Protein AF-A0A8J6H179-F1 (afdb_monomer_lite)

Structure (mmCIF, N/CA/C/O backbone):
data_AF-A0A8J6H179-F1
#
_entry.id   AF-A0A8J6H179-F1
#
loop_
_atom_site.group_PDB
_atom_site.id
_atom_site.type_symbol
_atom_site.label_atom_id
_atom_site.label_alt_id
_atom_site.label_comp_id
_atom_site.label_asym_id
_atom_site.label_entity_id
_atom_site.label_seq_id
_atom_site.pdbx_PDB_ins_code
_atom_site.Cartn_x
_atom_site.Cartn_y
_atom_site.Cartn_z
_atom_site.occupancy
_atom_site.B_iso_or_equiv
_atom_site.auth_seq_id
_atom_site.auth_comp_id
_atom_site.auth_asym_id
_atom_site.auth_atom_id
_atom_site.pdbx_PDB_model_num
ATOM 1 N N . MET A 1 1 ? 4.718 -2.494 11.550 1.00 47.12 1 MET A N 1
ATOM 2 C CA . MET A 1 1 ? 4.968 -3.960 11.577 1.00 47.12 1 MET A CA 1
ATOM 3 C C . MET A 1 1 ? 6.448 -4.195 11.894 1.00 47.12 1 MET A C 1
ATOM 5 O O . MET A 1 1 ? 7.257 -3.320 11.609 1.00 47.12 1 MET A O 1
ATOM 9 N N . TYR A 1 2 ? 6.819 -5.287 12.570 1.00 63.31 2 TYR A N 1
ATOM 10 C CA . TYR A 1 2 ? 8.020 -5.276 13.428 1.00 63.31 2 TYR A CA 1
ATOM 11 C C . TYR A 1 2 ? 9.345 -5.750 12.794 1.00 63.31 2 TYR A C 1
ATOM 13 O O . TYR A 1 2 ? 10.402 -5.342 13.264 1.00 63.31 2 TYR A O 1
ATOM 21 N N . ALA A 1 3 ? 9.355 -6.504 11.697 1.00 72.12 3 ALA A N 1
ATOM 22 C CA . ALA A 1 3 ? 10.582 -6.709 10.922 1.00 72.12 3 ALA A CA 1
ATOM 23 C C . ALA A 1 3 ? 10.275 -7.092 9.472 1.00 72.12 3 ALA A C 1
ATOM 25 O O . ALA A 1 3 ? 9.384 -7.901 9.237 1.00 72.12 3 ALA A O 1
ATOM 26 N N . VAL A 1 4 ? 11.042 -6.572 8.513 1.00 77.88 4 VAL A N 1
ATOM 27 C CA . VAL A 1 4 ? 11.113 -7.118 7.148 1.00 77.88 4 VAL A CA 1
ATOM 28 C C . VAL A 1 4 ? 12.469 -7.779 6.978 1.00 77.88 4 VAL A C 1
ATOM 30 O O . VAL A 1 4 ? 13.481 -7.090 7.011 1.00 77.88 4 VAL A O 1
ATOM 33 N N . THR A 1 5 ? 12.508 -9.091 6.762 1.00 84.31 5 THR A N 1
ATOM 34 C CA . THR A 1 5 ? 13.745 -9.797 6.403 1.00 84.31 5 THR A CA 1
ATOM 35 C C . THR A 1 5 ? 13.619 -10.342 4.988 1.00 84.31 5 THR A C 1
ATOM 37 O O . THR A 1 5 ? 12.730 -11.140 4.713 1.00 84.31 5 THR A O 1
ATOM 40 N N . VAL A 1 6 ? 14.514 -9.928 4.093 1.00 84.50 6 VAL A N 1
ATOM 41 C CA . VAL A 1 6 ? 14.572 -10.397 2.702 1.00 84.50 6 VAL A CA 1
ATOM 42 C C . VAL A 1 6 ? 15.870 -11.161 2.508 1.00 84.50 6 VAL A C 1
ATOM 44 O O . VAL A 1 6 ? 16.941 -10.567 2.581 1.00 84.50 6 VAL A O 1
ATOM 47 N N . ALA A 1 7 ? 15.788 -12.463 2.242 1.00 85.62 7 ALA A N 1
ATOM 48 C CA . ALA A 1 7 ? 16.943 -13.305 1.951 1.00 85.62 7 ALA A CA 1
ATOM 49 C C . ALA A 1 7 ? 16.876 -13.820 0.504 1.00 85.62 7 ALA A C 1
ATOM 51 O O . ALA A 1 7 ? 15.978 -14.579 0.153 1.00 85.62 7 ALA A O 1
ATOM 52 N N . VAL A 1 8 ? 17.833 -13.422 -0.335 1.00 80.50 8 VAL A N 1
ATOM 53 C CA . VAL A 1 8 ? 17.970 -13.882 -1.725 1.00 80.50 8 VAL A CA 1
ATOM 54 C C . VAL A 1 8 ? 19.224 -14.737 -1.828 1.00 80.50 8 VAL A C 1
ATOM 56 O O . VAL A 1 8 ? 20.331 -14.208 -1.780 1.00 80.50 8 VAL A O 1
ATOM 59 N N . ALA A 1 9 ? 19.065 -16.050 -1.984 1.00 80.19 9 ALA A N 1
ATOM 60 C CA . ALA A 1 9 ? 20.172 -16.980 -2.192 1.00 80.19 9 ALA A CA 1
ATOM 61 C C . ALA A 1 9 ? 20.196 -17.487 -3.644 1.00 80.19 9 ALA A C 1
ATOM 63 O O . ALA A 1 9 ? 19.156 -17.831 -4.198 1.00 80.19 9 ALA A O 1
ATOM 64 N N . CYS A 1 10 ? 21.379 -17.560 -4.258 1.00 72.94 10 CYS A N 1
ATOM 65 C CA . CYS A 1 10 ? 21.562 -18.093 -5.609 1.00 72.94 10 CYS A CA 1
ATOM 66 C C . CYS A 1 10 ? 22.801 -18.994 -5.700 1.00 72.94 10 CYS A C 1
ATOM 68 O O . CYS A 1 10 ? 23.891 -18.638 -5.241 1.00 72.94 10 CYS A O 1
ATOM 70 N N . THR A 1 11 ? 22.645 -20.141 -6.355 1.00 67.75 11 THR A N 1
ATOM 71 C CA . THR A 1 11 ? 23.715 -21.080 -6.707 1.00 67.75 11 THR A CA 1
ATOM 72 C C . THR A 1 11 ? 23.793 -21.164 -8.237 1.00 67.75 11 THR A C 1
ATOM 74 O O . THR A 1 11 ? 22.867 -21.628 -8.895 1.00 67.75 11 THR A O 1
ATOM 77 N N . GLY A 1 12 ? 24.871 -20.646 -8.837 1.00 68.06 12 GLY A N 1
ATOM 78 C CA . GLY A 1 12 ? 25.044 -20.571 -10.294 1.00 68.06 12 GLY A CA 1
ATOM 79 C C . GLY A 1 12 ? 25.174 -19.145 -10.846 1.00 68.06 12 GLY A C 1
ATOM 80 O O . GLY A 1 12 ? 26.014 -18.366 -10.398 1.00 68.06 12 GLY A O 1
ATOM 81 N N . HIS A 1 13 ? 24.406 -18.815 -11.887 1.00 70.25 13 HIS A N 1
ATOM 82 C CA . HIS A 1 13 ? 24.548 -17.565 -12.641 1.00 70.25 13 HIS A CA 1
ATOM 83 C C . HIS A 1 13 ? 23.341 -16.635 -12.448 1.00 70.25 13 HIS A C 1
ATOM 85 O O . HIS A 1 13 ? 22.236 -16.956 -12.874 1.00 70.25 13 HIS A O 1
ATOM 91 N N . MET A 1 14 ? 23.566 -15.450 -11.874 1.00 67.12 14 MET A N 1
ATOM 92 C CA . MET A 1 14 ? 22.576 -14.376 -11.757 1.00 67.12 14 MET A CA 1
ATOM 93 C C . MET A 1 14 ? 22.897 -13.270 -12.769 1.00 67.12 14 MET A C 1
ATOM 95 O O . MET A 1 14 ? 23.828 -12.491 -12.581 1.00 67.12 14 MET A O 1
ATOM 99 N N . HIS A 1 15 ? 22.148 -13.179 -13.868 1.00 69.12 15 HIS A N 1
ATOM 100 C CA . HIS A 1 15 ? 22.431 -12.176 -14.905 1.00 69.12 15 HIS A CA 1
ATOM 101 C C . HIS A 1 15 ? 22.031 -10.749 -14.494 1.00 69.12 15 HIS A C 1
ATOM 103 O O . HIS A 1 15 ? 22.776 -9.804 -14.742 1.00 69.12 15 HIS A O 1
ATOM 109 N N . ALA A 1 16 ? 20.910 -10.588 -13.800 1.00 73.06 16 ALA A N 1
ATOM 110 C CA . ALA A 1 16 ? 20.567 -9.357 -13.104 1.00 73.06 16 ALA A CA 1
ATOM 111 C C . ALA A 1 16 ? 19.708 -9.701 -11.884 1.00 73.06 16 ALA A C 1
ATOM 113 O O . ALA A 1 16 ? 18.828 -10.555 -11.976 1.00 73.06 16 ALA A O 1
ATOM 114 N N . GLY A 1 17 ? 19.962 -9.040 -10.761 1.00 71.31 17 GLY A N 1
ATOM 115 C CA . GLY A 1 17 ? 19.109 -9.059 -9.579 1.00 71.31 17 GLY A CA 1
ATOM 116 C C . GLY A 1 17 ? 18.746 -7.635 -9.178 1.00 71.31 17 GLY A C 1
ATOM 117 O O . GLY A 1 17 ? 19.576 -6.729 -9.253 1.00 71.31 17 GLY A O 1
ATOM 118 N N . THR A 1 18 ? 17.514 -7.430 -8.728 1.00 82.44 18 THR A N 1
ATOM 119 C CA . THR A 1 18 ? 17.083 -6.179 -8.095 1.00 82.44 18 THR A CA 1
ATOM 120 C C . THR A 1 18 ? 16.338 -6.537 -6.815 1.00 82.44 18 THR A C 1
ATOM 122 O O . THR A 1 18 ? 15.465 -7.401 -6.831 1.00 82.44 18 THR A O 1
ATOM 125 N N . VAL A 1 19 ? 16.735 -5.948 -5.688 1.00 82.56 19 VAL A N 1
ATOM 126 C CA . VAL A 1 19 ? 16.142 -6.209 -4.369 1.00 82.56 19 VAL A CA 1
ATOM 127 C C . VAL A 1 19 ? 15.748 -4.874 -3.765 1.00 82.56 19 VAL A C 1
ATOM 129 O O . VAL A 1 19 ? 16.539 -4.228 -3.077 1.00 82.56 19 VAL A O 1
ATOM 132 N N . THR A 1 20 ? 14.529 -4.443 -4.063 1.00 85.69 20 THR A N 1
ATOM 133 C CA . THR A 1 20 ? 13.978 -3.196 -3.534 1.00 85.69 20 THR A CA 1
ATOM 134 C C . THR A 1 20 ? 13.106 -3.497 -2.322 1.00 85.69 20 THR A C 1
ATOM 136 O O . THR A 1 20 ? 12.182 -4.297 -2.412 1.00 85.69 20 THR A O 1
ATOM 139 N N . VAL A 1 21 ? 13.390 -2.854 -1.191 1.00 83.06 21 VAL A N 1
ATOM 140 C CA . VAL A 1 21 ? 12.584 -2.926 0.031 1.00 83.06 21 VAL A CA 1
ATOM 141 C C . VAL A 1 21 ? 12.125 -1.523 0.382 1.00 83.06 21 VAL A C 1
ATOM 143 O O . VAL A 1 21 ? 12.880 -0.739 0.955 1.00 83.06 21 VAL A O 1
ATOM 146 N N . ALA A 1 22 ? 10.889 -1.197 0.019 1.00 82.31 22 ALA A N 1
ATOM 147 C CA . ALA A 1 22 ? 10.244 0.032 0.450 1.00 82.31 22 ALA A CA 1
ATOM 148 C C . ALA A 1 22 ? 9.469 -0.219 1.753 1.00 82.31 22 ALA A C 1
ATOM 150 O O . ALA A 1 22 ? 8.804 -1.244 1.887 1.00 82.31 22 ALA A O 1
ATOM 151 N N . CYS A 1 23 ? 9.553 0.690 2.724 1.00 76.44 23 CYS A N 1
ATOM 152 C CA . CYS A 1 23 ? 8.778 0.603 3.965 1.00 76.44 23 CYS A CA 1
ATOM 153 C C . CYS A 1 23 ? 8.209 1.970 4.339 1.00 76.44 23 CYS A C 1
ATOM 155 O O . CYS A 1 23 ? 8.899 2.979 4.217 1.00 76.44 23 CYS A O 1
ATOM 157 N N . THR A 1 24 ? 6.986 2.012 4.860 1.00 76.56 24 THR A N 1
ATOM 158 C CA . THR A 1 24 ? 6.337 3.252 5.308 1.00 76.56 24 THR A CA 1
ATOM 159 C C . THR A 1 24 ? 5.744 3.079 6.711 1.00 76.56 24 THR A C 1
ATOM 161 O O . THR A 1 24 ? 5.270 1.999 7.053 1.00 76.56 24 THR A O 1
ATOM 164 N N . GLY A 1 25 ? 5.745 4.132 7.532 1.00 70.88 25 GLY A N 1
ATOM 165 C CA . GLY A 1 25 ? 5.171 4.122 8.883 1.00 70.88 25 GLY A CA 1
ATOM 166 C C . GLY A 1 25 ? 6.162 3.696 9.975 1.00 70.88 25 GLY A C 1
ATOM 167 O O . GLY A 1 25 ? 7.295 4.175 10.019 1.00 70.88 25 GLY A O 1
ATOM 168 N N . PHE A 1 26 ? 5.724 2.840 10.902 1.00 74.94 26 PHE A N 1
ATOM 169 C CA . PHE A 1 26 ? 6.537 2.360 12.027 1.00 74.94 26 PHE A CA 1
ATOM 170 C C . PHE A 1 26 ? 7.089 0.952 11.756 1.00 74.94 26 PHE A C 1
ATOM 172 O O . PHE A 1 26 ? 6.334 -0.028 11.694 1.00 74.94 26 PHE A O 1
ATOM 179 N N . MET A 1 27 ? 8.416 0.851 11.655 1.00 72.44 27 MET A N 1
ATOM 180 C CA . MET A 1 27 ? 9.162 -0.392 11.447 1.00 72.44 27 MET A CA 1
ATOM 181 C C . MET A 1 27 ? 10.221 -0.573 12.528 1.00 72.44 27 MET A C 1
ATOM 183 O O . MET A 1 27 ? 10.973 0.351 12.844 1.00 72.44 27 MET A O 1
ATOM 187 N N . TYR A 1 28 ? 10.347 -1.786 13.058 1.00 78.69 28 TYR A N 1
ATOM 188 C CA . TYR A 1 28 ? 11.377 -2.071 14.054 1.00 78.69 28 TYR A CA 1
ATOM 189 C C . TYR A 1 28 ? 12.673 -2.622 13.420 1.00 78.69 28 TYR A C 1
ATOM 191 O O . TYR A 1 28 ? 13.749 -2.135 13.752 1.00 78.69 28 TYR A O 1
ATOM 199 N N . ALA A 1 29 ? 12.623 -3.491 12.406 1.00 82.44 29 ALA A N 1
ATOM 200 C CA . ALA A 1 29 ? 13.820 -3.857 11.631 1.00 82.44 29 ALA A CA 1
ATOM 201 C C . ALA A 1 29 ? 13.571 -4.003 10.118 1.00 82.44 29 ALA A C 1
ATOM 203 O O . ALA A 1 29 ? 12.479 -4.368 9.689 1.00 82.44 29 ALA A O 1
ATOM 204 N N . VAL A 1 30 ? 14.607 -3.780 9.306 1.00 86.81 30 VAL A N 1
ATOM 205 C CA . VAL A 1 30 ? 14.669 -4.184 7.893 1.00 86.81 30 VAL A CA 1
ATOM 206 C C . VAL A 1 30 ? 16.009 -4.866 7.644 1.00 86.81 30 VAL A C 1
ATOM 208 O O . VAL A 1 30 ? 17.030 -4.199 7.713 1.00 86.81 30 VAL A O 1
ATOM 211 N N . THR A 1 31 ? 16.030 -6.161 7.342 1.00 89.38 31 THR A N 1
ATOM 212 C CA . THR A 1 31 ? 17.243 -6.960 7.118 1.00 89.38 31 THR A CA 1
ATOM 213 C C . THR A 1 31 ? 17.237 -7.565 5.717 1.00 89.38 31 THR A C 1
ATOM 215 O O . THR A 1 31 ? 16.608 -8.589 5.475 1.00 89.38 31 THR A O 1
ATOM 218 N N . VAL A 1 32 ? 17.967 -6.972 4.778 1.00 90.81 32 VAL A N 1
ATOM 219 C CA . VAL A 1 32 ? 18.191 -7.546 3.444 1.00 90.81 32 VAL A CA 1
ATOM 220 C C . VAL A 1 32 ? 19.486 -8.351 3.447 1.00 90.81 32 VAL A C 1
ATOM 222 O O . VAL A 1 32 ? 20.511 -7.866 3.911 1.00 90.81 32 VAL A O 1
ATOM 225 N N . THR A 1 33 ? 19.469 -9.565 2.909 1.00 89.69 33 THR A N 1
ATOM 226 C CA . THR A 1 33 ? 20.644 -10.412 2.688 1.00 89.69 33 THR A CA 1
ATOM 227 C C . THR A 1 33 ? 20.587 -10.998 1.282 1.00 89.69 33 THR A C 1
ATOM 229 O O . THR A 1 33 ? 19.674 -11.747 0.959 1.00 89.69 33 THR A O 1
ATOM 232 N N . VAL A 1 34 ? 21.564 -10.690 0.437 1.00 85.56 34 VAL A N 1
ATOM 233 C CA . VAL A 1 34 ? 21.739 -11.285 -0.894 1.00 85.56 34 VAL A CA 1
ATOM 234 C C . VAL A 1 34 ? 23.001 -12.135 -0.858 1.00 85.56 34 VAL A C 1
ATOM 236 O O . VAL A 1 34 ? 24.061 -11.611 -0.548 1.00 85.56 34 VAL A O 1
ATOM 239 N N . ALA A 1 35 ? 22.911 -13.426 -1.159 1.00 84.31 35 ALA A N 1
ATOM 240 C CA . ALA A 1 35 ? 24.022 -14.371 -1.149 1.00 84.31 35 ALA A CA 1
ATOM 241 C C . ALA A 1 35 ? 24.106 -15.113 -2.493 1.00 84.31 35 ALA A C 1
ATOM 243 O O . ALA A 1 35 ? 23.183 -15.834 -2.863 1.00 84.31 35 ALA A O 1
ATOM 244 N N . CYS A 1 36 ? 25.209 -14.975 -3.232 1.00 78.38 36 CYS A N 1
ATOM 245 C CA . CYS A 1 36 ? 25.397 -15.666 -4.513 1.00 78.38 36 CYS A CA 1
ATOM 246 C C . CYS A 1 36 ? 26.685 -16.498 -4.544 1.00 78.38 36 CYS A C 1
ATOM 248 O O . CYS A 1 36 ? 27.759 -16.021 -4.173 1.00 78.38 36 CYS A O 1
ATOM 250 N N . THR A 1 37 ? 26.590 -17.730 -5.042 1.00 73.00 37 THR A N 1
ATOM 251 C CA . THR A 1 37 ? 27.722 -18.640 -5.276 1.00 73.00 37 THR A CA 1
ATOM 252 C C . THR A 1 37 ? 27.826 -18.931 -6.778 1.00 73.00 37 THR A C 1
ATOM 254 O O . THR A 1 37 ? 27.091 -19.748 -7.327 1.00 73.00 37 THR A O 1
ATOM 257 N N . GLY A 1 38 ? 28.688 -18.187 -7.477 1.00 69.94 38 GLY A N 1
ATOM 258 C CA . GLY A 1 38 ? 28.867 -18.233 -8.933 1.00 69.94 38 GLY A CA 1
ATOM 259 C C . GLY A 1 38 ? 29.006 -16.840 -9.568 1.00 69.94 38 GLY A C 1
ATOM 260 O O . GLY A 1 38 ? 29.680 -15.976 -9.011 1.00 69.94 38 GLY A O 1
ATOM 261 N N . ARG A 1 39 ? 28.447 -16.599 -10.764 1.00 72.44 39 ARG A N 1
ATOM 262 C CA . ARG A 1 39 ? 28.618 -15.305 -11.469 1.00 72.44 39 ARG A CA 1
ATOM 263 C C . ARG A 1 39 ? 27.370 -14.432 -11.392 1.00 72.44 39 ARG A C 1
ATOM 265 O O . ARG A 1 39 ? 26.304 -14.846 -11.830 1.00 72.44 39 ARG A O 1
ATOM 272 N N . MET A 1 40 ? 27.536 -13.202 -10.931 1.00 70.94 40 MET A N 1
ATOM 273 C CA . MET A 1 40 ? 26.522 -12.160 -10.843 1.00 70.94 40 MET A CA 1
ATOM 274 C C . MET A 1 40 ? 26.854 -11.039 -11.842 1.00 70.94 40 MET A C 1
ATOM 276 O O . MET A 1 40 ? 27.858 -10.357 -11.694 1.00 70.94 40 MET A O 1
ATOM 280 N N . HIS A 1 41 ? 26.071 -10.818 -12.895 1.00 73.94 41 HIS A N 1
ATOM 281 C CA . HIS A 1 41 ? 26.387 -9.730 -13.835 1.00 73.94 41 HIS A CA 1
ATOM 282 C C . HIS A 1 41 ? 25.933 -8.360 -13.303 1.00 73.94 41 HIS A C 1
ATOM 284 O O . HIS A 1 41 ? 26.715 -7.414 -13.345 1.00 73.94 41 HIS A O 1
ATOM 290 N N . ALA A 1 42 ? 24.745 -8.248 -12.713 1.00 80.00 42 ALA A N 1
ATOM 291 C CA . ALA A 1 42 ? 24.327 -7.038 -12.006 1.00 80.00 42 ALA A CA 1
ATOM 292 C C . ALA A 1 42 ? 23.519 -7.373 -10.745 1.00 80.00 42 ALA A C 1
ATOM 294 O O . ALA A 1 42 ? 22.693 -8.283 -10.774 1.00 80.00 42 ALA A O 1
ATOM 295 N N . ILE A 1 43 ? 23.711 -6.616 -9.665 1.00 83.62 43 ILE A N 1
ATOM 296 C CA . ILE A 1 43 ? 22.804 -6.572 -8.509 1.00 83.62 43 ILE A CA 1
ATOM 297 C C . ILE A 1 43 ? 22.526 -5.118 -8.137 1.00 83.62 43 ILE A C 1
ATOM 299 O O . ILE A 1 43 ? 23.456 -4.321 -8.078 1.00 83.62 43 ILE A O 1
ATOM 303 N N . ALA A 1 44 ? 21.270 -4.774 -7.870 1.00 88.19 44 ALA A N 1
ATOM 304 C CA . ALA A 1 44 ? 20.897 -3.491 -7.281 1.00 88.19 44 ALA A CA 1
ATOM 305 C C . ALA A 1 44 ? 19.996 -3.721 -6.065 1.00 88.19 44 ALA A C 1
ATOM 307 O O . ALA A 1 44 ? 18.860 -4.167 -6.209 1.00 88.19 44 ALA A O 1
ATOM 308 N N . VAL A 1 45 ? 20.489 -3.433 -4.864 1.00 89.31 45 VAL A N 1
ATOM 309 C CA . VAL A 1 45 ? 19.693 -3.463 -3.631 1.00 89.31 45 VAL A CA 1
ATOM 310 C C . VAL A 1 45 ? 19.267 -2.037 -3.302 1.00 89.31 45 VAL A C 1
ATOM 312 O O . VAL A 1 45 ? 20.115 -1.156 -3.260 1.00 89.31 45 VAL A O 1
ATOM 315 N N . THR A 1 46 ? 17.981 -1.773 -3.082 1.00 90.56 46 THR A N 1
ATOM 316 C CA . THR A 1 46 ? 17.483 -0.433 -2.722 1.00 90.56 46 THR A CA 1
ATOM 317 C C . THR A 1 46 ? 16.529 -0.519 -1.539 1.00 90.56 46 THR A C 1
ATOM 319 O O . THR A 1 46 ? 15.413 -0.997 -1.685 1.00 90.56 46 THR A O 1
ATOM 322 N N . VAL A 1 47 ? 16.936 -0.049 -0.364 1.00 87.69 47 VAL A N 1
ATOM 323 C CA . VAL A 1 47 ? 16.072 0.031 0.821 1.00 87.69 47 VAL A CA 1
ATOM 324 C C . VAL A 1 47 ? 15.585 1.468 0.985 1.00 87.69 47 VAL A C 1
ATOM 326 O O . VAL A 1 47 ? 16.400 2.361 1.182 1.00 87.69 47 VAL A O 1
ATOM 329 N N . ALA A 1 48 ? 14.280 1.706 0.876 1.00 87.81 48 ALA A N 1
ATOM 330 C CA . ALA A 1 48 ? 13.667 3.034 0.912 1.00 87.81 48 ALA A CA 1
ATOM 331 C C . ALA A 1 48 ? 12.627 3.121 2.043 1.00 87.81 48 ALA A C 1
ATOM 333 O O . ALA A 1 48 ? 11.516 2.620 1.890 1.00 87.81 48 ALA A O 1
ATOM 334 N N . CYS A 1 49 ? 12.956 3.723 3.189 1.00 80.50 49 CYS A N 1
ATOM 335 C CA . CYS A 1 49 ? 12.082 3.684 4.368 1.00 80.50 49 CYS A CA 1
ATOM 336 C C . CYS A 1 49 ? 11.612 5.066 4.846 1.00 80.50 49 CYS A C 1
ATOM 338 O O . CYS A 1 49 ? 12.432 5.922 5.161 1.00 80.50 49 CYS A O 1
ATOM 340 N N . THR A 1 50 ? 10.306 5.282 5.003 1.00 78.94 50 THR A N 1
ATOM 341 C CA . THR A 1 50 ? 9.741 6.553 5.493 1.00 78.94 50 THR A CA 1
ATOM 342 C C . THR A 1 50 ? 8.987 6.361 6.814 1.00 78.94 50 THR A C 1
ATOM 344 O O . THR A 1 50 ? 8.120 5.497 6.884 1.00 78.94 50 THR A O 1
ATOM 347 N N . GLY A 1 51 ? 9.238 7.177 7.841 1.00 73.38 51 GLY A N 1
ATOM 348 C CA . GLY A 1 51 ? 8.559 7.112 9.145 1.00 73.38 51 GLY A CA 1
ATOM 349 C C . GLY A 1 51 ? 9.518 6.870 10.317 1.00 73.38 51 GLY A C 1
ATOM 350 O O . GLY A 1 51 ? 10.558 7.525 10.400 1.00 73.38 51 GLY A O 1
ATOM 351 N N . ARG A 1 52 ? 9.179 5.979 11.261 1.00 77.81 52 ARG A N 1
ATOM 352 C CA . ARG A 1 52 ? 10.059 5.620 12.394 1.00 77.81 52 ARG A CA 1
ATOM 353 C C . ARG A 1 52 ? 10.629 4.210 12.209 1.00 77.81 52 ARG A C 1
ATOM 355 O O . ARG A 1 52 ? 9.879 3.242 12.178 1.00 77.81 52 ARG A O 1
ATOM 362 N N . MET A 1 53 ? 11.953 4.117 12.139 1.00 76.38 53 MET A N 1
ATOM 363 C CA . MET A 1 53 ? 12.756 2.914 11.912 1.00 76.38 53 MET A CA 1
ATOM 364 C C . MET A 1 53 ? 13.629 2.626 13.144 1.00 76.38 53 MET A C 1
ATOM 366 O O . MET A 1 53 ? 14.379 3.504 13.565 1.00 76.38 53 MET A O 1
ATOM 370 N N . TYR A 1 54 ? 13.635 1.418 13.713 1.00 81.75 54 TYR A N 1
ATOM 371 C CA . TYR A 1 54 ? 14.657 1.085 14.726 1.00 81.75 54 TYR A CA 1
ATOM 372 C C . TYR A 1 54 ? 15.955 0.578 14.089 1.00 81.75 54 TYR A C 1
ATOM 374 O O . TYR A 1 54 ? 17.007 1.154 14.353 1.00 81.75 54 TYR A O 1
ATOM 382 N N . ALA A 1 55 ? 15.901 -0.407 13.195 1.00 84.75 55 ALA A N 1
ATOM 383 C CA . ALA A 1 55 ? 17.072 -0.937 12.502 1.00 84.75 55 ALA A CA 1
ATOM 384 C C . ALA A 1 55 ? 16.861 -1.066 10.983 1.00 84.75 55 ALA A C 1
ATOM 386 O O . ALA A 1 55 ? 15.802 -1.485 10.522 1.00 84.75 55 ALA A O 1
ATOM 387 N N . VAL A 1 56 ? 17.903 -0.780 10.207 1.00 88.50 56 VAL A N 1
ATOM 388 C CA . VAL A 1 56 ? 18.076 -1.239 8.824 1.00 88.50 56 VAL A CA 1
ATOM 389 C C . VAL A 1 56 ? 19.409 -1.983 8.746 1.00 88.50 56 VAL A C 1
ATOM 391 O O . VAL A 1 56 ? 20.389 -1.558 9.349 1.00 88.50 56 VAL A O 1
ATOM 394 N N . THR A 1 57 ? 19.452 -3.078 8.005 1.00 91.62 57 THR A N 1
ATOM 395 C CA . THR A 1 57 ? 20.598 -3.961 7.800 1.00 91.62 57 THR A CA 1
ATOM 396 C C . THR A 1 57 ? 20.552 -4.449 6.362 1.00 91.62 57 THR A C 1
ATOM 398 O O . THR A 1 57 ? 19.553 -5.013 5.930 1.00 91.62 57 THR A O 1
ATOM 401 N N . VAL A 1 58 ? 21.618 -4.256 5.596 1.00 92.69 58 VAL A N 1
ATOM 402 C CA . VAL A 1 58 ? 21.749 -4.794 4.236 1.00 92.69 58 VAL A CA 1
ATOM 403 C C . VAL A 1 58 ? 23.045 -5.576 4.150 1.00 92.69 58 VAL A C 1
ATOM 405 O O . VAL A 1 58 ? 24.087 -5.060 4.525 1.00 92.69 58 VAL A O 1
ATOM 408 N N . THR A 1 59 ? 23.006 -6.800 3.642 1.00 91.94 59 THR A N 1
ATOM 409 C CA . THR A 1 59 ? 24.169 -7.667 3.448 1.00 91.94 59 THR A CA 1
ATOM 410 C C . THR A 1 59 ? 24.172 -8.179 2.011 1.00 91.94 59 THR A C 1
ATOM 412 O O . THR A 1 59 ? 23.187 -8.755 1.570 1.00 91.94 59 THR A O 1
ATOM 415 N N . VAL A 1 60 ? 25.256 -7.995 1.261 1.00 87.69 60 VAL A N 1
ATOM 416 C CA . VAL A 1 60 ? 25.423 -8.530 -0.100 1.00 87.69 60 VAL A CA 1
ATOM 417 C C . VAL A 1 60 ? 26.697 -9.364 -0.143 1.00 87.69 60 VAL A C 1
ATOM 419 O O . VAL A 1 60 ? 27.795 -8.826 -0.240 1.00 87.69 60 VAL A O 1
ATOM 422 N N . ALA A 1 61 ? 26.550 -10.679 -0.032 1.00 86.56 61 ALA A N 1
ATOM 423 C CA . ALA A 1 61 ? 27.602 -11.680 -0.097 1.00 86.56 61 ALA A CA 1
ATOM 424 C C . ALA A 1 61 ? 27.699 -12.297 -1.508 1.00 86.56 61 ALA A C 1
ATOM 426 O O . ALA A 1 61 ? 26.702 -12.771 -2.049 1.00 86.56 61 ALA A O 1
ATOM 427 N N . CYS A 1 62 ? 28.882 -12.343 -2.123 1.00 78.44 62 CYS A N 1
ATOM 428 C CA . CYS A 1 62 ? 29.081 -12.979 -3.436 1.00 78.44 62 CYS A CA 1
ATOM 429 C C . CYS A 1 62 ? 30.396 -13.757 -3.512 1.00 78.44 62 CYS A C 1
ATOM 431 O O . CYS A 1 62 ? 31.446 -13.250 -3.135 1.00 78.44 62 CYS A O 1
ATOM 433 N N . THR A 1 63 ? 30.362 -14.968 -4.059 1.00 73.25 63 THR A N 1
ATOM 434 C CA . THR A 1 63 ? 31.553 -15.803 -4.274 1.00 73.25 63 THR A CA 1
ATOM 435 C C . THR A 1 63 ? 31.637 -16.208 -5.747 1.00 73.25 63 THR A C 1
ATOM 437 O O . THR A 1 63 ? 30.932 -17.101 -6.210 1.00 73.25 63 THR A O 1
ATOM 440 N N . GLY A 1 64 ? 32.464 -15.491 -6.508 1.00 69.75 64 GLY A N 1
ATOM 441 C CA . GLY A 1 64 ? 32.688 -15.638 -7.946 1.00 69.75 64 GLY A CA 1
ATOM 442 C C . GLY A 1 64 ? 32.833 -14.288 -8.664 1.00 69.75 64 GLY A C 1
ATOM 443 O O . GLY A 1 64 ? 33.509 -13.386 -8.183 1.00 69.75 64 GLY A O 1
ATOM 444 N N . HIS A 1 65 ? 32.268 -14.134 -9.863 1.00 72.94 65 HIS A N 1
ATOM 445 C CA . HIS A 1 65 ? 32.456 -12.907 -10.661 1.00 72.94 65 HIS A CA 1
ATOM 446 C C . HIS A 1 65 ? 31.262 -11.957 -10.504 1.00 72.94 65 HIS A C 1
ATOM 448 O O . HIS A 1 65 ? 30.154 -12.386 -10.803 1.00 72.94 65 HIS A O 1
ATOM 454 N N . MET A 1 66 ? 31.468 -10.691 -10.122 1.00 70.75 66 MET A N 1
ATOM 455 C CA . MET A 1 66 ? 30.410 -9.663 -10.052 1.00 70.75 66 MET A CA 1
ATOM 456 C C . MET A 1 66 ? 30.664 -8.545 -11.075 1.00 70.75 66 MET A C 1
ATOM 458 O O . MET A 1 66 ? 31.587 -7.769 -10.885 1.00 70.75 66 MET A O 1
ATOM 462 N N . HIS A 1 67 ? 29.881 -8.361 -12.140 1.00 75.88 67 HIS A N 1
ATOM 463 C CA . HIS A 1 67 ? 30.166 -7.217 -13.029 1.00 75.88 67 HIS A CA 1
ATOM 464 C C . HIS A 1 67 ? 29.776 -5.871 -12.384 1.00 75.88 67 HIS A C 1
ATOM 466 O O . HIS A 1 67 ? 30.645 -5.012 -12.234 1.00 75.88 67 HIS A O 1
ATOM 472 N N . ALA A 1 68 ? 28.544 -5.698 -11.908 1.00 81.00 68 ALA A N 1
ATOM 473 C CA . ALA A 1 68 ? 28.129 -4.492 -11.188 1.00 81.00 68 ALA A CA 1
ATOM 474 C C . ALA A 1 68 ? 27.323 -4.810 -9.919 1.00 81.00 68 ALA A C 1
ATOM 476 O O . ALA A 1 68 ? 26.494 -5.719 -9.920 1.00 81.00 68 ALA A O 1
ATOM 477 N N . GLY A 1 69 ? 27.530 -4.032 -8.859 1.00 82.31 69 GLY A N 1
ATOM 478 C CA . GLY A 1 69 ? 26.719 -4.067 -7.645 1.00 82.31 69 GLY A CA 1
ATOM 479 C C . GLY A 1 69 ? 26.370 -2.664 -7.162 1.00 82.31 69 GLY A C 1
ATOM 480 O O . GLY A 1 69 ? 27.265 -1.858 -6.931 1.00 82.31 69 GLY A O 1
ATOM 481 N N . THR A 1 70 ? 25.093 -2.356 -6.972 1.00 89.94 70 THR A N 1
ATOM 482 C CA . THR A 1 70 ? 24.642 -1.113 -6.340 1.00 89.94 70 THR A CA 1
ATOM 483 C C . THR A 1 70 ? 23.847 -1.419 -5.070 1.00 89.94 70 THR A C 1
ATOM 485 O O . THR A 1 70 ? 23.105 -2.398 -5.012 1.00 89.94 70 THR A O 1
ATOM 488 N N . VAL A 1 71 ? 24.035 -0.623 -4.017 1.00 92.25 71 VAL A N 1
ATOM 489 C CA . VAL A 1 71 ? 23.309 -0.745 -2.744 1.00 92.25 71 VAL A CA 1
ATOM 490 C C . VAL A 1 71 ? 22.907 0.641 -2.256 1.00 92.25 71 VAL A C 1
ATOM 492 O O . VAL A 1 71 ? 23.732 1.374 -1.718 1.00 92.25 71 VAL A O 1
ATOM 495 N N . THR A 1 72 ? 21.642 0.999 -2.412 1.00 92.19 72 THR A N 1
ATOM 496 C CA . THR A 1 72 ? 21.088 2.282 -1.977 1.00 92.19 72 THR A CA 1
ATOM 497 C C . THR A 1 72 ? 20.239 2.089 -0.720 1.00 92.19 72 THR A C 1
ATOM 499 O O . THR A 1 72 ? 19.400 1.200 -0.681 1.00 92.19 72 THR A O 1
ATOM 502 N N . VAL A 1 73 ? 20.432 2.899 0.321 1.00 89.50 73 VAL A N 1
ATOM 503 C CA . VAL A 1 73 ? 19.592 2.909 1.531 1.00 89.50 73 VAL A CA 1
ATOM 504 C C . VAL A 1 73 ? 19.123 4.336 1.787 1.00 89.50 73 VAL A C 1
ATOM 506 O O . VAL A 1 73 ? 19.875 5.139 2.330 1.00 89.50 73 VAL A O 1
ATOM 509 N N . ALA A 1 74 ? 17.907 4.672 1.372 1.00 89.31 74 ALA A N 1
ATOM 510 C CA . ALA A 1 74 ? 17.307 5.987 1.557 1.00 89.31 74 ALA A CA 1
ATOM 511 C C . ALA A 1 74 ? 16.273 5.950 2.691 1.00 89.31 74 ALA A C 1
ATOM 513 O O . ALA A 1 74 ? 15.339 5.159 2.623 1.00 89.31 74 ALA A O 1
ATOM 514 N N . CYS A 1 75 ? 16.389 6.792 3.721 1.00 81.19 75 CYS A N 1
ATOM 515 C CA . CYS A 1 75 ? 15.446 6.769 4.846 1.00 81.19 75 CYS A CA 1
ATOM 516 C C . CYS A 1 75 ? 15.008 8.167 5.300 1.00 81.19 75 CYS A C 1
ATOM 518 O O . CYS A 1 75 ? 15.848 9.028 5.527 1.00 81.19 75 CYS A O 1
ATOM 520 N N . THR A 1 76 ? 13.710 8.400 5.496 1.00 78.12 76 THR A N 1
ATOM 521 C CA . THR A 1 76 ? 13.163 9.715 5.877 1.00 78.12 76 THR A CA 1
ATOM 522 C C . THR A 1 76 ? 12.326 9.622 7.158 1.00 78.12 76 THR A C 1
ATOM 524 O O . THR A 1 76 ? 11.296 8.953 7.168 1.00 78.12 76 THR A O 1
ATOM 527 N N . GLY A 1 77 ? 12.722 10.303 8.233 1.00 72.75 77 GLY A N 1
ATOM 528 C CA . GLY A 1 77 ? 12.021 10.343 9.521 1.00 72.75 77 GLY A CA 1
ATOM 529 C C . GLY A 1 77 ? 12.945 10.104 10.721 1.00 72.75 77 GLY A C 1
ATOM 530 O O . GLY A 1 77 ? 13.900 10.850 10.931 1.00 72.75 77 GLY A O 1
ATOM 531 N N . PHE A 1 78 ? 12.649 9.108 11.556 1.00 75.44 78 PHE A N 1
ATOM 532 C CA . PHE A 1 78 ? 13.479 8.743 12.713 1.00 75.44 78 PHE A CA 1
ATOM 533 C C . PHE A 1 78 ? 14.154 7.387 12.465 1.00 75.44 78 PHE A C 1
ATOM 535 O O . PHE A 1 78 ? 13.438 6.434 12.184 1.00 75.44 78 PHE A O 1
ATOM 542 N N . MET A 1 79 ? 15.478 7.257 12.611 1.00 76.19 79 MET A N 1
ATOM 543 C CA . MET A 1 79 ? 16.175 5.957 12.592 1.00 76.19 79 MET A CA 1
ATOM 544 C C . MET A 1 79 ? 17.088 5.770 13.808 1.00 76.19 79 MET A C 1
ATOM 546 O O . MET A 1 79 ? 17.890 6.650 14.114 1.00 76.19 79 MET A O 1
ATOM 550 N N . TYR A 1 80 ? 17.073 4.605 14.456 1.00 80.88 80 TYR A N 1
ATOM 551 C CA . TYR A 1 80 ? 18.060 4.309 15.504 1.00 80.88 80 TYR A CA 1
ATOM 552 C C . TYR A 1 80 ? 19.359 3.691 14.942 1.00 80.88 80 TYR A C 1
ATOM 554 O O . TYR A 1 80 ? 20.446 4.166 15.268 1.00 80.88 80 TYR A O 1
ATOM 562 N N . ALA A 1 81 ? 19.302 2.708 14.047 1.00 84.19 81 ALA A N 1
ATOM 563 C CA . ALA A 1 81 ? 20.492 2.096 13.451 1.00 84.19 81 ALA A CA 1
ATOM 564 C C . ALA A 1 81 ? 20.312 1.777 11.960 1.00 84.19 81 ALA A C 1
ATOM 566 O O . ALA A 1 81 ? 19.283 1.248 11.556 1.00 84.19 81 ALA A O 1
ATOM 567 N N . GLY A 1 82 ? 21.338 2.036 11.152 1.00 85.44 82 GLY A N 1
ATOM 568 C CA . GLY A 1 82 ? 21.442 1.570 9.770 1.00 85.44 82 GLY A CA 1
ATOM 569 C C . GLY A 1 82 ? 22.773 0.859 9.551 1.00 85.44 82 GLY A C 1
ATOM 570 O O . GLY A 1 82 ? 23.818 1.404 9.890 1.00 85.44 82 GLY A O 1
ATOM 571 N N . THR A 1 83 ? 22.771 -0.342 8.988 1.00 92.00 83 THR A N 1
ATOM 572 C CA . THR A 1 83 ? 23.975 -1.112 8.675 1.00 92.00 83 THR A CA 1
ATOM 573 C C . THR A 1 83 ? 23.936 -1.601 7.228 1.00 92.00 83 THR A C 1
ATOM 575 O O . THR A 1 83 ? 22.895 -2.007 6.721 1.00 92.00 83 THR A O 1
ATOM 578 N N . VAL A 1 84 ? 25.063 -1.533 6.526 1.00 94.62 84 VAL A N 1
ATOM 579 C CA . VAL A 1 84 ? 25.228 -2.047 5.160 1.00 94.62 84 VAL A CA 1
ATOM 580 C C . VAL A 1 84 ? 26.545 -2.806 5.102 1.00 94.62 84 VAL A C 1
ATOM 582 O O . VAL A 1 84 ? 27.554 -2.302 5.575 1.00 94.62 84 VAL A O 1
ATOM 585 N N . THR A 1 85 ? 26.553 -3.995 4.518 1.00 93.00 85 THR A N 1
ATOM 586 C CA . THR A 1 85 ? 27.704 -4.888 4.392 1.00 93.00 85 THR A CA 1
ATOM 587 C C . THR A 1 85 ? 27.734 -5.450 2.974 1.00 93.00 85 THR A C 1
ATOM 589 O O . THR A 1 85 ? 26.760 -6.041 2.528 1.00 93.00 85 THR A O 1
ATOM 592 N N . VAL A 1 86 ? 28.836 -5.307 2.245 1.00 89.25 86 VAL A N 1
ATOM 593 C CA . VAL A 1 86 ? 29.026 -5.912 0.916 1.00 89.25 86 VAL A CA 1
ATOM 594 C C . VAL A 1 86 ? 30.296 -6.751 0.960 1.00 89.25 86 VAL A C 1
ATOM 596 O O . VAL A 1 86 ? 31.383 -6.195 1.056 1.00 89.25 86 VAL A O 1
ATOM 599 N N . ALA A 1 87 ? 30.180 -8.075 0.940 1.00 87.88 87 ALA A N 1
ATOM 600 C CA . ALA A 1 87 ? 31.290 -9.013 1.079 1.00 87.88 87 ALA A CA 1
ATOM 601 C C . ALA A 1 87 ? 31.455 -9.849 -0.198 1.00 87.88 87 ALA A C 1
ATOM 603 O O . ALA A 1 87 ? 30.542 -10.584 -0.567 1.00 87.88 87 ALA A O 1
ATOM 604 N N . CYS A 1 88 ? 32.582 -9.768 -0.909 1.00 78.50 88 CYS A N 1
ATOM 605 C CA . CYS A 1 88 ? 32.696 -10.441 -2.210 1.00 78.50 88 CYS A CA 1
ATOM 606 C C . CYS A 1 88 ? 34.064 -11.079 -2.497 1.00 78.50 88 CYS A C 1
ATOM 608 O O . CYS A 1 88 ? 35.104 -10.553 -2.104 1.00 78.50 88 CYS A O 1
ATOM 610 N N . THR A 1 89 ? 34.089 -12.199 -3.227 1.00 75.88 89 THR A N 1
ATOM 611 C CA . THR A 1 89 ? 35.331 -12.901 -3.594 1.00 75.88 89 THR A CA 1
ATOM 612 C C . THR A 1 89 ? 35.391 -13.254 -5.084 1.00 75.88 89 THR A C 1
ATOM 614 O O . THR A 1 89 ? 34.579 -14.030 -5.566 1.00 75.88 89 THR A O 1
ATOM 617 N N . GLY A 1 90 ? 36.361 -12.701 -5.825 1.00 70.62 90 GLY A N 1
ATOM 618 C CA . GLY A 1 90 ? 36.620 -12.983 -7.244 1.00 70.62 90 GLY A CA 1
ATOM 619 C C . GLY A 1 90 ? 36.896 -11.733 -8.097 1.00 70.62 90 GLY A C 1
ATOM 620 O O . GLY A 1 90 ? 37.550 -10.792 -7.656 1.00 70.62 90 GLY A O 1
ATOM 621 N N . PHE A 1 91 ? 36.473 -11.725 -9.364 1.00 72.50 91 PHE A N 1
ATOM 622 C CA . PHE A 1 91 ? 36.658 -10.556 -10.242 1.00 72.50 91 PHE A CA 1
ATOM 623 C C . PHE A 1 91 ? 35.397 -9.701 -10.228 1.00 72.50 91 PHE A C 1
ATOM 625 O O . PHE A 1 91 ? 34.325 -10.214 -10.558 1.00 72.50 91 PHE A O 1
ATOM 632 N N . MET A 1 92 ? 35.522 -8.409 -9.927 1.00 70.44 92 MET A N 1
ATOM 633 C CA . MET A 1 92 ? 34.418 -7.464 -10.023 1.00 70.44 92 MET A CA 1
ATOM 634 C C . MET A 1 92 ? 34.780 -6.171 -10.754 1.00 70.44 92 MET A C 1
ATOM 636 O O . MET A 1 92 ? 35.935 -5.746 -10.756 1.00 70.44 92 MET A O 1
ATOM 640 N N . TYR A 1 93 ? 33.800 -5.541 -11.406 1.00 77.88 93 TYR A N 1
ATOM 641 C CA . TYR A 1 93 ? 34.048 -4.304 -12.154 1.00 77.88 93 TYR A CA 1
ATOM 642 C C . TYR A 1 93 ? 33.608 -3.066 -11.366 1.00 77.88 93 TYR A C 1
ATOM 644 O O . TYR A 1 93 ? 34.439 -2.187 -11.162 1.00 77.88 93 TYR A O 1
ATOM 652 N N . ALA A 1 94 ? 32.384 -2.989 -10.842 1.00 84.69 94 ALA A N 1
ATOM 653 C CA . ALA A 1 94 ? 31.962 -1.830 -10.047 1.00 84.69 94 ALA A CA 1
ATOM 654 C C . ALA A 1 94 ? 31.094 -2.202 -8.838 1.00 84.69 94 ALA A C 1
ATOM 656 O O . ALA A 1 94 ? 30.172 -3.003 -8.965 1.00 84.69 94 ALA A O 1
ATOM 657 N N . VAL A 1 95 ? 31.347 -1.565 -7.691 1.00 88.19 95 VAL A N 1
ATOM 658 C CA . VAL A 1 95 ? 30.429 -1.526 -6.541 1.00 88.19 95 VAL A CA 1
ATOM 659 C C . VAL A 1 95 ? 30.106 -0.075 -6.194 1.00 88.19 95 VAL A C 1
ATOM 661 O O . VAL A 1 95 ? 31.017 0.742 -6.091 1.00 88.19 95 VAL A O 1
ATOM 664 N N . THR A 1 96 ? 28.836 0.254 -5.964 1.00 92.19 96 THR A N 1
ATOM 665 C CA . THR A 1 96 ? 28.391 1.577 -5.501 1.00 92.19 96 THR A CA 1
ATOM 666 C C . THR A 1 96 ? 27.430 1.433 -4.326 1.00 92.19 96 THR A C 1
ATOM 668 O O . THR A 1 96 ? 26.353 0.873 -4.478 1.00 92.19 96 THR A O 1
ATOM 671 N N . VAL A 1 97 ? 27.785 1.955 -3.154 1.00 94.62 97 VAL A N 1
ATOM 672 C CA . VAL A 1 97 ? 26.901 2.023 -1.982 1.00 94.62 97 VAL A CA 1
ATOM 673 C C . VAL A 1 97 ? 26.470 3.473 -1.766 1.00 94.62 97 VAL A C 1
ATOM 675 O O . VAL A 1 97 ? 27.305 4.371 -1.819 1.00 94.62 97 VAL A O 1
ATOM 678 N N . THR A 1 98 ? 25.191 3.733 -1.511 1.00 93.62 98 THR A N 1
ATOM 679 C CA . THR A 1 98 ? 24.648 5.082 -1.291 1.00 93.62 98 THR A CA 1
ATOM 680 C C . THR A 1 98 ? 23.634 5.074 -0.153 1.00 93.62 98 THR A C 1
ATOM 682 O O . THR A 1 98 ? 22.513 4.622 -0.334 1.00 93.62 98 THR A O 1
ATOM 685 N N . VAL A 1 99 ? 23.990 5.592 1.019 1.00 91.19 99 VAL A N 1
ATOM 686 C CA . VAL A 1 99 ? 23.061 5.780 2.143 1.00 91.19 99 VAL A CA 1
ATOM 687 C C . VAL A 1 99 ? 22.605 7.241 2.168 1.00 91.19 99 VAL A C 1
ATOM 689 O O . VAL A 1 99 ? 23.449 8.127 2.091 1.00 91.19 99 VAL A O 1
ATOM 692 N N . ALA A 1 100 ? 21.304 7.515 2.249 1.00 89.50 100 ALA A N 1
ATOM 693 C CA . ALA A 1 100 ? 20.722 8.856 2.165 1.00 89.50 100 ALA A CA 1
ATOM 694 C C . ALA A 1 100 ? 19.602 9.041 3.206 1.00 89.50 100 ALA A C 1
ATOM 696 O O . ALA A 1 100 ? 18.477 8.601 2.991 1.00 89.50 100 ALA A O 1
ATOM 697 N N . CYS A 1 101 ? 19.887 9.682 4.340 1.00 81.06 101 CYS A N 1
ATOM 698 C CA . CYS A 1 101 ? 18.967 9.731 5.478 1.00 81.06 101 CYS A CA 1
ATOM 699 C C . CYS A 1 101 ? 18.530 11.157 5.855 1.00 81.06 101 CYS A C 1
ATOM 701 O O . CYS A 1 101 ? 19.370 12.035 6.038 1.00 81.06 101 CYS A O 1
ATOM 703 N N . THR A 1 102 ? 17.235 11.406 6.052 1.00 77.88 102 THR A N 1
ATOM 704 C CA . THR A 1 102 ? 16.707 12.720 6.460 1.00 77.88 102 THR A CA 1
ATOM 705 C C . THR A 1 102 ? 15.904 12.621 7.760 1.00 77.88 102 THR A C 1
ATOM 707 O O . THR A 1 102 ? 15.012 11.791 7.875 1.00 77.88 102 THR A O 1
ATOM 710 N N . GLY A 1 103 ? 16.211 13.452 8.764 1.00 70.69 103 GLY A N 1
ATOM 711 C CA . GLY A 1 103 ? 15.489 13.536 10.042 1.00 70.69 103 GLY A CA 1
ATOM 712 C C . GLY A 1 103 ? 16.362 13.295 11.286 1.00 70.69 103 GLY A C 1
ATOM 713 O O . GLY A 1 103 ? 17.427 13.898 11.424 1.00 70.69 103 GLY A O 1
ATOM 714 N N . ARG A 1 104 ? 15.905 12.489 12.256 1.00 75.31 104 ARG A N 1
ATOM 715 C CA . ARG A 1 104 ? 16.671 12.192 13.490 1.00 75.31 104 ARG A CA 1
ATOM 716 C C . ARG A 1 104 ? 17.208 10.768 13.465 1.00 75.31 104 ARG A C 1
ATOM 718 O O . ARG A 1 104 ? 16.450 9.816 13.353 1.00 75.31 104 ARG A O 1
ATOM 725 N N . MET A 1 105 ? 18.513 10.628 13.616 1.00 74.19 105 MET A N 1
ATOM 726 C CA . MET A 1 105 ? 19.259 9.407 13.354 1.00 74.19 105 MET A CA 1
ATOM 727 C C . MET A 1 105 ? 20.211 9.124 14.521 1.00 74.19 105 MET A C 1
ATOM 729 O O . MET A 1 105 ? 20.893 10.039 14.982 1.00 74.19 105 MET A O 1
ATOM 733 N N . HIS A 1 106 ? 20.335 7.882 14.985 1.00 81.56 106 HIS A N 1
ATOM 734 C CA . HIS A 1 106 ? 21.344 7.556 15.998 1.00 81.56 106 HIS A CA 1
ATOM 735 C C . HIS A 1 106 ? 22.646 7.033 15.354 1.00 81.56 106 HIS A C 1
ATOM 737 O O . HIS A 1 106 ? 23.637 7.761 15.388 1.00 81.56 106 HIS A O 1
ATOM 743 N N . ALA A 1 107 ? 22.678 5.879 14.678 1.00 87.19 107 ALA A N 1
ATOM 744 C CA . ALA A 1 107 ? 23.910 5.357 14.056 1.00 87.19 107 ALA A CA 1
ATOM 745 C C . ALA A 1 107 ? 23.747 4.854 12.606 1.00 87.19 107 ALA A C 1
ATOM 747 O O . ALA A 1 107 ? 22.728 4.264 12.263 1.00 87.19 107 ALA A O 1
ATOM 748 N N . VAL A 1 108 ? 24.784 5.017 11.773 1.00 90.38 108 VAL A N 1
ATOM 749 C CA . VAL A 1 108 ? 24.913 4.390 10.439 1.00 90.38 108 VAL A CA 1
ATOM 750 C C . VAL A 1 108 ? 26.283 3.714 10.304 1.00 90.38 108 VAL A C 1
ATOM 752 O O . VAL A 1 108 ? 27.291 4.322 10.641 1.00 90.38 108 VAL A O 1
ATOM 755 N N . THR A 1 109 ? 26.349 2.483 9.792 1.00 93.44 109 THR A N 1
ATOM 756 C CA . THR A 1 109 ? 27.591 1.730 9.532 1.00 93.44 109 THR A CA 1
ATOM 757 C C . THR A 1 109 ? 27.583 1.128 8.126 1.00 93.44 109 THR A C 1
ATOM 759 O O . THR A 1 109 ? 26.682 0.373 7.793 1.00 93.44 109 THR A O 1
ATOM 762 N N . VAL A 1 110 ? 28.591 1.401 7.300 1.00 95.81 110 VAL A N 1
ATOM 763 C CA . VAL A 1 110 ? 28.768 0.786 5.973 1.00 95.81 110 VAL A CA 1
ATOM 764 C C . VAL A 1 110 ? 30.068 -0.012 5.954 1.00 95.81 110 VAL A C 1
ATOM 766 O O . VAL A 1 110 ? 31.106 0.513 6.329 1.00 95.81 110 VAL A O 1
ATOM 769 N N . THR A 1 111 ? 30.039 -1.256 5.491 1.00 94.31 111 THR A N 1
ATOM 770 C CA . THR A 1 111 ? 31.189 -2.158 5.376 1.00 94.31 111 THR A CA 1
ATOM 771 C C . THR A 1 111 ? 31.253 -2.724 3.958 1.00 94.31 111 THR A C 1
ATOM 773 O O . THR A 1 111 ? 30.260 -3.232 3.452 1.00 94.31 111 THR A O 1
ATOM 776 N N . VAL A 1 112 ? 32.408 -2.677 3.299 1.00 90.88 112 VAL A N 1
ATOM 777 C CA . VAL A 1 112 ? 32.638 -3.288 1.979 1.00 90.88 112 VAL A CA 1
ATOM 778 C C . VAL A 1 112 ? 33.917 -4.118 2.057 1.00 90.88 112 VAL A C 1
ATOM 780 O O . VAL A 1 112 ? 34.991 -3.551 2.186 1.00 90.88 112 VAL A O 1
ATOM 783 N N . ALA A 1 113 ? 33.821 -5.444 2.012 1.00 88.81 113 ALA A N 1
ATOM 784 C CA . ALA A 1 113 ? 34.914 -6.396 2.211 1.00 88.81 113 ALA A CA 1
ATOM 785 C C . ALA A 1 113 ? 35.100 -7.292 0.971 1.00 88.81 113 ALA A C 1
ATOM 787 O O . ALA A 1 113 ? 34.432 -8.314 0.825 1.00 88.81 113 ALA A O 1
ATOM 788 N N . CYS A 1 114 ? 35.983 -6.913 0.047 1.00 79.56 114 CYS A N 1
ATOM 789 C CA . CYS A 1 114 ? 36.127 -7.591 -1.251 1.00 79.56 114 CYS A CA 1
ATOM 790 C C . CYS A 1 114 ? 37.503 -8.262 -1.435 1.00 79.56 114 CYS A C 1
ATOM 792 O O . CYS A 1 114 ? 38.487 -7.864 -0.818 1.00 79.56 114 CYS A O 1
ATOM 794 N N . THR A 1 115 ? 37.607 -9.265 -2.308 1.00 79.81 115 THR A N 1
ATOM 795 C CA . THR A 1 115 ? 38.879 -9.944 -2.631 1.00 79.81 115 THR A CA 1
ATOM 796 C C . THR A 1 115 ? 38.959 -10.286 -4.127 1.00 79.81 115 THR A C 1
ATOM 798 O O . THR A 1 115 ? 37.948 -10.680 -4.700 1.00 79.81 115 THR A O 1
ATOM 801 N N . GLY A 1 116 ? 40.132 -10.156 -4.764 1.00 73.94 116 GLY A N 1
ATOM 802 C CA . GLY A 1 116 ? 40.428 -10.606 -6.137 1.00 73.94 116 GLY A CA 1
ATOM 803 C C . GLY A 1 116 ? 40.912 -9.520 -7.119 1.00 73.94 116 GLY A C 1
ATOM 804 O O . GLY A 1 116 ? 42.077 -9.109 -7.072 1.00 73.94 116 GLY A O 1
ATOM 805 N N . ARG A 1 117 ? 40.077 -9.106 -8.084 1.00 76.25 117 ARG A N 1
ATOM 806 C CA . ARG A 1 117 ? 40.364 -7.961 -8.986 1.00 76.25 117 ARG A CA 1
ATOM 807 C C . ARG A 1 117 ? 39.152 -7.043 -9.079 1.00 76.25 117 ARG A C 1
ATOM 809 O O . ARG A 1 117 ? 38.068 -7.540 -9.333 1.00 76.25 117 ARG A O 1
ATOM 816 N N . MET A 1 118 ? 39.351 -5.736 -8.943 1.00 77.25 118 MET A N 1
ATOM 817 C CA . MET A 1 118 ? 38.300 -4.727 -8.796 1.00 77.25 118 MET A CA 1
ATOM 818 C C . MET A 1 118 ? 38.591 -3.480 -9.641 1.00 77.25 118 MET A C 1
ATOM 820 O O . MET A 1 118 ? 39.678 -2.912 -9.522 1.00 77.25 118 MET A O 1
ATOM 824 N N . HIS A 1 119 ? 37.635 -2.993 -10.441 1.00 81.50 119 HIS A N 1
ATOM 825 C CA . HIS A 1 119 ? 37.797 -1.705 -11.139 1.00 81.50 119 HIS A CA 1
ATOM 826 C C . HIS A 1 119 ? 37.360 -0.496 -10.288 1.00 81.50 119 HIS A C 1
ATOM 828 O O . HIS A 1 119 ? 38.180 0.392 -10.063 1.00 81.50 119 HIS A O 1
ATOM 834 N N . ALA A 1 120 ? 36.139 -0.460 -9.755 1.00 86.56 120 ALA A N 1
ATOM 835 C CA . ALA A 1 120 ? 35.634 0.675 -8.976 1.00 86.56 120 ALA A CA 1
ATOM 836 C C . ALA A 1 120 ? 34.897 0.251 -7.692 1.00 86.56 120 ALA A C 1
ATOM 838 O O . ALA A 1 120 ? 34.131 -0.712 -7.698 1.00 86.56 120 ALA A O 1
ATOM 839 N N . VAL A 1 121 ? 35.103 0.995 -6.603 1.00 89.69 121 VAL A N 1
ATOM 840 C CA . VAL A 1 121 ? 34.262 0.968 -5.393 1.00 89.69 121 VAL A CA 1
ATOM 841 C C . VAL A 1 121 ? 33.918 2.403 -5.023 1.00 89.69 121 VAL A C 1
ATOM 843 O O . VAL A 1 121 ? 34.809 3.192 -4.719 1.00 89.69 121 VAL A O 1
ATOM 846 N N . THR A 1 122 ? 32.635 2.732 -4.999 1.00 93.00 122 THR A N 1
ATOM 847 C CA . THR A 1 122 ? 32.114 4.030 -4.571 1.00 93.00 122 THR A CA 1
ATOM 848 C C . THR A 1 122 ? 31.241 3.830 -3.337 1.00 93.00 122 THR A C 1
ATOM 850 O O . THR A 1 122 ? 30.378 2.961 -3.329 1.00 93.00 122 THR A O 1
ATOM 853 N N . VAL A 1 123 ? 31.437 4.623 -2.289 1.00 95.62 123 VAL A N 1
ATOM 854 C CA . VAL A 1 123 ? 30.557 4.679 -1.117 1.00 95.62 123 VAL A CA 1
ATOM 855 C C . VAL A 1 123 ? 30.146 6.128 -0.909 1.00 95.62 123 VAL A C 1
ATOM 857 O O . VAL A 1 123 ? 30.993 7.015 -0.888 1.00 95.62 123 VAL A O 1
ATOM 860 N N . THR A 1 124 ? 28.858 6.381 -0.740 1.00 94.56 124 THR A N 1
ATOM 861 C CA . THR A 1 124 ? 28.296 7.703 -0.467 1.00 94.56 124 THR A CA 1
ATOM 862 C C . THR A 1 124 ? 27.371 7.606 0.739 1.00 94.56 124 THR A C 1
ATOM 864 O O . THR A 1 124 ? 26.535 6.712 0.794 1.00 94.56 124 THR A O 1
ATOM 867 N N . VAL A 1 125 ? 27.514 8.494 1.719 1.00 91.88 125 VAL A N 1
ATOM 868 C CA . VAL A 1 125 ? 26.622 8.596 2.883 1.00 91.88 125 VAL A CA 1
ATOM 869 C C . VAL A 1 125 ? 26.198 10.051 3.021 1.00 91.88 125 VAL A C 1
ATOM 871 O O . VAL A 1 125 ? 27.034 10.898 3.313 1.00 91.88 125 VAL A O 1
ATOM 874 N N . ALA A 1 126 ? 24.925 10.353 2.806 1.00 90.12 126 ALA A N 1
ATOM 875 C CA . ALA A 1 126 ? 24.356 11.687 2.928 1.00 90.12 126 ALA A CA 1
ATOM 876 C C . ALA A 1 126 ? 23.323 11.713 4.059 1.00 90.12 126 ALA A C 1
ATOM 878 O O . ALA A 1 126 ? 22.388 10.918 4.032 1.00 90.12 126 ALA A O 1
ATOM 879 N N . CYS A 1 127 ? 23.456 12.606 5.043 1.00 83.06 127 CYS A N 1
ATOM 880 C CA . CYS A 1 127 ? 22.504 12.671 6.159 1.00 83.06 127 CYS A CA 1
ATOM 881 C C . CYS A 1 127 ? 22.104 14.102 6.536 1.00 83.06 127 CYS A C 1
ATOM 883 O O . CYS A 1 127 ? 22.968 14.963 6.664 1.00 83.06 127 CYS A O 1
ATOM 885 N N . THR A 1 128 ? 20.827 14.362 6.819 1.00 80.06 128 THR A N 1
ATOM 886 C CA . THR A 1 128 ? 20.362 15.691 7.263 1.00 80.06 128 THR A CA 1
ATOM 887 C C . THR A 1 128 ? 19.610 15.618 8.589 1.00 80.06 128 THR A C 1
ATOM 889 O O . THR A 1 128 ? 18.610 14.908 8.672 1.00 80.06 128 THR A O 1
ATOM 892 N N . GLY A 1 129 ? 20.024 16.397 9.592 1.00 72.50 129 GLY A N 1
ATOM 893 C CA . GLY A 1 129 ? 19.327 16.567 10.871 1.00 72.50 129 GLY A CA 1
ATOM 894 C C . GLY A 1 129 ? 20.208 16.302 12.098 1.00 72.50 129 GLY A C 1
ATOM 895 O O . GLY A 1 129 ? 21.285 16.879 12.231 1.00 72.50 129 GLY A O 1
ATOM 896 N N . LEU A 1 130 ? 19.736 15.490 13.048 1.00 75.69 130 LEU A N 1
ATOM 897 C CA . LEU A 1 130 ? 20.489 15.178 14.275 1.00 75.69 130 LEU A CA 1
ATOM 898 C C . LEU A 1 130 ? 20.973 13.729 14.227 1.00 75.69 130 LEU A C 1
ATOM 900 O O . LEU A 1 130 ? 20.153 12.830 14.094 1.00 75.69 130 LEU A O 1
ATOM 904 N N . MET A 1 131 ? 22.287 13.535 14.323 1.00 78.62 131 MET A N 1
ATOM 905 C CA . MET A 1 131 ? 23.019 12.293 14.064 1.00 78.62 131 MET A CA 1
ATOM 906 C C . MET A 1 131 ? 24.000 12.001 15.211 1.00 78.62 131 MET A C 1
ATOM 908 O O . MET A 1 131 ? 24.777 12.882 15.591 1.00 78.62 131 MET A O 1
ATOM 912 N N . HIS A 1 132 ? 24.051 10.770 15.730 1.00 83.44 132 HIS A N 1
ATOM 913 C CA . HIS A 1 132 ? 25.073 10.407 16.722 1.00 83.44 132 HIS A CA 1
ATOM 914 C C . HIS A 1 132 ? 26.356 9.865 16.057 1.00 83.44 132 HIS A C 1
ATOM 916 O O . HIS A 1 132 ? 27.413 10.472 16.216 1.00 83.44 132 HIS A O 1
ATOM 922 N N . ALA A 1 133 ? 26.301 8.803 15.246 1.00 88.44 133 ALA A N 1
ATOM 923 C CA . ALA A 1 133 ? 27.500 8.202 14.641 1.00 88.44 133 ALA A CA 1
ATOM 924 C C . ALA A 1 133 ? 27.343 7.798 13.162 1.00 88.44 133 ALA A C 1
ATOM 926 O O . ALA A 1 133 ? 26.294 7.303 12.751 1.00 88.44 133 ALA A O 1
ATOM 927 N N . VAL A 1 134 ? 28.416 7.945 12.377 1.00 91.88 134 VAL A N 1
ATOM 928 C CA . VAL A 1 134 ? 28.576 7.345 11.038 1.00 91.88 134 VAL A CA 1
ATOM 929 C C . VAL A 1 134 ? 29.907 6.597 10.971 1.00 91.88 134 VAL A C 1
ATOM 931 O O . VAL A 1 134 ? 30.956 7.171 11.251 1.00 91.88 134 VAL A O 1
ATOM 934 N N . THR A 1 135 ? 29.887 5.338 10.549 1.00 93.75 135 THR A N 1
ATOM 935 C CA . THR A 1 135 ? 31.074 4.496 10.366 1.00 93.75 135 THR A CA 1
ATOM 936 C C . THR A 1 135 ? 31.105 3.941 8.942 1.00 93.75 135 THR A C 1
ATOM 938 O O . THR A 1 135 ? 30.096 3.456 8.445 1.00 93.75 135 THR A O 1
ATOM 941 N N . VAL A 1 136 ? 32.250 3.996 8.264 1.00 96.12 136 VAL A N 1
ATOM 942 C CA . VAL A 1 136 ? 32.464 3.401 6.937 1.00 96.12 136 VAL A CA 1
ATOM 943 C C . VAL A 1 136 ? 33.751 2.583 6.965 1.00 96.12 136 VAL A C 1
ATOM 945 O O . VAL A 1 136 ? 34.790 3.093 7.370 1.00 96.12 136 VAL A O 1
ATOM 948 N N . VAL A 1 137 ? 33.710 1.329 6.527 1.00 94.56 137 VAL A N 1
ATOM 949 C CA . VAL A 1 137 ? 34.850 0.409 6.470 1.00 94.56 137 VAL A CA 1
ATOM 950 C C . VAL A 1 137 ? 34.939 -0.186 5.066 1.00 94.56 137 VAL A C 1
ATOM 952 O O . VAL A 1 137 ? 33.982 -0.779 4.584 1.00 94.56 137 VAL A O 1
ATOM 955 N N . VAL A 1 138 ? 36.080 -0.063 4.395 1.00 91.44 138 VAL A N 1
ATOM 956 C CA . VAL A 1 138 ? 36.343 -0.681 3.089 1.00 91.44 138 VAL A CA 1
ATOM 957 C C . VAL A 1 138 ? 37.586 -1.558 3.210 1.00 91.44 138 VAL A C 1
ATOM 959 O O . VAL A 1 138 ? 38.700 -1.050 3.281 1.00 91.44 138 VAL A O 1
ATOM 962 N N . ALA A 1 139 ? 37.403 -2.872 3.263 1.00 88.50 139 ALA A N 1
ATOM 963 C CA . ALA A 1 139 ? 38.461 -3.872 3.294 1.00 88.50 139 ALA A CA 1
ATOM 964 C C . ALA A 1 139 ? 38.643 -4.510 1.903 1.00 88.50 139 ALA A C 1
ATOM 966 O O . ALA A 1 139 ? 37.669 -4.901 1.260 1.00 88.50 139 ALA A O 1
ATOM 967 N N . TYR A 1 140 ? 39.882 -4.641 1.427 1.00 82.62 140 TYR A N 1
ATOM 968 C CA . TYR A 1 140 ? 40.165 -5.227 0.117 1.00 82.62 140 TYR A CA 1
ATOM 969 C C . TYR A 1 140 ? 41.448 -6.066 0.065 1.00 82.62 140 TYR A C 1
ATOM 971 O O . TYR A 1 140 ? 42.451 -5.698 0.670 1.00 82.62 140 TYR A O 1
ATOM 979 N N . THR A 1 141 ? 41.461 -7.150 -0.716 1.00 78.88 141 THR A N 1
ATOM 980 C CA . THR A 1 141 ? 42.690 -7.899 -1.039 1.00 78.88 141 THR A CA 1
ATOM 981 C C . THR A 1 141 ? 42.789 -8.195 -2.543 1.00 78.88 141 THR A C 1
ATOM 983 O O . THR A 1 141 ? 41.895 -8.808 -3.116 1.00 78.88 141 THR A O 1
ATOM 986 N N . GLY A 1 142 ? 43.860 -7.769 -3.225 1.00 74.44 142 GLY A N 1
ATOM 987 C CA . GLY A 1 142 ? 44.081 -8.046 -4.654 1.00 74.44 142 GLY A CA 1
ATOM 988 C C . GLY A 1 142 ? 44.523 -6.844 -5.499 1.00 74.44 142 GLY A C 1
ATOM 989 O O . GLY A 1 142 ? 45.411 -6.087 -5.112 1.00 74.44 142 GLY A O 1
ATOM 990 N N . PHE A 1 143 ? 43.945 -6.682 -6.695 1.00 77.75 143 PHE A N 1
ATOM 991 C CA . PHE A 1 143 ? 44.210 -5.535 -7.589 1.00 77.75 143 PHE A CA 1
ATOM 992 C C . PHE A 1 143 ? 42.999 -4.597 -7.645 1.00 77.75 143 PHE A C 1
ATOM 994 O O . PHE A 1 143 ? 41.915 -5.066 -7.979 1.00 77.75 143 PHE A O 1
ATOM 1001 N N . MET A 1 144 ? 43.162 -3.308 -7.348 1.00 79.62 144 MET A N 1
ATOM 1002 C CA . MET A 1 144 ? 42.102 -2.290 -7.346 1.00 79.62 144 MET A CA 1
ATOM 1003 C C . MET A 1 144 ? 42.480 -1.108 -8.242 1.00 79.62 144 MET A C 1
ATOM 1005 O O . MET A 1 144 ? 43.593 -0.586 -8.120 1.00 79.62 144 MET A O 1
ATOM 1009 N N . TYR A 1 145 ? 41.550 -0.620 -9.066 1.00 81.62 145 TYR A N 1
ATOM 1010 C CA . TYR A 1 145 ? 41.766 0.627 -9.804 1.00 81.62 145 TYR A CA 1
ATOM 1011 C C . TYR A 1 145 ? 41.338 1.877 -9.010 1.00 81.62 145 TYR A C 1
ATOM 1013 O O . TYR A 1 145 ? 42.208 2.682 -8.687 1.00 81.62 145 TYR A O 1
ATOM 1021 N N . VAL A 1 146 ? 40.064 2.052 -8.637 1.00 86.38 146 VAL A N 1
ATOM 1022 C CA . VAL A 1 146 ? 39.588 3.289 -7.970 1.00 86.38 146 VAL A CA 1
ATOM 1023 C C . VAL A 1 146 ? 38.667 3.012 -6.779 1.00 86.38 146 VAL A C 1
ATOM 1025 O O . VAL A 1 146 ? 37.614 2.404 -6.946 1.00 86.38 146 VAL A O 1
ATOM 1028 N N . ILE A 1 147 ? 39.011 3.518 -5.591 1.00 89.88 147 ILE A N 1
ATOM 1029 C CA . ILE A 1 147 ? 38.094 3.626 -4.441 1.00 89.88 147 ILE A CA 1
ATOM 1030 C C . ILE A 1 147 ? 37.691 5.091 -4.254 1.00 89.88 147 ILE A C 1
ATOM 1032 O O . ILE A 1 147 ? 38.541 5.978 -4.288 1.00 89.88 147 ILE A O 1
ATOM 1036 N N . THR A 1 148 ? 36.413 5.354 -3.998 1.00 92.81 148 THR A N 1
ATOM 1037 C CA . THR A 1 148 ? 35.886 6.674 -3.637 1.00 92.81 148 THR A CA 1
ATOM 1038 C C . THR A 1 148 ? 34.913 6.539 -2.469 1.00 92.81 148 THR A C 1
ATOM 1040 O O . THR A 1 148 ? 33.929 5.819 -2.572 1.00 92.81 148 THR A O 1
ATOM 1043 N N . VAL A 1 149 ? 35.156 7.235 -1.363 1.00 95.31 149 VAL A N 1
ATOM 1044 C CA . VAL A 1 149 ? 34.241 7.330 -0.216 1.00 95.31 149 VAL A CA 1
ATOM 1045 C C . VAL A 1 149 ? 33.849 8.792 -0.040 1.00 95.31 149 VAL A C 1
ATOM 1047 O O . VAL A 1 149 ? 34.724 9.646 0.020 1.00 95.31 149 VAL A O 1
ATOM 1050 N N . ALA A 1 150 ? 32.559 9.091 0.056 1.00 94.25 150 ALA A N 1
ATOM 1051 C CA . ALA A 1 150 ? 32.022 10.430 0.265 1.00 94.25 150 ALA A CA 1
ATOM 1052 C C . ALA A 1 150 ? 31.008 10.412 1.418 1.00 94.25 150 ALA A C 1
ATOM 1054 O O . ALA A 1 150 ? 30.031 9.674 1.370 1.00 94.25 150 ALA A O 1
ATOM 1055 N N . VAL A 1 151 ? 31.210 11.222 2.451 1.00 91.25 151 VAL A N 1
ATOM 1056 C CA . VAL A 1 151 ? 30.262 11.415 3.559 1.00 91.25 151 VAL A CA 1
ATOM 1057 C C . VAL A 1 151 ? 29.854 12.885 3.567 1.00 91.25 151 VAL A C 1
ATOM 1059 O O . VAL A 1 151 ? 30.729 13.741 3.593 1.00 91.25 151 VAL A O 1
ATOM 1062 N N . ALA A 1 152 ? 28.562 13.195 3.513 1.00 89.56 152 ALA A N 1
ATOM 1063 C CA . ALA A 1 152 ? 28.026 14.549 3.376 1.00 89.56 152 ALA A CA 1
ATOM 1064 C C . ALA A 1 152 ? 26.852 14.765 4.345 1.00 89.56 152 ALA A C 1
ATOM 1066 O O . ALA A 1 152 ? 25.718 14.399 4.040 1.00 89.56 152 ALA A O 1
ATOM 1067 N N . CYS A 1 153 ? 27.106 15.345 5.521 1.00 81.75 153 CYS A N 1
ATOM 1068 C CA . CYS A 1 153 ? 26.069 15.498 6.551 1.00 81.75 153 CYS A CA 1
ATOM 1069 C C . CYS A 1 153 ? 25.706 16.968 6.848 1.00 81.75 153 CYS A C 1
ATOM 1071 O O . CYS A 1 153 ? 26.513 17.873 6.632 1.00 81.75 153 CYS A O 1
ATOM 1073 N N . THR A 1 154 ? 24.511 17.217 7.389 1.00 80.94 154 THR A N 1
ATOM 1074 C CA . THR A 1 154 ? 24.063 18.548 7.843 1.00 80.94 154 THR A CA 1
ATOM 1075 C C . THR A 1 154 ? 23.373 18.471 9.216 1.00 80.94 154 THR A C 1
ATOM 1077 O O . THR A 1 154 ? 22.615 17.536 9.469 1.00 80.94 154 THR A O 1
ATOM 1080 N N . GLY A 1 155 ? 23.622 19.439 10.110 1.00 76.56 155 GLY A N 1
ATOM 1081 C CA . GLY A 1 155 ? 22.920 19.624 11.395 1.00 76.56 155 GLY A CA 1
ATOM 1082 C C . GLY A 1 155 ? 23.776 19.470 12.669 1.00 76.56 155 GLY A C 1
ATOM 1083 O O . GLY A 1 155 ? 24.507 20.394 13.047 1.00 76.56 155 GLY A O 1
ATOM 1084 N N . ARG A 1 156 ? 23.637 18.351 13.400 1.00 79.12 156 ARG A N 1
ATOM 1085 C CA . ARG A 1 156 ? 24.477 17.999 14.575 1.00 79.12 156 ARG A CA 1
ATOM 1086 C C . ARG A 1 156 ? 24.984 16.555 14.458 1.00 79.12 156 ARG A C 1
ATOM 1088 O O . ARG A 1 156 ? 24.162 15.660 14.305 1.00 79.12 156 ARG A O 1
ATOM 1095 N N . MET A 1 157 ? 26.298 16.338 14.580 1.00 80.75 157 MET A N 1
ATOM 1096 C CA . MET A 1 157 ? 26.997 15.049 14.419 1.00 80.75 157 MET A CA 1
ATOM 1097 C C . MET A 1 157 ? 27.936 14.785 15.607 1.00 80.75 157 MET A C 1
ATOM 1099 O O . MET A 1 157 ? 28.834 15.595 15.846 1.00 80.75 157 MET A O 1
ATOM 1103 N N . HIS A 1 158 ? 27.819 13.652 16.312 1.00 83.31 158 HIS A N 1
ATOM 1104 C CA . HIS A 1 158 ? 28.801 13.300 17.356 1.00 83.31 158 HIS A CA 1
ATOM 1105 C C . HIS A 1 158 ? 30.083 12.655 16.798 1.00 83.31 158 HIS A C 1
ATOM 1107 O O . HIS A 1 158 ? 31.169 13.140 17.105 1.00 83.31 158 HIS A O 1
ATOM 1113 N N . ALA A 1 159 ? 30.005 11.630 15.947 1.00 87.06 159 ALA A N 1
ATOM 1114 C CA . ALA A 1 159 ? 31.195 10.954 15.418 1.00 87.06 159 ALA A CA 1
ATOM 1115 C C . ALA A 1 159 ? 31.082 10.556 13.936 1.00 87.06 159 ALA A C 1
ATOM 1117 O O . ALA A 1 159 ? 30.033 10.101 13.480 1.00 87.06 159 ALA A O 1
ATOM 1118 N N . VAL A 1 160 ? 32.194 10.665 13.201 1.00 90.69 160 VAL A N 1
ATOM 1119 C CA . VAL A 1 160 ? 32.395 10.061 11.873 1.00 90.69 160 VAL A CA 1
ATOM 1120 C C . VAL A 1 160 ? 33.687 9.247 11.875 1.00 90.69 160 VAL A C 1
ATOM 1122 O O . VAL A 1 160 ? 34.738 9.752 12.264 1.00 90.69 160 VAL A O 1
ATOM 1125 N N . THR A 1 161 ? 33.642 8.005 11.401 1.00 92.69 161 THR A N 1
ATOM 1126 C CA . THR A 1 161 ? 34.815 7.127 11.281 1.00 92.69 161 THR A CA 1
ATOM 1127 C C . THR A 1 161 ? 34.863 6.492 9.895 1.00 92.69 161 THR A C 1
ATOM 1129 O O . THR A 1 161 ? 33.904 5.849 9.490 1.00 92.69 161 THR A O 1
ATOM 1132 N N . VAL A 1 162 ? 35.969 6.633 9.163 1.00 94.75 162 VAL A N 1
ATOM 1133 C CA . VAL A 1 162 ? 36.180 6.021 7.840 1.00 94.75 162 VAL A CA 1
ATOM 1134 C C . VAL A 1 162 ? 37.473 5.210 7.857 1.00 94.75 162 VAL A C 1
ATOM 1136 O O . VAL A 1 162 ? 38.533 5.756 8.126 1.00 94.75 162 VAL A O 1
ATOM 1139 N N . THR A 1 163 ? 37.417 3.915 7.564 1.00 93.06 163 THR A N 1
ATOM 1140 C CA . THR A 1 163 ? 38.586 3.024 7.519 1.00 93.06 163 THR A CA 1
ATOM 1141 C C . THR A 1 163 ? 38.681 2.348 6.156 1.00 93.06 163 THR A C 1
ATOM 1143 O O . THR A 1 163 ? 37.720 1.734 5.714 1.00 93.06 163 THR A O 1
ATOM 1146 N N . VAL A 1 164 ? 39.827 2.424 5.484 1.00 90.44 164 VAL A N 1
ATOM 1147 C CA . VAL A 1 164 ? 40.099 1.754 4.205 1.00 90.44 164 VAL A CA 1
ATOM 1148 C C . VAL A 1 164 ? 41.336 0.874 4.378 1.00 90.44 164 VAL A C 1
ATOM 1150 O O . VAL A 1 164 ? 42.440 1.390 4.496 1.00 90.44 164 VAL A O 1
ATOM 1153 N N . ALA A 1 165 ? 41.172 -0.445 4.416 1.00 88.38 165 ALA A N 1
ATOM 1154 C CA . ALA A 1 165 ? 42.255 -1.413 4.587 1.00 88.38 165 ALA A CA 1
ATOM 1155 C C . ALA A 1 165 ? 42.432 -2.235 3.304 1.00 88.38 165 ALA A C 1
ATOM 1157 O O . ALA A 1 165 ? 41.480 -2.832 2.814 1.00 88.38 165 ALA A O 1
ATOM 1158 N N . CYS A 1 166 ? 43.629 -2.278 2.727 1.00 80.50 166 CYS A N 1
ATOM 1159 C CA . CYS A 1 166 ? 43.880 -2.916 1.434 1.00 80.50 166 CYS A CA 1
ATOM 1160 C C . CYS A 1 166 ? 45.130 -3.806 1.458 1.00 80.50 166 CYS A C 1
ATOM 1162 O O . CYS A 1 166 ? 46.092 -3.526 2.167 1.00 80.50 166 CYS A O 1
ATOM 1164 N N . THR A 1 167 ? 45.169 -4.857 0.644 1.00 75.25 167 THR A N 1
ATOM 1165 C CA . THR A 1 167 ? 46.384 -5.651 0.394 1.00 75.25 167 THR A CA 1
ATOM 1166 C C . THR A 1 167 ? 46.545 -5.865 -1.114 1.00 75.25 167 THR A C 1
ATOM 1168 O O . THR A 1 167 ? 45.552 -6.040 -1.818 1.00 75.25 167 THR A O 1
ATOM 1171 N N . GLY A 1 168 ? 47.769 -5.808 -1.649 1.00 73.44 168 GLY A N 1
ATOM 1172 C CA . GLY A 1 168 ? 48.038 -5.950 -3.091 1.00 73.44 168 GLY A CA 1
ATOM 1173 C C . GLY A 1 168 ? 48.339 -4.638 -3.838 1.00 73.44 168 GLY A C 1
ATOM 1174 O O . GLY A 1 168 ? 49.209 -3.880 -3.412 1.00 73.44 168 GLY A O 1
ATOM 1175 N N . ARG A 1 169 ? 47.737 -4.389 -5.012 1.00 76.94 169 ARG A N 1
ATOM 1176 C CA . ARG A 1 169 ? 48.032 -3.196 -5.846 1.00 76.94 169 ARG A CA 1
ATOM 1177 C C . ARG A 1 169 ? 46.811 -2.290 -6.016 1.00 76.94 169 ARG A C 1
ATOM 1179 O O . ARG A 1 169 ? 45.781 -2.751 -6.491 1.00 76.94 169 ARG A O 1
ATOM 1186 N N . MET A 1 170 ? 46.971 -1.005 -5.710 1.00 78.81 170 MET A N 1
ATOM 1187 C CA . MET A 1 170 ? 45.935 0.032 -5.713 1.00 78.81 170 MET A CA 1
ATOM 1188 C C . MET A 1 170 ? 46.343 1.189 -6.639 1.00 78.81 170 MET A C 1
ATOM 1190 O O . MET A 1 170 ? 47.453 1.707 -6.491 1.00 78.81 170 MET A O 1
ATOM 1194 N N . HIS A 1 171 ? 45.475 1.639 -7.552 1.00 81.81 171 HIS A N 1
ATOM 1195 C CA . HIS A 1 171 ? 45.749 2.848 -8.346 1.00 81.81 171 HIS A CA 1
ATOM 1196 C C . HIS A 1 171 ? 45.317 4.143 -7.637 1.00 81.81 171 HIS A C 1
ATOM 1198 O O . HIS A 1 171 ? 46.168 4.993 -7.397 1.00 81.81 171 HIS A O 1
ATOM 1204 N N . ALA A 1 172 ? 44.049 4.303 -7.260 1.00 85.88 172 ALA A N 1
ATOM 1205 C CA . ALA A 1 172 ? 43.555 5.516 -6.605 1.00 85.88 172 ALA A CA 1
ATOM 1206 C C . ALA A 1 172 ? 42.614 5.210 -5.430 1.00 85.88 172 ALA A C 1
ATOM 1208 O O . ALA A 1 172 ? 41.756 4.331 -5.523 1.00 85.88 172 ALA A O 1
ATOM 1209 N N . VAL A 1 173 ? 42.750 5.966 -4.339 1.00 88.69 173 VAL A N 1
ATOM 1210 C CA . VAL A 1 173 ? 41.813 5.990 -3.207 1.00 88.69 173 VAL A CA 1
ATOM 1211 C C . VAL A 1 173 ? 41.461 7.440 -2.893 1.00 88.69 173 VAL A C 1
ATOM 1213 O O . VAL A 1 173 ? 42.346 8.234 -2.596 1.00 88.69 173 VAL A O 1
ATOM 1216 N N . THR A 1 174 ? 40.179 7.786 -2.913 1.00 91.38 174 THR A N 1
ATOM 1217 C CA . THR A 1 174 ? 39.674 9.124 -2.587 1.00 91.38 174 THR A CA 1
ATOM 1218 C C . THR A 1 174 ? 38.686 9.030 -1.428 1.00 91.38 174 THR A C 1
ATOM 1220 O O . THR A 1 174 ? 37.764 8.221 -1.472 1.00 91.38 174 THR A O 1
ATOM 1223 N N . VAL A 1 175 ? 38.851 9.847 -0.391 1.00 92.25 175 VAL A N 1
ATOM 1224 C CA . VAL A 1 175 ? 37.931 9.956 0.749 1.00 92.25 175 VAL A CA 1
ATOM 1225 C C . VAL A 1 175 ? 37.548 11.421 0.922 1.00 92.25 175 VAL A C 1
ATOM 1227 O O . VAL A 1 175 ? 38.424 12.270 1.037 1.00 92.25 175 VAL A O 1
ATOM 1230 N N . VAL A 1 176 ? 36.256 11.725 0.968 1.00 90.94 176 VAL A N 1
ATOM 1231 C CA . VAL A 1 176 ? 35.708 13.067 1.184 1.00 90.94 176 VAL A CA 1
ATOM 1232 C C . VAL A 1 176 ? 34.727 13.012 2.353 1.00 90.94 176 VAL A C 1
ATOM 1234 O O . VAL A 1 176 ? 33.828 12.178 2.365 1.00 90.94 176 VAL A O 1
ATOM 1237 N N . VAL A 1 177 ? 34.877 13.895 3.335 1.00 87.88 177 VAL A N 1
ATOM 1238 C CA . VAL A 1 177 ? 33.940 14.076 4.452 1.00 87.88 177 VAL A CA 1
ATOM 1239 C C . VAL A 1 177 ? 33.559 15.552 4.495 1.00 87.88 177 VAL A C 1
ATOM 1241 O O . VAL A 1 177 ? 34.359 16.375 4.918 1.00 87.88 177 VAL A O 1
ATOM 1244 N N . ALA A 1 178 ? 32.366 15.898 4.026 1.00 86.00 178 ALA A N 1
ATOM 1245 C CA . ALA A 1 178 ? 31.828 17.251 3.986 1.00 86.00 178 ALA A CA 1
ATOM 1246 C C . ALA A 1 178 ? 30.717 17.429 5.032 1.00 86.00 178 ALA A C 1
ATOM 1248 O O . ALA A 1 178 ? 29.895 16.534 5.246 1.00 86.00 178 ALA A O 1
ATOM 1249 N N . TYR A 1 179 ? 30.677 18.587 5.690 1.00 80.81 179 TYR A N 1
ATOM 1250 C CA . TYR A 1 179 ? 29.740 18.811 6.781 1.00 80.81 179 TYR A CA 1
ATOM 1251 C C . TYR A 1 179 ? 29.282 20.263 6.970 1.00 80.81 179 TYR A C 1
ATOM 1253 O O . TYR A 1 179 ? 30.053 21.210 6.791 1.00 80.81 179 TYR A O 1
ATOM 1261 N N . THR A 1 180 ? 28.033 20.446 7.406 1.00 77.81 180 THR A N 1
ATOM 1262 C CA . THR A 1 180 ? 27.489 21.749 7.815 1.00 77.81 180 THR A CA 1
ATOM 1263 C C . THR A 1 180 ? 26.838 21.666 9.206 1.00 77.81 180 THR A C 1
ATOM 1265 O O . THR A 1 180 ? 25.916 20.885 9.419 1.00 77.81 180 THR A O 1
ATOM 1268 N N . GLY A 1 181 ? 27.324 22.440 10.190 1.00 75.50 181 GLY A N 1
ATOM 1269 C CA . GLY A 1 181 ? 26.794 22.449 11.570 1.00 75.50 181 GLY A CA 1
ATOM 1270 C C . GLY A 1 181 ? 27.831 22.177 12.675 1.00 75.50 181 GLY A C 1
ATOM 1271 O O . GLY A 1 181 ? 28.955 22.671 12.608 1.00 75.50 181 GLY A O 1
ATOM 1272 N N . PHE A 1 182 ? 27.470 21.399 13.707 1.00 76.94 182 PHE A N 1
ATOM 1273 C CA . PHE A 1 182 ? 28.373 21.013 14.820 1.00 76.94 182 PHE A CA 1
ATOM 1274 C C . PHE A 1 182 ? 28.872 19.563 14.697 1.00 76.94 182 PHE A C 1
ATOM 1276 O O . PHE A 1 182 ? 28.036 18.669 14.560 1.00 76.94 182 PHE A O 1
ATOM 1283 N N . MET A 1 183 ? 30.188 19.319 14.749 1.00 77.12 183 MET A N 1
ATOM 1284 C CA . MET A 1 183 ? 30.804 17.989 14.586 1.00 77.12 183 MET A CA 1
ATOM 1285 C C . MET A 1 183 ? 31.813 17.676 15.700 1.00 77.12 183 MET A C 1
ATOM 1287 O O . MET A 1 183 ? 32.858 18.318 15.784 1.00 77.12 183 MET A O 1
ATOM 1291 N N . TYR A 1 184 ? 31.533 16.690 16.557 1.00 78.94 184 TYR A N 1
ATOM 1292 C CA . TYR A 1 184 ? 32.388 16.439 17.729 1.00 78.94 184 TYR A CA 1
ATOM 1293 C C . TYR A 1 184 ? 33.659 15.622 17.429 1.00 78.94 184 TYR A C 1
ATOM 1295 O O . TYR A 1 184 ? 34.712 15.955 17.966 1.00 78.94 184 TYR A O 1
ATOM 1303 N N . ALA A 1 185 ? 33.618 14.606 16.562 1.00 82.12 185 ALA A N 1
ATOM 1304 C CA . ALA A 1 185 ? 34.807 13.821 16.211 1.00 82.12 185 ALA A CA 1
ATOM 1305 C C . ALA A 1 185 ? 34.798 13.297 14.765 1.00 82.12 185 ALA A C 1
ATOM 1307 O O . ALA A 1 185 ? 33.776 12.812 14.276 1.00 82.12 185 ALA A O 1
ATOM 1308 N N . VAL A 1 186 ? 35.962 13.323 14.109 1.00 85.56 186 VAL A N 1
ATOM 1309 C CA . VAL A 1 186 ? 36.223 12.682 12.809 1.00 85.56 186 VAL A CA 1
ATOM 1310 C C . VAL A 1 186 ? 37.476 11.813 12.895 1.00 85.56 186 VAL A C 1
ATOM 1312 O O . VAL A 1 186 ? 38.505 12.238 13.416 1.00 85.56 186 VAL A O 1
ATOM 1315 N N . THR A 1 187 ? 37.425 10.598 12.358 1.00 86.31 187 THR A N 1
ATOM 1316 C CA . THR A 1 187 ? 38.573 9.687 12.253 1.00 86.31 187 THR A CA 1
ATOM 1317 C C . THR A 1 187 ? 38.625 9.065 10.862 1.00 86.31 187 THR A C 1
ATOM 1319 O O . THR A 1 187 ? 37.644 8.477 10.422 1.00 86.31 187 THR A O 1
ATOM 1322 N N . VAL A 1 188 ? 39.755 9.170 10.165 1.00 87.88 188 VAL A N 1
ATOM 1323 C CA . VAL A 1 188 ? 39.994 8.538 8.860 1.00 87.88 188 VAL A CA 1
ATOM 1324 C C . VAL A 1 188 ? 41.273 7.705 8.930 1.00 87.88 188 VAL A C 1
ATOM 1326 O O . VAL A 1 188 ? 42.317 8.224 9.307 1.00 87.88 188 VAL A O 1
ATOM 1329 N N . ALA A 1 189 ? 41.222 6.430 8.557 1.00 86.44 189 ALA A N 1
ATOM 1330 C CA . ALA A 1 189 ? 42.373 5.530 8.551 1.00 86.44 189 ALA A CA 1
ATOM 1331 C C . ALA A 1 189 ? 42.485 4.807 7.203 1.00 86.44 189 ALA A C 1
ATOM 1333 O O . ALA A 1 189 ? 41.563 4.103 6.808 1.00 86.44 189 ALA A O 1
ATOM 1334 N N . VAL A 1 190 ? 43.603 4.945 6.493 1.00 85.00 190 VAL A N 1
ATOM 1335 C CA . VAL A 1 190 ? 43.888 4.230 5.238 1.00 85.00 190 VAL A CA 1
ATOM 1336 C C . VAL A 1 190 ? 45.131 3.368 5.443 1.00 85.00 190 VAL A C 1
ATOM 1338 O O . VAL A 1 190 ? 46.198 3.904 5.715 1.00 85.00 190 VAL A O 1
ATOM 1341 N N . ALA A 1 191 ? 45.016 2.048 5.323 1.00 83.38 191 ALA A N 1
ATOM 1342 C CA . ALA A 1 191 ? 46.100 1.086 5.519 1.00 83.38 191 ALA A CA 1
ATOM 1343 C C . ALA A 1 191 ? 46.274 0.206 4.270 1.00 83.38 191 ALA A C 1
ATOM 1345 O O . ALA A 1 191 ? 45.287 -0.297 3.742 1.00 83.38 191 ALA A O 1
ATOM 1346 N N . CYS A 1 192 ? 47.501 -0.017 3.791 1.00 76.12 192 CYS A N 1
ATOM 1347 C CA . CYS A 1 192 ? 47.757 -0.837 2.600 1.00 76.12 192 CYS A CA 1
ATOM 1348 C C . CYS A 1 192 ? 48.981 -1.759 2.736 1.00 76.12 192 CYS A C 1
ATOM 1350 O O . CYS A 1 192 ? 50.058 -1.301 3.097 1.00 76.12 192 CYS A O 1
ATOM 1352 N N . THR A 1 193 ? 48.885 -3.035 2.356 1.00 72.00 193 THR A N 1
ATOM 1353 C CA . THR A 1 193 ? 50.054 -3.932 2.262 1.00 72.00 193 THR A CA 1
ATOM 1354 C C . THR A 1 193 ? 50.371 -4.272 0.801 1.00 72.00 193 THR A C 1
ATOM 1356 O O . THR A 1 193 ? 49.881 -5.247 0.230 1.00 72.00 193 THR A O 1
ATOM 1359 N N . GLY A 1 194 ? 51.164 -3.415 0.142 1.00 70.56 194 GLY A N 1
ATOM 1360 C CA . GLY A 1 194 ? 51.576 -3.609 -1.255 1.00 70.56 194 GLY A CA 1
ATOM 1361 C C . GLY A 1 194 ? 51.940 -2.318 -2.001 1.00 70.56 194 GLY A C 1
ATOM 1362 O O . GLY A 1 194 ? 52.738 -1.537 -1.495 1.00 70.56 194 GLY A O 1
ATOM 1363 N N . ARG A 1 195 ? 51.437 -2.098 -3.227 1.00 73.31 195 ARG A N 1
ATOM 1364 C CA . ARG A 1 195 ? 51.733 -0.887 -4.034 1.00 73.31 195 ARG A CA 1
ATOM 1365 C C . ARG A 1 195 ? 50.509 0.015 -4.168 1.00 73.31 195 ARG A C 1
ATOM 1367 O O . ARG A 1 195 ? 49.454 -0.472 -4.552 1.00 73.31 195 ARG A O 1
ATOM 1374 N N . MET A 1 196 ? 50.662 1.315 -3.935 1.00 77.69 196 MET A N 1
ATOM 1375 C CA . MET A 1 196 ? 49.568 2.292 -3.913 1.00 77.69 196 MET A CA 1
ATOM 1376 C C . MET A 1 196 ? 49.949 3.561 -4.689 1.00 77.69 196 MET A C 1
ATOM 1378 O O . MET A 1 196 ? 50.861 4.274 -4.276 1.00 77.69 196 MET A O 1
ATOM 1382 N N . HIS A 1 197 ? 49.299 3.837 -5.825 1.00 79.69 197 HIS A N 1
ATOM 1383 C CA . HIS A 1 197 ? 49.694 4.957 -6.693 1.00 79.69 197 HIS A CA 1
ATOM 1384 C C . HIS A 1 197 ? 49.224 6.330 -6.189 1.00 79.69 197 HIS A C 1
ATOM 1386 O O . HIS A 1 197 ? 50.048 7.235 -6.118 1.00 79.69 197 HIS A O 1
ATOM 1392 N N . ALA A 1 198 ? 47.960 6.497 -5.797 1.00 81.25 198 ALA A N 1
ATOM 1393 C CA . ALA A 1 198 ? 47.442 7.770 -5.294 1.00 81.25 198 ALA A CA 1
ATOM 1394 C C . ALA A 1 198 ? 46.451 7.587 -4.133 1.00 81.25 198 ALA A C 1
ATOM 1396 O O . ALA A 1 198 ? 45.576 6.719 -4.181 1.00 81.25 198 ALA A O 1
ATOM 1397 N N . VAL A 1 199 ? 46.557 8.447 -3.117 1.00 83.00 199 VAL A N 1
ATOM 1398 C CA . VAL A 1 199 ? 45.562 8.610 -2.044 1.00 83.00 199 VAL A CA 1
ATOM 1399 C C . VAL A 1 199 ? 45.200 10.084 -1.901 1.00 83.00 199 VAL A C 1
ATOM 1401 O O . VAL A 1 199 ? 46.086 10.929 -1.822 1.00 83.00 199 VAL A O 1
ATOM 1404 N N . THR A 1 200 ? 43.915 10.397 -1.796 1.00 84.75 200 THR A N 1
ATOM 1405 C CA . THR A 1 200 ? 43.406 11.745 -1.522 1.00 84.75 200 THR A CA 1
ATOM 1406 C C . THR A 1 200 ? 42.386 11.676 -0.392 1.00 84.75 200 THR A C 1
ATOM 1408 O O . THR A 1 200 ? 41.410 10.942 -0.493 1.00 84.75 200 THR A O 1
ATOM 1411 N N . VAL A 1 201 ? 42.586 12.436 0.682 1.00 83.12 201 VAL A N 1
ATOM 1412 C CA . VAL A 1 201 ? 41.631 12.578 1.790 1.00 83.12 201 VAL A CA 1
ATOM 1413 C C . VAL A 1 201 ? 41.263 14.051 1.930 1.00 83.12 201 VAL A C 1
ATOM 1415 O O . VAL A 1 201 ? 42.143 14.901 2.028 1.00 83.12 201 VAL A O 1
ATOM 1418 N N . THR A 1 202 ? 39.975 14.371 1.960 1.00 84.25 202 THR A N 1
ATOM 1419 C CA . THR A 1 202 ? 39.458 15.731 2.134 1.00 84.25 202 THR A CA 1
ATOM 1420 C C . THR A 1 202 ? 38.411 15.743 3.239 1.00 84.25 202 THR A C 1
ATOM 1422 O O . THR A 1 202 ? 37.417 15.031 3.155 1.00 84.25 202 THR A O 1
ATOM 1425 N N . VAL A 1 203 ? 38.604 16.562 4.269 1.00 81.12 203 VAL A N 1
ATOM 1426 C CA . VAL A 1 203 ? 37.624 16.802 5.333 1.00 81.12 203 VAL A CA 1
ATOM 1427 C C . VAL A 1 203 ? 37.255 18.284 5.307 1.00 81.12 203 VAL A C 1
ATOM 1429 O O . VAL A 1 203 ? 38.129 19.136 5.432 1.00 81.12 203 VAL A O 1
ATOM 1432 N N . ALA A 1 204 ? 35.977 18.601 5.125 1.00 80.81 204 ALA A N 1
ATOM 1433 C CA . ALA A 1 204 ? 35.457 19.956 4.992 1.00 80.81 204 ALA A CA 1
ATOM 1434 C C . ALA A 1 204 ? 34.294 20.194 5.968 1.00 80.81 204 ALA A C 1
ATOM 1436 O O . ALA A 1 204 ? 33.357 19.400 6.024 1.00 80.81 204 ALA A O 1
ATOM 1437 N N . CYS A 1 205 ? 34.315 21.297 6.714 1.00 74.12 205 CYS A N 1
ATOM 1438 C CA . CYS A 1 205 ? 33.245 21.685 7.634 1.00 74.12 205 CYS A CA 1
ATOM 1439 C C . CYS A 1 205 ? 32.946 23.184 7.532 1.00 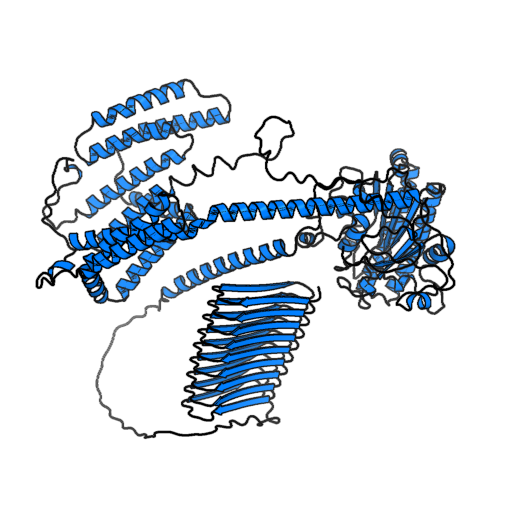74.12 205 CYS A C 1
ATOM 1441 O O . CYS A 1 205 ? 33.863 24.002 7.548 1.00 74.12 205 CYS A O 1
ATOM 1443 N N . THR A 1 206 ? 31.668 23.564 7.482 1.00 74.31 206 THR A N 1
ATOM 1444 C CA . THR A 1 206 ? 31.263 24.986 7.483 1.00 74.31 206 THR A CA 1
ATOM 1445 C C . THR A 1 206 ? 30.918 25.549 8.869 1.00 74.31 206 THR A C 1
ATOM 1447 O O . THR A 1 206 ? 30.620 26.733 8.998 1.00 74.31 206 THR A O 1
ATOM 1450 N N . GLY A 1 207 ? 30.967 24.719 9.917 1.00 68.38 207 GLY A N 1
ATOM 1451 C CA . GLY A 1 207 ? 30.692 25.103 11.307 1.00 68.38 207 GLY A CA 1
ATOM 1452 C C . GLY A 1 207 ? 31.809 24.696 12.277 1.00 68.38 207 GLY A C 1
ATOM 1453 O O . GLY A 1 207 ? 32.987 24.833 11.953 1.00 68.38 207 GLY A O 1
ATOM 1454 N N . ARG A 1 208 ? 31.460 24.237 13.489 1.00 70.00 208 ARG A N 1
ATOM 1455 C CA . ARG A 1 208 ? 32.444 23.903 14.543 1.00 70.00 208 ARG A CA 1
ATOM 1456 C C . ARG A 1 208 ? 32.859 22.432 14.504 1.00 70.00 208 ARG A C 1
ATOM 1458 O O . ARG A 1 208 ? 31.992 21.561 14.399 1.00 70.00 208 ARG A O 1
ATOM 1465 N N . MET A 1 209 ? 34.157 22.160 14.659 1.0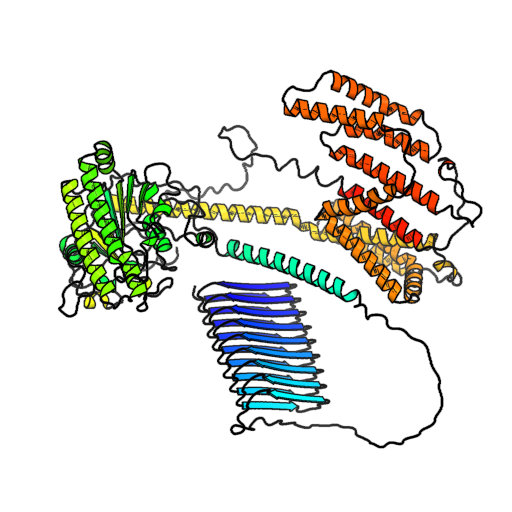0 71.19 209 MET A N 1
ATOM 1466 C CA . MET A 1 209 ? 34.724 20.804 14.729 1.00 71.19 209 MET A CA 1
ATOM 1467 C C . MET A 1 209 ? 35.620 20.640 15.965 1.00 71.19 209 MET A C 1
ATOM 1469 O O . MET A 1 209 ? 36.536 21.432 16.154 1.00 71.19 209 MET A O 1
ATOM 1473 N N . TYR A 1 210 ? 35.378 19.622 16.797 1.00 69.81 210 TYR A N 1
ATOM 1474 C CA . TYR A 1 210 ? 36.077 19.471 18.089 1.00 69.81 210 TYR A CA 1
ATOM 1475 C C . TYR A 1 210 ? 37.260 18.484 18.079 1.00 69.81 210 TYR A C 1
ATOM 1477 O O . TYR A 1 210 ? 38.162 18.616 18.901 1.00 69.81 210 TYR A O 1
ATOM 1485 N N . ALA A 1 211 ? 37.282 17.494 17.180 1.00 72.50 211 ALA A N 1
ATOM 1486 C CA . ALA A 1 211 ? 38.406 16.569 17.031 1.00 72.50 211 ALA A CA 1
ATOM 1487 C C . ALA A 1 211 ? 38.479 15.987 15.611 1.00 72.50 211 ALA A C 1
ATOM 1489 O O . ALA A 1 211 ? 37.461 15.602 15.034 1.00 72.50 211 ALA A O 1
ATOM 1490 N N . VAL A 1 212 ? 39.694 15.865 15.071 1.00 76.88 212 VAL A N 1
ATOM 1491 C CA . VAL A 1 212 ? 39.980 15.211 13.785 1.00 76.88 212 VAL A CA 1
ATOM 1492 C C . VAL A 1 212 ? 41.235 14.347 13.898 1.00 76.88 212 VAL A C 1
ATOM 1494 O O . VAL A 1 212 ? 42.166 14.660 14.637 1.00 76.88 212 VAL A O 1
ATOM 1497 N N . THR A 1 213 ? 41.246 13.213 13.207 1.00 77.81 213 THR A N 1
ATOM 1498 C CA . THR A 1 213 ? 42.295 12.188 13.268 1.00 77.81 213 THR A CA 1
ATOM 1499 C C . THR A 1 213 ? 42.418 11.574 11.877 1.00 77.81 213 THR A C 1
ATOM 1501 O O . THR A 1 213 ? 41.436 11.037 11.374 1.00 77.81 213 THR A O 1
ATOM 1504 N N . VAL A 1 214 ? 43.584 11.669 11.230 1.00 78.75 214 VAL A N 1
ATOM 1505 C CA . VAL A 1 214 ? 43.824 11.066 9.906 1.00 78.75 214 VAL A CA 1
ATOM 1506 C C . VAL A 1 214 ? 45.117 10.255 9.929 1.00 78.75 214 VAL A C 1
ATOM 1508 O O . VAL A 1 214 ? 46.182 10.787 10.224 1.00 78.75 214 VAL A O 1
ATOM 1511 N N . THR A 1 215 ? 45.021 8.975 9.585 1.00 76.81 215 THR A N 1
ATOM 1512 C CA . THR A 1 215 ? 46.135 8.026 9.517 1.00 76.81 215 THR A CA 1
ATOM 1513 C C . THR A 1 215 ? 46.218 7.462 8.106 1.00 76.81 215 THR A C 1
ATOM 1515 O O . THR A 1 215 ? 45.241 6.917 7.602 1.00 76.81 215 THR A O 1
ATOM 1518 N N . VAL A 1 216 ? 47.387 7.548 7.469 1.00 78.06 216 VAL A N 1
ATOM 1519 C CA . VAL A 1 216 ? 47.679 6.845 6.212 1.00 78.06 216 VAL A CA 1
ATOM 1520 C C . VAL A 1 216 ? 48.932 5.998 6.412 1.00 78.06 216 VAL A C 1
ATOM 1522 O O . VAL A 1 216 ? 49.965 6.507 6.845 1.00 78.06 216 VAL A O 1
ATOM 1525 N N . ALA A 1 217 ? 48.822 4.709 6.112 1.00 73.88 217 ALA A N 1
ATOM 1526 C CA . ALA A 1 217 ? 49.858 3.703 6.262 1.00 73.88 217 ALA A CA 1
ATOM 1527 C C . ALA A 1 217 ? 49.918 2.826 5.005 1.00 73.88 217 ALA A C 1
ATOM 1529 O O . ALA A 1 217 ? 48.903 2.339 4.513 1.00 73.88 217 ALA A O 1
ATOM 1530 N N . CYS A 1 218 ? 51.117 2.572 4.498 1.00 70.75 218 CYS A N 1
ATOM 1531 C CA . CYS A 1 218 ? 51.386 1.484 3.560 1.00 70.75 218 CYS A CA 1
ATOM 1532 C C . CYS A 1 218 ? 52.550 0.660 4.121 1.00 70.75 218 CYS A C 1
ATOM 1534 O O . CYS A 1 218 ? 53.283 1.202 4.937 1.00 70.75 218 CYS A O 1
ATOM 1536 N N . THR A 1 219 ? 52.729 -0.602 3.723 1.00 70.81 219 THR A N 1
ATOM 1537 C CA . THR A 1 219 ? 53.923 -1.417 4.054 1.00 70.81 219 THR A CA 1
ATOM 1538 C C . THR A 1 219 ? 54.751 -1.827 2.829 1.00 70.81 219 THR A C 1
ATOM 1540 O O . THR A 1 219 ? 55.679 -2.624 2.943 1.00 70.81 219 THR A O 1
ATOM 1543 N N . GLY A 1 220 ? 54.423 -1.294 1.648 1.00 66.19 220 GLY A N 1
ATOM 1544 C CA . GLY A 1 220 ? 55.216 -1.444 0.425 1.00 66.19 220 GLY A CA 1
ATOM 1545 C C . GLY A 1 220 ? 55.496 -0.092 -0.236 1.00 66.19 220 GLY A C 1
ATOM 1546 O O . GLY A 1 220 ? 56.004 0.820 0.413 1.00 66.19 220 GLY A O 1
ATOM 1547 N N . HIS A 1 221 ? 55.177 0.059 -1.526 1.00 66.19 221 HIS A N 1
ATOM 1548 C CA . HIS A 1 221 ? 55.400 1.321 -2.248 1.00 66.19 221 HIS A CA 1
ATOM 1549 C C . HIS A 1 221 ? 54.161 2.220 -2.214 1.00 66.19 221 HIS A C 1
ATOM 1551 O O . HIS A 1 221 ? 53.039 1.756 -2.423 1.00 66.19 221 HIS A O 1
ATOM 1557 N N . MET A 1 222 ? 54.377 3.521 -2.062 1.00 70.69 222 MET A N 1
ATOM 1558 C CA . MET A 1 222 ? 53.350 4.560 -2.097 1.00 70.69 222 MET A CA 1
ATOM 1559 C C . MET A 1 222 ? 53.872 5.709 -2.965 1.00 70.69 222 MET A C 1
ATOM 1561 O O . MET A 1 222 ? 54.965 6.199 -2.694 1.00 70.69 222 MET A O 1
ATOM 1565 N N . TYR A 1 223 ? 53.153 6.082 -4.030 1.00 70.06 223 TYR A N 1
ATOM 1566 C CA . TYR A 1 223 ? 53.657 7.049 -5.023 1.00 70.06 223 TYR A CA 1
ATOM 1567 C C . TYR A 1 223 ? 53.139 8.483 -4.804 1.00 70.06 223 TYR A C 1
ATOM 1569 O O . TYR A 1 223 ? 53.900 9.423 -5.001 1.00 70.06 223 TYR A O 1
ATOM 1577 N N . ALA A 1 224 ? 51.886 8.671 -4.374 1.00 72.31 224 ALA A N 1
ATOM 1578 C CA . ALA A 1 224 ? 51.319 9.986 -4.059 1.00 72.31 224 ALA A CA 1
ATOM 1579 C C . ALA A 1 224 ? 50.277 9.916 -2.928 1.00 72.31 224 ALA A C 1
ATOM 1581 O O . ALA A 1 224 ? 49.449 9.003 -2.886 1.00 72.31 224 ALA A O 1
ATOM 1582 N N . VAL A 1 225 ? 50.292 10.909 -2.032 1.00 75.12 225 VAL A N 1
ATOM 1583 C CA . VAL A 1 225 ? 49.295 11.105 -0.966 1.00 75.12 225 VAL A CA 1
ATOM 1584 C C . VAL A 1 225 ? 48.958 12.589 -0.851 1.00 75.12 225 VAL A C 1
ATOM 1586 O O . VAL A 1 225 ? 49.840 13.442 -0.901 1.00 75.12 225 VAL A O 1
ATOM 1589 N N . THR A 1 226 ? 47.682 12.901 -0.657 1.00 75.62 226 THR A N 1
ATOM 1590 C CA . THR A 1 226 ? 47.166 14.254 -0.435 1.00 75.62 226 THR A CA 1
ATOM 1591 C C . THR A 1 226 ? 46.156 14.209 0.706 1.00 75.62 226 THR A C 1
ATOM 1593 O O . THR A 1 226 ? 45.224 13.410 0.666 1.00 75.62 226 THR A O 1
ATOM 1596 N N . VAL A 1 227 ? 46.318 15.056 1.724 1.00 73.19 227 VAL A N 1
ATOM 1597 C CA . VAL A 1 227 ? 45.360 15.196 2.832 1.00 73.19 227 VAL A CA 1
ATOM 1598 C C . VAL A 1 227 ? 45.022 16.674 2.999 1.00 73.19 227 VAL A C 1
ATOM 1600 O O . VAL A 1 227 ? 45.918 17.504 3.111 1.00 73.19 227 VAL A O 1
ATOM 1603 N N . VAL A 1 228 ? 43.731 16.995 3.000 1.00 72.31 228 VAL A N 1
ATOM 1604 C CA . VAL A 1 228 ? 43.184 18.353 3.089 1.00 72.31 228 VAL A CA 1
ATOM 1605 C C . VAL A 1 228 ? 42.151 18.374 4.211 1.00 72.31 228 VAL A C 1
ATOM 1607 O O . VAL A 1 228 ? 41.214 17.581 4.191 1.00 72.31 228 VAL A O 1
ATOM 1610 N N . VAL A 1 229 ? 42.297 19.272 5.185 1.00 72.81 229 VAL A N 1
ATOM 1611 C CA . VAL A 1 229 ? 41.312 19.485 6.259 1.00 72.81 229 VAL A CA 1
ATOM 1612 C C . VAL A 1 229 ? 40.999 20.976 6.332 1.00 72.81 229 VAL A C 1
ATOM 1614 O O . VAL A 1 229 ? 41.909 21.782 6.511 1.00 72.81 229 VAL A O 1
ATOM 1617 N N . VAL A 1 230 ? 39.730 21.349 6.159 1.00 70.12 230 VAL A N 1
ATOM 1618 C CA . VAL A 1 230 ? 39.272 22.744 6.066 1.00 70.12 230 VAL A CA 1
ATOM 1619 C C . VAL A 1 230 ? 38.006 22.929 6.898 1.00 70.12 230 VAL A C 1
ATOM 1621 O O . VAL A 1 230 ? 36.964 22.359 6.587 1.00 70.12 230 VAL A O 1
ATOM 1624 N N . CYS A 1 231 ? 38.071 23.769 7.928 1.00 62.56 231 CYS A N 1
ATOM 1625 C CA . CYS A 1 231 ? 36.913 24.156 8.734 1.00 62.56 231 CYS A CA 1
ATOM 1626 C C . CYS A 1 231 ? 36.760 25.679 8.696 1.00 62.56 231 CYS A C 1
ATOM 1628 O O . CYS A 1 231 ? 37.699 26.386 9.053 1.00 62.56 231 CYS A O 1
ATOM 1630 N N . THR A 1 232 ? 35.598 26.196 8.288 1.00 64.75 232 THR A N 1
ATOM 1631 C CA . THR A 1 232 ? 35.340 27.653 8.239 1.00 64.75 232 THR A CA 1
ATOM 1632 C C . THR A 1 232 ? 34.721 28.205 9.530 1.00 64.75 232 THR A C 1
ATOM 1634 O O . THR A 1 232 ? 34.276 29.349 9.560 1.00 64.75 232 THR A O 1
ATOM 1637 N N . GLY A 1 233 ? 34.681 27.403 10.599 1.00 52.72 233 GLY A N 1
ATOM 1638 C CA . GLY A 1 233 ? 34.252 27.795 11.941 1.00 52.72 233 GLY A CA 1
ATOM 1639 C C . GLY A 1 233 ? 35.221 27.313 13.029 1.00 52.72 233 GLY A C 1
ATOM 1640 O O . GLY A 1 233 ? 36.213 26.643 12.753 1.00 52.72 233 GLY A O 1
ATOM 1641 N N . PHE A 1 234 ? 34.934 27.685 14.280 1.00 49.97 234 PHE A N 1
ATOM 1642 C CA . PHE A 1 234 ? 35.808 27.470 15.446 1.00 49.97 234 PHE A CA 1
ATOM 1643 C C . PHE A 1 234 ? 36.177 25.984 15.654 1.00 49.97 234 PHE A C 1
ATOM 1645 O O . PHE A 1 234 ? 35.286 25.128 15.668 1.00 49.97 234 PHE A O 1
ATOM 1652 N N . MET A 1 235 ? 37.466 25.693 15.868 1.00 52.41 235 MET A N 1
ATOM 1653 C CA . MET A 1 235 ? 37.973 24.363 16.236 1.00 52.41 235 MET A CA 1
ATOM 1654 C C . MET A 1 235 ? 38.624 24.394 17.620 1.00 52.41 235 MET A C 1
ATOM 1656 O O . MET A 1 235 ? 39.496 25.227 17.858 1.00 52.41 235 MET A O 1
ATOM 1660 N N . ASP A 1 236 ? 38.230 23.478 18.510 1.00 47.56 236 ASP A N 1
ATOM 1661 C CA . ASP A 1 236 ? 38.856 23.340 19.833 1.00 47.56 236 ASP A CA 1
ATOM 1662 C C . ASP A 1 236 ? 40.181 22.577 19.718 1.00 47.56 236 ASP A C 1
ATOM 1664 O O . ASP A 1 236 ? 40.228 21.412 19.324 1.00 47.56 236 ASP A O 1
ATOM 1668 N N . LEU A 1 237 ? 41.279 23.250 20.063 1.00 44.09 237 LEU A N 1
ATOM 1669 C CA . LEU A 1 237 ? 42.638 22.769 19.802 1.00 44.09 237 LEU A CA 1
ATOM 1670 C C . LEU A 1 237 ? 43.148 21.749 20.844 1.00 44.09 237 LEU A C 1
ATOM 1672 O O . LEU A 1 237 ? 44.161 21.094 20.626 1.00 44.09 237 LEU A O 1
ATOM 1676 N N . GLU A 1 238 ? 42.455 21.594 21.975 1.00 40.28 238 GLU A N 1
ATOM 1677 C CA . GLU A 1 238 ? 43.007 20.973 23.193 1.00 40.28 238 GLU A CA 1
ATOM 1678 C C . GLU A 1 238 ? 42.768 19.450 23.323 1.00 40.28 238 GLU A C 1
ATOM 1680 O O . GLU A 1 238 ? 43.203 18.821 24.285 1.00 40.28 238 GLU A O 1
ATOM 1685 N N . LYS A 1 239 ? 42.125 18.815 22.330 1.00 39.03 239 LYS A N 1
ATOM 1686 C CA . LYS A 1 239 ? 42.037 17.339 22.192 1.00 39.03 239 LYS A CA 1
ATOM 1687 C C . LYS A 1 239 ? 42.788 16.819 20.960 1.00 39.03 239 LYS A C 1
ATOM 1689 O O . LYS A 1 239 ? 42.397 15.836 20.330 1.00 39.03 239 LYS A O 1
ATOM 1694 N N . GLN A 1 240 ? 43.861 17.514 20.597 1.00 38.94 240 GLN A N 1
ATOM 1695 C CA . GLN A 1 240 ? 44.664 17.246 19.411 1.00 38.94 240 GLN A CA 1
ATOM 1696 C C . GLN A 1 240 ? 45.448 15.919 19.447 1.00 38.94 240 GLN A C 1
ATOM 1698 O O . GLN A 1 240 ? 45.943 15.472 20.477 1.00 38.94 240 GLN A O 1
ATOM 1703 N N . LEU A 1 241 ? 45.672 15.379 18.242 1.00 37.19 241 LEU A N 1
ATOM 1704 C CA . LEU A 1 241 ? 46.858 14.591 17.874 1.00 37.19 241 LEU A CA 1
ATOM 1705 C C . LEU A 1 241 ? 47.088 13.252 18.610 1.00 37.19 241 LEU A C 1
ATOM 1707 O O . LEU A 1 241 ? 48.171 12.966 19.117 1.00 37.19 241 LEU A O 1
ATOM 1711 N N . ARG A 1 242 ? 46.128 12.327 18.470 1.00 36.66 242 ARG A N 1
ATOM 1712 C CA . ARG A 1 242 ? 46.437 10.883 18.332 1.00 36.66 242 ARG A CA 1
ATOM 1713 C C . ARG A 1 242 ? 45.887 10.286 17.029 1.00 36.66 242 ARG A C 1
ATOM 1715 O O . ARG A 1 242 ? 45.250 9.241 17.024 1.00 36.66 242 ARG A O 1
ATOM 1722 N N . GLY A 1 243 ? 46.198 10.948 15.913 1.00 35.91 243 GLY A N 1
ATOM 1723 C CA . GLY A 1 243 ? 46.078 10.411 14.553 1.00 35.91 243 GLY A CA 1
ATOM 1724 C C . GLY A 1 243 ? 47.450 10.300 13.915 1.00 35.91 243 GLY A C 1
ATOM 1725 O O . GLY A 1 243 ? 47.894 11.217 13.233 1.00 35.91 243 GLY A O 1
ATOM 1726 N N . VAL A 1 244 ? 48.157 9.210 14.208 1.00 37.00 244 VAL A N 1
ATOM 1727 C CA . VAL A 1 244 ? 49.523 8.993 13.721 1.00 37.00 244 VAL A CA 1
ATOM 1728 C C . VAL A 1 244 ? 49.466 8.618 12.241 1.00 37.00 244 VAL A C 1
ATOM 1730 O O . VAL A 1 244 ? 48.881 7.595 11.889 1.00 37.00 244 VAL A O 1
ATOM 1733 N N . ALA A 1 245 ? 50.101 9.397 11.367 1.00 36.97 245 ALA A N 1
ATOM 1734 C CA . ALA A 1 245 ? 50.375 8.979 9.994 1.00 36.97 245 ALA A CA 1
ATOM 1735 C C . ALA A 1 245 ? 51.569 8.004 9.977 1.00 36.97 245 ALA A C 1
ATOM 1737 O O . ALA A 1 245 ? 52.700 8.383 9.676 1.00 36.97 245 ALA A O 1
ATOM 1738 N N . SER A 1 246 ? 51.333 6.746 10.363 1.00 34.84 246 SER A N 1
ATOM 1739 C CA . SER A 1 246 ? 52.354 5.688 10.367 1.00 34.84 246 SER A CA 1
ATOM 1740 C C . SER A 1 246 ? 52.680 5.211 8.947 1.00 34.84 246 SER A C 1
ATOM 1742 O O . SER A 1 246 ? 52.233 4.152 8.508 1.00 34.84 246 SER A O 1
ATOM 1744 N N . ILE A 1 247 ? 53.497 5.981 8.229 1.00 41.19 247 ILE A N 1
ATOM 1745 C CA . ILE A 1 247 ? 54.044 5.590 6.925 1.00 41.19 247 ILE A CA 1
ATOM 1746 C C . ILE A 1 247 ? 55.109 4.497 7.135 1.00 41.19 247 ILE A C 1
ATOM 1748 O O . ILE A 1 247 ? 56.256 4.793 7.464 1.00 41.19 247 ILE A O 1
ATOM 1752 N N . CYS A 1 248 ? 54.760 3.225 6.921 1.00 29.38 248 CYS A N 1
ATOM 1753 C CA . CYS A 1 248 ? 55.741 2.136 6.890 1.00 29.38 248 CYS A CA 1
ATOM 1754 C C . CYS A 1 248 ? 56.436 2.079 5.517 1.00 29.38 248 CYS A C 1
ATOM 1756 O O . CYS A 1 248 ? 55.978 1.430 4.577 1.00 29.38 248 CYS A O 1
ATOM 1758 N N . LEU A 1 249 ? 57.587 2.745 5.393 1.00 36.69 249 LEU A N 1
ATOM 1759 C CA . LEU A 1 249 ? 58.448 2.567 4.223 1.00 36.69 249 LEU A CA 1
ATOM 1760 C C . LEU A 1 249 ? 58.786 1.085 4.015 1.00 36.69 249 LEU A C 1
ATOM 1762 O O . LEU A 1 249 ? 59.286 0.452 4.941 1.00 36.69 249 LEU A O 1
ATOM 1766 N N . LEU A 1 250 ? 58.677 0.591 2.774 1.00 30.81 250 LEU A N 1
ATOM 1767 C CA . LEU A 1 250 ? 59.653 -0.367 2.244 1.00 30.81 250 LEU A CA 1
ATOM 1768 C C . LEU A 1 250 ? 59.782 -0.323 0.703 1.00 30.81 250 LEU A C 1
ATOM 1770 O O . LEU A 1 250 ? 59.043 -0.954 -0.051 1.00 30.81 250 LEU A O 1
ATOM 1774 N N . SER A 1 251 ? 60.876 0.315 0.267 1.00 29.72 251 SER A N 1
ATOM 1775 C CA . SER A 1 251 ? 61.728 -0.096 -0.870 1.00 29.72 251 SER A CA 1
ATOM 1776 C C . SER A 1 251 ? 61.366 0.243 -2.335 1.00 29.72 251 SER A C 1
ATOM 1778 O O . SER A 1 251 ? 61.273 -0.648 -3.173 1.00 29.72 251 SER A O 1
ATOM 1780 N N . ARG A 1 252 ? 61.394 1.532 -2.713 1.00 29.06 252 ARG A N 1
ATOM 1781 C CA . ARG A 1 252 ? 62.424 2.113 -3.631 1.00 29.06 252 ARG A CA 1
ATOM 1782 C C . ARG A 1 252 ? 61.957 3.410 -4.308 1.00 29.06 252 ARG A C 1
ATOM 1784 O O . ARG A 1 252 ? 60.898 3.451 -4.929 1.00 29.06 252 ARG A O 1
ATOM 1791 N N . ILE A 1 253 ? 62.835 4.403 -4.205 1.00 32.12 253 ILE A N 1
ATOM 1792 C CA . ILE A 1 253 ? 62.886 5.693 -4.906 1.00 32.12 253 ILE A CA 1
ATOM 1793 C C . ILE A 1 253 ? 63.830 5.502 -6.131 1.00 32.12 253 ILE A C 1
ATOM 1795 O O . ILE A 1 253 ? 64.601 4.534 -6.129 1.00 32.12 253 ILE A O 1
ATOM 1799 N N . PRO A 1 254 ? 63.668 6.261 -7.233 1.00 32.03 254 PRO A N 1
ATOM 1800 C CA . PRO A 1 254 ? 64.587 7.377 -7.557 1.00 32.03 254 PRO A CA 1
ATOM 1801 C C . PRO A 1 254 ? 63.810 8.714 -7.613 1.00 32.03 254 PRO A C 1
ATOM 1803 O O . PRO A 1 254 ? 62.665 8.715 -8.056 1.00 32.03 254 PRO A O 1
ATOM 1806 N N . GLU A 1 255 ? 64.246 9.842 -7.034 1.00 26.30 255 GLU A N 1
ATOM 1807 C CA . GLU A 1 255 ? 65.509 10.600 -7.209 1.00 26.30 255 GLU A CA 1
ATOM 1808 C C . GLU A 1 255 ? 65.650 11.175 -8.624 1.00 26.30 255 GLU A C 1
ATOM 1810 O O . GLU A 1 255 ? 65.506 10.433 -9.589 1.00 26.30 255 GLU A O 1
ATOM 1815 N N . PHE A 1 256 ? 65.980 12.456 -8.832 1.00 24.14 256 PHE A N 1
ATOM 1816 C CA . PHE A 1 256 ? 65.947 13.683 -7.997 1.00 24.14 256 PHE A CA 1
ATOM 1817 C C . PHE A 1 256 ? 66.131 14.880 -8.978 1.00 24.14 256 PHE A C 1
ATOM 1819 O O . PHE A 1 256 ? 65.968 14.681 -10.179 1.00 24.14 256 PHE A O 1
ATOM 1826 N N . THR A 1 257 ? 66.556 16.061 -8.500 1.00 24.55 257 THR A N 1
ATOM 1827 C CA . THR A 1 257 ? 66.952 17.300 -9.237 1.00 24.55 257 THR A CA 1
ATOM 1828 C C . THR A 1 257 ? 65.786 18.200 -9.688 1.00 24.55 257 THR A C 1
ATOM 1830 O O . THR A 1 257 ? 64.884 17.750 -10.383 1.00 24.55 257 THR A O 1
ATOM 1833 N N . GLU A 1 258 ? 65.576 19.391 -9.101 1.00 21.72 258 GLU A N 1
ATOM 1834 C CA . GLU A 1 258 ? 66.377 20.650 -9.061 1.00 21.72 258 GLU A CA 1
ATOM 1835 C C . GLU A 1 258 ? 66.112 21.538 -10.298 1.00 21.72 258 GLU A C 1
ATOM 1837 O O . GLU A 1 258 ? 66.242 21.079 -11.423 1.00 21.72 258 GLU A O 1
ATOM 1842 N N . LEU A 1 259 ? 65.482 22.718 -10.174 1.00 23.72 259 LEU A N 1
ATOM 1843 C CA . LEU A 1 259 ? 65.912 24.023 -9.612 1.00 23.72 259 LEU A CA 1
ATOM 1844 C C . LEU A 1 259 ? 66.632 24.935 -10.633 1.00 23.72 259 LEU A C 1
ATOM 1846 O O . LEU A 1 259 ? 67.560 24.517 -11.313 1.00 23.72 259 LEU A O 1
ATOM 1850 N N . SER A 1 260 ? 66.259 26.223 -10.588 1.00 19.95 260 SER A N 1
ATOM 1851 C CA . SER A 1 260 ? 66.901 27.428 -11.162 1.00 19.95 260 SER A CA 1
ATOM 1852 C C . SER A 1 260 ? 66.473 27.948 -12.555 1.00 19.95 260 SER A C 1
ATOM 1854 O O . SER A 1 260 ? 66.053 27.211 -13.441 1.00 19.95 260 SER A O 1
ATOM 1856 N N . PHE A 1 261 ? 66.509 29.286 -12.652 1.00 31.09 261 PHE A N 1
ATOM 1857 C CA . PHE A 1 261 ? 66.064 30.169 -13.745 1.00 31.09 261 PHE A CA 1
ATOM 1858 C C . PHE A 1 261 ? 67.186 30.376 -14.797 1.00 31.09 261 PHE A C 1
ATOM 1860 O O . PHE A 1 261 ? 68.317 29.952 -14.547 1.00 31.09 261 PHE A O 1
ATOM 1867 N N . PRO A 1 262 ? 66.932 31.049 -15.944 1.00 30.45 262 PRO A N 1
ATOM 1868 C CA . PRO A 1 262 ? 67.105 32.516 -15.960 1.00 30.45 262 PRO A CA 1
ATOM 1869 C C . PRO A 1 262 ? 66.129 33.308 -16.863 1.00 30.45 262 PRO A C 1
ATOM 1871 O O . PRO A 1 262 ? 65.426 32.756 -17.707 1.00 30.45 262 PRO A O 1
ATOM 1874 N N . ASP A 1 263 ? 66.143 34.633 -16.689 1.00 26.12 263 ASP A N 1
ATOM 1875 C CA . ASP A 1 263 ? 65.533 35.638 -17.571 1.00 26.12 263 ASP A CA 1
ATOM 1876 C C . ASP A 1 263 ? 66.157 35.687 -18.980 1.00 26.12 263 ASP A C 1
ATOM 1878 O O . ASP A 1 263 ? 67.352 35.435 -19.143 1.00 26.12 263 ASP A O 1
ATOM 1882 N N . ALA A 1 264 ? 65.388 36.175 -19.964 1.00 26.17 264 ALA A N 1
ATOM 1883 C CA . ALA A 1 264 ? 65.902 37.036 -21.039 1.00 26.17 264 ALA A CA 1
ATOM 1884 C C . ALA A 1 264 ? 64.773 37.875 -21.678 1.00 26.17 264 ALA A C 1
ATOM 1886 O O . ALA A 1 264 ? 63.708 37.361 -22.019 1.00 26.17 264 ALA A O 1
ATOM 1887 N N . SER A 1 265 ? 65.019 39.174 -21.846 1.00 28.64 265 SER A N 1
ATOM 1888 C CA . SER A 1 265 ? 64.136 40.167 -22.476 1.00 28.64 265 SER A CA 1
ATOM 1889 C C . SER A 1 265 ? 64.514 40.448 -23.935 1.00 28.64 265 SER A C 1
ATOM 1891 O O . SER A 1 265 ? 65.703 40.417 -24.218 1.00 28.64 265 SER A O 1
ATOM 1893 N N . GLU A 1 266 ? 63.546 40.845 -24.777 1.00 28.33 266 GLU A N 1
ATOM 1894 C CA . GLU A 1 266 ? 63.613 41.851 -25.880 1.00 28.33 266 GLU A CA 1
ATOM 1895 C C . GLU A 1 266 ? 62.218 41.866 -26.578 1.00 28.33 266 GLU A C 1
ATOM 1897 O O . GLU A 1 266 ? 61.693 40.805 -26.899 1.00 28.33 266 GLU A O 1
ATOM 1902 N N . THR A 1 267 ? 61.387 42.928 -26.562 1.00 27.72 267 THR A N 1
ATOM 1903 C CA . THR A 1 267 ? 61.407 44.193 -27.356 1.00 27.72 267 THR A CA 1
ATOM 1904 C C . THR A 1 267 ? 61.450 43.973 -28.885 1.00 27.72 267 THR A C 1
ATOM 1906 O O . THR A 1 267 ? 62.237 43.175 -29.365 1.00 27.72 267 THR A O 1
ATOM 1909 N N . LEU A 1 268 ? 60.672 44.628 -29.766 1.00 27.47 268 LEU A N 1
ATOM 1910 C CA . LEU A 1 268 ? 59.537 45.583 -29.689 1.00 27.47 268 LEU A CA 1
ATOM 1911 C C . LEU A 1 268 ? 58.332 44.975 -30.500 1.00 27.47 268 LEU A C 1
ATOM 1913 O O . LEU A 1 268 ? 58.361 43.781 -30.766 1.00 27.47 268 LEU A O 1
ATOM 1917 N N . ALA A 1 269 ? 57.229 45.613 -30.938 1.00 28.62 269 ALA A N 1
ATOM 1918 C CA . ALA A 1 269 ? 56.749 47.006 -31.001 1.00 28.62 269 ALA A CA 1
ATOM 1919 C C . ALA A 1 269 ? 55.192 47.073 -31.070 1.00 28.62 269 ALA A C 1
ATOM 1921 O O . ALA A 1 269 ? 54.518 46.051 -30.978 1.00 28.62 269 ALA A O 1
ATOM 1922 N N . GLY A 1 270 ? 54.624 48.274 -31.263 1.00 25.95 270 GLY A N 1
ATOM 1923 C CA . GLY A 1 270 ? 53.212 48.519 -31.640 1.00 25.95 270 GLY A CA 1
ATOM 1924 C C . GLY A 1 270 ? 53.084 49.180 -33.033 1.00 25.95 270 GLY A C 1
ATOM 1925 O O . GLY A 1 270 ? 54.088 49.189 -33.747 1.00 25.95 270 GLY A O 1
ATOM 1926 N N . PRO A 1 271 ? 51.932 49.783 -33.431 1.00 36.47 271 PRO A N 1
ATOM 1927 C CA . PRO A 1 271 ? 50.766 50.161 -32.610 1.00 36.47 271 PRO A CA 1
ATOM 1928 C C . PRO A 1 271 ? 49.377 49.688 -33.131 1.00 36.47 271 PRO A C 1
ATOM 1930 O O . PRO A 1 271 ? 49.240 49.159 -34.229 1.00 36.47 271 PRO A O 1
ATOM 1933 N N . ALA A 1 272 ? 48.328 49.935 -32.332 1.00 31.64 272 ALA A N 1
ATOM 1934 C CA . ALA A 1 272 ? 46.899 49.847 -32.705 1.00 31.64 272 ALA A CA 1
ATOM 1935 C C . ALA A 1 272 ? 46.409 51.184 -33.356 1.00 31.64 272 ALA A C 1
ATOM 1937 O O . ALA A 1 272 ? 47.233 52.104 -33.396 1.00 31.64 272 ALA A O 1
ATOM 1938 N N . PRO A 1 273 ? 45.151 51.371 -33.861 1.00 43.16 273 PRO A N 1
ATOM 1939 C CA . PRO A 1 273 ? 43.884 51.169 -33.113 1.00 43.16 273 PRO A CA 1
ATOM 1940 C C . PRO A 1 273 ? 42.637 50.685 -33.917 1.00 43.16 273 PRO A C 1
ATOM 1942 O O . PRO A 1 273 ? 42.604 50.732 -35.142 1.00 43.16 273 PRO A O 1
ATOM 1945 N N . GLY A 1 274 ? 41.547 50.316 -33.217 1.00 28.08 274 GLY A N 1
ATOM 1946 C CA . GLY A 1 274 ? 40.203 50.156 -33.816 1.00 28.08 274 GLY A CA 1
ATOM 1947 C C . GLY A 1 274 ? 39.181 49.387 -32.953 1.00 28.08 274 GLY A C 1
ATOM 1948 O O . GLY A 1 274 ? 39.351 48.198 -32.716 1.00 28.08 274 GLY A O 1
ATOM 1949 N N . HIS A 1 275 ? 38.117 50.056 -32.486 1.00 28.73 275 HIS A N 1
ATOM 1950 C CA . HIS A 1 275 ? 37.012 49.488 -31.678 1.00 28.73 275 HIS A CA 1
ATOM 1951 C C . HIS A 1 275 ? 36.207 48.393 -32.435 1.00 28.73 275 HIS A C 1
ATOM 1953 O O . HIS A 1 275 ? 36.147 48.413 -33.658 1.00 28.73 275 HIS A O 1
ATOM 1959 N N . SER A 1 276 ? 35.499 47.444 -31.803 1.00 27.34 276 SER A N 1
ATOM 1960 C CA . SER A 1 276 ? 34.409 47.666 -30.830 1.00 27.34 276 SER A CA 1
ATOM 1961 C C . SER A 1 276 ? 33.900 46.367 -30.155 1.00 27.34 276 SER A C 1
ATOM 1963 O O . SER A 1 276 ? 34.328 45.264 -30.480 1.00 27.34 276 SER A O 1
ATOM 1965 N N . ILE A 1 277 ? 33.007 46.519 -29.168 1.00 40.94 277 ILE A N 1
ATOM 1966 C CA . ILE A 1 277 ? 32.521 45.479 -28.239 1.00 40.94 277 ILE A CA 1
ATOM 1967 C C . ILE A 1 277 ? 31.411 44.617 -28.867 1.00 40.94 277 ILE A C 1
ATOM 1969 O O . ILE A 1 277 ? 30.436 45.164 -29.376 1.00 40.94 277 ILE A O 1
ATOM 1973 N N . THR A 1 278 ? 31.475 43.287 -28.715 1.00 31.34 278 THR A N 1
ATOM 1974 C CA . THR A 1 278 ? 30.317 42.381 -28.887 1.00 31.34 278 THR A CA 1
ATOM 1975 C C . THR A 1 278 ? 30.239 41.332 -27.770 1.00 31.34 278 THR A C 1
ATOM 1977 O O . THR A 1 278 ? 31.237 40.986 -27.143 1.00 31.34 278 THR A O 1
ATOM 1980 N N . GLN A 1 279 ? 29.013 40.903 -27.462 1.00 31.88 279 GLN A N 1
ATOM 1981 C CA . GLN A 1 279 ? 28.643 40.140 -26.264 1.00 31.88 279 GLN A CA 1
ATOM 1982 C C . GLN A 1 279 ? 29.101 38.672 -26.305 1.00 31.88 279 GLN A C 1
ATOM 1984 O O . GLN A 1 279 ? 29.005 38.014 -27.339 1.00 31.88 279 GLN A O 1
ATOM 1989 N N . CYS A 1 280 ? 29.461 38.112 -25.145 1.00 27.03 280 CYS A N 1
ATOM 1990 C CA . CYS A 1 280 ? 29.591 36.664 -24.974 1.00 27.03 280 CYS A CA 1
ATOM 1991 C C . CYS A 1 280 ? 28.216 35.982 -25.091 1.00 27.03 280 CYS A C 1
ATOM 1993 O O . CYS A 1 280 ? 27.412 36.047 -24.161 1.00 27.03 280 CYS A O 1
ATOM 1995 N N . GLN A 1 281 ? 27.956 35.293 -26.204 1.00 37.53 281 GLN A N 1
ATOM 1996 C CA . GLN A 1 281 ? 26.838 34.351 -26.306 1.00 37.53 281 GLN A CA 1
ATOM 1997 C C . GLN A 1 281 ? 27.202 33.013 -25.644 1.00 37.53 281 GLN A C 1
ATOM 1999 O O . GLN A 1 281 ? 28.295 32.482 -25.837 1.00 37.53 281 GLN A O 1
ATOM 2004 N N . VAL A 1 282 ? 26.277 32.472 -24.848 1.00 38.03 282 VAL A N 1
ATOM 2005 C CA . VAL A 1 282 ? 26.450 31.205 -24.117 1.00 38.03 282 VAL A CA 1
ATOM 2006 C C . VAL A 1 282 ? 26.347 30.016 -25.095 1.00 38.03 282 VAL A C 1
ATOM 2008 O O . VAL A 1 282 ? 25.471 30.047 -25.962 1.00 38.03 282 VAL A O 1
ATOM 2011 N N . PRO A 1 283 ? 27.190 28.963 -25.005 1.00 35.81 283 PRO A N 1
ATOM 2012 C CA . PRO A 1 283 ? 27.220 27.907 -26.022 1.00 35.81 283 PRO A CA 1
ATOM 2013 C C . PRO A 1 283 ? 25.952 27.028 -26.065 1.00 35.81 283 PRO A C 1
ATOM 2015 O O . PRO A 1 283 ? 25.401 26.691 -25.013 1.00 35.81 283 PRO A O 1
ATOM 2018 N N . PRO A 1 284 ? 25.546 26.532 -27.254 1.00 43.50 284 PRO A N 1
ATOM 2019 C CA . PRO A 1 284 ? 24.326 25.734 -27.433 1.00 43.50 284 PRO A CA 1
ATOM 2020 C C . PRO A 1 284 ? 24.325 24.361 -26.731 1.00 43.50 284 PRO A C 1
ATOM 2022 O O . PRO A 1 284 ? 23.263 23.755 -26.608 1.00 43.50 284 PRO A O 1
ATOM 2025 N N . LEU A 1 285 ? 25.465 23.887 -26.200 1.00 42.22 285 LEU A N 1
ATOM 2026 C CA . LEU A 1 285 ? 25.499 22.694 -25.337 1.00 42.22 285 LEU A CA 1
ATOM 2027 C C . LEU A 1 285 ? 24.575 22.825 -24.114 1.00 42.22 285 LEU A C 1
ATOM 2029 O O . LEU A 1 285 ? 24.030 21.818 -23.662 1.00 42.22 285 LEU A O 1
ATOM 2033 N N . PHE A 1 286 ? 24.372 24.046 -23.604 1.00 40.00 286 PHE A N 1
ATOM 2034 C CA . PHE A 1 286 ? 23.605 24.288 -22.380 1.00 40.00 286 PHE A CA 1
ATOM 2035 C C . PHE A 1 286 ? 22.142 23.823 -22.487 1.00 40.00 286 PHE A C 1
ATOM 2037 O O . PHE A 1 286 ? 21.600 23.298 -21.522 1.00 40.00 286 PHE A O 1
ATOM 2044 N N . TRP A 1 287 ? 21.513 23.947 -23.663 1.00 39.06 287 TRP A N 1
ATOM 2045 C CA . TRP A 1 287 ? 20.100 23.584 -23.842 1.00 39.06 287 TRP A CA 1
ATOM 2046 C C . TRP A 1 287 ? 19.875 22.085 -24.096 1.00 39.06 287 TRP A C 1
ATOM 2048 O O . TRP A 1 287 ? 18.868 21.547 -23.644 1.00 39.06 287 TRP A O 1
ATOM 2058 N N . SER A 1 288 ? 20.819 21.388 -24.747 1.00 40.31 288 SER A N 1
ATOM 2059 C CA . SER A 1 288 ? 20.730 19.923 -24.924 1.00 40.31 288 SER A CA 1
ATOM 2060 C C . SER A 1 288 ? 20.853 19.174 -23.594 1.00 40.31 288 SER A C 1
ATOM 2062 O O . SER A 1 288 ? 20.002 18.351 -23.279 1.00 40.31 288 SER A O 1
ATOM 2064 N N . LEU A 1 289 ? 21.813 19.571 -22.747 1.00 41.53 289 LEU A N 1
ATOM 2065 C CA . LEU A 1 289 ? 21.983 19.042 -21.390 1.00 41.53 289 LEU A CA 1
ATOM 2066 C C . LEU A 1 289 ? 20.733 19.230 -20.520 1.00 41.53 289 LEU A C 1
ATOM 2068 O O . LEU A 1 289 ? 20.420 18.362 -19.710 1.00 41.53 289 LEU A O 1
ATOM 2072 N N . ILE A 1 290 ? 20.006 20.338 -20.699 1.00 42.22 290 ILE A N 1
ATOM 2073 C CA . ILE A 1 290 ? 18.737 20.588 -20.004 1.00 42.22 290 ILE A CA 1
ATOM 2074 C C . ILE A 1 290 ? 17.624 19.681 -20.544 1.00 42.22 290 ILE A C 1
ATOM 2076 O O . ILE A 1 290 ? 16.858 19.147 -19.746 1.00 42.22 290 ILE A O 1
ATOM 2080 N N . LEU A 1 291 ? 17.536 19.458 -21.860 1.00 42.19 291 LEU A N 1
ATOM 2081 C CA . LEU A 1 291 ? 16.522 18.567 -22.435 1.00 42.19 291 LEU A CA 1
ATOM 2082 C C . LEU A 1 291 ? 16.759 17.095 -22.059 1.00 42.19 291 LEU A C 1
ATOM 2084 O O . LEU A 1 291 ? 15.809 16.413 -21.679 1.00 42.19 291 LEU A O 1
ATOM 2088 N N . ASP A 1 292 ? 18.012 16.638 -22.079 1.00 41.81 292 ASP A N 1
ATOM 2089 C CA . ASP A 1 292 ? 18.396 15.289 -21.645 1.00 41.81 292 ASP A CA 1
ATOM 2090 C C . ASP A 1 292 ? 18.177 15.106 -20.135 1.00 41.81 292 ASP A C 1
ATOM 2092 O O . ASP A 1 292 ? 17.654 14.074 -19.709 1.00 41.81 292 ASP A O 1
ATOM 2096 N N . MET A 1 293 ? 18.479 16.125 -19.315 1.00 42.59 293 MET A N 1
ATOM 2097 C CA . MET A 1 293 ? 18.097 16.129 -17.898 1.00 42.59 293 MET A CA 1
ATOM 2098 C C . MET A 1 293 ? 16.583 16.046 -17.712 1.00 42.59 293 MET A C 1
ATOM 2100 O O . MET A 1 293 ? 16.133 15.287 -16.860 1.00 42.59 293 MET A O 1
ATOM 2104 N N . LEU A 1 294 ? 15.793 16.807 -18.474 1.00 43.72 294 LEU A N 1
ATOM 2105 C CA . LEU A 1 294 ? 14.333 16.810 -18.358 1.00 43.72 294 LEU A CA 1
ATOM 2106 C C . LEU A 1 294 ? 13.721 15.483 -18.817 1.00 43.72 294 LEU A C 1
ATOM 2108 O O . LEU A 1 294 ? 12.800 14.998 -18.165 1.00 43.72 294 LEU A O 1
ATOM 2112 N N . LEU A 1 295 ? 14.250 14.860 -19.874 1.00 41.91 295 LEU A N 1
ATOM 2113 C CA . LEU A 1 295 ? 13.822 13.536 -20.323 1.00 41.91 295 LEU A CA 1
ATOM 2114 C C . LEU A 1 295 ? 14.204 12.455 -19.304 1.00 41.91 295 LEU A C 1
ATOM 2116 O O . LEU A 1 295 ? 13.355 11.648 -18.937 1.00 41.91 295 LEU A O 1
ATOM 2120 N N . PHE A 1 296 ? 15.436 12.468 -18.787 1.00 45.00 296 PHE A N 1
ATOM 2121 C CA . PHE A 1 296 ? 15.876 11.537 -17.744 1.00 45.00 296 PHE A CA 1
ATOM 2122 C C . PHE A 1 296 ? 15.089 11.725 -16.437 1.00 45.00 296 PHE A C 1
ATOM 2124 O O . PHE A 1 296 ? 14.716 10.748 -15.791 1.00 45.00 296 PHE A O 1
ATOM 2131 N N . PHE A 1 297 ? 14.768 12.969 -16.073 1.00 47.25 297 PHE A N 1
ATOM 2132 C CA . PHE A 1 297 ? 13.941 13.295 -14.912 1.00 47.25 297 PHE A CA 1
ATOM 2133 C C . PHE A 1 297 ? 12.479 12.879 -15.111 1.00 47.25 297 PHE A C 1
ATOM 2135 O O . PHE A 1 297 ? 11.887 12.327 -14.189 1.00 47.25 297 PHE A O 1
ATOM 2142 N N . ALA A 1 298 ? 11.906 13.062 -16.305 1.00 50.09 298 ALA A N 1
ATOM 2143 C CA . ALA A 1 298 ? 10.547 12.628 -16.633 1.00 50.09 298 ALA A CA 1
ATOM 2144 C C . ALA A 1 298 ? 10.423 11.097 -16.709 1.00 50.09 298 ALA A C 1
ATOM 2146 O O . ALA A 1 298 ? 9.466 10.536 -16.179 1.00 50.09 298 ALA A O 1
ATOM 2147 N N . LEU A 1 299 ? 11.402 10.407 -17.305 1.00 42.28 299 LEU A N 1
ATOM 2148 C CA . LEU A 1 299 ? 11.454 8.943 -17.333 1.00 42.28 299 LEU A CA 1
ATOM 2149 C C . LEU A 1 299 ? 11.697 8.379 -15.925 1.00 42.28 299 LEU A C 1
ATOM 2151 O O . LEU A 1 299 ? 11.060 7.407 -15.527 1.00 42.28 299 LEU A O 1
ATOM 2155 N N . GLY A 1 300 ? 12.560 9.034 -15.143 1.00 45.72 300 GLY A N 1
ATOM 2156 C CA . GLY A 1 300 ? 12.767 8.751 -13.727 1.00 45.72 300 GLY A CA 1
ATOM 2157 C C . GLY A 1 300 ? 11.481 8.915 -12.918 1.00 45.72 300 GLY A C 1
ATOM 2158 O O . GLY A 1 300 ? 11.125 8.003 -12.177 1.00 45.72 300 GLY A O 1
ATOM 2159 N N . LEU A 1 301 ? 10.746 10.016 -13.103 1.00 52.38 301 LEU A N 1
ATOM 2160 C CA . LEU A 1 301 ? 9.432 10.251 -12.496 1.00 52.38 301 LEU A CA 1
ATOM 2161 C C . LEU A 1 301 ? 8.410 9.191 -12.906 1.00 52.38 301 LEU A C 1
ATOM 2163 O O . LEU A 1 301 ? 7.700 8.694 -12.041 1.00 52.38 301 LEU A O 1
ATOM 2167 N N . LEU A 1 302 ? 8.359 8.804 -14.183 1.00 46.66 302 LEU A N 1
ATOM 2168 C CA . LEU A 1 302 ? 7.467 7.749 -14.668 1.00 46.66 302 LEU A CA 1
ATOM 2169 C C . LEU A 1 302 ? 7.784 6.402 -14.001 1.00 46.66 302 LEU A C 1
ATOM 2171 O O . LEU A 1 302 ? 6.878 5.730 -13.518 1.00 46.66 302 LEU A O 1
ATOM 2175 N N . VAL A 1 303 ? 9.064 6.032 -13.908 1.00 49.38 303 VAL A N 1
ATOM 2176 C CA . VAL A 1 303 ? 9.511 4.806 -13.228 1.00 49.38 303 VAL A CA 1
ATOM 2177 C C . VAL A 1 303 ? 9.213 4.858 -11.726 1.00 49.38 303 VAL A C 1
ATOM 2179 O O . VAL A 1 303 ? 8.734 3.873 -11.171 1.00 49.38 303 VAL A O 1
ATOM 2182 N N . HIS A 1 304 ? 9.414 6.001 -11.065 1.00 50.06 304 HIS A N 1
ATOM 2183 C CA . HIS A 1 304 ? 9.040 6.170 -9.656 1.00 50.06 304 HIS A CA 1
ATOM 2184 C C . HIS A 1 304 ? 7.521 6.156 -9.457 1.00 50.06 304 HIS A C 1
ATOM 2186 O O . HIS A 1 304 ? 7.066 5.616 -8.458 1.00 50.06 304 HIS A O 1
ATOM 2192 N N . PHE A 1 305 ? 6.728 6.676 -10.397 1.00 55.66 305 PHE A N 1
ATOM 2193 C CA . PHE A 1 305 ? 5.266 6.614 -10.352 1.00 55.66 305 PHE A CA 1
ATOM 2194 C C . PHE A 1 305 ? 4.758 5.175 -10.528 1.00 55.66 305 PHE A C 1
ATOM 2196 O O . PHE A 1 305 ? 3.879 4.739 -9.785 1.00 55.66 305 PHE A O 1
ATOM 2203 N N . VAL A 1 306 ? 5.356 4.404 -11.443 1.00 46.34 306 VAL A N 1
ATOM 2204 C CA . VAL A 1 306 ? 5.084 2.964 -11.612 1.00 46.34 306 VAL A CA 1
ATOM 2205 C C . VAL A 1 306 ? 5.484 2.176 -10.359 1.00 46.34 306 VAL A C 1
ATOM 2207 O O . VAL A 1 306 ? 4.692 1.381 -9.864 1.00 46.34 306 VAL A O 1
ATOM 2210 N N . PHE A 1 307 ? 6.663 2.422 -9.779 1.00 47.59 307 PHE A N 1
ATOM 2211 C CA . PHE A 1 307 ? 7.050 1.748 -8.535 1.00 47.59 307 PHE A CA 1
ATOM 2212 C C . PHE A 1 307 ? 6.181 2.168 -7.341 1.00 47.59 307 PHE A C 1
ATOM 2214 O O . PHE A 1 307 ? 5.793 1.314 -6.547 1.00 47.59 307 PHE A O 1
ATOM 2221 N N . PHE A 1 308 ? 5.812 3.445 -7.233 1.00 51.00 308 PHE A N 1
ATOM 2222 C CA . PHE A 1 308 ? 4.907 3.943 -6.197 1.00 51.00 308 PHE A CA 1
ATOM 2223 C C . PHE A 1 308 ? 3.529 3.284 -6.304 1.00 51.00 308 PHE A C 1
ATOM 2225 O O . PHE A 1 308 ? 3.059 2.720 -5.322 1.00 51.00 308 PHE A O 1
ATOM 2232 N N . THR A 1 309 ? 2.928 3.245 -7.499 1.00 46.78 309 THR A N 1
ATOM 2233 C CA . THR A 1 309 ? 1.666 2.517 -7.731 1.00 46.78 309 THR A CA 1
ATOM 2234 C C . THR A 1 309 ? 1.795 1.015 -7.457 1.00 46.78 309 THR A C 1
ATOM 2236 O O . THR A 1 309 ? 0.888 0.447 -6.854 1.00 46.78 309 THR A O 1
ATOM 2239 N N . SER A 1 310 ? 2.937 0.384 -7.764 1.00 43.78 310 SER A N 1
ATOM 2240 C CA . SER A 1 310 ? 3.171 -1.031 -7.425 1.00 43.78 310 SER A CA 1
ATOM 2241 C C . SER A 1 310 ? 3.283 -1.310 -5.918 1.00 43.78 310 SER A C 1
ATOM 2243 O O . SER A 1 310 ? 2.956 -2.406 -5.484 1.00 43.78 310 SER A O 1
ATOM 2245 N N . ILE A 1 311 ? 3.697 -0.337 -5.095 1.00 48.50 311 ILE A N 1
ATOM 2246 C CA . ILE A 1 311 ? 3.710 -0.497 -3.629 1.00 48.50 311 ILE A CA 1
ATOM 2247 C C . ILE A 1 311 ? 2.277 -0.548 -3.086 1.00 48.50 311 ILE A C 1
ATOM 2249 O O . ILE A 1 311 ? 2.013 -1.337 -2.182 1.00 48.50 311 ILE A O 1
ATOM 2253 N N . PHE A 1 312 ? 1.345 0.224 -3.657 1.00 47.69 312 PHE A N 1
ATOM 2254 C CA . PHE A 1 312 ? -0.075 0.087 -3.322 1.00 47.69 312 PHE A CA 1
ATOM 2255 C C . PHE A 1 312 ? -0.625 -1.266 -3.783 1.00 47.69 312 PHE A C 1
ATOM 2257 O O . PHE A 1 312 ? -1.213 -1.973 -2.979 1.00 47.69 312 PHE A O 1
ATOM 2264 N N . ASP A 1 313 ? -0.340 -1.690 -5.014 1.00 43.81 313 ASP A N 1
ATOM 2265 C CA . ASP A 1 313 ? -0.776 -2.996 -5.539 1.00 43.81 313 ASP A CA 1
ATOM 2266 C C . ASP A 1 313 ? -0.281 -4.191 -4.682 1.00 43.81 313 ASP A C 1
ATOM 2268 O O . ASP A 1 313 ? -1.023 -5.139 -4.433 1.00 43.81 313 ASP A O 1
ATOM 2272 N N . ILE A 1 314 ? 0.958 -4.123 -4.169 1.00 41.84 314 ILE A N 1
ATOM 2273 C CA . ILE A 1 314 ? 1.608 -5.205 -3.402 1.00 41.84 314 ILE A CA 1
ATOM 2274 C C . ILE A 1 314 ? 1.256 -5.203 -1.902 1.00 41.84 314 ILE A C 1
ATOM 2276 O O . ILE A 1 314 ? 1.176 -6.275 -1.305 1.00 41.84 314 ILE A O 1
ATOM 2280 N N . TYR A 1 315 ? 1.100 -4.035 -1.265 1.00 41.69 315 TYR A N 1
ATOM 2281 C CA . TYR A 1 315 ? 0.878 -3.934 0.192 1.00 41.69 315 TYR A CA 1
ATOM 2282 C C . TYR A 1 315 ? -0.549 -3.538 0.591 1.00 41.69 315 TYR A C 1
ATOM 2284 O O . TYR A 1 315 ? -0.900 -3.660 1.763 1.00 41.69 315 TYR A O 1
ATOM 2292 N N . PHE A 1 316 ? -1.357 -3.053 -0.352 1.00 51.00 316 PHE A N 1
ATOM 2293 C CA . PHE A 1 316 ? -2.720 -2.566 -0.132 1.00 51.00 316 PHE A CA 1
ATOM 2294 C C . PHE A 1 316 ? -3.698 -3.409 -0.964 1.00 51.00 316 PHE A C 1
ATOM 2296 O O . PHE A 1 316 ? -4.587 -2.889 -1.637 1.00 51.00 316 PHE A O 1
ATOM 2303 N N . THR A 1 317 ? -3.524 -4.733 -0.925 1.00 51.34 317 THR A N 1
ATOM 2304 C CA . THR A 1 317 ? -4.559 -5.667 -1.371 1.00 51.34 317 THR A CA 1
ATOM 2305 C C . THR A 1 317 ? -5.741 -5.561 -0.413 1.00 51.34 317 THR A C 1
ATOM 2307 O O . THR A 1 317 ? -5.563 -5.631 0.804 1.00 51.34 317 THR A O 1
ATOM 2310 N N . SER A 1 318 ? -6.941 -5.373 -0.959 1.00 59.59 318 SER A N 1
ATOM 2311 C CA . SER A 1 318 ? -8.159 -5.299 -0.158 1.00 59.59 318 SER A CA 1
ATOM 2312 C C . SER A 1 318 ? -8.370 -6.601 0.632 1.00 59.59 318 SER A C 1
ATOM 2314 O O . SER A 1 318 ? -8.280 -7.677 0.036 1.00 59.59 318 SER A O 1
ATOM 2316 N N . PRO A 1 319 ? -8.690 -6.547 1.939 1.00 63.03 319 PRO A N 1
ATOM 2317 C CA . PRO A 1 319 ? -9.180 -7.713 2.671 1.00 63.03 319 PRO A CA 1
ATOM 2318 C C . PRO A 1 319 ? -10.634 -8.062 2.297 1.00 63.03 319 PRO A C 1
ATOM 2320 O O . PRO A 1 319 ? -11.152 -9.085 2.745 1.00 63.03 319 PRO A O 1
ATOM 2323 N N . LEU A 1 320 ? -11.311 -7.222 1.500 1.00 72.38 320 LEU A N 1
ATOM 2324 C CA . LEU A 1 320 ? -12.693 -7.421 1.083 1.00 72.38 320 LEU A CA 1
ATOM 2325 C C . LEU A 1 320 ? -12.771 -8.452 -0.041 1.00 72.38 320 LEU A C 1
ATOM 2327 O O . LEU A 1 320 ? -12.552 -8.169 -1.218 1.00 72.38 320 LEU A O 1
ATOM 2331 N N . VAL A 1 321 ? -13.158 -9.662 0.340 1.00 69.75 321 VAL A N 1
ATOM 2332 C CA . VAL A 1 321 ? -13.535 -10.719 -0.594 1.00 69.75 321 VAL A CA 1
ATOM 2333 C C . VAL A 1 321 ? -14.968 -10.458 -1.069 1.00 69.75 321 VAL A C 1
ATOM 2335 O O . VAL A 1 321 ? -15.912 -10.502 -0.283 1.00 69.75 321 VAL A O 1
ATOM 2338 N N . HIS A 1 322 ? -15.158 -10.176 -2.357 1.00 74.50 322 HIS A N 1
ATOM 2339 C CA . HIS A 1 322 ? -16.485 -9.917 -2.927 1.00 74.50 322 HIS A CA 1
ATOM 2340 C C . HIS A 1 322 ? -17.145 -11.192 -3.486 1.00 74.50 322 HIS A C 1
ATOM 2342 O O . HIS A 1 322 ? -16.482 -12.168 -3.822 1.00 74.50 322 HIS A O 1
ATOM 2348 N N . GLY A 1 323 ? -18.477 -11.182 -3.622 1.00 74.38 323 GLY A N 1
ATOM 2349 C CA . GLY A 1 323 ? -19.232 -12.285 -4.241 1.00 74.38 323 GLY A CA 1
ATOM 2350 C C . GLY A 1 323 ? -19.523 -13.486 -3.331 1.00 74.38 323 GLY A C 1
ATOM 2351 O O . GLY A 1 323 ? -20.005 -14.510 -3.811 1.00 74.38 323 GLY A O 1
ATOM 2352 N N . MET A 1 324 ? -19.264 -13.367 -2.028 1.00 79.19 324 MET A N 1
ATOM 2353 C CA . MET A 1 324 ? -19.623 -14.376 -1.028 1.00 79.19 324 MET A CA 1
ATOM 2354 C C . MET A 1 324 ? -21.141 -14.459 -0.818 1.00 79.19 324 MET A C 1
ATOM 2356 O O . MET A 1 324 ? -21.861 -13.480 -1.009 1.00 79.19 324 MET A O 1
ATOM 2360 N N . THR A 1 325 ? -21.628 -15.619 -0.373 1.00 82.81 325 THR A N 1
ATOM 2361 C CA . THR A 1 325 ? -23.045 -15.806 -0.014 1.00 82.81 325 THR A CA 1
ATOM 2362 C C . THR A 1 325 ? -23.248 -15.561 1.488 1.00 82.81 325 THR A C 1
ATOM 2364 O O . THR A 1 325 ? -22.652 -16.299 2.280 1.00 82.81 325 THR A O 1
ATOM 2367 N N . PRO A 1 326 ? -24.092 -14.593 1.907 1.00 83.00 326 PRO A N 1
ATOM 2368 C CA . PRO A 1 326 ? -24.427 -14.383 3.316 1.00 83.00 326 PRO A CA 1
ATOM 2369 C C . PRO A 1 326 ? -25.009 -15.642 3.968 1.00 83.00 326 PRO A C 1
ATOM 2371 O O . PRO A 1 326 ? -25.783 -16.374 3.349 1.00 83.00 326 PRO A O 1
ATOM 2374 N N . GLN A 1 327 ? -24.642 -15.889 5.225 1.00 85.19 327 GLN A N 1
ATOM 2375 C CA . GLN A 1 327 ? -25.095 -17.041 6.008 1.00 85.19 327 GLN A CA 1
ATOM 2376 C C . GLN A 1 327 ? -25.889 -16.561 7.221 1.00 85.19 327 GLN A C 1
ATOM 2378 O O . GLN A 1 327 ? -25.549 -15.545 7.827 1.00 85.19 327 GLN A O 1
ATOM 2383 N N . PHE A 1 328 ? -26.922 -17.311 7.599 1.00 86.38 328 PHE A N 1
ATOM 2384 C CA . PHE A 1 328 ? -27.833 -16.938 8.678 1.00 86.38 328 PHE A CA 1
ATOM 2385 C C . PHE A 1 328 ? -28.126 -18.132 9.582 1.00 86.38 328 PHE A C 1
ATOM 2387 O O . PHE A 1 328 ? -28.482 -19.207 9.100 1.00 86.38 328 PHE A O 1
ATOM 2394 N N . THR A 1 329 ? -28.062 -17.921 10.897 1.00 86.69 329 THR A N 1
ATOM 2395 C CA . THR A 1 329 ? -28.521 -18.907 11.879 1.00 86.69 329 THR A CA 1
ATOM 2396 C C . THR A 1 329 ? -30.030 -19.141 11.696 1.00 86.69 329 THR A C 1
ATOM 2398 O O . THR A 1 329 ? -30.795 -18.177 11.771 1.00 86.69 329 THR A O 1
ATOM 2401 N N . PRO A 1 330 ? -30.516 -20.386 11.525 1.00 86.12 330 PRO A N 1
ATOM 2402 C CA . PRO A 1 330 ? -31.940 -20.672 11.289 1.00 86.12 330 PRO A CA 1
ATOM 2403 C C . PRO A 1 330 ? -32.825 -20.534 12.546 1.00 86.12 330 PRO A C 1
ATOM 2405 O O . PRO A 1 330 ? -34.012 -20.856 12.519 1.00 86.12 330 PRO A O 1
ATOM 2408 N N . LEU A 1 331 ? -32.250 -20.097 13.669 1.00 91.12 331 LEU A N 1
ATOM 2409 C CA . LEU A 1 331 ? -32.891 -20.023 14.978 1.00 91.12 331 LEU A CA 1
ATOM 2410 C C . LEU A 1 331 ? -33.221 -18.571 15.351 1.00 91.12 331 LEU A C 1
ATOM 2412 O O . LEU A 1 331 ? -32.449 -17.669 15.024 1.00 91.12 331 LEU A O 1
ATOM 2416 N N . PRO A 1 332 ? -34.324 -18.325 16.083 1.00 90.50 332 PRO A N 1
ATOM 2417 C CA . PRO A 1 332 ? -34.718 -16.973 16.461 1.00 90.50 332 PRO A CA 1
ATOM 2418 C C . PRO A 1 332 ? -33.648 -16.303 17.345 1.00 90.50 332 PRO A C 1
ATOM 2420 O O . PRO A 1 332 ? -33.160 -16.931 18.294 1.00 90.50 332 PRO A O 1
ATOM 2423 N N . PRO A 1 333 ? -33.290 -15.032 17.084 1.00 91.50 333 PRO A N 1
ATOM 2424 C CA . PRO A 1 333 ? -32.304 -14.319 17.885 1.00 91.50 333 PRO A CA 1
ATOM 2425 C C . PRO A 1 333 ? -32.840 -14.057 19.305 1.00 91.50 333 PRO A C 1
ATOM 2427 O O . PRO A 1 333 ? -34.042 -13.841 19.493 1.00 91.50 333 PRO A O 1
ATOM 2430 N N . PRO A 1 334 ? -31.973 -14.043 20.333 1.00 91.94 334 PRO A N 1
ATOM 2431 C CA . PRO A 1 334 ? -32.412 -13.828 21.711 1.00 91.94 334 PRO A CA 1
ATOM 2432 C C . PRO A 1 334 ? -32.849 -12.378 21.987 1.00 91.94 334 PRO A C 1
ATOM 2434 O O . PRO A 1 334 ? -33.667 -12.148 22.879 1.00 91.94 334 PRO A O 1
ATOM 2437 N N . ALA A 1 335 ? -32.344 -11.418 21.206 1.00 95.69 335 ALA A N 1
ATOM 2438 C CA . ALA A 1 335 ? -32.678 -9.998 21.266 1.00 95.69 335 ALA A CA 1
ATOM 2439 C C . ALA A 1 335 ? -33.358 -9.541 19.964 1.00 95.69 335 ALA A C 1
ATOM 2441 O O . ALA A 1 335 ? -33.028 -10.028 18.883 1.00 95.69 335 ALA A O 1
ATOM 2442 N N . LYS A 1 336 ? -34.280 -8.577 20.065 1.00 96.62 336 LYS A N 1
ATOM 2443 C CA . LYS A 1 336 ? -34.855 -7.864 18.908 1.00 96.62 336 LYS A CA 1
ATOM 2444 C C . LYS A 1 336 ? -34.065 -6.607 18.549 1.00 96.62 336 LYS A C 1
ATOM 2446 O O . LYS A 1 336 ? -34.085 -6.187 17.392 1.00 96.62 336 LYS A O 1
ATOM 2451 N N . ARG A 1 337 ? -33.430 -6.002 19.559 1.00 97.50 337 ARG A N 1
ATOM 2452 C CA . ARG A 1 337 ? -32.810 -4.675 19.510 1.00 97.50 337 ARG A CA 1
ATOM 2453 C C . ARG A 1 337 ? -31.424 -4.720 20.153 1.00 97.50 337 ARG A C 1
ATOM 2455 O O . ARG A 1 337 ? -31.287 -5.283 21.243 1.00 97.50 337 ARG A O 1
ATOM 2462 N N . LEU A 1 338 ? -30.437 -4.103 19.513 1.00 98.19 338 LEU A N 1
ATOM 2463 C CA . LEU A 1 338 ? -29.103 -3.861 20.070 1.00 98.19 338 LEU A CA 1
ATOM 2464 C C . LEU A 1 338 ? -28.944 -2.374 20.402 1.00 98.19 338 LEU A C 1
ATOM 2466 O O . LEU A 1 338 ? -29.295 -1.526 19.584 1.00 98.19 338 LEU A O 1
ATOM 2470 N N . VAL A 1 339 ? -28.370 -2.070 21.563 1.00 98.69 339 VAL A N 1
ATOM 2471 C CA . VAL A 1 339 ? -27.846 -0.742 21.903 1.00 98.69 339 VAL A CA 1
ATOM 2472 C C . VAL A 1 339 ? -26.339 -0.863 22.095 1.00 98.69 339 VAL A C 1
ATOM 2474 O O . VAL A 1 339 ? -25.880 -1.555 23.006 1.00 98.69 339 VAL A O 1
ATOM 2477 N N . LEU A 1 340 ? -25.584 -0.216 21.215 1.00 98.62 340 LEU A N 1
ATOM 2478 C CA . LEU A 1 340 ? -24.128 -0.198 21.198 1.00 98.62 340 LEU A CA 1
ATOM 2479 C C . LEU A 1 340 ? -23.642 1.191 21.624 1.00 98.62 340 LEU A C 1
ATOM 2481 O O . LEU A 1 340 ? -23.864 2.172 20.915 1.00 98.62 340 LEU A O 1
ATOM 2485 N N . PHE A 1 341 ? -22.977 1.258 22.772 1.00 98.81 341 PHE A N 1
ATOM 2486 C CA . PHE A 1 341 ? -22.235 2.428 23.227 1.00 98.81 341 PHE A CA 1
ATOM 2487 C C . PHE A 1 341 ? -20.749 2.196 22.938 1.00 98.81 341 PHE A C 1
ATOM 2489 O O . PHE A 1 341 ? -20.175 1.226 23.446 1.00 98.81 341 PHE A O 1
ATOM 2496 N N . VAL A 1 342 ? -20.135 3.084 22.158 1.00 98.50 342 VAL A N 1
ATOM 2497 C CA . VAL A 1 342 ? -18.677 3.131 21.988 1.00 98.50 342 VAL A CA 1
ATOM 2498 C C . VAL A 1 342 ? -18.175 4.437 22.588 1.00 98.50 342 VAL A C 1
ATOM 2500 O O . VAL A 1 342 ? -18.590 5.520 22.175 1.00 98.50 342 VAL A O 1
ATOM 2503 N N . ALA A 1 343 ? -17.342 4.308 23.615 1.00 98.19 343 ALA A N 1
ATOM 2504 C CA . ALA A 1 343 ? -16.681 5.408 24.295 1.00 98.19 343 ALA A CA 1
ATOM 2505 C C . ALA A 1 343 ? -15.279 5.577 23.708 1.00 98.19 343 ALA A C 1
ATOM 2507 O O . ALA A 1 343 ? -14.370 4.877 24.134 1.00 98.19 343 ALA A O 1
ATOM 2508 N N . ASP A 1 344 ? -15.140 6.471 22.730 1.00 97.19 344 ASP A N 1
ATOM 2509 C CA . ASP A 1 344 ? -13.923 6.661 21.931 1.00 97.19 344 ASP A CA 1
ATOM 2510 C C . ASP A 1 344 ? -12.706 6.945 22.832 1.00 97.19 344 ASP A C 1
ATOM 2512 O O . ASP A 1 344 ? -12.807 7.672 23.833 1.00 97.19 344 ASP A O 1
ATOM 2516 N N . GLY A 1 345 ? -11.565 6.332 22.515 1.00 96.25 345 GLY A N 1
ATOM 2517 C CA . GLY A 1 345 ? -10.310 6.474 23.260 1.00 96.25 345 GLY A CA 1
ATOM 2518 C C . GLY A 1 345 ? -10.296 5.886 24.684 1.00 96.25 345 GLY A C 1
ATOM 2519 O O . GLY A 1 345 ? -9.285 6.020 25.390 1.00 96.25 345 GLY A O 1
ATOM 2520 N N . LEU A 1 346 ? -11.370 5.230 25.148 1.00 97.75 346 LEU A N 1
ATOM 2521 C CA . LEU A 1 346 ? -11.474 4.725 26.521 1.00 97.75 346 LEU A CA 1
ATOM 2522 C C . LEU A 1 346 ? -10.612 3.475 26.765 1.00 97.75 346 LEU A C 1
ATOM 2524 O O . LEU A 1 346 ? -10.942 2.349 26.387 1.00 97.75 346 LEU A O 1
ATOM 2528 N N . ARG A 1 347 ? -9.539 3.665 27.534 1.00 96.44 347 ARG A N 1
ATOM 2529 C CA . ARG A 1 347 ? -8.698 2.583 28.075 1.00 96.44 347 ARG A CA 1
ATOM 2530 C C . ARG A 1 347 ? -9.457 1.683 29.063 1.00 96.44 347 ARG A C 1
ATOM 2532 O O . ARG A 1 347 ? -10.192 2.182 29.921 1.00 96.44 347 ARG A O 1
ATOM 2539 N N . ALA A 1 348 ? -9.202 0.371 29.019 1.00 95.69 348 ALA A N 1
ATOM 2540 C CA . ALA A 1 348 ? -9.792 -0.591 29.959 1.00 95.69 348 ALA A CA 1
ATOM 2541 C C . ALA A 1 348 ? -9.407 -0.321 31.427 1.00 95.69 348 ALA A C 1
ATOM 2543 O O . ALA A 1 348 ? -10.260 -0.382 32.314 1.00 95.69 348 ALA A O 1
ATOM 2544 N N . ASP A 1 349 ? -8.141 0.021 31.682 1.00 94.25 349 ASP A N 1
ATOM 2545 C CA . ASP A 1 349 ? -7.638 0.307 33.029 1.00 94.25 349 ASP A CA 1
ATOM 2546 C C . ASP A 1 349 ? -8.364 1.499 33.672 1.00 94.25 349 ASP A C 1
ATOM 2548 O O . ASP A 1 349 ? -8.877 1.382 34.782 1.00 94.25 349 ASP A O 1
ATOM 2552 N N . ALA A 1 350 ? -8.513 2.610 32.950 1.00 95.12 350 ALA A N 1
ATOM 2553 C CA . ALA A 1 350 ? -9.159 3.822 33.446 1.00 95.12 350 ALA A CA 1
ATOM 2554 C C . ALA A 1 350 ? -10.641 3.631 33.832 1.00 95.12 350 ALA A C 1
ATOM 2556 O O . ALA A 1 350 ? -11.127 4.334 34.726 1.00 95.12 350 ALA A O 1
ATOM 2557 N N . LEU A 1 351 ? -11.344 2.693 33.183 1.00 96.81 351 LEU A N 1
ATOM 2558 C CA . LEU A 1 351 ? -12.728 2.332 33.508 1.00 96.81 351 LEU A CA 1
ATOM 2559 C C . LEU A 1 351 ? -12.824 1.440 34.756 1.00 96.81 351 LEU A C 1
ATOM 2561 O O . LEU A 1 351 ? -13.711 1.639 35.591 1.00 96.81 351 LEU A O 1
ATOM 2565 N N . TYR A 1 352 ? -11.958 0.428 34.861 1.00 95.94 352 TYR A N 1
ATOM 2566 C CA . TYR A 1 352 ? -12.062 -0.611 35.892 1.00 95.94 352 TYR A CA 1
ATOM 2567 C C . TYR A 1 352 ? -11.321 -0.276 37.197 1.00 95.94 352 TYR A C 1
ATOM 2569 O O . TYR A 1 352 ? -11.711 -0.780 38.259 1.00 95.94 352 TYR A O 1
ATOM 2577 N N . GLU A 1 353 ? -10.300 0.583 37.140 1.00 92.31 353 GLU A N 1
ATOM 2578 C CA . GLU A 1 353 ? -9.563 1.092 38.300 1.00 92.31 353 GLU A CA 1
ATOM 2579 C C . GLU A 1 353 ? -10.477 1.901 39.246 1.00 92.31 353 GLU A C 1
ATOM 2581 O O . GLU A 1 353 ? -11.410 2.604 38.839 1.00 92.31 353 GLU A O 1
ATOM 2586 N N . LEU A 1 354 ? -10.194 1.794 40.543 1.00 92.38 354 LEU A N 1
ATOM 2587 C CA . LEU A 1 354 ? -10.825 2.592 41.590 1.00 92.38 354 LEU A CA 1
ATOM 2588 C C . LEU A 1 354 ? -10.066 3.914 41.796 1.00 92.38 354 LEU A C 1
ATOM 2590 O O . LEU A 1 354 ? -8.898 4.044 41.436 1.00 92.38 354 LEU A O 1
ATOM 2594 N N . ASP A 1 355 ? -10.722 4.913 42.377 1.00 88.62 355 ASP A N 1
ATOM 2595 C CA . ASP A 1 355 ? -10.048 6.110 42.880 1.00 88.62 355 ASP A CA 1
ATOM 2596 C C . ASP A 1 355 ? -9.359 5.875 44.239 1.00 88.62 355 ASP A C 1
ATOM 2598 O O . ASP A 1 355 ? -9.396 4.780 44.803 1.00 88.62 355 ASP A O 1
ATOM 2602 N N . GLU A 1 356 ? -8.679 6.909 44.741 1.00 86.12 356 GLU A N 1
ATOM 2603 C CA . GLU A 1 356 ? -7.893 6.864 45.983 1.00 86.12 356 GLU A CA 1
ATOM 2604 C C . GLU A 1 356 ? -8.757 6.545 47.219 1.00 86.12 356 GLU A C 1
ATOM 2606 O O . GLU A 1 356 ? -8.279 5.902 48.154 1.00 86.12 356 GLU A O 1
ATOM 2611 N N . ASP A 1 357 ? -10.045 6.903 47.184 1.00 88.31 357 ASP A N 1
ATOM 2612 C CA . ASP A 1 357 ? -11.040 6.580 48.214 1.00 88.31 357 ASP A CA 1
ATOM 2613 C C . ASP A 1 357 ? -11.609 5.149 48.065 1.00 88.31 357 ASP A C 1
ATOM 2615 O O . ASP A 1 357 ? -12.391 4.682 48.898 1.00 88.31 357 ASP A O 1
ATOM 2619 N N . GLY A 1 358 ? -11.217 4.422 47.013 1.00 89.88 358 GLY A N 1
ATOM 2620 C CA . GLY A 1 358 ? -11.678 3.069 46.706 1.00 89.88 358 GLY A CA 1
ATOM 2621 C C . GLY A 1 358 ? -13.039 3.005 46.006 1.00 89.88 358 GLY A C 1
ATOM 2622 O O . GLY A 1 358 ? -13.622 1.917 45.935 1.00 89.88 358 GLY A O 1
ATOM 2623 N N . ASN A 1 359 ? -13.546 4.125 45.487 1.00 92.81 359 ASN A N 1
ATOM 2624 C CA . ASN A 1 359 ? -14.789 4.184 44.721 1.00 92.81 359 ASN A CA 1
ATOM 2625 C C . ASN A 1 359 ? -14.522 3.954 43.229 1.00 92.81 359 ASN A C 1
ATOM 2627 O O . ASN A 1 359 ? -13.412 4.126 42.733 1.00 92.81 359 ASN A O 1
ATOM 2631 N N . SER A 1 360 ? -15.546 3.543 42.482 1.00 94.56 360 SER A N 1
ATOM 2632 C CA . SER A 1 360 ? -15.430 3.405 41.028 1.00 94.56 360 SER A CA 1
ATOM 2633 C C . SER A 1 360 ? -15.843 4.687 40.326 1.00 94.56 360 SER A C 1
ATOM 2635 O O . SER A 1 360 ? -16.846 5.301 40.685 1.00 94.56 360 SER A O 1
ATOM 2637 N N . ARG A 1 361 ? -15.099 5.042 39.275 1.00 93.94 361 ARG A N 1
ATOM 2638 C CA . ARG A 1 361 ? -15.401 6.183 38.400 1.00 93.94 361 ARG A CA 1
ATOM 2639 C C . ARG A 1 361 ? -16.574 5.913 37.455 1.00 93.94 361 ARG A C 1
ATOM 2641 O O . ARG A 1 361 ? -17.141 6.860 36.932 1.00 93.94 361 ARG A O 1
ATOM 2648 N N . ALA A 1 362 ? -16.950 4.649 37.276 1.00 97.56 362 ALA A N 1
ATOM 2649 C CA . ALA A 1 362 ? -18.109 4.226 36.500 1.00 97.56 362 ALA A CA 1
ATOM 2650 C C . ALA A 1 362 ? -19.020 3.322 37.360 1.00 97.56 362 ALA A C 1
ATOM 2652 O O . ALA A 1 362 ? -19.045 2.098 37.181 1.00 97.56 362 ALA A O 1
ATOM 2653 N N . PRO A 1 363 ? -19.698 3.880 38.384 1.00 97.62 363 PRO A N 1
ATOM 2654 C CA . PRO A 1 363 ? -20.466 3.097 39.350 1.00 97.62 363 PRO A CA 1
ATOM 2655 C C . PRO A 1 363 ? -21.644 2.330 38.731 1.00 97.62 363 PRO A C 1
ATOM 2657 O O . PRO A 1 363 ? -21.958 1.241 39.219 1.00 97.62 363 PRO A O 1
ATOM 2660 N N . PHE A 1 364 ? -22.286 2.831 37.670 1.00 98.50 364 PHE A N 1
ATOM 2661 C CA . PHE A 1 364 ? -23.341 2.096 36.969 1.00 98.50 364 PHE A CA 1
ATOM 2662 C C . PHE A 1 364 ? -22.776 0.910 36.183 1.00 98.50 364 PHE A C 1
ATOM 2664 O O . PHE A 1 364 ? -23.239 -0.215 36.380 1.00 98.50 364 PHE A O 1
ATOM 2671 N N . ILE A 1 365 ? -21.743 1.116 35.365 1.00 98.44 365 ILE A N 1
ATOM 2672 C CA . ILE A 1 365 ? -21.081 0.038 34.620 1.00 98.44 365 ILE A CA 1
ATOM 2673 C C . ILE A 1 365 ? -20.495 -1.001 35.585 1.00 98.44 365 ILE A C 1
ATOM 2675 O O . ILE A 1 365 ? -20.680 -2.203 35.381 1.00 98.44 365 ILE A O 1
ATOM 2679 N N . ARG A 1 366 ? -19.883 -0.584 36.701 1.00 97.62 366 ARG A N 1
ATOM 2680 C CA . ARG A 1 366 ? -19.406 -1.522 37.730 1.00 97.62 366 ARG A CA 1
ATOM 2681 C C . ARG A 1 366 ? -20.550 -2.282 38.405 1.00 97.62 366 ARG A C 1
ATOM 2683 O O . ARG A 1 366 ? -20.408 -3.478 38.660 1.00 97.62 366 ARG A O 1
ATOM 2690 N N . ASN A 1 367 ? -21.700 -1.649 38.638 1.00 98.06 367 ASN A N 1
ATOM 2691 C CA . ASN A 1 367 ? -22.894 -2.351 39.108 1.00 98.06 367 ASN A CA 1
ATOM 2692 C C . ASN A 1 367 ? -23.391 -3.392 38.087 1.00 98.06 367 ASN A C 1
ATOM 2694 O O . ASN A 1 367 ? -23.716 -4.514 38.480 1.00 98.06 367 ASN A O 1
ATOM 2698 N N . VAL A 1 368 ? -23.384 -3.067 36.789 1.00 98.25 368 VAL A N 1
ATOM 2699 C CA . VAL A 1 368 ? -23.718 -4.015 35.712 1.00 98.25 368 VAL A CA 1
ATOM 2700 C C . VAL A 1 368 ? -22.767 -5.214 35.726 1.00 98.25 368 VAL A C 1
ATOM 2702 O O . VAL A 1 368 ? -23.243 -6.349 35.749 1.00 98.25 368 VAL A O 1
ATOM 2705 N N . ILE A 1 369 ? -21.448 -4.991 35.800 1.00 97.56 369 ILE A N 1
ATOM 2706 C CA . ILE A 1 369 ? -20.427 -6.054 35.920 1.00 97.56 369 ILE A CA 1
ATOM 2707 C C . ILE A 1 369 ? -20.715 -6.976 37.113 1.00 97.56 369 ILE A C 1
ATOM 2709 O O . ILE A 1 369 ? -20.557 -8.195 37.018 1.00 97.56 369 ILE A O 1
ATOM 2713 N N . MET A 1 370 ? -21.131 -6.401 38.243 1.00 96.56 370 MET A N 1
ATOM 2714 C CA . MET A 1 370 ? -21.309 -7.150 39.483 1.00 96.56 370 MET A CA 1
ATOM 2715 C C . MET A 1 370 ? -22.637 -7.912 39.576 1.00 96.56 370 MET A C 1
ATOM 2717 O O . MET A 1 370 ? -22.670 -8.945 40.257 1.00 96.56 370 MET A O 1
ATOM 2721 N N . HIS A 1 371 ? -23.698 -7.427 38.916 1.00 96.81 371 HIS A N 1
ATOM 2722 C CA . HIS A 1 371 ? -25.080 -7.869 39.158 1.00 96.81 371 HIS A CA 1
ATOM 2723 C C . HIS A 1 371 ? -25.905 -8.241 37.909 1.00 96.81 371 HIS A C 1
ATOM 2725 O O . HIS A 1 371 ? -26.777 -9.100 38.030 1.00 96.81 371 HIS A O 1
ATOM 2731 N N . GLU A 1 372 ? -25.646 -7.666 36.728 1.00 95.25 372 GLU A N 1
ATOM 2732 C CA . GLU A 1 372 ? -26.513 -7.832 35.538 1.00 95.25 372 GLU A CA 1
ATOM 2733 C C . GLU A 1 372 ? -25.825 -8.517 34.339 1.00 95.25 372 GLU A C 1
ATOM 2735 O O . GLU A 1 372 ? -26.483 -9.251 33.601 1.00 95.25 372 GLU A O 1
ATOM 2740 N N . GLY A 1 373 ? -24.524 -8.297 34.127 1.00 96.25 373 GLY A N 1
ATOM 2741 C CA . GLY A 1 373 ? -23.860 -8.550 32.843 1.00 96.25 373 GLY A CA 1
ATOM 2742 C C . GLY A 1 373 ? -22.665 -9.510 32.841 1.00 96.25 373 GLY A C 1
ATOM 2743 O O . GLY A 1 373 ? -22.325 -10.158 33.830 1.00 96.25 373 GLY A O 1
ATOM 2744 N N . SER A 1 374 ? -22.007 -9.568 31.682 1.00 96.81 374 SER A N 1
ATOM 2745 C CA . SER A 1 374 ? -20.706 -10.209 31.450 1.00 96.81 374 SER A CA 1
ATOM 2746 C C . SER A 1 374 ? -19.677 -9.176 31.000 1.00 96.81 374 SER A C 1
ATOM 2748 O O . SER A 1 374 ? -20.023 -8.225 30.295 1.00 96.81 374 SER A O 1
ATOM 2750 N N . TRP A 1 375 ? -18.417 -9.377 31.391 1.00 96.88 375 TRP A N 1
ATOM 2751 C CA . TRP A 1 375 ? -17.350 -8.395 31.221 1.00 96.88 375 TRP A CA 1
ATOM 2752 C C . TRP A 1 375 ? -16.000 -9.033 30.870 1.00 96.88 375 TRP A C 1
ATOM 2754 O O . TRP A 1 375 ? -15.755 -10.200 31.194 1.00 96.88 375 TRP A O 1
ATOM 2764 N N . GLY A 1 376 ? -15.128 -8.241 30.255 1.00 95.31 376 GLY A N 1
ATOM 2765 C CA . GLY A 1 376 ? -13.753 -8.601 29.930 1.00 95.31 376 GLY A CA 1
ATOM 2766 C C . GLY A 1 376 ? -13.045 -7.488 29.168 1.00 95.31 376 GLY A C 1
ATOM 2767 O O . GLY A 1 376 ? -13.544 -6.364 29.095 1.00 95.31 376 GLY A O 1
ATOM 2768 N N . VAL A 1 377 ? -11.889 -7.810 28.603 1.00 94.50 377 VAL A N 1
ATOM 2769 C CA . VAL A 1 377 ? -11.098 -6.919 27.751 1.00 94.50 377 VAL A CA 1
ATOM 2770 C C . VAL A 1 377 ? -11.265 -7.327 26.285 1.00 94.50 377 VAL A C 1
ATOM 2772 O O . VAL A 1 377 ? -11.267 -8.510 25.943 1.00 94.50 377 VAL A O 1
ATOM 2775 N N . SER A 1 378 ? -11.429 -6.337 25.414 1.00 92.50 378 SER A N 1
ATOM 2776 C CA . SER A 1 378 ? -11.422 -6.489 23.960 1.00 92.50 378 SER A CA 1
ATOM 2777 C C . SER A 1 378 ? -10.072 -6.024 23.409 1.00 92.50 378 SER A C 1
ATOM 2779 O O . SER A 1 378 ? -9.562 -4.964 23.792 1.00 92.50 378 SER A O 1
ATOM 2781 N N . HIS A 1 379 ? -9.487 -6.829 22.523 1.00 90.56 379 HIS A N 1
ATOM 2782 C CA . HIS A 1 379 ? -8.154 -6.609 21.963 1.00 90.56 379 HIS A CA 1
ATOM 2783 C C . HIS A 1 379 ? -8.246 -6.016 20.550 1.00 90.56 379 HIS A C 1
ATOM 2785 O O . HIS A 1 379 ? -8.330 -6.741 19.553 1.00 90.56 379 HIS A O 1
ATOM 2791 N N . THR A 1 380 ? -8.213 -4.684 20.453 1.00 89.12 380 THR A N 1
ATOM 2792 C CA . THR A 1 380 ? -8.126 -3.994 19.155 1.00 89.12 380 THR A CA 1
ATOM 2793 C C . THR A 1 380 ? -6.703 -4.098 18.574 1.00 89.12 380 THR A C 1
ATOM 2795 O O . THR A 1 380 ? -5.751 -4.451 19.278 1.00 89.12 380 THR A O 1
ATOM 2798 N N . ARG A 1 381 ? -6.525 -3.826 17.275 1.00 84.25 381 ARG A N 1
ATOM 2799 C CA . ARG A 1 381 ? -5.212 -3.882 16.597 1.00 84.25 381 ARG A CA 1
ATOM 2800 C C . ARG A 1 381 ? -4.852 -2.562 15.929 1.00 84.25 381 ARG A C 1
ATOM 2802 O O . ARG A 1 381 ? -5.679 -1.684 15.742 1.00 84.25 381 ARG A O 1
ATOM 2809 N N . VAL A 1 382 ? -3.579 -2.460 15.554 1.00 82.69 382 VAL A N 1
ATOM 2810 C CA . VAL A 1 382 ? -3.040 -1.318 14.814 1.00 82.69 382 VAL A CA 1
ATOM 2811 C C . VAL A 1 382 ? -3.608 -1.228 13.387 1.00 82.69 382 VAL A C 1
ATOM 2813 O O . VAL A 1 382 ? -3.711 -2.266 12.728 1.00 82.69 382 VAL A O 1
ATOM 2816 N N . PRO A 1 383 ? -3.865 -0.014 12.865 1.00 86.12 383 PRO A N 1
ATOM 2817 C CA . PRO A 1 383 ? -3.771 1.273 13.562 1.00 86.12 383 PRO A CA 1
ATOM 2818 C C . PRO A 1 383 ? -4.929 1.467 14.558 1.00 86.12 383 PRO A C 1
ATOM 2820 O O . PRO A 1 383 ? -6.091 1.287 14.211 1.00 86.12 383 PRO A O 1
ATOM 2823 N N . THR A 1 384 ? -4.591 1.839 15.793 1.00 85.75 384 THR A N 1
ATOM 2824 C CA . THR A 1 384 ? -5.536 2.163 16.873 1.00 85.75 384 THR A CA 1
ATOM 2825 C C . THR A 1 384 ? -6.045 3.586 16.684 1.00 85.75 384 THR A C 1
ATOM 2827 O O . THR A 1 384 ? -5.645 4.499 17.388 1.00 85.75 384 THR A O 1
ATOM 2830 N N . GLU A 1 385 ? -6.862 3.753 15.653 1.00 87.44 385 GLU A N 1
ATOM 2831 C CA . GLU A 1 385 ? -7.512 5.001 15.248 1.00 87.44 385 GLU A CA 1
ATOM 2832 C C . GLU A 1 385 ? -9.024 4.742 15.209 1.00 87.44 385 GLU A C 1
ATOM 2834 O O . GLU A 1 385 ? -9.442 3.607 14.922 1.00 87.44 385 GLU A O 1
ATOM 2839 N N . SER A 1 386 ? -9.846 5.767 15.443 1.00 89.50 386 SER A N 1
ATOM 2840 C CA . SER A 1 386 ? -11.267 5.555 15.748 1.00 89.50 386 SER A CA 1
ATOM 2841 C C . SER A 1 386 ? -12.011 4.816 14.631 1.00 89.50 386 SER A C 1
ATOM 2843 O O . SER A 1 386 ? -12.727 3.839 14.858 1.00 89.50 386 SER A O 1
ATOM 2845 N N . ARG A 1 387 ? -11.777 5.198 13.368 1.00 87.75 387 ARG A N 1
ATOM 2846 C CA . ARG A 1 387 ? -12.415 4.553 12.207 1.00 87.75 387 ARG A CA 1
ATOM 2847 C C . ARG A 1 387 ? -12.053 3.064 12.050 1.00 87.75 387 ARG A C 1
ATOM 2849 O O . ARG A 1 387 ? -12.984 2.261 11.996 1.00 87.75 387 ARG A O 1
ATOM 2856 N N . PRO A 1 388 ? -10.771 2.655 11.964 1.00 87.69 388 PRO A N 1
ATOM 2857 C CA . PRO A 1 388 ? -10.390 1.242 11.926 1.00 87.69 388 PRO A CA 1
ATOM 2858 C C . PRO A 1 388 ? -10.968 0.399 13.069 1.00 87.69 388 PRO A C 1
ATOM 2860 O O . PRO A 1 388 ? -11.427 -0.719 12.816 1.00 87.69 388 PRO A O 1
ATOM 2863 N N . GLY A 1 389 ? -11.010 0.933 14.296 1.00 90.69 389 GLY A N 1
ATOM 2864 C CA . GLY A 1 389 ? -11.643 0.256 15.431 1.00 90.69 389 GLY A CA 1
ATOM 2865 C C . GLY A 1 389 ? -13.157 0.089 15.243 1.00 90.69 389 GLY A C 1
ATOM 2866 O O . GLY A 1 389 ? -13.687 -1.012 15.402 1.00 90.69 389 GLY A O 1
ATOM 2867 N N . HIS A 1 390 ? -13.850 1.135 14.791 1.00 93.25 390 HIS A N 1
ATOM 2868 C CA . HIS A 1 390 ? -15.276 1.078 14.462 1.00 93.25 390 HIS A CA 1
ATOM 2869 C C . HIS A 1 390 ? -15.610 0.093 13.332 1.00 93.25 390 HIS A C 1
ATOM 2871 O O . HIS A 1 390 ? -16.593 -0.643 13.442 1.00 93.25 390 HIS A O 1
ATOM 2877 N N . VAL A 1 391 ? -14.807 0.033 12.264 1.00 90.38 391 VAL A N 1
ATOM 2878 C CA . VAL A 1 391 ? -14.994 -0.945 11.174 1.00 90.38 391 VAL A CA 1
ATOM 2879 C C . VAL A 1 391 ? -14.813 -2.374 11.698 1.00 90.38 391 VAL A C 1
ATOM 2881 O O . VAL A 1 391 ? -15.658 -3.227 11.426 1.00 90.38 391 VAL A O 1
ATOM 2884 N N . ALA A 1 392 ? -13.812 -2.622 12.547 1.00 89.50 392 ALA A N 1
ATOM 2885 C CA . ALA A 1 392 ? -13.634 -3.926 13.186 1.00 89.50 392 ALA A CA 1
ATOM 2886 C C . ALA A 1 392 ? -14.821 -4.318 14.091 1.00 89.50 392 ALA A C 1
ATOM 2888 O O . ALA A 1 392 ? -15.255 -5.470 14.053 1.00 89.50 392 ALA A O 1
ATOM 2889 N N . LEU A 1 393 ? -15.379 -3.374 14.860 1.00 91.50 393 LEU A N 1
ATOM 2890 C CA . LEU A 1 393 ? -16.526 -3.611 15.750 1.00 91.50 393 LEU A CA 1
ATOM 2891 C C . LEU A 1 393 ? -17.851 -3.852 15.005 1.00 91.50 393 LEU A C 1
ATOM 2893 O O . LEU A 1 393 ? -18.664 -4.659 15.454 1.00 91.50 393 LEU A O 1
ATOM 2897 N N . ILE A 1 394 ? -18.099 -3.131 13.905 1.00 92.94 394 ILE A N 1
ATOM 2898 C CA . ILE A 1 394 ? -19.419 -3.071 13.244 1.00 92.94 394 ILE A CA 1
ATOM 2899 C C . ILE A 1 394 ? -19.479 -3.937 11.976 1.00 92.94 394 ILE A C 1
ATOM 2901 O O . ILE A 1 394 ? -20.543 -4.464 11.647 1.00 92.94 394 ILE A O 1
ATOM 2905 N N . ALA A 1 395 ? -18.359 -4.110 11.272 1.00 88.50 395 ALA A N 1
ATOM 2906 C CA . ALA A 1 395 ? -18.277 -4.891 10.037 1.00 88.50 395 ALA A CA 1
ATOM 2907 C C . ALA A 1 395 ? -17.487 -6.207 10.181 1.00 88.50 395 ALA A C 1
ATOM 2909 O O . ALA A 1 395 ? -17.567 -7.068 9.309 1.00 88.50 395 ALA A O 1
ATOM 2910 N N . GLY A 1 396 ? -16.766 -6.410 11.290 1.00 85.19 396 GLY A N 1
ATOM 2911 C CA . GLY A 1 396 ? -16.137 -7.696 11.618 1.00 85.19 396 GLY A CA 1
ATOM 2912 C C . GLY A 1 396 ? -14.852 -8.020 10.847 1.00 85.19 396 GLY A C 1
ATOM 2913 O O . GLY A 1 396 ? -14.387 -9.157 10.900 1.00 85.19 396 GLY A O 1
ATOM 2914 N N . PHE A 1 397 ? -14.260 -7.044 10.154 1.00 83.12 397 PHE A N 1
ATOM 2915 C CA . PHE A 1 397 ? -12.977 -7.170 9.458 1.00 83.12 397 PHE A CA 1
ATOM 2916 C C . PHE A 1 397 ? -12.099 -5.927 9.710 1.00 83.12 397 PHE A C 1
ATOM 2918 O O . PHE A 1 397 ? -12.585 -4.898 10.177 1.00 83.12 397 PHE A O 1
ATOM 2925 N N . TYR A 1 398 ? -10.793 -6.011 9.436 1.00 81.19 398 TYR A N 1
ATOM 2926 C CA . TYR A 1 398 ? -9.897 -4.852 9.550 1.00 81.19 398 TYR A CA 1
ATOM 2927 C C . TYR A 1 398 ? -10.027 -3.924 8.348 1.00 81.19 398 TYR A C 1
ATOM 2929 O O . TYR A 1 398 ? -9.919 -4.386 7.218 1.00 81.19 398 TYR A O 1
ATOM 2937 N N . GLU A 1 399 ? -10.187 -2.626 8.612 1.00 79.62 399 GLU A N 1
ATOM 2938 C CA . GLU A 1 399 ? -10.360 -1.591 7.589 1.00 79.62 399 GLU A CA 1
ATOM 2939 C C . GLU A 1 399 ? -9.403 -1.733 6.392 1.00 79.62 399 GLU A C 1
ATOM 2941 O O . GLU A 1 399 ? -8.202 -1.991 6.532 1.00 79.62 399 GLU A O 1
ATOM 2946 N N . ASP A 1 400 ? -9.963 -1.515 5.205 1.00 72.62 400 ASP A N 1
ATOM 2947 C CA . ASP A 1 400 ? -9.254 -1.576 3.942 1.00 72.62 400 ASP A CA 1
ATOM 2948 C C . ASP A 1 400 ? -8.166 -0.497 3.890 1.00 72.62 400 ASP A C 1
ATOM 2950 O O . ASP A 1 400 ? -8.421 0.705 4.006 1.00 72.62 400 ASP A O 1
ATOM 2954 N N . VAL A 1 401 ? -6.923 -0.925 3.673 1.00 65.94 401 VAL A N 1
ATOM 2955 C CA . VAL A 1 401 ? -5.758 -0.034 3.700 1.00 65.94 401 VAL A CA 1
ATOM 2956 C C . VAL A 1 401 ? -5.838 1.050 2.609 1.00 65.94 401 VAL A C 1
ATOM 2958 O O . VAL A 1 401 ? -5.239 2.119 2.751 1.00 65.94 401 VAL A O 1
ATOM 2961 N N . SER A 1 402 ? -6.608 0.840 1.535 1.00 64.81 402 SER A N 1
ATOM 2962 C CA . SER A 1 402 ? -6.862 1.861 0.510 1.00 64.81 402 SER A CA 1
ATOM 2963 C C . SER A 1 402 ? -7.685 3.055 1.022 1.00 64.81 402 SER A C 1
ATOM 2965 O O . SER A 1 402 ? -7.667 4.112 0.383 1.00 64.81 402 SER A O 1
ATOM 2967 N N . ALA A 1 403 ? -8.314 2.976 2.205 1.00 63.88 403 ALA A N 1
ATOM 2968 C CA . ALA A 1 403 ? -8.998 4.110 2.842 1.00 63.88 403 ALA A CA 1
ATOM 2969 C C . ALA A 1 403 ? -8.029 5.262 3.183 1.00 63.88 403 ALA A C 1
ATOM 2971 O O . ALA A 1 403 ? -8.430 6.431 3.227 1.00 63.88 403 ALA A O 1
ATOM 2972 N N . VAL A 1 404 ? -6.723 4.971 3.283 1.00 60.69 404 VAL A N 1
ATOM 2973 C CA . VAL A 1 404 ? -5.640 5.971 3.328 1.00 60.69 404 VAL A CA 1
ATOM 2974 C C . VAL A 1 404 ? -5.709 6.940 2.138 1.00 60.69 404 VAL A C 1
ATOM 2976 O O . VAL A 1 404 ? -5.501 8.140 2.314 1.00 60.69 404 VAL A O 1
ATOM 2979 N N . ALA A 1 405 ? -6.069 6.473 0.936 1.00 55.00 405 ALA A N 1
ATOM 2980 C CA . ALA A 1 405 ? -6.196 7.321 -0.257 1.00 55.00 405 ALA A CA 1
ATOM 2981 C C . ALA A 1 405 ? -7.392 8.297 -0.192 1.00 55.00 405 ALA A C 1
ATOM 2983 O O . ALA A 1 405 ? -7.483 9.229 -0.994 1.00 55.00 405 ALA A O 1
ATOM 2984 N N . LYS A 1 406 ? -8.298 8.102 0.774 1.00 59.19 406 LYS A N 1
ATOM 2985 C CA . LYS A 1 406 ? -9.405 9.004 1.127 1.00 59.19 406 LYS A CA 1
ATOM 2986 C C . LYS A 1 406 ? -9.153 9.760 2.437 1.00 59.19 406 LYS A C 1
ATOM 2988 O O . LYS A 1 406 ? -10.064 10.402 2.954 1.00 59.19 406 LYS A O 1
ATOM 2993 N N . GLY A 1 407 ? -7.936 9.678 2.984 1.00 56.09 407 GLY A N 1
ATOM 2994 C CA . GLY A 1 407 ? -7.581 10.278 4.270 1.00 56.09 407 GLY A CA 1
ATOM 2995 C C . GLY A 1 407 ? -8.444 9.765 5.423 1.00 56.09 407 GLY A C 1
ATOM 2996 O O . GLY A 1 407 ? -8.750 10.546 6.316 1.00 56.09 407 GLY A O 1
ATOM 2997 N N . TRP A 1 408 ? -8.886 8.502 5.357 1.00 61.59 408 TRP A N 1
ATOM 2998 C CA . TRP A 1 408 ? -9.800 7.865 6.317 1.00 61.59 408 TRP A CA 1
ATOM 2999 C C . TRP A 1 408 ? -11.213 8.482 6.402 1.00 61.59 408 TRP A C 1
ATOM 3001 O O . TRP A 1 408 ? -12.006 8.084 7.247 1.00 61.59 408 TRP A O 1
ATOM 3011 N N . LYS A 1 409 ? -11.594 9.413 5.515 1.00 55.88 409 LYS A N 1
ATOM 3012 C CA . LYS A 1 409 ? -12.910 10.085 5.588 1.00 55.88 409 LYS A CA 1
ATOM 3013 C C . LYS A 1 409 ? -14.029 9.402 4.800 1.00 55.88 409 LYS A C 1
ATOM 3015 O O . LYS A 1 409 ? -15.197 9.691 5.028 1.00 55.88 409 LYS A O 1
ATOM 3020 N N . GLU A 1 410 ? -13.708 8.494 3.879 1.00 62.06 410 GLU A N 1
ATOM 3021 C CA . GLU A 1 410 ? -14.702 7.794 3.053 1.00 62.06 410 GLU A CA 1
ATOM 3022 C C . GLU A 1 410 ? -14.276 6.358 2.740 1.00 62.06 410 GLU A C 1
ATOM 3024 O O . GLU A 1 410 ? -13.087 6.089 2.578 1.00 62.06 410 GLU A O 1
ATOM 3029 N N . ASN A 1 411 ? -15.256 5.465 2.566 1.00 63.34 411 ASN A N 1
ATOM 3030 C CA . ASN A 1 411 ? -15.028 4.108 2.074 1.00 63.34 411 ASN A CA 1
ATOM 3031 C C . ASN A 1 411 ? -14.560 4.179 0.603 1.00 63.34 411 ASN A C 1
ATOM 3033 O O . ASN A 1 411 ? -15.285 4.726 -0.234 1.00 63.34 411 ASN A O 1
ATOM 3037 N N . PRO A 1 412 ? -13.367 3.664 0.255 1.00 60.03 412 PRO A N 1
ATOM 3038 C CA . PRO A 1 412 ? -12.916 3.565 -1.137 1.00 60.03 412 PRO A CA 1
ATOM 3039 C C . PRO A 1 412 ? -13.582 2.394 -1.877 1.00 60.03 412 PRO A C 1
ATOM 3041 O O . PRO A 1 412 ? -13.731 2.444 -3.097 1.00 60.03 412 PRO A O 1
ATOM 3044 N N . VAL A 1 413 ? -13.987 1.371 -1.122 1.00 68.44 413 VAL A N 1
ATOM 3045 C CA . VAL A 1 413 ? -14.675 0.150 -1.540 1.00 68.44 413 VAL A CA 1
ATOM 3046 C C . VAL A 1 413 ? -15.839 -0.050 -0.568 1.00 68.44 413 VAL A C 1
ATOM 3048 O O . VAL A 1 413 ? -15.668 0.126 0.638 1.00 68.44 413 VAL A O 1
ATOM 3051 N N . GLU A 1 414 ? -17.031 -0.357 -1.076 1.00 75.44 414 GLU A N 1
ATOM 3052 C CA . GLU A 1 414 ? -18.198 -0.638 -0.232 1.00 75.44 414 GLU A CA 1
ATOM 3053 C C . GLU A 1 414 ? -18.077 -2.029 0.408 1.00 75.44 414 GLU A C 1
ATOM 3055 O O . GLU A 1 414 ? -17.636 -2.987 -0.232 1.00 75.44 414 GLU A O 1
ATOM 3060 N N . PHE A 1 415 ? -18.485 -2.134 1.672 1.00 80.44 415 PHE A N 1
ATOM 3061 C CA . PHE A 1 415 ? -18.435 -3.362 2.461 1.00 80.44 415 PHE A CA 1
ATOM 3062 C C . PHE A 1 415 ? -19.752 -3.600 3.206 1.00 80.44 415 PHE A C 1
ATOM 3064 O O . PHE A 1 415 ? -20.520 -2.670 3.461 1.00 80.44 415 PHE A O 1
ATOM 3071 N N . ASP A 1 416 ? -20.009 -4.863 3.539 1.00 84.75 416 ASP A N 1
ATOM 3072 C CA . ASP A 1 416 ? -21.159 -5.260 4.350 1.00 84.75 416 ASP A CA 1
ATOM 3073 C C . ASP A 1 416 ? -20.899 -5.007 5.844 1.00 84.75 416 ASP A C 1
ATOM 3075 O O . ASP A 1 416 ? -19.753 -5.026 6.298 1.00 84.75 416 ASP A O 1
ATOM 3079 N N . SER A 1 417 ? -21.952 -4.743 6.617 1.00 89.44 417 SER A N 1
ATOM 3080 C CA . SER A 1 417 ? -21.841 -4.440 8.044 1.00 89.44 417 SER A CA 1
ATOM 3081 C C . SER A 1 417 ? -23.105 -4.804 8.821 1.00 89.44 417 SER A C 1
ATOM 3083 O O . SER A 1 417 ? -24.194 -4.930 8.257 1.00 89.44 417 SER A O 1
ATOM 3085 N N . LEU A 1 418 ? -23.002 -4.863 10.152 1.00 91.81 418 LEU A N 1
ATOM 3086 C CA . LEU A 1 418 ? -24.154 -5.039 11.042 1.00 91.81 418 LEU A CA 1
ATOM 3087 C C . LEU A 1 418 ? -25.276 -4.014 10.789 1.00 91.81 418 LEU A C 1
ATOM 3089 O O . LEU A 1 418 ? -26.441 -4.309 11.053 1.00 91.81 418 LEU A O 1
ATOM 3093 N N . PHE A 1 419 ? -24.948 -2.813 10.300 1.00 93.06 419 PHE A N 1
ATOM 3094 C CA . PHE A 1 419 ? -25.942 -1.775 10.021 1.00 93.06 419 PHE A CA 1
ATOM 3095 C C . PHE A 1 419 ? -26.637 -1.982 8.668 1.00 93.06 419 PHE A C 1
ATOM 3097 O O . PHE A 1 419 ? -27.794 -1.585 8.540 1.00 93.06 419 PHE A O 1
ATOM 3104 N N . ASN A 1 420 ? -25.977 -2.634 7.705 1.00 89.31 420 ASN A N 1
ATOM 3105 C CA . ASN A 1 420 ? -26.554 -3.038 6.419 1.00 89.31 420 ASN A CA 1
ATOM 3106 C C . ASN A 1 420 ? -27.539 -4.204 6.624 1.00 89.31 420 ASN A C 1
ATOM 3108 O O . ASN A 1 420 ? -28.647 -4.187 6.099 1.00 89.31 420 ASN A O 1
ATOM 3112 N N . GLU A 1 421 ? -27.168 -5.174 7.465 1.00 88.88 421 GLU A N 1
ATOM 3113 C CA . GLU A 1 421 ? -27.991 -6.345 7.812 1.00 88.88 421 GLU A CA 1
ATOM 3114 C C . GLU A 1 421 ? -29.075 -6.075 8.880 1.00 88.88 421 GLU A C 1
ATOM 3116 O O . GLU A 1 421 ? -29.848 -6.975 9.259 1.00 88.88 421 GLU A O 1
ATOM 3121 N N . SER A 1 422 ? -29.149 -4.831 9.364 1.00 92.81 422 SER A N 1
ATOM 3122 C CA . SER A 1 422 ? -30.203 -4.336 10.248 1.00 92.81 422 SER A CA 1
ATOM 3123 C C . SER A 1 422 ? -31.460 -3.962 9.458 1.00 92.81 422 SER A C 1
ATOM 3125 O O . SER A 1 422 ? -31.412 -3.585 8.288 1.00 92.81 422 SER A O 1
ATOM 3127 N N . ARG A 1 423 ? -32.621 -4.018 10.115 1.00 94.19 423 ARG A N 1
ATOM 3128 C CA . ARG A 1 423 ? -33.858 -3.474 9.545 1.00 94.19 423 ARG A CA 1
ATOM 3129 C C . ARG A 1 423 ? -33.908 -1.954 9.644 1.00 94.19 423 ARG A C 1
ATOM 3131 O O . ARG A 1 423 ? -34.386 -1.312 8.718 1.00 94.19 423 ARG A O 1
ATOM 3138 N N . TYR A 1 424 ? -33.456 -1.410 10.771 1.00 96.19 424 TYR A N 1
ATOM 3139 C CA . TYR A 1 424 ? -33.299 0.021 10.999 1.00 96.19 424 TYR A CA 1
ATOM 3140 C C . TYR A 1 424 ? -32.131 0.263 11.949 1.00 96.19 424 TYR A C 1
ATOM 3142 O O . TYR A 1 424 ? -32.056 -0.352 13.018 1.00 96.19 424 TYR A O 1
ATOM 3150 N N . THR A 1 425 ? -31.270 1.208 11.584 1.00 97.31 425 THR A N 1
ATOM 3151 C CA . THR A 1 425 ? -30.194 1.703 12.443 1.00 97.31 425 THR A CA 1
ATOM 3152 C C . THR A 1 425 ? -30.443 3.172 12.752 1.00 97.31 425 THR A C 1
ATOM 3154 O O . THR A 1 425 ? -30.624 3.970 11.833 1.00 97.31 425 THR A O 1
ATOM 3157 N N . TRP A 1 426 ? -30.401 3.555 14.027 1.00 97.75 426 TRP A N 1
ATOM 3158 C CA . TRP A 1 426 ? -30.319 4.957 14.444 1.00 97.75 426 TRP A CA 1
ATOM 3159 C C . TRP A 1 426 ? -28.992 5.198 15.156 1.00 97.75 426 TRP A C 1
ATOM 3161 O O . TRP A 1 426 ? -28.625 4.446 16.058 1.00 97.75 426 TRP A O 1
ATOM 3171 N N . SER A 1 427 ? -28.263 6.228 14.733 1.00 97.12 427 SER A N 1
ATOM 3172 C CA . SER A 1 427 ? -26.909 6.506 15.207 1.00 97.12 427 SER A CA 1
ATOM 3173 C C . SER A 1 427 ? -26.710 7.975 15.575 1.00 97.12 427 SER A C 1
ATOM 3175 O O . SER A 1 427 ? -27.209 8.862 14.877 1.00 97.12 427 SER A O 1
ATOM 3177 N N . TRP A 1 428 ? -25.969 8.229 16.656 1.00 98.06 428 TRP A N 1
ATOM 3178 C CA . TRP A 1 428 ? -25.668 9.573 17.164 1.00 98.06 428 TRP A CA 1
ATOM 3179 C C . TRP A 1 428 ? -24.182 9.738 17.507 1.00 98.06 428 TRP A C 1
ATOM 3181 O O . TRP A 1 428 ? -23.623 8.865 18.168 1.00 98.06 428 TRP A O 1
ATOM 3191 N N . GLY A 1 429 ? -23.566 10.855 17.100 1.00 95.88 429 GLY A N 1
ATOM 3192 C CA . GLY A 1 429 ? -22.188 11.220 17.470 1.00 95.88 429 GLY A CA 1
ATOM 3193 C C . GLY A 1 429 ? -21.390 11.903 16.357 1.00 95.88 429 GLY A C 1
ATOM 3194 O O . GLY A 1 429 ? -21.915 12.791 15.686 1.00 95.88 429 GLY A O 1
ATOM 3195 N N . SER A 1 430 ? -20.120 11.527 16.173 1.00 92.56 430 SER A N 1
ATOM 3196 C CA . SER A 1 430 ? -19.189 12.264 15.303 1.00 92.56 430 SER A CA 1
ATOM 3197 C C . SER A 1 430 ? -19.598 12.263 13.819 1.00 92.56 430 SER A C 1
ATOM 3199 O O . SER A 1 430 ? -19.995 11.216 13.293 1.00 92.56 430 SER A O 1
ATOM 3201 N N . PRO A 1 431 ? -19.486 13.406 13.110 1.00 88.88 431 PRO A N 1
ATOM 3202 C CA . PRO A 1 431 ? -19.648 13.467 11.659 1.00 88.88 431 PRO A CA 1
ATOM 3203 C C . PRO A 1 431 ? -18.525 12.762 10.879 1.00 88.88 431 PRO A C 1
ATOM 3205 O O . PRO A 1 431 ? -18.728 12.497 9.697 1.00 88.88 431 PRO A O 1
ATOM 3208 N N . ASP A 1 432 ? -17.385 12.431 11.497 1.00 83.94 432 ASP A N 1
ATOM 3209 C CA . ASP A 1 432 ? -16.297 11.694 10.832 1.00 83.94 432 ASP A CA 1
ATOM 3210 C C . ASP A 1 432 ? -16.492 10.156 10.887 1.00 83.94 432 ASP A C 1
ATOM 3212 O O . ASP A 1 432 ? -15.958 9.445 10.035 1.00 83.94 432 ASP A O 1
ATOM 3216 N N . ILE A 1 433 ? -17.308 9.634 11.819 1.00 89.38 433 ILE A N 1
ATOM 3217 C CA . ILE A 1 433 ? -17.556 8.184 11.998 1.00 89.38 433 ILE A CA 1
ATOM 3218 C C . ILE A 1 433 ? -18.909 7.737 11.435 1.00 89.38 433 ILE A C 1
ATOM 3220 O O . ILE A 1 433 ? -18.988 6.761 10.690 1.00 89.38 433 ILE A O 1
ATOM 3224 N N . LEU A 1 434 ? -20.001 8.431 11.764 1.00 90.44 434 LEU A N 1
ATOM 3225 C CA . LEU A 1 434 ? -21.355 7.971 11.424 1.00 90.44 434 LEU A CA 1
ATOM 3226 C C . LEU A 1 434 ? -21.623 7.814 9.911 1.00 90.44 434 LEU A C 1
ATOM 3228 O O . LEU A 1 434 ? -22.197 6.792 9.518 1.00 90.44 434 LEU A O 1
ATOM 3232 N N . PRO A 1 435 ? -21.230 8.764 9.035 1.00 87.38 435 PRO A N 1
ATOM 3233 C CA . PRO A 1 435 ? -21.572 8.688 7.616 1.00 87.38 435 PRO A CA 1
ATOM 3234 C C . PRO A 1 435 ? -20.962 7.494 6.878 1.00 87.38 435 PRO A C 1
ATOM 3236 O O . PRO A 1 435 ? -21.517 7.085 5.859 1.00 87.38 435 PRO A O 1
ATOM 3239 N N . MET A 1 436 ? -19.863 6.906 7.367 1.00 83.88 436 MET A N 1
ATOM 3240 C CA . MET A 1 436 ? -19.173 5.822 6.654 1.00 83.88 436 MET A CA 1
ATOM 3241 C C . MET A 1 436 ? -19.945 4.495 6.651 1.00 83.88 436 MET A C 1
ATOM 3243 O O . MET A 1 436 ? -19.738 3.687 5.754 1.00 83.88 436 MET A O 1
ATOM 3247 N N . PHE A 1 437 ? -20.876 4.289 7.588 1.00 85.69 437 PHE A N 1
ATOM 3248 C CA . PHE A 1 437 ? -21.779 3.129 7.575 1.00 85.69 437 PHE A CA 1
ATOM 3249 C C . PHE A 1 437 ? -23.130 3.413 6.901 1.00 85.69 437 PHE A C 1
ATOM 3251 O O . PHE A 1 437 ? -23.837 2.486 6.520 1.00 85.69 437 PHE A O 1
ATOM 3258 N N . ALA A 1 438 ? -23.505 4.685 6.730 1.00 82.50 438 ALA A N 1
ATOM 3259 C CA . ALA A 1 438 ? -24.679 5.061 5.940 1.00 82.50 438 ALA A CA 1
ATOM 3260 C C . ALA A 1 438 ? -24.362 5.096 4.433 1.00 82.50 438 ALA A C 1
ATOM 3262 O O . ALA A 1 438 ? -25.179 4.695 3.603 1.00 82.50 438 ALA A O 1
ATOM 3263 N N . LYS A 1 439 ? -23.156 5.549 4.065 1.00 68.38 439 LYS A N 1
ATOM 3264 C CA . LYS A 1 439 ? -22.672 5.653 2.682 1.00 68.38 439 LYS A CA 1
ATOM 3265 C C . LYS A 1 439 ? -22.230 4.278 2.155 1.00 68.38 439 LYS A C 1
ATOM 3267 O O . LYS A 1 439 ? -21.047 3.948 2.177 1.00 68.38 439 LYS A O 1
ATOM 3272 N N . GLY A 1 440 ? -23.207 3.495 1.703 1.00 61.25 440 GLY A N 1
ATOM 3273 C CA . GLY A 1 440 ? -23.040 2.121 1.206 1.00 61.25 440 GLY A CA 1
ATOM 3274 C C . GLY A 1 440 ? -24.128 1.154 1.695 1.00 61.25 440 GLY A C 1
ATOM 3275 O O . GLY A 1 440 ? -24.233 0.042 1.187 1.00 61.25 440 GLY A O 1
ATOM 3276 N N . ALA A 1 441 ? -24.973 1.572 2.646 1.00 67.81 441 ALA A N 1
ATOM 3277 C CA . ALA A 1 441 ? -26.145 0.803 3.054 1.00 67.81 441 ALA A CA 1
ATOM 3278 C C . ALA A 1 441 ? -27.212 0.787 1.942 1.00 67.81 441 ALA A C 1
ATOM 3280 O O . ALA A 1 441 ? -27.467 1.796 1.277 1.00 67.81 441 ALA A O 1
ATOM 3281 N N . SER A 1 442 ? -27.868 -0.357 1.741 1.00 57.12 442 SER A N 1
ATOM 3282 C CA . SER A 1 442 ? -28.857 -0.542 0.677 1.00 57.12 442 SER A CA 1
ATOM 3283 C C . SER A 1 442 ? -30.230 0.047 1.039 1.00 57.12 442 SER A C 1
ATOM 3285 O O . SER A 1 442 ? -31.172 -0.680 1.356 1.00 57.12 442 SER A O 1
ATOM 3287 N N . GLY A 1 443 ? -30.361 1.371 0.928 1.00 61.53 443 GLY A N 1
ATOM 3288 C CA . GLY A 1 443 ? -31.629 2.107 1.029 1.00 61.53 443 GLY A CA 1
ATOM 3289 C C . GLY A 1 443 ? -31.816 2.913 2.322 1.00 61.53 443 GLY A C 1
ATOM 3290 O O . GLY A 1 443 ? -30.927 3.013 3.163 1.00 61.53 443 GLY A O 1
ATOM 3291 N N . ASP A 1 444 ? -33.006 3.495 2.489 1.00 81.69 444 ASP A N 1
ATOM 3292 C CA . ASP A 1 444 ? -33.293 4.532 3.499 1.00 81.69 444 ASP A CA 1
ATOM 3293 C C . ASP A 1 444 ? -33.564 3.976 4.920 1.00 81.69 444 ASP A C 1
ATOM 3295 O O . ASP A 1 444 ? -34.595 4.287 5.535 1.00 81.69 444 ASP A O 1
ATOM 3299 N N . HIS A 1 445 ? -32.669 3.131 5.447 1.00 92.06 445 HIS A N 1
ATOM 3300 C CA . HIS A 1 445 ? -32.830 2.454 6.747 1.00 92.06 445 HIS A CA 1
ATOM 3301 C C . HIS A 1 445 ? -31.739 2.740 7.799 1.00 92.06 445 HIS A C 1
ATOM 3303 O O . HIS A 1 445 ? -31.951 2.437 8.976 1.00 92.06 445 HIS A O 1
ATOM 3309 N N . VAL A 1 446 ? -30.621 3.366 7.417 1.00 93.56 446 VAL A N 1
ATOM 3310 C CA . VAL A 1 446 ? -29.560 3.811 8.339 1.00 93.56 446 VAL A CA 1
ATOM 3311 C C . VAL A 1 446 ? -29.657 5.325 8.533 1.00 93.56 446 VAL A C 1
ATOM 3313 O O . VAL A 1 446 ? -29.441 6.098 7.602 1.00 93.56 446 VAL A O 1
ATOM 3316 N N . TYR A 1 447 ? -29.996 5.759 9.747 1.00 94.31 447 TYR A N 1
ATOM 3317 C CA . TYR A 1 447 ? -30.202 7.164 10.099 1.00 94.31 447 TYR A CA 1
ATOM 3318 C C . TYR A 1 447 ? -29.057 7.679 10.983 1.00 94.31 447 TYR A C 1
ATOM 3320 O O . TYR A 1 447 ? -28.796 7.137 12.061 1.00 94.31 447 TYR A O 1
ATOM 3328 N N . THR A 1 448 ? -28.396 8.748 10.539 1.00 93.56 448 THR A N 1
ATOM 3329 C CA . THR A 1 448 ? -27.252 9.382 11.214 1.00 93.56 448 THR A CA 1
ATOM 3330 C C . THR A 1 448 ? -27.604 10.770 11.743 1.00 93.56 448 THR A C 1
ATOM 3332 O O . THR A 1 448 ? -28.087 11.614 10.986 1.00 93.56 448 THR A O 1
ATOM 3335 N N . TYR A 1 449 ? -27.300 11.034 13.013 1.00 95.06 449 TYR A N 1
ATOM 3336 C CA . TYR A 1 449 ? -27.442 12.346 13.643 1.00 95.06 449 TYR A CA 1
ATOM 3337 C C . TYR A 1 449 ? -26.105 12.789 14.231 1.00 95.06 449 TYR A C 1
ATOM 3339 O O . TYR A 1 449 ? -25.691 12.316 15.289 1.00 95.06 449 TYR A O 1
ATOM 3347 N N . SER A 1 450 ? -25.459 13.746 13.574 1.00 93.81 450 SER A N 1
ATOM 3348 C CA . SER A 1 450 ? -24.190 14.304 14.038 1.00 93.81 450 SER A CA 1
ATOM 3349 C C . SER A 1 450 ? -24.335 15.737 14.523 1.00 93.81 450 SER A C 1
ATOM 3351 O O . SER A 1 450 ? -25.180 16.499 14.042 1.00 93.81 450 SER A O 1
ATOM 3353 N N . TYR A 1 451 ? -23.501 16.110 15.489 1.00 90.88 451 TYR A N 1
ATOM 3354 C CA . TYR A 1 451 ? -23.258 17.513 15.798 1.00 90.88 451 TYR A CA 1
ATOM 3355 C C . TYR A 1 451 ? -22.403 18.155 14.683 1.00 90.88 451 TYR A C 1
ATOM 3357 O O . TYR A 1 451 ? -21.819 17.468 13.849 1.00 90.88 451 TYR A O 1
ATOM 3365 N N . ASP A 1 452 ? -22.334 19.488 14.654 1.00 85.94 452 ASP A N 1
ATOM 3366 C CA . ASP A 1 452 ? -21.450 20.215 13.733 1.00 85.94 452 ASP A CA 1
ATOM 3367 C C . ASP A 1 452 ? -19.978 19.883 14.040 1.00 85.94 452 ASP A C 1
ATOM 3369 O O . ASP A 1 452 ? -19.573 19.955 15.203 1.00 85.94 452 ASP A O 1
ATOM 3373 N N . ALA A 1 453 ? -19.187 19.560 13.013 1.00 82.19 453 ALA A N 1
ATOM 3374 C CA . ALA A 1 453 ? -17.757 19.256 13.124 1.00 82.19 453 ALA A CA 1
ATOM 3375 C C . ALA A 1 453 ? -16.961 20.378 13.820 1.00 82.19 453 ALA A C 1
ATOM 3377 O O . ALA A 1 453 ? -15.984 20.111 14.510 1.00 82.19 453 ALA A O 1
ATOM 3378 N N . GLN A 1 454 ? -17.417 21.636 13.742 1.00 78.81 454 GLN A N 1
ATOM 3379 C CA . GLN A 1 454 ? -16.805 22.756 14.476 1.00 78.81 454 GLN A CA 1
ATOM 3380 C C . GLN A 1 454 ? -16.878 22.615 16.010 1.00 78.81 454 GLN A C 1
ATOM 3382 O O . GLN A 1 454 ? -16.251 23.398 16.724 1.00 78.81 454 GLN A O 1
ATOM 3387 N N . LYS A 1 455 ? -17.652 21.660 16.544 1.00 77.69 455 LYS A N 1
ATOM 3388 C CA . LYS A 1 455 ? -17.723 21.390 17.989 1.00 77.69 455 LYS A CA 1
ATOM 3389 C C . LYS A 1 455 ? -16.622 20.458 18.498 1.00 77.69 455 LYS A C 1
ATOM 3391 O O . LYS A 1 455 ? -16.391 20.465 19.712 1.00 77.69 455 LYS A O 1
ATOM 3396 N N . GLU A 1 456 ? -15.947 19.725 17.610 1.00 79.44 456 GLU A N 1
ATOM 3397 C CA . GLU A 1 456 ? -14.791 18.852 17.889 1.00 79.44 456 GLU A CA 1
ATOM 3398 C C . GLU A 1 456 ? -13.516 19.698 18.079 1.00 79.44 456 GLU A C 1
ATOM 3400 O O . GLU A 1 456 ? -12.516 19.589 17.376 1.00 79.44 456 GLU A O 1
ATOM 3405 N N . ASP A 1 457 ? -13.593 20.626 19.033 1.00 70.44 457 ASP A N 1
ATOM 3406 C CA . ASP A 1 457 ? -12.510 21.529 19.401 1.00 70.44 457 ASP A CA 1
ATOM 3407 C C . ASP A 1 457 ? -11.620 20.874 20.465 1.00 70.44 457 ASP A C 1
ATOM 3409 O O . ASP A 1 457 ? -11.908 20.944 21.661 1.00 70.44 457 ASP A O 1
ATOM 3413 N N . PHE A 1 458 ? -10.520 20.268 20.013 1.00 61.03 458 PHE A N 1
ATOM 3414 C CA . PHE A 1 458 ? -9.462 19.685 20.851 1.00 61.03 458 PHE A CA 1
ATOM 3415 C C . PHE A 1 458 ? -8.729 20.712 21.744 1.00 61.03 458 PHE A C 1
ATOM 3417 O O . PHE A 1 458 ? -7.898 20.325 22.565 1.00 61.03 458 PHE A O 1
ATOM 3424 N N . GLY A 1 459 ? -8.995 22.015 21.589 1.00 55.91 459 GLY A N 1
ATOM 3425 C CA . GLY A 1 459 ? -8.524 23.079 22.480 1.00 55.91 459 GLY A CA 1
ATOM 3426 C C . GLY A 1 459 ? -9.558 23.543 23.514 1.00 55.91 459 GLY A C 1
ATOM 3427 O O . GLY A 1 459 ? -9.241 24.410 24.333 1.00 55.91 459 GLY A O 1
ATOM 3428 N N . ALA A 1 460 ? -10.783 23.008 23.498 1.00 62.84 460 ALA A N 1
ATOM 3429 C CA . ALA A 1 460 ? -11.839 23.419 24.416 1.00 62.84 460 ALA A CA 1
ATOM 3430 C C . ALA A 1 460 ? -11.598 22.913 25.847 1.00 62.84 460 ALA A C 1
ATOM 3432 O O . ALA A 1 460 ? -11.266 21.756 26.063 1.00 62.84 460 ALA A O 1
ATOM 3433 N N . HIS A 1 461 ? -11.897 23.755 26.841 1.00 64.25 461 HIS A N 1
ATOM 3434 C CA . HIS A 1 461 ? -11.817 23.405 28.269 1.00 64.25 461 HIS A CA 1
ATOM 3435 C C . HIS A 1 461 ? -12.825 22.342 28.750 1.00 64.25 461 HIS A C 1
ATOM 3437 O O . HIS A 1 461 ? -12.764 21.936 29.906 1.00 64.25 461 HIS A O 1
ATOM 3443 N N . ASP A 1 462 ? -13.782 21.941 27.911 1.00 78.44 462 ASP A N 1
ATOM 3444 C CA . ASP A 1 462 ? -14.775 20.913 28.229 1.00 78.44 462 ASP A CA 1
ATOM 3445 C C . ASP A 1 462 ? -15.208 20.191 26.944 1.00 78.44 462 ASP A C 1
ATOM 3447 O O . ASP A 1 462 ? -15.928 20.753 26.106 1.00 78.44 462 ASP A O 1
ATOM 3451 N N . ALA A 1 463 ? -14.758 18.945 26.781 1.00 86.62 463 ALA A N 1
ATOM 3452 C CA . ALA A 1 463 ? -15.197 18.061 25.704 1.00 86.62 463 ALA A CA 1
ATOM 3453 C C . ALA A 1 463 ? -16.398 17.169 26.081 1.00 86.62 463 ALA A C 1
ATOM 3455 O O . ALA A 1 463 ? -17.017 16.589 25.187 1.00 86.62 463 ALA A O 1
ATOM 3456 N N . THR A 1 464 ? -16.822 17.134 27.356 1.00 89.25 464 THR A N 1
ATOM 3457 C CA . THR A 1 464 ? -17.980 16.325 27.803 1.00 89.25 464 THR A CA 1
ATOM 3458 C C . THR A 1 464 ? -19.282 16.741 27.103 1.00 89.25 464 THR A C 1
ATOM 3460 O O . THR A 1 464 ? -20.211 15.943 26.965 1.00 89.25 464 THR A O 1
ATOM 3463 N N . LYS A 1 465 ? -19.321 17.984 26.593 1.00 91.12 465 LYS A N 1
ATOM 3464 C CA . LYS A 1 465 ? -20.377 18.561 25.743 1.00 91.12 465 LYS A CA 1
ATOM 3465 C C . LYS A 1 465 ? -20.744 17.706 24.517 1.00 91.12 465 LYS A C 1
ATOM 3467 O O . LYS A 1 465 ? -21.856 17.836 24.005 1.00 91.12 465 LYS A O 1
ATOM 3472 N N . LEU A 1 466 ? -19.810 16.898 24.002 1.00 93.44 466 LEU A N 1
ATOM 3473 C CA . LEU A 1 466 ? -20.033 16.032 22.839 1.00 93.44 466 LEU A CA 1
ATOM 3474 C C . LEU A 1 466 ? -20.900 14.830 23.234 1.00 93.44 466 LEU A C 1
ATOM 3476 O O . LEU A 1 466 ? -21.922 14.565 22.601 1.00 93.44 466 LEU A O 1
ATOM 3480 N N . ASP A 1 467 ? -20.554 14.184 24.347 1.00 96.88 467 ASP A N 1
ATOM 3481 C CA . ASP A 1 467 ? -21.283 13.031 24.880 1.00 96.88 467 ASP A CA 1
ATOM 3482 C C . ASP A 1 467 ? -22.669 13.443 25.391 1.00 96.88 467 ASP A C 1
ATOM 3484 O O . ASP A 1 467 ? -23.664 12.768 25.118 1.00 96.88 467 ASP A O 1
ATOM 3488 N N . THR A 1 468 ? -22.782 14.595 26.068 1.00 95.88 468 THR A N 1
ATOM 3489 C CA . THR A 1 468 ? -24.095 15.110 26.494 1.00 95.88 468 THR A CA 1
ATOM 3490 C C . THR A 1 468 ? -25.000 15.435 25.315 1.00 95.88 468 THR A C 1
ATOM 3492 O O . THR A 1 468 ? -26.185 15.121 25.379 1.00 95.88 468 THR A O 1
ATOM 3495 N N . TRP A 1 469 ? -24.466 15.974 24.212 1.00 96.88 469 TRP A N 1
ATOM 3496 C CA . TRP A 1 469 ? -25.255 16.191 22.997 1.00 96.88 469 TRP A CA 1
ATOM 3497 C C . TRP A 1 469 ? -25.826 14.878 22.449 1.00 96.88 469 TRP A C 1
ATOM 3499 O O . TRP A 1 469 ? -26.991 14.846 22.050 1.00 96.88 469 TRP A O 1
ATOM 3509 N N . VAL A 1 470 ? -25.040 13.796 22.464 1.00 98.19 470 VAL A N 1
ATOM 3510 C CA . VAL A 1 470 ? -25.494 12.461 22.044 1.00 98.19 470 VAL A CA 1
ATOM 3511 C C . VAL A 1 470 ? -26.610 11.958 22.958 1.00 98.19 470 VAL A C 1
ATOM 3513 O O . VAL A 1 470 ? -27.675 11.577 22.466 1.00 98.19 470 VAL A O 1
ATOM 3516 N N . PHE A 1 471 ? -26.422 12.017 24.279 1.00 98.50 471 PHE A N 1
ATOM 3517 C CA . PHE A 1 471 ? -27.446 11.583 25.232 1.00 98.50 471 PHE A CA 1
ATOM 3518 C C . PHE A 1 471 ? -28.738 12.406 25.119 1.00 98.50 471 PHE A C 1
ATOM 3520 O O . PHE A 1 471 ? -29.826 11.831 25.073 1.00 98.50 471 PHE A O 1
ATOM 3527 N N . ASP A 1 472 ? -28.647 13.730 25.005 1.00 97.81 472 ASP A N 1
ATOM 3528 C CA . ASP A 1 472 ? -29.819 14.602 24.883 1.00 97.81 472 ASP A CA 1
ATOM 3529 C C . ASP A 1 472 ? -30.557 14.392 23.549 1.00 97.81 472 ASP A C 1
ATOM 3531 O O . ASP A 1 472 ? -31.788 14.392 23.513 1.00 97.81 472 ASP A O 1
ATOM 3535 N N . LYS A 1 473 ? -29.844 14.095 22.454 1.00 97.69 473 LYS A N 1
ATOM 3536 C CA . LYS A 1 473 ? -30.474 13.737 21.170 1.00 97.69 473 LYS A CA 1
ATOM 3537 C C . LYS A 1 473 ? -31.196 12.395 21.201 1.00 97.69 473 LYS A C 1
ATOM 3539 O O . LYS A 1 473 ? -32.206 12.249 20.512 1.00 97.69 473 LYS A O 1
ATOM 3544 N N . VAL A 1 474 ? -30.730 11.440 22.004 1.00 98.19 474 VAL A N 1
ATOM 3545 C CA . VAL A 1 474 ? -31.441 10.172 22.227 1.00 98.19 474 VAL A CA 1
ATOM 3546 C C . VAL A 1 474 ? -32.703 10.390 23.072 1.00 98.19 474 VAL A C 1
ATOM 3548 O O . VAL A 1 474 ? -33.739 9.805 22.754 1.00 98.19 474 VAL A O 1
ATOM 3551 N N . LYS A 1 475 ? -32.670 11.280 24.077 1.00 98.06 475 LYS A N 1
ATOM 3552 C CA . LYS A 1 475 ? -33.868 11.695 24.840 1.00 98.06 475 LYS A CA 1
ATOM 3553 C C . LYS A 1 475 ? -34.920 12.316 23.919 1.00 98.06 475 LYS A C 1
ATOM 3555 O O . LYS A 1 475 ? -36.022 11.778 23.808 1.00 98.06 475 LYS A O 1
ATOM 3560 N N . ASP A 1 476 ? -34.533 13.360 23.177 1.00 96.94 476 ASP A N 1
ATOM 3561 C CA . ASP A 1 476 ? -35.383 14.036 22.185 1.00 96.94 476 ASP A CA 1
ATOM 3562 C C . ASP A 1 476 ? -36.009 13.038 21.196 1.00 96.94 476 ASP A C 1
ATOM 3564 O O . ASP A 1 476 ? -37.188 13.135 20.849 1.00 96.94 476 ASP A O 1
ATOM 3568 N N . PHE A 1 477 ? -35.217 12.066 20.730 1.00 97.62 477 PHE A N 1
ATOM 3569 C CA . PHE A 1 477 ? -35.661 11.052 19.781 1.00 97.62 477 PHE A CA 1
ATOM 3570 C C . PHE A 1 477 ? -36.739 10.133 20.366 1.00 97.62 477 PHE A C 1
ATOM 3572 O O . PHE A 1 477 ? -37.753 9.906 19.703 1.00 97.62 477 PHE A O 1
ATOM 3579 N N . PHE A 1 478 ? -36.566 9.620 21.588 1.00 96.88 478 PHE A N 1
ATOM 3580 C CA . PHE A 1 478 ? -37.560 8.733 22.202 1.00 96.88 478 PHE A CA 1
ATOM 3581 C C . PHE A 1 478 ? -38.834 9.474 22.627 1.00 96.88 478 PHE A C 1
ATOM 3583 O O . PHE A 1 478 ? -39.931 8.932 22.459 1.00 96.88 478 PHE A O 1
ATOM 3590 N N . ASP A 1 479 ? -38.730 10.725 23.077 1.00 95.19 479 ASP A N 1
ATOM 3591 C CA . ASP A 1 479 ? -39.900 11.568 23.354 1.00 95.19 479 ASP A CA 1
ATOM 3592 C C . ASP A 1 479 ? -40.645 11.956 22.065 1.00 95.19 479 ASP A C 1
ATOM 3594 O O . ASP A 1 479 ? -41.881 11.927 22.015 1.00 95.19 479 ASP A O 1
ATOM 3598 N N . GLY A 1 480 ? -39.917 12.212 20.974 1.00 94.44 480 GLY A N 1
ATOM 3599 C CA . GLY A 1 480 ? -40.488 12.363 19.636 1.00 94.44 480 GLY A CA 1
ATOM 3600 C C . GLY A 1 480 ? -41.156 11.079 19.127 1.00 94.44 480 GLY A C 1
ATOM 3601 O O . GLY A 1 480 ? -42.259 11.131 18.577 1.00 94.44 480 GLY A O 1
ATOM 3602 N N . ALA A 1 481 ? -40.542 9.914 19.356 1.00 95.19 481 ALA A N 1
ATOM 3603 C CA . ALA A 1 481 ? -41.066 8.615 18.935 1.00 95.19 481 ALA A CA 1
ATOM 3604 C C . ALA A 1 481 ? -42.401 8.274 19.611 1.00 95.19 481 ALA A C 1
ATOM 3606 O O . ALA A 1 481 ? -43.293 7.769 18.933 1.00 95.19 481 ALA A O 1
ATOM 3607 N N . ARG A 1 482 ? -42.598 8.619 20.895 1.00 93.06 482 ARG A N 1
ATOM 3608 C CA . ARG A 1 482 ? -43.897 8.459 21.592 1.00 93.06 482 ARG A CA 1
ATOM 3609 C C . ARG A 1 482 ? -45.055 9.170 20.881 1.00 93.06 482 ARG A C 1
ATOM 3611 O O . ARG A 1 482 ? -46.188 8.709 20.959 1.00 93.06 482 ARG A O 1
ATOM 3618 N N . ASN A 1 483 ? -44.770 10.281 20.201 1.00 93.12 483 ASN A N 1
ATOM 3619 C CA . ASN A 1 483 ? -45.764 11.150 19.567 1.00 93.12 483 ASN A CA 1
ATOM 3620 C C . ASN A 1 483 ? -45.855 10.969 18.039 1.00 93.12 483 ASN A C 1
ATOM 3622 O O . ASN A 1 483 ? -46.695 11.591 17.389 1.00 93.12 483 ASN A O 1
ATOM 3626 N N . ASN A 1 484 ? -45.012 10.117 17.446 1.00 95.06 484 ASN A N 1
ATOM 3627 C CA . ASN A 1 484 ? -44.963 9.868 16.008 1.00 95.06 484 ASN A CA 1
ATOM 3628 C C . ASN A 1 484 ? -45.215 8.383 15.724 1.00 95.06 484 ASN A C 1
ATOM 3630 O O . ASN A 1 484 ? -44.296 7.569 15.781 1.00 95.06 484 ASN A O 1
ATOM 3634 N N . GLN A 1 485 ? -46.452 8.039 15.353 1.00 94.06 485 GLN A N 1
ATOM 3635 C CA . GLN A 1 485 ? -46.880 6.655 15.111 1.00 94.06 485 GLN A CA 1
ATOM 3636 C C . GLN A 1 485 ? -46.007 5.906 14.085 1.00 94.06 485 GLN A C 1
ATOM 3638 O O . GLN A 1 485 ? -45.785 4.704 14.228 1.00 94.06 485 GLN A O 1
ATOM 3643 N N . SER A 1 486 ? -45.490 6.600 13.062 1.00 94.56 486 SER A N 1
ATOM 3644 C CA . SER A 1 486 ? -44.608 5.983 12.064 1.00 94.56 486 SER A CA 1
ATOM 3645 C C . SER A 1 486 ? -43.247 5.634 12.664 1.00 94.56 486 SER A C 1
ATOM 3647 O O . SER A 1 486 ? -42.764 4.521 12.459 1.00 94.56 486 SER A O 1
ATOM 3649 N N . LEU A 1 487 ? -42.651 6.552 13.430 1.00 94.56 487 LEU A N 1
ATOM 3650 C CA . LEU A 1 487 ? -41.378 6.305 14.104 1.00 94.56 487 LEU A CA 1
ATOM 3651 C C . LEU A 1 487 ? -41.534 5.243 15.201 1.00 94.56 487 LEU A C 1
ATOM 3653 O O . LEU A 1 487 ? -40.730 4.317 15.253 1.00 94.56 487 LEU A O 1
ATOM 3657 N N . PHE A 1 488 ? -42.606 5.322 15.998 1.00 96.12 488 PHE A N 1
ATOM 3658 C CA . PHE A 1 488 ? -42.956 4.332 17.017 1.00 96.12 488 PHE A CA 1
ATOM 3659 C C . PHE A 1 488 ? -43.055 2.917 16.436 1.00 96.12 488 PHE A C 1
ATOM 3661 O O . PHE A 1 488 ? -42.535 1.973 17.027 1.00 96.12 488 PHE A O 1
ATOM 3668 N N . SER A 1 489 ? -43.682 2.767 15.264 1.00 95.88 489 SER A N 1
ATOM 3669 C CA . SER A 1 489 ? -43.757 1.477 14.574 1.00 95.88 489 SER A CA 1
ATOM 3670 C C . SER A 1 489 ? -42.366 0.966 14.192 1.00 95.88 489 SER A C 1
ATOM 3672 O O . SER A 1 489 ? -42.040 -0.171 14.517 1.00 95.88 489 SER A O 1
ATOM 3674 N N . LYS A 1 490 ? -41.530 1.808 13.563 1.00 95.62 490 LYS A N 1
ATOM 3675 C CA . LYS A 1 490 ? -40.185 1.419 13.106 1.00 95.62 490 LYS A CA 1
ATOM 3676 C C . LYS A 1 490 ? -39.268 0.983 14.255 1.00 95.62 490 LYS A C 1
ATOM 3678 O O . LYS A 1 490 ? -38.597 -0.037 14.139 1.00 95.62 490 LYS A O 1
ATOM 3683 N N . VAL A 1 491 ? -39.233 1.727 15.368 1.00 96.00 491 VAL A N 1
ATOM 3684 C CA . VAL A 1 491 ? -38.336 1.414 16.506 1.00 96.00 491 VAL A CA 1
ATOM 3685 C C . VAL A 1 491 ? -38.734 0.134 17.259 1.00 96.00 491 VAL A C 1
ATOM 3687 O O . VAL A 1 491 ? -37.917 -0.435 17.979 1.00 96.00 491 VAL A O 1
ATOM 3690 N N . ASN A 1 492 ? -39.971 -0.342 17.077 1.00 95.56 492 ASN A N 1
ATOM 3691 C CA . ASN A 1 492 ? -40.487 -1.576 17.679 1.00 95.56 492 ASN A CA 1
ATOM 3692 C C . ASN A 1 492 ? -40.375 -2.818 16.769 1.00 95.56 492 ASN A C 1
ATOM 3694 O O . ASN A 1 492 ? -40.814 -3.901 17.167 1.00 95.56 492 ASN A O 1
ATOM 3698 N N . GLU A 1 493 ? -39.791 -2.698 15.572 1.00 95.75 493 GLU A N 1
ATOM 3699 C CA . GLU A 1 493 ? -39.531 -3.856 14.709 1.00 95.75 493 GLU A CA 1
ATOM 3700 C C . GLU A 1 493 ? -38.343 -4.720 15.196 1.00 95.75 493 GLU A C 1
ATOM 3702 O O . GLU A 1 493 ? -37.708 -4.460 16.220 1.00 95.75 493 GLU A O 1
ATOM 3707 N N . GLU A 1 494 ? -38.070 -5.813 14.481 1.00 94.50 494 GLU A N 1
ATOM 3708 C CA . GLU A 1 494 ? -36.960 -6.734 14.758 1.00 94.50 494 GLU A CA 1
ATOM 3709 C C . GLU A 1 494 ? -35.722 -6.395 13.912 1.00 94.50 494 GLU A C 1
ATOM 3711 O O . GLU A 1 494 ? -35.853 -5.810 12.837 1.00 94.50 494 GLU A O 1
ATOM 3716 N N . LYS A 1 495 ? -34.529 -6.804 14.376 1.00 94.50 495 LYS A N 1
ATOM 3717 C CA . LYS A 1 495 ? -33.214 -6.409 13.823 1.00 94.50 495 LYS A CA 1
ATOM 3718 C C . LYS A 1 495 ? -32.973 -4.887 13.874 1.00 94.50 495 LYS A C 1
ATOM 3720 O O . LYS A 1 495 ? -32.464 -4.303 12.921 1.00 94.50 495 LYS A O 1
ATOM 3725 N N . VAL A 1 496 ? -33.342 -4.234 14.973 1.00 97.75 496 VAL A N 1
ATOM 3726 C CA . VAL A 1 496 ? -33.089 -2.795 15.167 1.00 97.75 496 VAL A CA 1
ATOM 3727 C C . VAL A 1 496 ? -31.760 -2.567 15.893 1.00 97.75 496 VAL A C 1
ATOM 3729 O O . VAL A 1 496 ? -31.463 -3.249 16.877 1.00 97.75 496 VAL A O 1
ATOM 3732 N N . VAL A 1 497 ? -30.982 -1.580 15.446 1.00 98.19 497 VAL A N 1
ATOM 3733 C CA . VAL A 1 497 ? -29.703 -1.189 16.058 1.00 98.19 497 VAL A CA 1
ATOM 3734 C C . VAL A 1 497 ? -29.731 0.286 16.466 1.00 98.19 497 VAL A C 1
ATOM 3736 O O . VAL A 1 497 ? -30.136 1.157 15.698 1.00 98.19 497 VAL A O 1
ATOM 3739 N N . PHE A 1 498 ? -29.270 0.567 17.680 1.00 98.62 498 PHE A N 1
ATOM 3740 C CA . PHE A 1 498 ? -29.024 1.910 18.192 1.00 98.62 498 PHE A CA 1
ATOM 3741 C C . PHE A 1 498 ? -27.532 2.056 18.484 1.00 98.62 498 PHE A C 1
ATOM 3743 O O . PHE A 1 498 ? -26.986 1.263 19.250 1.00 98.62 498 PHE A O 1
ATOM 3750 N N . PHE A 1 499 ? -26.878 3.047 17.886 1.00 98.56 499 PHE A N 1
ATOM 3751 C CA . PHE A 1 499 ? -25.438 3.270 18.018 1.00 98.56 499 PHE A CA 1
ATOM 3752 C C . PHE A 1 499 ? -25.153 4.661 18.595 1.00 98.56 499 PHE A C 1
ATOM 3754 O O . PHE A 1 499 ? -25.571 5.675 18.038 1.00 98.56 499 PHE A O 1
ATOM 3761 N N . LEU A 1 500 ? -24.462 4.710 19.731 1.00 98.62 500 LEU A N 1
ATOM 3762 C CA . LEU A 1 500 ? -24.072 5.941 20.409 1.00 98.62 500 LEU A CA 1
ATOM 3763 C C . LEU A 1 500 ? -22.545 6.028 20.416 1.00 98.62 500 LEU A C 1
ATOM 3765 O O . LEU A 1 500 ? -21.880 5.237 21.086 1.00 98.62 500 LEU A O 1
ATOM 3769 N N . HIS A 1 501 ? -22.023 6.996 19.670 1.00 98.19 501 HIS A N 1
ATOM 3770 C CA . HIS A 1 501 ? -20.603 7.294 19.544 1.00 98.19 501 HIS A CA 1
ATOM 3771 C C . HIS A 1 501 ? -20.226 8.465 20.457 1.00 98.19 501 HIS A C 1
ATOM 3773 O O . HIS A 1 501 ? -20.666 9.596 20.229 1.00 98.19 501 HIS A O 1
ATOM 3779 N N . LEU A 1 502 ? -19.417 8.203 21.481 1.00 98.12 502 LEU A N 1
ATOM 3780 C CA . LEU A 1 502 ? -19.123 9.134 22.573 1.00 98.12 502 LEU A CA 1
ATOM 3781 C C . LEU A 1 502 ? -17.651 9.581 22.503 1.00 98.12 502 LEU A C 1
ATOM 3783 O O . LEU A 1 502 ? -16.767 8.889 23.000 1.00 98.12 502 LEU A O 1
ATOM 3787 N N . LEU A 1 503 ? -17.400 10.720 21.842 1.00 95.88 503 LEU A N 1
ATOM 3788 C CA . LEU A 1 503 ? -16.060 11.238 21.506 1.00 95.88 503 LEU A CA 1
ATOM 3789 C C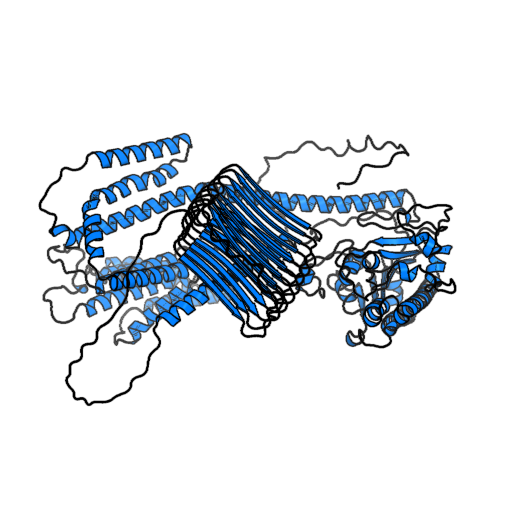 . LEU A 1 503 ? -15.392 12.061 22.634 1.00 95.88 503 LEU A C 1
ATOM 3791 O O . LEU A 1 503 ? -14.207 12.400 22.555 1.00 95.88 503 LEU A O 1
ATOM 3795 N N . GLY A 1 504 ? -16.129 12.434 23.685 1.00 94.81 504 GLY A N 1
ATOM 3796 C CA . GLY A 1 504 ? -15.627 13.356 24.714 1.00 94.81 504 GLY A CA 1
ATOM 3797 C C . GLY A 1 504 ? -14.415 12.822 25.485 1.00 94.81 504 GLY A C 1
ATOM 3798 O O . GLY A 1 504 ? -13.528 13.600 25.853 1.00 94.81 504 GLY A O 1
ATOM 3799 N N . ILE A 1 505 ? -14.338 11.500 25.677 1.00 96.00 505 ILE A N 1
ATOM 3800 C CA . ILE A 1 505 ? -13.223 10.831 26.363 1.00 96.00 505 ILE A CA 1
ATOM 3801 C C . ILE A 1 505 ? -11.935 10.927 25.537 1.00 96.00 505 ILE A C 1
ATOM 3803 O O . ILE A 1 505 ? -10.936 11.411 26.074 1.00 96.00 505 ILE A O 1
ATOM 3807 N N . ASP A 1 506 ? -11.954 10.567 24.251 1.00 94.88 506 ASP A N 1
ATOM 3808 C CA . ASP A 1 506 ? -10.788 10.710 23.370 1.00 94.88 506 ASP A CA 1
ATOM 3809 C C . ASP A 1 506 ? -10.312 12.168 23.266 1.00 94.88 506 ASP A C 1
ATOM 3811 O O . ASP A 1 506 ? -9.141 12.474 23.508 1.00 94.88 506 ASP A O 1
ATOM 3815 N N . THR A 1 507 ? -11.248 13.101 23.056 1.00 92.88 507 THR A N 1
ATOM 3816 C CA . THR A 1 507 ? -10.944 14.540 22.954 1.00 92.88 507 THR A CA 1
ATOM 3817 C C . THR A 1 507 ? -10.246 15.065 24.218 1.00 92.88 507 THR A C 1
ATOM 3819 O O . THR A 1 507 ? -9.217 15.742 24.131 1.00 92.88 507 THR A O 1
ATOM 3822 N N . ASN A 1 508 ? -10.758 14.723 25.409 1.00 93.25 508 ASN A N 1
ATOM 3823 C CA . ASN A 1 508 ? -10.109 15.053 26.685 1.00 93.25 508 ASN A CA 1
ATOM 3824 C C . ASN A 1 508 ? -8.774 14.308 26.871 1.00 93.25 508 ASN A C 1
ATOM 3826 O O . ASN A 1 508 ? -7.854 14.825 27.509 1.00 93.25 508 ASN A O 1
ATOM 3830 N N . GLY A 1 509 ? -8.648 13.109 26.309 1.00 92.19 509 GLY A N 1
ATOM 3831 C CA . GLY A 1 509 ? -7.422 12.324 26.287 1.00 92.19 509 GLY A CA 1
ATOM 3832 C C . GLY A 1 509 ? -6.300 13.021 25.520 1.00 92.19 509 GLY A C 1
ATOM 3833 O O . GLY A 1 509 ? -5.211 13.189 26.069 1.00 92.19 509 GLY A O 1
ATOM 3834 N N . HIS A 1 510 ? -6.574 13.524 24.317 1.00 89.94 510 HIS A N 1
ATOM 3835 C CA . HIS A 1 510 ? -5.632 14.349 23.554 1.00 89.94 510 HIS A CA 1
ATOM 3836 C C . HIS A 1 510 ? -5.308 15.684 24.241 1.00 89.94 510 HIS A C 1
ATOM 3838 O O . HIS A 1 510 ? -4.137 16.061 24.342 1.00 89.94 510 HIS A O 1
ATOM 3844 N N . ALA A 1 511 ? -6.328 16.400 24.728 1.00 89.38 511 ALA A N 1
ATOM 3845 C CA . ALA A 1 511 ? -6.167 17.741 25.293 1.00 89.38 511 ALA A CA 1
ATOM 3846 C C . ALA A 1 511 ? -5.459 17.747 26.663 1.00 89.38 511 ALA A C 1
ATOM 3848 O O . ALA A 1 511 ? -4.612 18.606 26.935 1.00 89.38 511 ALA A O 1
ATOM 3849 N N . HIS A 1 512 ? -5.793 16.787 27.531 1.00 90.31 512 HIS A N 1
ATOM 3850 C CA . HIS A 1 512 ? -5.424 16.801 28.952 1.00 90.31 512 HIS A CA 1
ATOM 3851 C C . HIS A 1 512 ? -4.639 15.565 29.421 1.00 90.31 512 HIS A C 1
ATOM 3853 O O . HIS A 1 512 ? -3.979 15.647 30.460 1.00 90.31 512 HIS A O 1
ATOM 3859 N N . ARG A 1 513 ? -4.586 14.485 28.621 1.00 93.25 513 ARG A N 1
ATOM 3860 C CA . ARG A 1 513 ? -3.987 13.155 28.906 1.00 93.25 513 ARG A CA 1
ATOM 3861 C C . ARG A 1 513 ? -4.858 12.246 29.792 1.00 93.25 513 ARG A C 1
ATOM 3863 O O . ARG A 1 513 ? -5.556 12.754 30.669 1.00 93.25 513 ARG A O 1
ATOM 3870 N N . PRO A 1 514 ? -4.763 10.903 29.673 1.00 92.62 514 PRO A N 1
ATOM 3871 C CA . PRO A 1 514 ? -5.589 9.957 30.445 1.00 92.62 514 PRO A CA 1
ATOM 3872 C C . PRO A 1 514 ? -5.483 10.044 31.972 1.00 92.62 514 PRO A C 1
ATOM 3874 O O . PRO A 1 514 ? -6.393 9.648 32.698 1.00 92.62 514 PRO A O 1
ATOM 3877 N N . SER A 1 515 ? -4.359 10.539 32.491 1.00 91.75 515 SER A N 1
ATOM 3878 C CA . SER A 1 515 ? -4.150 10.682 33.935 1.00 91.75 515 SER A CA 1
ATOM 3879 C C . SER A 1 515 ? -4.866 11.897 34.539 1.00 91.75 515 SER A C 1
ATOM 3881 O O . SER A 1 515 ? -5.003 11.946 35.767 1.00 91.75 515 SER A O 1
ATOM 3883 N N . SER A 1 516 ? -5.328 12.830 33.696 1.00 93.44 516 SER A N 1
ATOM 3884 C CA . SER A 1 516 ? -5.969 14.094 34.070 1.00 93.44 516 SER A CA 1
ATOM 3885 C C . SER A 1 516 ? -7.301 13.931 34.791 1.00 93.44 516 SER A C 1
ATOM 3887 O O . SER A 1 516 ? -7.918 12.861 34.807 1.00 93.44 516 SER A O 1
ATOM 3889 N N . ARG A 1 517 ? -7.759 15.031 35.393 1.00 93.25 517 ARG A N 1
ATOM 3890 C CA . ARG A 1 517 ? -9.077 15.085 36.017 1.00 93.25 517 ARG A CA 1
ATOM 3891 C C . ARG A 1 517 ? -10.172 15.124 34.956 1.00 93.25 517 ARG A C 1
ATOM 3893 O O . ARG A 1 517 ? -11.182 14.460 35.122 1.00 93.25 517 ARG A O 1
ATOM 3900 N N . GLU A 1 518 ? -9.949 15.867 33.884 1.00 94.25 518 GLU A N 1
ATOM 3901 C CA . GLU A 1 518 ? -10.875 16.113 32.785 1.00 94.25 518 GLU A CA 1
ATOM 3902 C C . GLU A 1 518 ? -11.276 14.792 32.109 1.00 94.25 518 GLU A C 1
ATOM 3904 O O . GLU A 1 518 ? -12.460 14.468 32.042 1.00 94.25 518 GLU A O 1
ATOM 3909 N N . TYR A 1 519 ? -10.296 13.958 31.744 1.00 94.69 519 TYR A N 1
ATOM 3910 C CA . TYR A 1 519 ? -10.533 12.611 31.209 1.00 94.69 519 TYR A CA 1
ATOM 3911 C C . TYR A 1 519 ? -11.279 11.706 32.215 1.00 94.69 519 TYR A C 1
ATOM 3913 O O . TYR A 1 519 ? -12.268 11.058 31.871 1.00 94.69 519 TYR A O 1
ATOM 3921 N N . LYS A 1 520 ? -10.864 11.697 33.491 1.00 94.62 520 LYS A N 1
ATOM 3922 C CA . LYS A 1 520 ? -11.470 10.853 34.544 1.00 94.62 520 LYS A CA 1
ATOM 3923 C C . LYS A 1 520 ? -12.884 11.284 34.953 1.00 94.62 520 LYS A C 1
ATOM 3925 O O . LYS A 1 520 ? -13.705 10.428 35.282 1.00 94.62 520 LYS A O 1
ATOM 3930 N N . ASP A 1 521 ? -13.181 12.580 34.944 1.00 94.81 521 ASP A N 1
ATOM 3931 C CA . ASP A 1 521 ? -14.519 13.114 35.210 1.00 94.81 521 ASP A CA 1
ATOM 3932 C C . ASP A 1 521 ? -15.430 12.950 33.971 1.00 94.81 521 ASP A C 1
ATOM 3934 O O . ASP A 1 521 ? -16.634 12.737 34.136 1.00 94.81 521 ASP A O 1
ATOM 3938 N N . ASN A 1 522 ? -14.882 12.897 32.745 1.00 96.75 522 ASN A N 1
ATOM 3939 C CA . ASN A 1 522 ? -15.639 12.490 31.552 1.00 96.75 522 ASN A CA 1
ATOM 3940 C C . ASN A 1 522 ? -16.098 11.019 31.629 1.00 96.75 522 ASN A C 1
ATOM 3942 O O . ASN A 1 522 ? -17.223 10.724 31.230 1.00 96.75 522 ASN A O 1
ATOM 3946 N N . ILE A 1 523 ? -15.292 10.101 32.184 1.00 97.69 523 ILE A N 1
ATOM 3947 C CA . ILE A 1 523 ? -15.717 8.701 32.408 1.00 97.69 523 ILE A CA 1
ATOM 3948 C C . ILE A 1 523 ? -16.966 8.648 33.303 1.00 97.69 523 ILE A C 1
ATOM 3950 O O . ILE A 1 523 ? -17.939 7.981 32.954 1.00 97.69 523 ILE A O 1
ATOM 3954 N N . LYS A 1 524 ? -16.987 9.415 34.405 1.00 96.50 524 LYS A N 1
ATOM 3955 C CA . LYS A 1 524 ? -18.170 9.541 35.283 1.00 96.50 524 LYS A CA 1
ATOM 3956 C C . LYS A 1 524 ? -19.378 10.082 34.518 1.00 96.50 524 LYS A C 1
ATOM 3958 O O . LYS A 1 524 ? -20.487 9.576 34.660 1.00 96.50 524 LYS A O 1
ATOM 3963 N N . LYS A 1 525 ? -19.158 11.099 33.677 1.00 97.31 525 LYS A N 1
ATOM 3964 C CA . LYS A 1 525 ? -20.215 11.730 32.878 1.00 97.31 525 LYS A CA 1
ATOM 3965 C C . LYS A 1 525 ? -20.835 10.771 31.856 1.00 97.31 525 LYS A C 1
ATOM 3967 O O . LYS A 1 525 ? -22.049 10.807 31.656 1.00 97.31 525 LYS A O 1
ATOM 3972 N N . VAL A 1 526 ? -20.017 9.911 31.249 1.00 98.44 526 VAL A N 1
ATOM 3973 C CA . VAL A 1 526 ? -20.463 8.840 30.349 1.00 98.44 526 VAL A CA 1
ATOM 3974 C C . VAL A 1 526 ? -21.212 7.749 31.117 1.00 98.44 526 VAL A C 1
ATOM 3976 O O . VAL A 1 526 ? -22.274 7.341 30.660 1.00 98.44 526 VAL A O 1
ATOM 3979 N N . ASP A 1 527 ? -20.744 7.329 32.296 1.00 98.62 527 ASP A N 1
ATOM 3980 C CA . ASP A 1 527 ? -21.440 6.344 33.144 1.00 98.62 527 ASP A CA 1
ATOM 3981 C C . ASP A 1 527 ? -22.854 6.805 33.551 1.00 98.62 527 ASP A C 1
ATOM 3983 O O . ASP A 1 527 ? -23.830 6.073 33.350 1.00 98.62 527 ASP A O 1
ATOM 3987 N N . ASP A 1 528 ? -22.987 8.049 34.029 1.00 98.44 528 ASP A N 1
ATOM 3988 C CA . ASP A 1 528 ? -24.281 8.662 34.360 1.00 98.44 528 ASP A CA 1
ATOM 3989 C C . ASP A 1 528 ? -25.202 8.776 33.130 1.00 98.44 528 ASP A C 1
ATOM 3991 O O . ASP A 1 528 ? -26.402 8.500 33.220 1.00 98.44 528 ASP A O 1
ATOM 3995 N N . GLY A 1 529 ? -24.653 9.149 31.969 1.00 98.44 529 GLY A N 1
ATOM 3996 C CA . GLY A 1 529 ? -25.408 9.235 30.719 1.00 98.44 529 GLY A CA 1
ATOM 3997 C C . GLY A 1 529 ? -25.891 7.870 30.223 1.00 98.44 529 GLY A C 1
ATOM 3998 O O . GLY A 1 529 ? -27.071 7.707 29.912 1.00 98.44 529 GLY A O 1
ATOM 3999 N N . VAL A 1 530 ? -25.025 6.852 30.227 1.00 98.75 530 VAL A N 1
ATOM 4000 C CA . VAL A 1 530 ? -25.384 5.470 29.864 1.00 98.75 530 VAL A CA 1
ATOM 4001 C C . VAL A 1 530 ? -26.471 4.932 30.797 1.00 98.75 530 VAL A C 1
ATOM 4003 O O . VAL A 1 530 ? -27.451 4.360 30.319 1.00 98.75 530 VAL A O 1
ATOM 4006 N N . LYS A 1 531 ? -26.367 5.172 32.109 1.00 98.69 531 LYS A N 1
ATOM 4007 C CA . LYS A 1 531 ? -27.405 4.834 33.098 1.00 98.69 531 LYS A CA 1
ATOM 4008 C C . LYS A 1 531 ? -28.761 5.467 32.765 1.00 98.69 531 LYS A C 1
ATOM 4010 O O . LYS A 1 531 ? -29.790 4.787 32.833 1.00 98.69 531 LYS A O 1
ATOM 4015 N N . GLU A 1 532 ? -28.775 6.749 32.403 1.00 98.56 532 GLU A N 1
ATOM 4016 C CA . GLU A 1 532 ? -29.990 7.475 32.015 1.00 98.56 532 GLU A CA 1
ATOM 4017 C C . GLU A 1 532 ? -30.595 6.906 30.719 1.00 98.56 532 GLU A C 1
ATOM 4019 O O . GLU A 1 532 ? -31.787 6.588 30.686 1.00 98.56 532 GLU A O 1
ATOM 4024 N N . ILE A 1 533 ? -29.778 6.673 29.685 1.00 98.56 533 ILE A N 1
ATOM 4025 C CA . ILE A 1 533 ? -30.234 6.071 28.424 1.00 98.56 533 ILE A CA 1
ATOM 4026 C C . ILE A 1 533 ? -30.780 4.654 28.645 1.00 98.56 533 ILE A C 1
ATOM 4028 O O . ILE A 1 533 ? -31.869 4.343 28.164 1.00 98.56 533 ILE A O 1
ATOM 4032 N N . VAL A 1 534 ? -30.100 3.798 29.415 1.00 98.62 534 VAL A N 1
ATOM 4033 C CA . VAL A 1 534 ? -30.604 2.449 29.740 1.00 98.62 534 VAL A CA 1
ATOM 4034 C C . VAL A 1 534 ? -31.967 2.523 30.432 1.00 98.62 534 VAL A C 1
ATOM 4036 O O . VAL A 1 534 ? -32.858 1.741 30.098 1.00 98.62 534 VAL A O 1
ATOM 4039 N N . SER A 1 535 ? -32.165 3.484 31.342 1.00 98.31 535 SER A N 1
ATOM 4040 C CA . SER A 1 535 ? -33.462 3.728 31.987 1.00 98.31 535 SER A CA 1
ATOM 4041 C C . SER A 1 535 ? -34.550 4.113 30.975 1.00 98.31 535 SER A C 1
ATOM 4043 O O . SER A 1 535 ? -35.641 3.541 30.999 1.00 98.31 535 SER A O 1
ATOM 4045 N N . ILE A 1 536 ? -34.244 5.009 30.028 1.00 98.12 536 ILE A N 1
ATOM 4046 C CA . ILE A 1 536 ? -35.168 5.416 28.954 1.00 98.12 536 ILE A CA 1
ATOM 4047 C C . ILE A 1 536 ? -35.547 4.226 28.071 1.00 98.12 536 ILE A C 1
ATOM 4049 O O . ILE A 1 536 ? -36.732 4.023 27.811 1.00 98.12 536 ILE A O 1
ATOM 4053 N N . PHE A 1 537 ? -34.578 3.403 27.664 1.00 97.94 537 PHE A N 1
ATOM 4054 C CA . PHE A 1 537 ? -34.833 2.192 26.881 1.00 97.94 537 PHE A CA 1
ATOM 4055 C C . PHE A 1 537 ? -35.708 1.190 27.646 1.00 97.94 537 PHE A C 1
ATOM 4057 O O . PHE A 1 537 ? -36.721 0.737 27.109 1.00 97.94 537 PHE A O 1
ATOM 4064 N N . LYS A 1 538 ? -35.366 0.872 28.905 1.00 97.25 538 LYS A N 1
ATOM 4065 C CA . LYS A 1 538 ? -36.184 -0.016 29.750 1.00 97.25 538 LYS A CA 1
ATOM 4066 C C . LYS A 1 538 ? -37.605 0.544 29.904 1.00 97.25 538 LYS A C 1
ATOM 4068 O O . LYS A 1 538 ? -38.569 -0.190 29.722 1.00 97.25 538 LYS A O 1
ATOM 4073 N N . HIS A 1 539 ? -37.768 1.845 30.141 1.00 97.19 539 HIS A N 1
ATOM 4074 C CA . HIS A 1 539 ? -39.089 2.455 30.306 1.00 97.19 539 HIS A CA 1
ATOM 4075 C C . HIS A 1 539 ? -39.908 2.540 28.999 1.00 97.19 539 HIS A C 1
ATOM 4077 O O . HIS A 1 539 ? -41.110 2.278 29.027 1.00 97.19 539 HIS A O 1
ATOM 4083 N N . PHE A 1 540 ? -39.294 2.872 27.859 1.00 97.00 540 PHE A N 1
ATOM 4084 C CA . PHE A 1 540 ? -39.983 3.007 26.566 1.00 97.00 540 PHE A CA 1
ATOM 4085 C C . PHE A 1 540 ? -40.495 1.661 26.029 1.00 97.00 540 PHE A C 1
ATOM 4087 O O . PHE A 1 540 ? -41.623 1.594 25.545 1.00 97.00 540 PHE A O 1
ATOM 4094 N N . TYR A 1 541 ? -39.704 0.589 26.157 1.00 96.81 541 TYR A N 1
ATOM 4095 C CA . TYR A 1 541 ? -40.094 -0.766 25.731 1.00 96.81 541 TYR A CA 1
ATOM 4096 C C . TYR A 1 541 ? -40.765 -1.599 26.842 1.00 96.81 541 TYR A C 1
ATOM 4098 O O . TYR A 1 541 ? -41.055 -2.774 26.629 1.00 96.81 541 TYR A O 1
ATOM 4106 N N . GLY A 1 542 ? -40.999 -1.028 28.032 1.00 96.31 542 GLY A N 1
ATOM 4107 C CA . GLY A 1 542 ? -41.604 -1.737 29.170 1.00 96.31 542 GLY A CA 1
ATOM 4108 C C . GLY A 1 542 ? -40.762 -2.894 29.732 1.00 96.31 542 GLY A C 1
ATOM 4109 O O . GLY A 1 542 ? -41.326 -3.836 30.278 1.00 96.31 542 GLY A O 1
ATOM 4110 N N . ASP A 1 543 ? -39.438 -2.827 29.564 1.00 94.44 543 ASP A N 1
ATOM 4111 C CA . ASP A 1 543 ? -38.432 -3.838 29.931 1.00 94.44 543 ASP A CA 1
ATOM 4112 C C . ASP A 1 543 ? -38.800 -5.269 29.481 1.00 94.44 543 ASP A C 1
ATOM 4114 O O . ASP A 1 543 ? -38.655 -6.245 30.214 1.00 94.44 543 ASP A O 1
ATOM 4118 N N . ASP A 1 544 ? -39.275 -5.395 28.234 1.00 95.94 544 ASP A N 1
ATOM 4119 C CA . ASP A 1 544 ? -39.749 -6.636 27.586 1.00 95.94 544 ASP A CA 1
ATOM 4120 C C . ASP A 1 544 ? -38.727 -7.799 27.494 1.00 95.94 544 ASP A C 1
ATOM 4122 O O . ASP A 1 544 ? -39.026 -8.853 26.922 1.00 95.94 544 ASP A O 1
ATOM 4126 N N . GLY A 1 545 ? -37.503 -7.617 27.998 1.00 94.88 545 GLY A N 1
ATOM 4127 C CA . GLY A 1 545 ? -36.420 -8.596 27.925 1.00 94.88 545 GLY A CA 1
ATOM 4128 C C . GLY A 1 545 ? -35.890 -8.861 26.509 1.00 94.88 545 GLY A C 1
ATOM 4129 O O . GLY A 1 545 ? -35.305 -9.923 26.281 1.00 94.88 545 GLY A O 1
ATOM 4130 N N . LYS A 1 546 ? -36.097 -7.948 25.543 1.00 97.25 546 LYS A N 1
ATOM 4131 C CA . LYS A 1 546 ? -35.661 -8.084 24.133 1.00 97.25 546 LYS A CA 1
ATOM 4132 C C . LYS A 1 546 ? -34.603 -7.077 23.672 1.00 97.25 546 LYS A C 1
ATOM 4134 O O . LYS A 1 546 ? -34.223 -7.116 22.499 1.00 97.25 546 LYS A O 1
ATOM 4139 N N . THR A 1 547 ? -34.094 -6.226 24.562 1.00 98.25 547 THR A N 1
ATOM 4140 C CA . THR A 1 547 ? -32.953 -5.332 24.284 1.00 98.25 547 THR A CA 1
ATOM 4141 C C . THR A 1 547 ? -31.652 -5.928 24.823 1.00 98.25 547 THR A C 1
ATOM 4143 O O . THR A 1 547 ? -31.579 -6.274 26.004 1.00 98.25 547 THR A O 1
ATOM 4146 N N . ALA A 1 548 ? -30.627 -6.027 23.978 1.00 98.25 548 ALA A N 1
ATOM 4147 C CA . ALA A 1 548 ? -29.246 -6.290 24.381 1.00 98.25 548 ALA A CA 1
ATOM 4148 C C . ALA A 1 548 ? -28.454 -4.976 24.411 1.00 98.25 548 ALA A C 1
ATOM 4150 O O . ALA A 1 548 ? -28.661 -4.110 23.558 1.00 98.25 548 ALA A O 1
ATOM 4151 N N . PHE A 1 549 ? -27.541 -4.842 25.369 1.00 98.69 549 PHE A N 1
ATOM 4152 C CA . PHE A 1 549 ? -26.692 -3.667 25.541 1.00 98.69 549 PHE A CA 1
ATOM 4153 C C . PHE A 1 549 ? -25.215 -4.074 25.521 1.00 98.69 549 PHE A C 1
ATOM 4155 O O . PHE A 1 549 ? -24.831 -5.063 26.156 1.00 98.69 549 PHE A O 1
ATOM 4162 N N . ILE A 1 550 ? -24.397 -3.300 24.809 1.00 98.25 550 ILE A N 1
ATOM 4163 C CA . ILE A 1 550 ? -22.939 -3.440 24.741 1.00 98.25 550 ILE A CA 1
ATOM 4164 C C . ILE A 1 550 ? -22.324 -2.066 25.011 1.00 98.25 550 ILE A C 1
ATOM 4166 O O . ILE A 1 550 ? -22.687 -1.091 24.357 1.00 98.25 550 ILE A O 1
ATOM 4170 N N . PHE A 1 551 ? -21.396 -1.999 25.962 1.00 98.69 551 PHE A N 1
ATOM 4171 C CA . PHE A 1 551 ? -20.543 -0.846 26.233 1.00 98.69 551 PHE A CA 1
ATOM 4172 C C . PHE A 1 551 ? -19.087 -1.252 26.007 1.00 98.69 551 PHE A C 1
ATOM 4174 O O . PHE A 1 551 ? -18.613 -2.220 26.614 1.00 98.69 551 PHE A O 1
ATOM 4181 N N . THR A 1 552 ? -18.391 -0.542 25.124 1.00 97.88 552 THR A N 1
ATOM 4182 C CA . THR A 1 552 ? -17.000 -0.842 24.772 1.00 97.88 552 THR A CA 1
ATOM 4183 C C . THR A 1 552 ? -16.247 0.405 24.294 1.00 97.88 552 THR A C 1
ATOM 4185 O O . THR A 1 552 ? -16.790 1.509 24.337 1.00 97.88 552 THR A O 1
ATOM 4188 N N . SER A 1 553 ? -15.001 0.224 23.862 1.00 97.62 553 SER A N 1
ATOM 4189 C CA . SER A 1 553 ? -14.206 1.223 23.148 1.00 97.62 553 SER A CA 1
ATOM 4190 C C . SER A 1 553 ? -13.659 0.613 21.858 1.00 97.62 553 SER A C 1
ATOM 4192 O O . SER A 1 553 ? -13.481 -0.602 21.765 1.00 97.62 553 SER A O 1
ATOM 4194 N N . ASP A 1 554 ? -13.389 1.453 20.875 1.00 95.00 554 ASP A N 1
ATOM 4195 C CA . ASP A 1 554 ? -12.734 1.129 19.608 1.00 95.00 554 ASP A CA 1
ATOM 4196 C C . ASP A 1 554 ? -11.199 1.104 19.733 1.00 95.00 554 ASP A C 1
ATOM 4198 O O . ASP A 1 554 ? -10.546 0.215 19.170 1.00 95.00 554 ASP A O 1
ATOM 4202 N N . HIS A 1 555 ? -10.634 2.013 20.533 1.00 95.88 555 HIS A N 1
ATOM 4203 C CA . HIS A 1 555 ? -9.253 1.975 21.019 1.00 95.88 555 HIS A CA 1
ATOM 4204 C C . HIS A 1 555 ? -9.086 2.632 22.397 1.00 95.88 555 HIS A C 1
ATOM 4206 O O . HIS A 1 555 ? -9.966 3.308 22.921 1.00 95.88 555 HIS A O 1
ATOM 4212 N N . GLY A 1 556 ? -7.938 2.395 23.028 1.00 95.31 556 GLY A N 1
ATOM 4213 C CA . GLY A 1 556 ? -7.462 3.190 24.158 1.00 95.31 556 GLY A CA 1
ATOM 4214 C C . GLY A 1 556 ? -6.469 4.262 23.699 1.00 95.31 556 GLY A C 1
ATOM 4215 O O . GLY A 1 556 ? -6.455 4.669 22.540 1.00 95.31 556 GLY A O 1
ATOM 4216 N N . MET A 1 557 ? -5.565 4.676 24.588 1.00 94.38 557 MET A N 1
ATOM 4217 C CA . MET A 1 557 ? -4.469 5.591 24.257 1.00 94.38 557 MET A CA 1
ATOM 4218 C C . MET A 1 557 ? -3.292 5.498 25.240 1.00 94.38 557 MET A C 1
ATOM 4220 O O . MET A 1 557 ? -3.404 5.011 26.370 1.00 94.38 557 MET A O 1
ATOM 4224 N N . THR A 1 558 ? -2.125 5.986 24.825 1.00 94.06 558 THR A N 1
ATOM 4225 C CA . THR A 1 558 ? -0.934 6.126 25.683 1.00 94.06 558 THR A CA 1
ATOM 4226 C C . THR A 1 558 ? -1.118 7.189 26.773 1.00 94.06 558 THR A C 1
ATOM 4228 O O . THR A 1 558 ? -1.936 8.098 26.644 1.00 94.06 558 THR A O 1
ATOM 4231 N N . ASP A 1 559 ? -0.296 7.147 27.829 1.00 92.81 559 ASP A N 1
ATOM 4232 C CA . ASP A 1 559 ? -0.293 8.153 28.916 1.00 92.81 559 ASP A CA 1
ATOM 4233 C C . ASP A 1 559 ? -0.013 9.595 28.442 1.00 92.81 559 ASP A C 1
ATOM 4235 O O . ASP A 1 559 ? -0.207 10.555 29.190 1.00 92.81 559 ASP A O 1
ATOM 4239 N N . TRP A 1 560 ? 0.442 9.760 27.198 1.00 90.06 560 TRP A N 1
ATOM 4240 C CA . TRP A 1 560 ? 0.668 11.053 26.555 1.00 90.06 560 TRP A CA 1
ATOM 4241 C C . TRP A 1 560 ? -0.561 11.617 25.833 1.00 90.06 560 TRP A C 1
ATOM 4243 O O . TRP A 1 560 ? -0.464 12.734 25.331 1.00 90.06 560 TRP A O 1
ATOM 4253 N N . GLY A 1 561 ? -1.683 10.888 25.779 1.00 86.88 561 GLY A N 1
ATOM 4254 C CA . GLY A 1 561 ? -2.846 11.284 24.977 1.00 86.88 561 GLY A CA 1
ATOM 4255 C C . GLY A 1 561 ? -2.623 11.078 23.477 1.00 86.88 561 GLY A C 1
ATOM 4256 O O . GLY A 1 561 ? -3.002 11.919 22.671 1.00 86.88 561 GLY A O 1
ATOM 4257 N N . SER A 1 562 ? -1.920 10.007 23.099 1.00 88.75 562 SER A N 1
ATOM 4258 C CA . SER A 1 562 ? -1.664 9.627 21.702 1.00 88.75 562 SER A CA 1
ATOM 4259 C C . SER A 1 562 ? -2.068 8.177 21.485 1.00 88.75 562 SER A C 1
ATOM 4261 O O . SER A 1 562 ? -1.767 7.339 22.341 1.00 88.75 562 SER A O 1
ATOM 4263 N N . HIS A 1 563 ? -2.664 7.893 20.333 1.00 89.75 563 HIS A N 1
ATOM 4264 C CA . HIS A 1 563 ? -2.977 6.551 19.841 1.00 89.75 563 HIS A CA 1
ATOM 4265 C C . HIS A 1 563 ? -2.361 6.332 18.437 1.00 89.75 563 HIS A C 1
ATOM 4267 O O . HIS A 1 563 ? -1.382 7.016 18.098 1.00 89.75 563 HIS A O 1
ATOM 4273 N N . GLY A 1 564 ? -2.845 5.348 17.672 1.00 84.38 564 GLY A N 1
ATOM 4274 C CA . GLY A 1 564 ? -2.336 4.934 16.356 1.00 84.38 564 GLY A CA 1
ATOM 4275 C C . GLY A 1 564 ? -1.293 3.798 16.363 1.00 84.38 564 GLY A C 1
ATOM 4276 O O . GLY A 1 564 ? -0.921 3.288 15.297 1.00 84.38 564 GLY A O 1
ATOM 4277 N N . ALA A 1 565 ? -0.809 3.360 17.530 1.00 83.50 565 ALA A N 1
ATOM 4278 C CA . ALA A 1 565 ? 0.196 2.310 17.706 1.00 83.50 565 ALA A CA 1
ATOM 4279 C C . ALA A 1 565 ? -0.273 1.131 18.600 1.00 83.50 565 ALA A C 1
ATOM 4281 O O . ALA A 1 565 ? -1.428 1.000 18.997 1.00 83.50 565 ALA A O 1
ATOM 4282 N N . GLY A 1 566 ? 0.625 0.163 18.806 1.00 86.56 566 GLY A N 1
ATOM 4283 C CA . GLY A 1 566 ? 0.316 -1.142 19.404 1.00 86.56 566 GLY A CA 1
ATOM 4284 C C . GLY A 1 566 ? 0.618 -1.266 20.897 1.00 86.56 566 GLY A C 1
ATOM 4285 O O . GLY A 1 566 ? 0.934 -2.369 21.340 1.00 86.56 566 GLY A O 1
ATOM 4286 N N . HIS A 1 567 ? 0.630 -0.177 21.669 1.00 91.62 567 HIS A N 1
ATOM 4287 C CA . HIS A 1 567 ? 0.838 -0.266 23.117 1.00 91.62 567 HIS A CA 1
ATOM 4288 C C . HIS A 1 567 ? -0.372 -0.940 23.799 1.00 91.62 567 HIS A C 1
ATOM 4290 O O . HIS A 1 567 ? -1.505 -0.749 23.350 1.00 91.62 567 HIS A O 1
ATOM 4296 N N . PRO A 1 568 ? -0.201 -1.687 24.907 1.00 91.00 568 PRO A N 1
ATOM 4297 C CA . PRO A 1 568 ? -1.329 -2.274 25.634 1.00 91.00 568 PRO A CA 1
ATOM 4298 C C . PRO A 1 568 ? -2.392 -1.247 26.038 1.00 91.00 568 PRO A C 1
ATOM 4300 O O . PRO A 1 568 ? -3.575 -1.491 25.859 1.00 91.00 568 PRO A O 1
ATOM 4303 N N . SER A 1 569 ? -2.003 -0.044 26.468 1.00 91.75 569 SER A N 1
ATOM 4304 C CA . SER A 1 569 ? -2.986 1.002 26.792 1.00 91.75 569 SER A CA 1
ATOM 4305 C C . SER A 1 569 ? -3.742 1.558 25.573 1.00 91.75 569 SER A C 1
ATOM 4307 O O . SER A 1 569 ? -4.763 2.201 25.758 1.00 91.75 569 SER A O 1
ATOM 4309 N N . GLU A 1 570 ? -3.262 1.333 24.344 1.00 93.56 570 GLU A N 1
ATOM 4310 C CA . GLU A 1 570 ? -3.971 1.650 23.091 1.00 93.56 570 GLU A CA 1
ATOM 4311 C C . GLU A 1 570 ? -4.859 0.484 22.625 1.00 93.56 570 GLU A C 1
ATOM 4313 O O . GLU A 1 570 ? -5.882 0.702 21.984 1.00 93.56 570 GLU A O 1
ATOM 4318 N N . THR A 1 571 ? -4.471 -0.757 22.936 1.00 93.19 571 THR A N 1
ATOM 4319 C CA . THR A 1 571 ? -5.081 -1.980 22.379 1.00 93.19 571 THR A CA 1
ATOM 4320 C C . THR A 1 571 ? -6.041 -2.704 23.325 1.00 93.19 571 THR A C 1
ATOM 4322 O O . THR A 1 571 ? -6.897 -3.454 22.856 1.00 93.19 571 THR A O 1
ATOM 4325 N N . LEU A 1 572 ? -5.938 -2.473 24.637 1.00 94.31 572 LEU A N 1
ATOM 4326 C CA . LEU A 1 572 ? -6.806 -3.054 25.664 1.00 94.31 572 LEU A CA 1
ATOM 4327 C C . LEU A 1 572 ? -8.006 -2.135 25.929 1.00 94.31 572 LEU A C 1
ATOM 4329 O O . LEU A 1 572 ? -7.922 -1.146 26.666 1.00 94.31 572 LEU A O 1
ATOM 4333 N N . THR A 1 573 ? -9.137 -2.494 25.330 1.00 95.81 573 THR A N 1
ATOM 4334 C CA . THR A 1 573 ? -10.413 -1.770 25.431 1.00 95.81 573 THR A CA 1
ATOM 4335 C C . THR A 1 573 ? -11.367 -2.487 26.391 1.00 95.81 573 THR A C 1
ATOM 4337 O O . THR A 1 573 ? -11.336 -3.717 26.482 1.00 95.81 573 THR A O 1
ATOM 4340 N N . PRO A 1 574 ? -12.211 -1.773 27.154 1.00 96.94 574 PRO A N 1
ATOM 4341 C CA . PRO A 1 574 ? -13.184 -2.420 28.022 1.00 96.94 574 PRO A CA 1
ATOM 4342 C C . PRO A 1 574 ? -14.286 -3.085 27.192 1.00 96.94 574 PRO A C 1
ATOM 4344 O O . PRO A 1 574 ? -14.691 -2.562 26.155 1.00 96.94 574 PRO A O 1
ATOM 4347 N N . LEU A 1 575 ? -14.840 -4.194 27.676 1.00 97.19 575 LEU A N 1
ATOM 4348 C CA . LEU A 1 575 ? -16.049 -4.799 27.119 1.00 97.19 575 LEU A CA 1
ATOM 4349 C C . LEU A 1 575 ? -17.008 -5.186 28.244 1.00 97.19 575 LEU A C 1
ATOM 4351 O O . LEU A 1 575 ? -16.720 -6.070 29.052 1.00 97.19 575 LEU A O 1
ATOM 4355 N N . VAL A 1 576 ? -18.180 -4.552 28.282 1.00 98.25 576 VAL A N 1
ATOM 4356 C CA . VAL A 1 576 ? -19.257 -4.857 29.233 1.00 98.25 576 VAL A CA 1
ATOM 4357 C C . VAL A 1 576 ? -20.561 -5.046 28.467 1.00 98.25 576 VAL A C 1
ATOM 4359 O O . VAL A 1 576 ? -20.917 -4.247 27.608 1.00 98.25 576 VAL A O 1
ATOM 4362 N N . THR A 1 577 ? -21.283 -6.123 28.762 1.00 98.00 577 THR A N 1
ATOM 4363 C CA . THR A 1 577 ? -22.482 -6.533 28.013 1.00 98.00 577 THR A CA 1
ATOM 4364 C C . THR A 1 577 ? -23.574 -7.010 28.963 1.00 98.00 577 THR A C 1
ATOM 4366 O O . THR A 1 577 ? -23.275 -7.656 29.970 1.00 98.00 577 THR A O 1
ATOM 4369 N N . TRP A 1 578 ? -24.838 -6.704 28.671 1.00 98.25 578 TRP A N 1
ATOM 4370 C CA . TRP A 1 578 ? -25.975 -7.109 29.508 1.00 98.25 578 TRP A CA 1
ATOM 4371 C C . TRP A 1 578 ? -27.298 -7.126 28.727 1.00 98.25 578 TRP A C 1
ATOM 4373 O O . TRP A 1 578 ? -27.373 -6.719 27.567 1.00 98.25 578 TRP A O 1
ATOM 4383 N N . GLY A 1 579 ? -28.361 -7.615 29.368 1.00 97.50 579 GLY A N 1
ATOM 4384 C CA . GLY A 1 579 ? -29.696 -7.700 28.775 1.00 97.50 579 GLY A CA 1
ATOM 4385 C C . GLY A 1 579 ? -29.939 -8.980 27.967 1.00 97.50 579 GLY A C 1
ATOM 4386 O O . GLY A 1 579 ? -29.429 -10.056 28.287 1.00 97.50 579 GLY A O 1
ATOM 4387 N N . ALA A 1 580 ? -30.784 -8.873 26.944 1.00 97.12 580 ALA A N 1
ATOM 4388 C CA . ALA A 1 580 ? -31.338 -10.006 26.209 1.00 97.12 580 ALA A CA 1
ATOM 4389 C C . ALA A 1 580 ? -30.256 -10.894 25.565 1.00 97.12 580 ALA A C 1
ATOM 4391 O O . ALA A 1 580 ? -29.444 -10.436 24.768 1.00 97.12 580 ALA A O 1
ATOM 4392 N N . GLY A 1 581 ? -30.263 -12.190 25.888 1.00 94.50 581 GLY A N 1
ATOM 4393 C CA . GLY A 1 581 ? -29.316 -13.165 25.333 1.00 94.50 581 GLY A CA 1
ATOM 4394 C C . GLY A 1 581 ? -27.902 -13.123 25.911 1.00 94.50 581 GLY A C 1
ATOM 4395 O O . GLY A 1 581 ? -27.087 -13.961 25.526 1.00 94.50 581 GLY A O 1
ATOM 4396 N N . ILE A 1 582 ? -27.610 -12.216 26.846 1.00 96.50 582 ILE A N 1
ATOM 4397 C CA . ILE A 1 582 ? -26.317 -12.133 27.531 1.00 96.50 582 ILE A CA 1
ATOM 4398 C C . ILE A 1 582 ? -26.359 -12.918 28.848 1.00 96.50 582 ILE A C 1
ATOM 4400 O O . ILE A 1 582 ? -27.387 -13.029 29.521 1.00 96.50 582 ILE A O 1
ATOM 4404 N N . LYS A 1 583 ? -25.229 -13.527 29.203 1.00 95.19 583 LYS A N 1
ATOM 4405 C CA . LYS A 1 583 ? -25.041 -14.268 30.454 1.00 95.19 583 LYS A CA 1
ATOM 4406 C C . LYS A 1 583 ? -24.807 -13.290 31.601 1.00 95.19 583 LYS A C 1
ATOM 4408 O O . LYS A 1 583 ? -24.013 -12.363 31.473 1.00 95.19 583 LYS A O 1
ATOM 4413 N N . GLY A 1 584 ? -25.473 -13.522 32.727 1.00 94.56 584 GLY A N 1
ATOM 4414 C CA . GLY A 1 584 ? -25.246 -12.743 33.941 1.00 94.56 584 GLY A CA 1
ATOM 4415 C C . GLY A 1 584 ? -23.857 -12.974 34.558 1.00 94.56 584 GLY A C 1
ATOM 4416 O O . GLY A 1 584 ? -23.073 -13.809 34.069 1.00 94.56 584 GLY A O 1
ATOM 4417 N N . PRO A 1 585 ? -23.559 -12.272 35.663 1.00 95.00 585 PRO A N 1
ATOM 4418 C CA . PRO A 1 585 ? -22.275 -12.359 36.340 1.00 95.00 585 PRO A CA 1
ATOM 4419 C C . PRO A 1 585 ? -22.044 -13.765 36.895 1.00 95.00 585 PRO A C 1
ATOM 4421 O O . PRO A 1 585 ? -22.945 -14.407 37.439 1.00 95.00 585 PRO A O 1
ATOM 4424 N N . GLN A 1 586 ? -20.808 -14.249 36.791 1.00 93.50 586 GLN A N 1
ATOM 4425 C CA . GLN A 1 586 ? -20.401 -15.530 37.365 1.00 93.50 586 GLN A CA 1
ATOM 4426 C C . GLN A 1 586 ? -19.365 -15.281 38.454 1.00 93.50 586 GLN A C 1
ATOM 4428 O O . GLN A 1 586 ? -18.286 -14.765 38.165 1.00 93.50 586 GLN A O 1
ATOM 4433 N N . LYS A 1 587 ? -19.691 -15.658 39.695 1.00 93.75 587 LYS A N 1
ATOM 4434 C CA . LYS A 1 587 ? -18.733 -15.606 40.800 1.00 93.75 587 LYS A CA 1
ATOM 4435 C C . LYS A 1 587 ? -17.740 -16.759 40.703 1.00 93.75 587 LYS A C 1
ATOM 4437 O O . LYS A 1 587 ? -18.143 -17.893 40.446 1.00 93.75 587 LYS A O 1
ATOM 4442 N N . VAL A 1 588 ? -16.464 -16.464 40.920 1.00 93.06 588 VAL A N 1
ATOM 4443 C CA . VAL A 1 588 ? -15.352 -17.426 40.888 1.00 93.06 588 VAL A CA 1
ATOM 4444 C C . VAL A 1 588 ? -14.429 -17.181 42.079 1.00 93.06 588 VAL A C 1
ATOM 4446 O O . VAL A 1 588 ? -14.272 -16.045 42.507 1.00 93.06 588 VAL A O 1
ATOM 4449 N N . SER A 1 589 ? -13.844 -18.241 42.637 1.00 87.44 589 SER A N 1
ATOM 4450 C CA . SER A 1 589 ? -12.889 -18.145 43.756 1.00 87.44 589 SER A CA 1
ATOM 4451 C C . SER A 1 589 ? -11.457 -17.871 43.298 1.00 87.44 589 SER A C 1
ATOM 4453 O O . SER A 1 589 ? -10.660 -17.312 44.042 1.00 87.44 589 SER A O 1
ATOM 4455 N N . THR A 1 590 ? -11.126 -18.319 42.088 1.00 84.81 590 THR A N 1
ATOM 4456 C CA . THR A 1 590 ? -9.824 -18.182 41.439 1.00 84.81 590 THR A CA 1
ATOM 4457 C C . THR A 1 590 ? -10.034 -18.132 39.928 1.00 84.81 590 THR A C 1
ATOM 4459 O O . THR A 1 590 ? -10.932 -18.779 39.386 1.00 84.81 590 THR A O 1
ATOM 4462 N N . GLN A 1 591 ? -9.204 -17.353 39.246 1.00 90.62 591 GLN A N 1
ATOM 4463 C CA . GLN A 1 591 ? -9.110 -17.269 37.790 1.00 90.62 591 GLN A CA 1
ATOM 4464 C C . GLN A 1 591 ? -7.671 -16.862 37.449 1.00 90.62 591 GLN A C 1
ATOM 4466 O O . GLN A 1 591 ? -7.029 -16.175 38.243 1.00 90.62 591 GLN A O 1
ATOM 4471 N N . GLN A 1 592 ? -7.148 -17.352 36.326 1.00 80.44 592 GLN A N 1
ATOM 4472 C CA . GLN A 1 592 ? -5.742 -17.212 35.950 1.00 80.44 592 GLN A CA 1
ATOM 4473 C C . GLN A 1 592 ? -5.639 -16.426 34.643 1.00 80.44 592 GLN A C 1
ATOM 4475 O O . GLN A 1 592 ? -6.230 -16.821 33.642 1.00 80.44 592 GLN A O 1
ATOM 4480 N N . PHE A 1 593 ? -4.892 -15.329 34.696 1.00 85.94 593 PHE A N 1
ATOM 4481 C CA . PHE A 1 593 ? -4.510 -14.463 33.584 1.00 85.94 593 PHE A CA 1
ATOM 4482 C C . PHE A 1 593 ? -3.023 -14.137 33.759 1.00 85.94 593 PHE A C 1
ATOM 4484 O O . PHE A 1 593 ? -2.526 -14.156 34.887 1.00 85.94 593 PHE A O 1
ATOM 4491 N N . ASP A 1 594 ? -2.325 -13.816 32.671 1.00 80.81 594 ASP A N 1
ATOM 4492 C CA . ASP A 1 594 ? -0.900 -13.450 32.698 1.00 80.81 594 ASP A CA 1
ATOM 4493 C C . ASP A 1 594 ? -0.689 -11.947 33.019 1.00 80.81 594 ASP A C 1
ATOM 4495 O O . ASP A 1 594 ? 0.273 -11.326 32.568 1.00 80.81 594 ASP A O 1
ATOM 4499 N N . ASP A 1 595 ? -1.603 -11.356 33.800 1.00 85.25 595 ASP A N 1
ATOM 4500 C CA . ASP A 1 595 ? -1.603 -9.957 34.245 1.00 85.25 595 ASP A CA 1
ATOM 4501 C C . ASP A 1 595 ? -2.049 -9.816 35.718 1.00 85.25 595 ASP A C 1
ATOM 4503 O O . ASP A 1 595 ? -2.639 -10.729 36.300 1.00 85.25 595 ASP A O 1
ATOM 4507 N N . GLU A 1 596 ? -1.759 -8.667 36.345 1.00 86.06 596 GLU A N 1
ATOM 4508 C CA . GLU A 1 596 ? -2.191 -8.365 37.726 1.00 86.06 596 GLU A CA 1
ATOM 4509 C C . GLU A 1 596 ? -3.531 -7.594 37.792 1.00 86.06 596 GLU A C 1
ATOM 4511 O O . GLU A 1 596 ? -4.054 -7.336 38.884 1.00 86.06 596 GLU A O 1
ATOM 4516 N N . PHE A 1 597 ? -4.143 -7.281 36.641 1.00 90.44 597 PHE A N 1
ATOM 4517 C CA . PHE A 1 597 ? -5.245 -6.317 36.517 1.00 90.44 597 PHE A CA 1
ATOM 4518 C C . PHE A 1 597 ? -6.482 -6.679 37.345 1.00 90.44 597 PHE A C 1
ATOM 4520 O O . PHE A 1 597 ? -7.119 -5.808 37.934 1.00 90.44 597 PHE A O 1
ATOM 4527 N N . LEU A 1 598 ? -6.818 -7.971 37.455 1.00 89.81 598 LEU A N 1
ATOM 4528 C CA . LEU A 1 598 ? -7.952 -8.433 38.273 1.00 89.81 598 LEU A CA 1
ATOM 4529 C C . LEU A 1 598 ? -7.883 -7.934 39.724 1.00 89.81 598 LEU A C 1
ATOM 4531 O O . LEU A 1 598 ? -8.919 -7.637 40.329 1.00 89.81 598 LEU A O 1
ATOM 4535 N N . LYS A 1 599 ? -6.664 -7.863 40.265 1.00 88.19 599 LYS A N 1
ATOM 4536 C CA . LYS A 1 599 ? -6.363 -7.508 41.653 1.00 88.19 599 LYS A CA 1
ATOM 4537 C C . LYS A 1 599 ? -6.327 -5.993 41.845 1.00 88.19 599 LYS A C 1
ATOM 4539 O O . LYS A 1 599 ? -6.861 -5.483 42.827 1.00 88.19 599 LYS A O 1
ATOM 4544 N N . GLU A 1 600 ? -5.772 -5.274 40.871 1.00 89.75 600 GLU A N 1
ATOM 4545 C CA . GLU A 1 600 ? -5.788 -3.806 40.816 1.00 89.75 600 GLU A CA 1
ATOM 4546 C C . GLU A 1 600 ? -7.225 -3.268 40.719 1.00 89.75 600 GLU A C 1
ATOM 4548 O O . GLU A 1 600 ? -7.630 -2.391 41.485 1.00 89.75 600 GLU A O 1
ATOM 4553 N N . TRP A 1 601 ? -8.042 -3.858 39.843 1.00 93.56 601 TRP A N 1
ATOM 4554 C CA . TRP A 1 601 ? -9.435 -3.459 39.620 1.00 93.56 601 TRP A CA 1
ATOM 4555 C C . TRP A 1 601 ? -10.404 -3.960 40.702 1.00 93.56 601 TRP A C 1
ATOM 4557 O O . TRP A 1 601 ? -11.578 -3.577 40.691 1.00 93.56 601 TRP A O 1
ATOM 4567 N N . ARG A 1 602 ? -9.951 -4.808 41.640 1.00 93.69 602 ARG A N 1
ATOM 4568 C CA . ARG A 1 602 ? -10.764 -5.502 42.663 1.00 93.69 602 ARG A CA 1
ATOM 4569 C C . ARG A 1 602 ? -11.979 -6.238 42.076 1.00 93.69 602 ARG A C 1
ATOM 4571 O O . ARG A 1 602 ? -13.120 -6.037 42.513 1.00 93.69 602 ARG A O 1
ATOM 4578 N N . LEU A 1 603 ? -11.745 -7.017 41.019 1.00 93.69 603 LEU A N 1
ATOM 4579 C CA . LEU A 1 603 ? -12.754 -7.812 40.303 1.00 93.69 603 LEU A CA 1
ATOM 4580 C C . LEU A 1 603 ? -12.418 -9.317 40.284 1.00 93.69 603 LEU A C 1
ATOM 4582 O O . LEU A 1 603 ? -13.045 -10.084 39.555 1.00 93.69 603 LEU A O 1
ATOM 4586 N N . GLU A 1 604 ? -11.496 -9.771 41.137 1.00 92.75 604 GLU A N 1
ATOM 4587 C CA . GLU A 1 604 ? -11.007 -11.158 41.223 1.00 92.75 604 GLU A CA 1
ATOM 4588 C C . GLU A 1 604 ? -12.135 -12.183 41.407 1.00 92.75 604 GLU A C 1
ATOM 4590 O O . GLU A 1 604 ? -12.030 -13.315 40.939 1.00 92.75 604 GLU A O 1
ATOM 4595 N N . ASN A 1 605 ? -13.228 -11.773 42.057 1.00 93.69 605 ASN A N 1
ATOM 4596 C CA . ASN A 1 605 ? -14.374 -12.626 42.360 1.00 93.69 605 ASN A CA 1
ATOM 4597 C C . ASN A 1 605 ? -15.409 -12.735 41.221 1.00 93.69 605 ASN A C 1
ATOM 4599 O O . ASN A 1 605 ? -16.371 -13.489 41.369 1.00 93.69 605 ASN A O 1
ATOM 4603 N N . TRP A 1 606 ? -15.256 -12.009 40.105 1.00 94.69 606 TRP A N 1
ATOM 4604 C CA . TRP A 1 606 ? -16.186 -12.020 38.964 1.00 94.69 606 TRP A CA 1
ATOM 4605 C C . TRP A 1 606 ? -15.470 -12.468 37.688 1.00 94.69 606 TRP A C 1
ATOM 4607 O O . TRP A 1 606 ? -14.493 -11.845 37.281 1.00 94.69 606 TRP A O 1
ATOM 4617 N N . LYS A 1 607 ? -15.964 -13.525 37.028 1.00 94.62 607 LYS A N 1
ATOM 4618 C CA . LYS A 1 607 ? -15.302 -14.136 35.861 1.00 94.62 607 LYS A CA 1
ATOM 4619 C C . LYS A 1 607 ? -15.093 -13.122 34.725 1.00 94.62 607 LYS A C 1
ATOM 4621 O O . LYS A 1 607 ? -16.072 -12.778 34.055 1.00 94.62 607 LYS A O 1
ATOM 4626 N N . ARG A 1 608 ? -13.836 -12.737 34.483 1.00 94.19 608 ARG A N 1
ATOM 4627 C CA . ARG A 1 608 ? -13.379 -11.996 33.294 1.00 94.19 608 ARG A CA 1
ATOM 4628 C C . ARG A 1 608 ? -13.433 -12.916 32.070 1.00 94.19 608 ARG A C 1
ATOM 4630 O O . ARG A 1 608 ? -13.189 -14.122 32.187 1.00 94.19 608 ARG A O 1
ATOM 4637 N N . ARG A 1 609 ? -13.817 -12.379 30.914 1.00 92.81 609 ARG A N 1
ATOM 4638 C CA . ARG A 1 609 ? -13.921 -13.115 29.644 1.00 92.81 609 ARG A CA 1
ATOM 4639 C C . ARG A 1 609 ? -13.407 -12.234 28.516 1.00 92.81 609 ARG A C 1
ATOM 4641 O O . ARG A 1 609 ? -14.174 -11.480 27.939 1.00 92.81 609 ARG A O 1
ATOM 4648 N N . ASP A 1 610 ? -12.121 -12.305 28.228 1.00 92.06 610 ASP A N 1
ATOM 4649 C CA . ASP A 1 610 ? -11.556 -11.497 27.148 1.00 92.06 610 ASP A CA 1
ATOM 4650 C C . ASP A 1 610 ? -11.997 -12.046 25.783 1.00 92.06 610 ASP A C 1
ATOM 4652 O O . ASP A 1 610 ? -12.392 -13.215 25.674 1.00 92.06 610 ASP A O 1
ATOM 4656 N N . VAL A 1 611 ? -12.004 -11.188 24.760 1.00 88.56 611 VAL A N 1
ATOM 4657 C CA . VAL A 1 611 ? -12.440 -11.555 23.404 1.00 88.56 611 VAL A CA 1
ATOM 4658 C C . VAL A 1 611 ? -11.335 -11.340 22.374 1.00 88.56 611 VAL A C 1
ATOM 4660 O O . VAL A 1 611 ? -10.796 -10.242 22.228 1.00 88.56 611 VAL A O 1
ATOM 4663 N N . ASP A 1 612 ? -11.053 -12.408 21.629 1.00 71.69 612 ASP A N 1
ATOM 4664 C CA . ASP A 1 612 ? -10.125 -12.443 20.502 1.00 71.69 612 ASP A CA 1
ATOM 4665 C C . ASP A 1 612 ? -10.883 -12.506 19.170 1.00 71.69 612 ASP A C 1
ATOM 4667 O O . ASP A 1 612 ? -11.934 -13.149 19.049 1.00 71.69 612 ASP A O 1
ATOM 4671 N N . GLN A 1 613 ? -10.326 -11.869 18.138 1.00 66.38 613 GLN A N 1
ATOM 4672 C CA . GLN A 1 613 ? -10.938 -11.830 16.809 1.00 66.38 613 GLN A CA 1
ATOM 4673 C C . GLN A 1 613 ? -11.098 -13.204 16.145 1.00 66.38 613 GLN A C 1
ATOM 4675 O O . GLN A 1 613 ? -10.349 -14.144 16.399 1.00 66.38 613 GLN A O 1
ATOM 4680 N N . GLY A 1 614 ? -12.092 -13.303 15.256 1.00 64.31 614 GLY A N 1
ATOM 4681 C CA . GLY A 1 614 ? -12.433 -14.520 14.506 1.00 64.31 614 GLY A CA 1
ATOM 4682 C C . GLY A 1 614 ? -13.155 -15.591 15.333 1.00 64.31 614 GLY A C 1
ATOM 4683 O O . GLY A 1 614 ? -13.823 -16.461 14.770 1.00 64.31 614 GLY A O 1
ATOM 4684 N N . THR A 1 615 ? -13.083 -15.514 16.666 1.00 74.56 615 THR A N 1
ATOM 4685 C CA . THR A 1 615 ? -13.778 -16.432 17.570 1.00 74.56 615 THR A CA 1
ATOM 4686 C C . THR A 1 615 ? -15.135 -15.868 17.988 1.00 74.56 615 THR A C 1
ATOM 4688 O O . THR A 1 615 ? -15.245 -14.743 18.468 1.00 74.56 615 THR A O 1
ATOM 4691 N N . LEU A 1 616 ? -16.202 -16.656 17.827 1.00 83.75 616 LEU A N 1
ATOM 4692 C CA . LEU A 1 616 ? -17.513 -16.289 18.360 1.00 83.75 616 LEU A CA 1
ATOM 4693 C C . LEU A 1 616 ? -17.459 -16.382 19.900 1.00 83.75 616 LEU A C 1
ATOM 4695 O O . LEU A 1 616 ? -17.208 -17.480 20.409 1.00 83.75 616 LEU A O 1
ATOM 4699 N N . PRO A 1 617 ? -17.747 -15.309 20.669 1.00 86.88 617 PRO A N 1
ATOM 4700 C CA . PRO A 1 617 ? -17.644 -15.311 22.130 1.00 86.88 617 PRO A CA 1
ATOM 4701 C C . PRO A 1 617 ? -18.828 -16.050 22.782 1.00 86.88 617 PRO A C 1
ATOM 4703 O O . PRO A 1 617 ? -19.636 -15.492 23.526 1.00 86.88 617 PRO A O 1
ATOM 4706 N N . VAL A 1 618 ? -18.941 -17.356 22.526 1.00 89.31 618 VAL A N 1
ATOM 4707 C CA . VAL A 1 618 ? -20.039 -18.227 22.984 1.00 89.31 618 VAL A CA 1
ATOM 4708 C C . VAL A 1 618 ? -20.212 -18.254 24.499 1.00 89.31 618 VAL A C 1
ATOM 4710 O O . VAL A 1 618 ? -21.290 -18.596 24.993 1.00 89.31 618 VAL A O 1
ATOM 4713 N N . ASP A 1 619 ? -19.177 -17.880 25.244 1.00 88.00 619 ASP A N 1
ATOM 4714 C CA . ASP A 1 619 ? -19.196 -17.828 26.699 1.00 88.00 619 ASP A CA 1
ATOM 4715 C C . ASP A 1 619 ? -19.966 -16.609 27.241 1.00 88.00 619 ASP A C 1
ATOM 4717 O O . ASP A 1 619 ? -20.462 -16.660 28.368 1.00 88.00 619 ASP A O 1
ATOM 4721 N N . TYR A 1 620 ? -20.149 -15.557 26.433 1.00 93.25 620 TYR A N 1
ATOM 4722 C CA . TYR A 1 620 ? -21.041 -14.421 26.710 1.00 93.25 620 TYR A CA 1
ATOM 4723 C C . TYR A 1 620 ? -22.523 -14.747 26.482 1.00 93.25 620 TYR A C 1
ATOM 4725 O O . TYR A 1 620 ? -23.385 -14.165 27.140 1.00 93.25 620 TYR A O 1
ATOM 4733 N N . LEU A 1 621 ? -22.835 -15.687 25.585 1.00 93.06 621 LEU A N 1
ATOM 4734 C CA . LEU A 1 621 ? -24.213 -16.000 25.201 1.00 93.06 621 LEU A CA 1
ATOM 4735 C C . LEU A 1 621 ? -24.952 -16.805 26.283 1.00 93.06 621 LEU A C 1
ATOM 4737 O O . LEU A 1 621 ? -24.505 -17.873 26.717 1.00 93.06 621 LEU A O 1
ATOM 4741 N N . ASN A 1 622 ? -26.142 -16.342 26.654 1.00 94.00 622 ASN A N 1
ATOM 4742 C CA . ASN A 1 622 ? -27.117 -17.056 27.475 1.00 94.00 622 ASN A CA 1
ATOM 4743 C C . ASN A 1 622 ? -28.221 -17.632 26.586 1.00 94.00 622 ASN A C 1
ATOM 4745 O O . ASN A 1 622 ? -29.301 -17.062 26.439 1.00 94.00 622 ASN A O 1
ATOM 4749 N N . ASN A 1 623 ? -27.905 -18.743 25.927 1.00 92.50 623 ASN A N 1
ATOM 4750 C CA . ASN A 1 623 ? -28.816 -19.441 25.029 1.00 92.50 623 ASN A CA 1
ATOM 4751 C C . ASN A 1 623 ? -28.530 -20.953 25.065 1.00 92.50 623 ASN A C 1
ATOM 4753 O O . ASN A 1 623 ? -27.523 -21.395 25.630 1.00 92.50 623 ASN A O 1
ATOM 4757 N N . THR A 1 624 ? -29.424 -21.737 24.468 1.00 93.31 624 THR A N 1
ATOM 4758 C CA . THR A 1 624 ? -29.337 -23.197 24.351 1.00 93.31 624 THR A CA 1
ATOM 4759 C C . THR A 1 624 ? -28.030 -23.654 23.693 1.00 93.31 624 THR A C 1
ATOM 4761 O O . THR A 1 624 ? -27.446 -22.945 22.871 1.00 93.31 624 THR A O 1
ATOM 4764 N N . GLY A 1 625 ? -27.589 -24.877 24.010 1.00 93.06 625 GLY A N 1
ATOM 4765 C CA . GLY A 1 625 ? -26.421 -25.484 23.359 1.00 93.06 625 GLY A CA 1
ATOM 4766 C C . GLY A 1 625 ? -26.572 -25.576 21.837 1.00 93.06 625 GLY A C 1
ATOM 4767 O O . GLY A 1 625 ? -25.613 -25.313 21.120 1.00 93.06 625 GLY A O 1
ATOM 4768 N N . LEU A 1 626 ? -27.793 -25.841 21.351 1.00 93.81 626 LEU A N 1
ATOM 4769 C CA . LEU A 1 626 ? -28.120 -25.843 19.924 1.00 93.81 626 LEU A CA 1
ATOM 4770 C C . LEU A 1 626 ? -27.890 -24.466 19.284 1.00 93.81 626 LEU A C 1
ATOM 4772 O O . LEU A 1 626 ? -27.194 -24.380 18.281 1.00 93.81 626 LEU A O 1
ATOM 4776 N N . PHE A 1 627 ? -28.389 -23.381 19.889 1.00 93.00 627 PHE A N 1
ATOM 4777 C CA . PHE A 1 627 ? -28.170 -22.027 19.364 1.00 93.00 627 PHE A CA 1
ATOM 4778 C C . PHE A 1 627 ? -26.683 -21.670 19.271 1.00 93.00 627 PHE A C 1
ATOM 4780 O O . PHE A 1 627 ? -26.250 -21.067 18.289 1.00 93.00 627 PHE A O 1
ATOM 4787 N N . LYS A 1 628 ? -25.889 -22.061 20.275 1.00 92.81 628 LYS A N 1
ATOM 4788 C CA . LYS A 1 628 ? -24.436 -21.850 20.257 1.00 92.81 628 LYS A CA 1
ATOM 4789 C C . LYS A 1 628 ? -23.765 -22.648 19.139 1.00 92.81 628 LYS A C 1
ATOM 4791 O O . LYS A 1 628 ? -22.970 -22.072 18.405 1.00 92.81 628 LYS A O 1
ATOM 4796 N N . ALA A 1 629 ? -24.120 -23.923 18.978 1.00 92.62 629 ALA A N 1
ATOM 4797 C CA . ALA A 1 629 ? -23.571 -24.785 17.933 1.00 92.62 629 ALA A CA 1
ATOM 4798 C C . ALA A 1 629 ? -23.908 -24.275 16.519 1.00 92.62 629 ALA A C 1
ATOM 4800 O O . ALA A 1 629 ? -23.007 -24.136 15.699 1.00 92.62 629 ALA A O 1
ATOM 4801 N N . GLU A 1 630 ? -25.168 -23.911 16.259 1.00 93.31 630 GLU A N 1
ATOM 4802 C CA . GLU A 1 630 ? -25.607 -23.340 14.975 1.00 93.31 630 GLU A CA 1
ATOM 4803 C C . GLU A 1 630 ? -24.923 -21.998 14.673 1.00 93.31 630 GLU A C 1
ATOM 4805 O O . GLU A 1 630 ? -24.524 -21.740 13.540 1.00 93.31 630 GLU A O 1
ATOM 4810 N N . SER A 1 631 ? -24.718 -21.151 15.689 1.00 91.62 631 SER A N 1
ATOM 4811 C CA . SER A 1 631 ? -24.002 -19.878 15.513 1.00 91.62 631 SER A CA 1
ATOM 4812 C C . SER A 1 631 ? -22.514 -20.096 15.204 1.00 91.62 631 SER A C 1
ATOM 4814 O O . SER A 1 631 ? -21.963 -19.420 14.339 1.00 91.62 631 SER A O 1
ATOM 4816 N N . MET A 1 632 ? -21.865 -21.066 15.861 1.00 90.69 632 MET A N 1
ATOM 4817 C CA . MET A 1 632 ? -20.480 -21.457 15.554 1.00 90.69 632 MET A CA 1
ATOM 4818 C C . MET A 1 632 ? -20.354 -22.063 14.151 1.00 90.69 632 MET A C 1
ATOM 4820 O O . MET A 1 632 ? -19.409 -21.740 13.435 1.00 90.69 632 MET A O 1
ATOM 4824 N N . LEU A 1 633 ? -21.309 -22.908 13.745 1.00 91.75 633 LEU A N 1
ATOM 4825 C CA . LEU A 1 633 ? -21.363 -23.494 12.406 1.00 91.75 633 LEU A CA 1
ATOM 4826 C C . LEU A 1 633 ? -21.538 -22.411 11.334 1.00 91.75 633 LEU A C 1
ATOM 4828 O O . LEU A 1 633 ? -20.793 -22.401 10.361 1.00 91.75 633 LEU A O 1
ATOM 4832 N N . THR A 1 634 ? -22.460 -21.469 11.545 1.00 91.06 634 THR A N 1
ATOM 4833 C CA . THR A 1 634 ? -22.699 -20.337 10.632 1.00 91.06 634 THR A CA 1
ATOM 4834 C C . THR A 1 634 ? -21.423 -19.506 10.444 1.00 91.06 634 THR A C 1
ATOM 4836 O O . THR A 1 634 ? -21.006 -19.284 9.308 1.00 91.06 634 THR A O 1
ATOM 4839 N N . ASN A 1 635 ? -20.740 -19.150 11.541 1.00 89.31 635 ASN A N 1
ATOM 4840 C CA . ASN A 1 635 ? -19.457 -18.437 11.515 1.00 89.31 635 ASN A CA 1
ATOM 4841 C C . ASN A 1 635 ? -18.368 -19.222 10.753 1.00 89.31 635 ASN A C 1
ATOM 4843 O O . ASN A 1 635 ? -17.656 -18.664 9.922 1.00 89.31 635 ASN A O 1
ATOM 4847 N N . ALA A 1 636 ? -18.266 -20.536 10.979 1.00 89.00 636 ALA A N 1
ATOM 4848 C CA . ALA A 1 636 ? -17.307 -21.390 10.276 1.00 89.00 636 ALA A CA 1
ATOM 4849 C C . ALA A 1 636 ? -17.599 -21.508 8.766 1.00 89.00 636 ALA A C 1
ATOM 4851 O O . ALA A 1 636 ? -16.665 -21.533 7.965 1.00 89.00 636 ALA A O 1
ATOM 4852 N N . VAL A 1 637 ? -18.874 -21.541 8.357 1.00 89.56 637 VAL A N 1
ATOM 4853 C CA . VAL A 1 637 ? -19.259 -21.542 6.934 1.00 89.56 637 VAL A CA 1
ATOM 4854 C C . VAL A 1 637 ? -18.924 -20.201 6.273 1.00 89.56 637 VAL A C 1
ATOM 4856 O O . VAL A 1 637 ? -18.408 -20.205 5.159 1.00 89.56 637 VAL A O 1
ATOM 4859 N N . GLN A 1 638 ? -19.130 -19.066 6.952 1.00 86.69 638 GLN A N 1
ATOM 4860 C CA . GLN A 1 638 ? -18.741 -17.742 6.436 1.00 86.69 638 GLN A CA 1
ATOM 4861 C C . GLN A 1 638 ? -17.229 -17.649 6.174 1.00 86.69 638 GLN A C 1
ATOM 4863 O O . GLN A 1 638 ? -16.817 -17.244 5.086 1.00 86.69 638 GLN A O 1
ATOM 4868 N N . ILE A 1 639 ? -16.406 -18.098 7.128 1.00 84.50 639 ILE A N 1
ATOM 4869 C CA . ILE A 1 639 ? -14.938 -18.142 6.988 1.00 84.50 639 ILE A CA 1
ATOM 4870 C C . ILE A 1 639 ? -14.518 -19.105 5.858 1.00 84.50 639 ILE A C 1
ATOM 4872 O O . ILE A 1 639 ? -13.605 -18.813 5.084 1.00 84.50 639 ILE A O 1
ATOM 4876 N N . LEU A 1 640 ? -15.208 -20.239 5.699 1.00 85.88 640 LEU A N 1
ATOM 4877 C CA . LEU A 1 640 ? -14.937 -21.183 4.612 1.00 85.88 640 LEU A CA 1
ATOM 4878 C C . LEU A 1 640 ? -15.267 -20.603 3.222 1.00 85.88 640 LEU A C 1
ATOM 4880 O O . LEU A 1 640 ? -14.540 -20.876 2.267 1.00 85.88 640 LEU A O 1
ATOM 4884 N N . GLU A 1 641 ? -16.334 -19.811 3.085 1.00 85.38 641 GLU A N 1
ATOM 4885 C CA . GLU A 1 641 ? -16.651 -19.122 1.825 1.00 85.38 641 GLU A CA 1
ATOM 4886 C C . GLU A 1 641 ? -15.601 -18.051 1.479 1.00 85.38 641 GLU A C 1
ATOM 4888 O O . GLU A 1 641 ? -15.150 -18.014 0.332 1.00 85.38 641 GLU A O 1
ATOM 4893 N N . GLN A 1 642 ? -15.125 -17.268 2.461 1.00 81.50 642 GLN A N 1
ATOM 4894 C CA . GLN A 1 642 ? -13.991 -16.341 2.280 1.00 81.50 642 GLN A CA 1
ATOM 4895 C C . GLN A 1 642 ? -12.762 -17.066 1.705 1.00 81.50 642 GLN A C 1
ATOM 4897 O O . GLN A 1 642 ? -12.186 -16.640 0.699 1.00 81.50 642 GLN A O 1
ATOM 4902 N N . PHE A 1 643 ? -12.398 -18.208 2.299 1.00 82.44 643 PHE A N 1
ATOM 4903 C CA . PHE A 1 643 ? -11.254 -19.011 1.862 1.00 82.44 643 PHE A CA 1
ATOM 4904 C C . PHE A 1 643 ? -11.419 -19.571 0.437 1.00 82.44 643 PHE A C 1
ATOM 4906 O O . PHE A 1 643 ? -10.485 -19.510 -0.367 1.00 82.44 643 PHE A O 1
ATOM 4913 N N . LYS A 1 644 ? -12.608 -20.086 0.088 1.00 82.25 644 LYS A N 1
ATOM 4914 C CA . LYS A 1 644 ? -12.888 -20.632 -1.254 1.00 82.25 644 LYS A CA 1
ATOM 4915 C C . LYS A 1 644 ? -12.727 -19.592 -2.359 1.00 82.25 644 LYS A C 1
ATOM 4917 O O . LYS A 1 644 ? -12.148 -19.913 -3.397 1.00 82.25 644 LYS A O 1
ATOM 4922 N N . VAL A 1 645 ? -13.259 -18.383 -2.164 1.00 80.81 645 VAL A N 1
ATOM 4923 C CA . VAL A 1 645 ? -13.193 -17.322 -3.182 1.00 80.81 645 VAL A CA 1
ATOM 4924 C C . VAL A 1 645 ? -11.743 -16.880 -3.388 1.00 80.81 645 VAL A C 1
ATOM 4926 O O . VAL A 1 645 ? -11.279 -16.875 -4.527 1.00 80.81 645 VAL A O 1
ATOM 4929 N N . SER A 1 646 ? -10.999 -16.648 -2.300 1.00 74.88 646 SER A N 1
ATOM 4930 C CA . SER A 1 646 ? -9.567 -16.309 -2.344 1.00 74.88 646 SER A CA 1
ATOM 4931 C C . SER A 1 646 ? -8.739 -17.340 -3.137 1.00 74.88 646 SER A C 1
ATOM 4933 O O . SER A 1 646 ? -8.008 -16.988 -4.067 1.00 74.88 646 SER A O 1
ATOM 4935 N N . LEU A 1 647 ? -8.944 -18.639 -2.878 1.00 80.38 647 LEU A N 1
ATOM 4936 C CA . LEU A 1 647 ? -8.263 -19.715 -3.610 1.00 80.38 647 LEU A CA 1
ATOM 4937 C C . LEU A 1 647 ? -8.627 -19.752 -5.111 1.00 80.38 647 LEU A C 1
ATOM 4939 O O . LEU A 1 647 ? -7.788 -20.084 -5.954 1.00 80.38 647 LEU A O 1
ATOM 4943 N N . CYS A 1 648 ? -9.868 -19.406 -5.470 1.00 78.94 648 CYS A N 1
ATOM 4944 C CA . CYS A 1 648 ? -10.288 -19.326 -6.871 1.00 78.94 648 CYS A CA 1
ATOM 4945 C C . CYS A 1 648 ? -9.583 -18.181 -7.615 1.00 78.94 648 CYS A C 1
ATOM 4947 O O . CYS A 1 648 ? -9.164 -18.367 -8.762 1.00 78.94 648 CYS A O 1
ATOM 4949 N N . GLU A 1 649 ? -9.415 -17.021 -6.977 1.00 73.62 649 GLU A N 1
ATOM 4950 C CA . GLU A 1 649 ? -8.704 -15.878 -7.562 1.00 73.62 649 GLU A CA 1
ATOM 4951 C C . GLU A 1 649 ? -7.213 -16.173 -7.780 1.00 73.62 649 GLU A C 1
ATOM 4953 O O . GLU A 1 649 ? -6.662 -15.829 -8.834 1.00 73.62 649 GLU A O 1
ATOM 4958 N N . GLU A 1 650 ? -6.557 -16.872 -6.847 1.00 76.94 650 GLU A N 1
ATOM 4959 C CA . GLU A 1 650 ? -5.169 -17.314 -7.028 1.00 76.94 650 GLU A CA 1
ATOM 4960 C C . GLU A 1 650 ? -5.034 -18.259 -8.236 1.00 76.94 650 GLU A C 1
ATOM 4962 O O . GLU A 1 650 ? -4.164 -18.059 -9.095 1.00 76.94 650 GLU A O 1
ATOM 4967 N N . LEU A 1 651 ? -5.931 -19.245 -8.360 1.00 76.56 651 LEU A N 1
ATOM 4968 C CA . LEU A 1 651 ? -5.916 -20.207 -9.465 1.00 76.56 651 LEU A CA 1
ATOM 4969 C C . LEU A 1 651 ? -6.131 -19.532 -10.832 1.00 76.56 651 LEU A C 1
ATOM 4971 O O . LEU A 1 651 ? -5.431 -19.861 -11.796 1.00 76.56 651 LEU A O 1
ATOM 4975 N N . ILE A 1 652 ? -7.050 -18.564 -10.920 1.00 75.88 652 ILE A N 1
ATOM 4976 C CA . ILE A 1 652 ? -7.281 -17.764 -12.136 1.00 75.88 652 ILE A CA 1
ATOM 4977 C C . ILE A 1 652 ? -6.007 -16.998 -12.517 1.00 75.88 652 ILE A C 1
ATOM 4979 O O . ILE A 1 652 ? -5.564 -17.055 -13.669 1.00 75.88 652 ILE A O 1
ATOM 4983 N N . ASN A 1 653 ? -5.372 -16.332 -11.550 1.00 71.12 653 ASN A N 1
ATOM 4984 C CA . ASN A 1 653 ? -4.131 -15.592 -11.774 1.00 71.12 653 ASN A CA 1
ATOM 4985 C C . ASN A 1 653 ? -2.974 -16.501 -12.221 1.00 71.12 653 ASN A C 1
ATOM 4987 O O . ASN A 1 653 ? -2.200 -16.131 -13.112 1.00 71.12 653 ASN A O 1
ATOM 4991 N N . LEU A 1 654 ? -2.855 -17.701 -11.648 1.00 74.56 654 LEU A N 1
ATOM 4992 C CA . LEU A 1 654 ? -1.830 -18.671 -12.034 1.00 74.56 654 LEU A CA 1
ATOM 4993 C C . LEU A 1 654 ? -2.065 -19.218 -13.453 1.00 74.56 654 LEU A C 1
ATOM 4995 O O . LEU A 1 654 ? -1.117 -19.317 -14.238 1.00 74.56 654 LEU A O 1
ATOM 4999 N N . ALA A 1 655 ? -3.320 -19.490 -13.824 1.00 75.44 655 ALA A N 1
ATOM 5000 C CA . ALA A 1 655 ? -3.690 -19.915 -15.174 1.00 75.44 655 ALA A CA 1
ATOM 5001 C C . ALA A 1 655 ? -3.372 -18.840 -16.234 1.00 75.44 655 ALA A C 1
ATOM 5003 O O . ALA A 1 655 ? -2.803 -19.154 -17.284 1.00 75.44 655 ALA A O 1
ATOM 5004 N N . LEU A 1 656 ? -3.657 -17.564 -15.944 1.00 76.81 656 LEU A N 1
ATOM 5005 C CA . LEU A 1 656 ? -3.320 -16.437 -16.826 1.00 76.81 656 LEU A CA 1
ATOM 5006 C C . LEU A 1 656 ? -1.801 -16.261 -16.998 1.00 76.81 656 LEU A C 1
ATOM 5008 O O . LEU A 1 656 ? -1.327 -16.043 -18.119 1.00 76.81 656 LEU A O 1
ATOM 5012 N N . LYS A 1 657 ? -1.018 -16.422 -15.921 1.00 71.50 657 LYS A N 1
ATOM 5013 C CA . LYS A 1 657 ? 0.457 -16.435 -15.986 1.00 71.50 657 LYS A CA 1
ATOM 5014 C C . LYS A 1 657 ? 0.970 -17.588 -16.859 1.00 71.50 657 LYS A C 1
ATOM 5016 O O . LYS A 1 657 ? 1.838 -17.365 -17.704 1.00 71.50 657 LYS A O 1
ATOM 5021 N N . GLY A 1 658 ? 0.391 -18.783 -16.720 1.00 76.25 658 GLY A N 1
ATOM 5022 C CA . GLY A 1 658 ? 0.695 -19.941 -17.567 1.00 76.25 658 GLY A CA 1
ATOM 5023 C C . GLY A 1 658 ? 0.415 -19.686 -19.053 1.00 76.25 658 GLY A C 1
ATOM 5024 O O . GLY A 1 658 ? 1.273 -19.949 -19.896 1.00 76.25 658 GLY A O 1
ATOM 5025 N N . LEU A 1 659 ? -0.740 -19.101 -19.384 1.00 76.62 659 LEU A N 1
ATOM 5026 C CA . LEU A 1 659 ? -1.093 -18.748 -20.764 1.00 76.62 659 LEU A CA 1
ATOM 5027 C C . LEU A 1 659 ? -0.107 -17.733 -21.373 1.00 76.62 659 LEU A C 1
ATOM 5029 O O . LEU A 1 659 ? 0.353 -17.911 -22.502 1.00 76.62 659 LEU A O 1
ATOM 5033 N N . SER A 1 660 ? 0.266 -16.702 -20.608 1.00 71.94 660 SER A N 1
ATOM 5034 C CA . SER A 1 660 ? 1.243 -15.685 -21.026 1.00 71.94 660 SER A CA 1
ATOM 5035 C C . SER A 1 660 ? 2.631 -16.281 -21.304 1.00 71.94 660 SER A C 1
ATOM 5037 O O . SER A 1 660 ? 3.273 -15.939 -22.304 1.00 71.94 660 SER A O 1
ATOM 5039 N N . TYR A 1 661 ? 3.072 -17.231 -20.471 1.00 77.25 661 TYR A N 1
ATOM 5040 C CA . TYR A 1 661 ? 4.317 -17.973 -20.678 1.00 77.25 661 TYR A CA 1
ATOM 5041 C C . TYR A 1 661 ? 4.304 -18.736 -22.010 1.00 77.25 661 TYR A C 1
ATOM 5043 O O . TYR A 1 661 ? 5.179 -18.510 -22.847 1.00 77.25 661 TYR A O 1
ATOM 5051 N N . TYR A 1 662 ? 3.280 -19.557 -22.268 1.00 73.50 662 TYR A N 1
ATOM 5052 C CA . TYR A 1 662 ? 3.187 -20.315 -23.523 1.00 73.50 662 TYR A CA 1
ATOM 5053 C C . TYR A 1 662 ? 3.056 -19.415 -24.764 1.00 73.50 662 TYR A C 1
ATOM 5055 O O . TYR A 1 662 ? 3.607 -19.743 -25.812 1.00 73.50 662 TYR A O 1
ATOM 5063 N N . HIS A 1 663 ? 2.403 -18.253 -24.656 1.00 67.94 663 HIS A N 1
ATOM 5064 C CA . HIS A 1 663 ? 2.320 -17.275 -25.750 1.00 67.94 663 HIS A CA 1
ATOM 5065 C C . HIS A 1 663 ? 3.638 -16.537 -26.045 1.00 67.94 663 HIS A C 1
ATOM 5067 O O . HIS A 1 663 ? 3.795 -15.988 -27.136 1.00 67.94 663 HIS A O 1
ATOM 5073 N N . THR A 1 664 ? 4.575 -16.472 -25.094 1.00 72.81 664 THR A N 1
ATOM 5074 C CA . THR A 1 664 ? 5.819 -15.690 -25.238 1.00 72.81 664 THR A CA 1
ATOM 5075 C C . THR A 1 664 ? 7.094 -16.530 -25.282 1.00 72.81 664 THR A C 1
ATOM 5077 O O . THR A 1 664 ? 8.141 -15.984 -25.630 1.00 72.81 664 THR A O 1
ATOM 5080 N N . TYR A 1 665 ? 6.998 -17.837 -25.020 1.00 78.44 665 TYR A N 1
ATOM 5081 C CA . TYR A 1 665 ? 8.098 -18.801 -24.909 1.00 78.44 665 TYR A CA 1
ATOM 5082 C C . TYR A 1 665 ? 9.206 -18.629 -25.967 1.00 78.44 665 TYR A C 1
ATOM 5084 O O . TYR A 1 665 ? 10.347 -18.316 -25.630 1.00 78.44 665 TYR A O 1
ATOM 5092 N N . ASP A 1 666 ? 8.865 -18.724 -27.255 1.00 75.69 666 ASP A N 1
ATOM 5093 C CA . ASP A 1 666 ? 9.841 -18.646 -28.355 1.00 75.69 666 ASP A CA 1
ATOM 5094 C C . ASP A 1 666 ? 10.120 -17.217 -28.865 1.00 75.69 666 ASP A C 1
ATOM 5096 O O . ASP A 1 666 ? 10.965 -17.011 -29.746 1.00 75.69 666 ASP A O 1
ATOM 5100 N N . ARG A 1 667 ? 9.432 -16.199 -28.326 1.00 77.00 667 ARG A N 1
ATOM 5101 C CA . ARG A 1 667 ? 9.438 -14.822 -28.861 1.00 77.00 667 ARG A CA 1
ATOM 5102 C C . ARG A 1 667 ? 10.843 -14.224 -28.927 1.00 77.00 667 ARG A C 1
ATOM 5104 O O . ARG A 1 667 ? 11.170 -13.531 -29.889 1.00 77.00 667 ARG A O 1
ATOM 5111 N N . PHE A 1 668 ? 11.670 -14.478 -27.914 1.00 76.69 668 PHE A N 1
ATOM 5112 C CA . PHE A 1 668 ? 13.039 -13.963 -27.853 1.00 76.69 668 PHE A CA 1
ATOM 5113 C C . PHE A 1 668 ? 13.963 -14.661 -28.863 1.00 76.69 668 PHE A C 1
ATOM 5115 O O . PHE A 1 668 ? 14.725 -13.994 -29.564 1.00 76.69 668 PHE A O 1
ATOM 5122 N N . PHE A 1 669 ? 13.849 -15.987 -28.988 1.00 80.25 669 PHE A N 1
ATOM 5123 C CA . PHE A 1 669 ? 14.657 -16.792 -29.904 1.00 80.25 669 PHE A CA 1
ATOM 5124 C C . PHE A 1 669 ? 14.389 -16.426 -31.372 1.00 80.25 669 PHE A C 1
ATOM 5126 O O . PHE A 1 669 ? 15.322 -16.055 -32.094 1.00 80.25 669 PHE A O 1
ATOM 5133 N N . LEU A 1 670 ? 13.119 -16.419 -31.801 1.00 79.44 670 LEU A N 1
ATOM 5134 C CA . LEU A 1 670 ? 12.773 -15.971 -33.156 1.00 79.44 670 LEU A CA 1
ATOM 5135 C C . LEU A 1 670 ? 13.073 -14.481 -33.354 1.00 79.44 670 LEU A C 1
ATOM 5137 O O . LEU A 1 670 ? 13.530 -14.102 -34.430 1.00 79.44 670 LEU A O 1
ATOM 5141 N N . GLY A 1 671 ? 12.878 -13.646 -32.327 1.00 74.56 671 GLY A N 1
ATOM 5142 C CA . GLY A 1 671 ? 13.174 -12.213 -32.375 1.00 74.56 671 GLY A CA 1
ATOM 5143 C C . GLY A 1 671 ? 14.628 -11.913 -32.747 1.00 74.56 671 GLY A C 1
ATOM 5144 O O . GLY A 1 671 ? 14.871 -11.144 -33.679 1.00 74.56 671 GLY A O 1
ATOM 5145 N N . ILE A 1 672 ? 15.594 -12.571 -32.093 1.00 82.88 672 ILE A N 1
ATOM 5146 C CA . ILE A 1 672 ? 17.023 -12.466 -32.448 1.00 82.88 672 ILE A CA 1
ATOM 5147 C C . ILE A 1 672 ? 17.250 -12.924 -33.888 1.00 82.88 672 ILE A C 1
ATOM 5149 O O . ILE A 1 672 ? 17.943 -12.252 -34.654 1.00 82.88 672 ILE A O 1
ATOM 5153 N N . SER A 1 673 ? 16.663 -14.058 -34.269 1.00 84.44 673 SER A N 1
ATOM 5154 C CA . SER A 1 673 ? 16.902 -14.646 -35.587 1.00 84.44 673 SER A CA 1
ATOM 5155 C C . SER A 1 673 ? 16.392 -13.765 -36.733 1.00 84.44 673 SER A C 1
ATOM 5157 O O . SER A 1 673 ? 17.082 -13.570 -37.736 1.00 84.44 673 SER A O 1
ATOM 5159 N N . VAL A 1 674 ? 15.205 -13.182 -36.560 1.00 79.25 674 VAL A N 1
ATOM 5160 C CA . VAL A 1 674 ? 14.604 -12.223 -37.495 1.00 79.25 674 VAL A CA 1
ATOM 5161 C C . VAL A 1 674 ? 15.430 -10.934 -37.554 1.00 79.25 674 VAL A C 1
ATOM 5163 O O . VAL A 1 674 ? 15.728 -10.454 -38.650 1.00 79.25 674 VAL A O 1
ATOM 5166 N N . ALA A 1 675 ? 15.870 -10.406 -36.406 1.00 77.56 675 ALA A N 1
ATOM 5167 C CA . ALA A 1 675 ? 16.712 -9.211 -36.351 1.00 77.56 675 ALA A CA 1
ATOM 5168 C C . ALA A 1 675 ? 18.051 -9.408 -37.086 1.00 77.56 675 ALA A C 1
ATOM 5170 O O . ALA A 1 675 ? 18.439 -8.562 -37.893 1.00 77.56 675 ALA A O 1
ATOM 5171 N N . LEU A 1 676 ? 18.725 -10.548 -36.886 1.00 84.25 676 LEU A N 1
ATOM 5172 C CA . LEU A 1 676 ? 19.955 -10.894 -37.612 1.00 84.25 676 LEU A CA 1
ATOM 5173 C C . LEU A 1 676 ? 19.733 -10.996 -39.127 1.00 84.25 676 LEU A C 1
ATOM 5175 O O . LEU A 1 676 ? 20.615 -10.599 -39.891 1.00 84.25 676 LEU A O 1
ATOM 5179 N N . GLY A 1 677 ? 18.571 -11.492 -39.563 1.00 82.81 677 GLY A N 1
ATOM 5180 C CA . GLY A 1 677 ? 18.181 -11.521 -40.975 1.00 82.81 677 GLY A CA 1
ATOM 5181 C C . GLY A 1 677 ? 18.047 -10.117 -41.569 1.00 82.81 677 GLY A C 1
ATOM 5182 O O . GLY A 1 677 ? 18.677 -9.820 -42.586 1.00 82.81 677 GLY A O 1
ATOM 5183 N N . PHE A 1 678 ? 17.294 -9.231 -40.909 1.00 77.75 678 PHE A N 1
ATOM 5184 C CA . PHE A 1 678 ? 17.111 -7.848 -41.363 1.00 77.75 678 PHE A CA 1
ATOM 5185 C C . PHE A 1 678 ? 18.418 -7.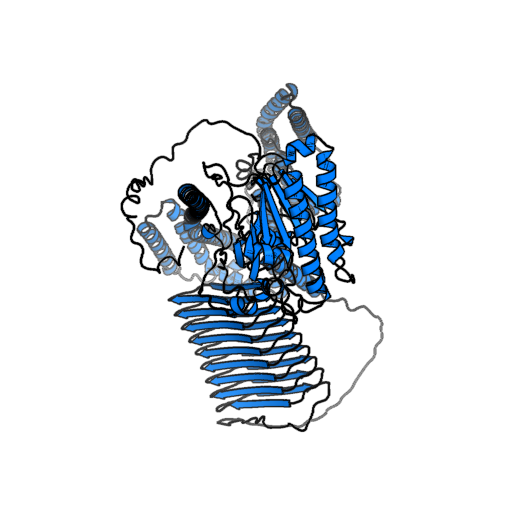045 -41.375 1.00 77.75 678 PHE A C 1
ATOM 5187 O O . PHE A 1 678 ? 18.727 -6.428 -42.393 1.00 77.75 678 PHE A O 1
ATOM 5194 N N . VAL A 1 679 ? 19.212 -7.087 -40.297 1.00 81.19 679 VAL A N 1
ATOM 5195 C CA . VAL A 1 679 ? 20.496 -6.359 -40.212 1.00 81.19 679 VAL A CA 1
ATOM 5196 C C . VAL A 1 679 ? 21.501 -6.877 -41.244 1.00 81.19 679 VAL A C 1
ATOM 5198 O O . VAL A 1 679 ? 22.216 -6.087 -41.864 1.00 81.19 679 VAL A O 1
ATOM 5201 N N . GLY A 1 680 ? 21.537 -8.191 -41.484 1.00 83.94 680 GLY A N 1
ATOM 5202 C CA . GLY A 1 680 ? 22.358 -8.766 -42.549 1.00 83.94 680 GLY A CA 1
ATOM 5203 C C . GLY A 1 680 ? 21.927 -8.274 -43.934 1.00 83.94 680 GLY A C 1
ATOM 5204 O O . GLY A 1 680 ? 22.773 -7.910 -44.752 1.00 83.94 680 GLY A O 1
ATOM 5205 N N . TRP A 1 681 ? 20.617 -8.216 -44.195 1.00 80.62 681 TRP A N 1
ATOM 5206 C CA . TRP A 1 681 ? 20.080 -7.808 -45.494 1.00 80.62 681 TRP A CA 1
ATOM 5207 C C . TRP A 1 681 ? 20.316 -6.323 -45.784 1.00 80.62 681 TRP A C 1
ATOM 5209 O O . TRP A 1 681 ? 20.781 -5.979 -46.873 1.00 80.62 681 TRP A O 1
ATOM 5219 N N . THR A 1 682 ? 20.071 -5.440 -44.811 1.00 77.31 682 THR A N 1
ATOM 5220 C CA . THR A 1 682 ? 20.345 -4.000 -44.956 1.00 77.31 682 THR A CA 1
ATOM 5221 C C . THR A 1 682 ? 21.837 -3.725 -45.122 1.00 77.31 682 THR A C 1
ATOM 5223 O O . THR A 1 682 ? 22.212 -2.913 -45.971 1.00 77.31 682 THR A O 1
ATOM 5226 N N . SER A 1 683 ? 22.699 -4.451 -44.402 1.00 80.88 683 SER A N 1
ATOM 5227 C CA . SER A 1 683 ? 24.156 -4.388 -44.583 1.00 80.88 683 SER A CA 1
ATOM 5228 C C . SER A 1 683 ? 24.568 -4.817 -45.995 1.00 80.88 683 SER A C 1
ATOM 5230 O O . SER A 1 683 ? 25.337 -4.115 -46.651 1.00 80.88 683 SER A O 1
ATOM 5232 N N . TYR A 1 684 ? 24.023 -5.927 -46.504 1.00 82.25 684 TYR A N 1
ATOM 5233 C CA . TYR A 1 684 ? 24.335 -6.419 -47.849 1.00 82.25 684 TYR A CA 1
ATOM 5234 C C . TYR A 1 684 ? 23.886 -5.440 -48.943 1.00 82.25 684 TYR A C 1
ATOM 5236 O O . TYR A 1 684 ? 24.679 -5.087 -49.818 1.00 82.25 684 TYR A O 1
ATOM 5244 N N . ALA A 1 685 ? 22.651 -4.937 -48.857 1.00 76.12 685 ALA A N 1
ATOM 5245 C CA . ALA A 1 685 ? 22.130 -3.936 -49.785 1.00 76.12 685 ALA A CA 1
ATOM 5246 C C . ALA A 1 685 ? 22.966 -2.643 -49.762 1.00 76.12 685 ALA A C 1
ATOM 5248 O O . ALA A 1 685 ? 23.312 -2.116 -50.820 1.00 76.12 685 ALA A O 1
ATOM 5249 N N . SER A 1 686 ? 23.363 -2.175 -48.574 1.00 75.12 686 SER A N 1
ATOM 5250 C CA . SER A 1 686 ? 24.211 -0.985 -48.417 1.00 75.12 686 SER A CA 1
ATOM 5251 C C . SER A 1 686 ? 25.582 -1.170 -49.072 1.00 75.12 686 SER A C 1
ATOM 5253 O O . SER A 1 686 ? 26.043 -0.284 -49.791 1.00 75.12 686 SER A O 1
ATOM 5255 N N . LEU A 1 687 ? 26.215 -2.336 -48.892 1.00 75.12 687 LEU A N 1
ATOM 5256 C CA . LEU A 1 687 ? 27.499 -2.654 -49.526 1.00 75.12 687 LEU A CA 1
ATOM 5257 C C . LEU A 1 687 ? 27.392 -2.753 -51.051 1.00 75.12 687 LEU A C 1
ATOM 5259 O O . LEU A 1 687 ? 28.294 -2.283 -51.744 1.00 75.12 687 LEU A O 1
ATOM 5263 N N . LEU A 1 688 ? 26.295 -3.296 -51.590 1.00 74.31 688 LEU A N 1
ATOM 5264 C CA . LEU A 1 688 ? 26.043 -3.296 -53.035 1.00 74.31 688 LEU A CA 1
ATOM 5265 C C . LEU A 1 688 ? 25.876 -1.873 -53.590 1.00 74.31 688 LEU A C 1
ATOM 5267 O O . LEU A 1 688 ? 26.479 -1.551 -54.615 1.00 74.31 688 LEU A O 1
ATOM 5271 N N . ILE A 1 689 ? 25.118 -1.009 -52.907 1.00 71.25 689 ILE A N 1
ATOM 5272 C CA . ILE A 1 689 ? 24.922 0.394 -53.309 1.00 71.25 689 ILE A CA 1
ATOM 5273 C C . ILE A 1 689 ? 26.256 1.152 -53.273 1.00 71.25 689 ILE A C 1
ATOM 5275 O O . ILE A 1 689 ? 26.622 1.788 -54.263 1.00 71.25 689 ILE A O 1
ATOM 5279 N N . LEU A 1 690 ? 27.027 1.024 -52.188 1.00 66.56 690 LEU A N 1
ATOM 5280 C CA . LEU A 1 690 ? 28.364 1.617 -52.056 1.00 66.56 690 LEU A CA 1
ATOM 5281 C C . LEU A 1 690 ? 29.315 1.140 -53.162 1.00 66.56 690 LEU A C 1
ATOM 5283 O O . LEU A 1 690 ? 29.985 1.958 -53.793 1.00 66.56 690 LEU A O 1
ATOM 5287 N N . LYS A 1 691 ? 29.344 -0.167 -53.442 1.00 68.38 691 LYS A N 1
ATOM 5288 C CA . LYS A 1 691 ? 30.178 -0.773 -54.492 1.00 68.38 691 LYS A CA 1
ATOM 5289 C C . LYS A 1 691 ? 29.772 -0.346 -55.910 1.00 68.38 691 LYS A C 1
ATOM 5291 O O . LYS A 1 691 ? 30.631 -0.284 -56.785 1.00 68.38 691 LYS A O 1
ATOM 5296 N N . SER A 1 692 ? 28.487 -0.064 -56.131 1.00 63.72 692 SER A N 1
ATOM 5297 C CA . SER A 1 692 ? 27.924 0.352 -57.424 1.00 63.72 692 SER A CA 1
ATOM 5298 C C . SER A 1 692 ? 28.081 1.856 -57.695 1.00 63.72 692 SER A C 1
ATOM 5300 O O . SER A 1 692 ? 28.350 2.251 -58.829 1.00 63.72 692 SER A O 1
ATOM 5302 N N . HIS A 1 693 ? 27.936 2.702 -56.667 1.00 60.41 693 HIS A N 1
ATOM 5303 C CA . HIS A 1 693 ? 27.780 4.155 -56.834 1.00 60.41 693 HIS A CA 1
ATOM 5304 C C . HIS A 1 693 ? 28.888 5.017 -56.206 1.00 60.41 693 HIS A C 1
ATOM 5306 O O . HIS A 1 693 ? 28.861 6.234 -56.380 1.00 60.41 693 HIS A O 1
ATOM 5312 N N . SER A 1 694 ? 29.878 4.437 -55.513 1.00 60.66 694 SER A N 1
ATOM 5313 C CA . SER A 1 694 ? 31.009 5.190 -54.946 1.00 60.66 694 SER A CA 1
ATOM 5314 C C . SER A 1 694 ? 32.350 4.859 -55.614 1.00 60.66 694 SER A C 1
ATOM 5316 O O . SER A 1 694 ? 32.607 3.734 -56.040 1.00 60.66 694 SER A O 1
ATOM 5318 N N . ASN A 1 695 ? 33.253 5.844 -55.662 1.00 56.88 695 ASN A N 1
ATOM 5319 C CA . ASN A 1 695 ? 34.593 5.677 -56.239 1.00 56.88 695 ASN A CA 1
ATOM 5320 C C . ASN A 1 695 ? 35.569 4.868 -55.354 1.00 56.88 695 ASN A C 1
ATOM 5322 O O . ASN A 1 695 ? 36.684 4.601 -55.805 1.00 56.88 695 ASN A O 1
ATOM 5326 N N . LEU A 1 696 ? 35.176 4.457 -54.135 1.00 58.59 696 LEU A N 1
ATOM 5327 C CA . LEU A 1 696 ? 36.055 3.794 -53.151 1.00 58.59 696 LEU A CA 1
ATOM 5328 C C . LEU A 1 696 ? 36.805 2.586 -53.737 1.00 58.59 696 LEU A C 1
ATOM 5330 O O . LEU A 1 696 ? 38.015 2.464 -53.580 1.00 58.59 696 LEU A O 1
ATOM 5334 N N . SER A 1 697 ? 36.107 1.740 -54.499 1.00 54.25 697 SER A N 1
ATOM 5335 C CA . SER A 1 697 ? 36.664 0.491 -55.039 1.00 54.25 697 SER A CA 1
ATOM 5336 C C . SER A 1 697 ? 37.689 0.690 -56.177 1.00 54.25 697 SER A C 1
ATOM 5338 O O . SER A 1 697 ? 38.340 -0.269 -56.602 1.00 54.25 697 SER A O 1
ATOM 5340 N N . ARG A 1 698 ? 37.866 1.909 -56.716 1.00 52.38 698 ARG A N 1
ATOM 5341 C CA . ARG A 1 698 ? 38.674 2.106 -57.937 1.00 52.38 698 ARG A CA 1
ATOM 5342 C C . ARG A 1 698 ? 40.189 2.051 -57.706 1.00 52.38 698 ARG A C 1
ATOM 5344 O O . ARG A 1 698 ? 40.908 1.755 -58.658 1.00 52.38 698 ARG A O 1
ATOM 5351 N N . SER A 1 699 ? 40.661 2.280 -56.478 1.00 46.62 699 SER A N 1
ATOM 5352 C CA . SER A 1 699 ? 42.098 2.260 -56.139 1.00 46.62 699 SER A CA 1
ATOM 5353 C C . SER A 1 699 ? 42.664 0.846 -55.921 1.00 46.62 699 SER A C 1
ATOM 5355 O O . SER A 1 699 ? 43.860 0.627 -56.075 1.00 46.62 699 SER A O 1
ATOM 5357 N N . ALA A 1 700 ? 41.814 -0.140 -55.611 1.00 48.62 700 ALA A N 1
ATOM 5358 C CA . ALA A 1 700 ? 42.229 -1.492 -55.215 1.00 48.62 700 ALA A CA 1
ATOM 5359 C C . ALA A 1 700 ? 42.265 -2.525 -56.367 1.00 48.62 700 ALA A C 1
ATOM 5361 O O . ALA A 1 700 ? 42.324 -3.730 -56.125 1.00 48.62 700 ALA A O 1
ATOM 5362 N N . ARG A 1 701 ? 42.230 -2.099 -57.641 1.00 45.97 701 ARG A N 1
ATOM 5363 C CA . ARG A 1 701 ? 42.208 -3.027 -58.799 1.00 45.97 701 ARG A CA 1
ATOM 5364 C C . ARG A 1 701 ? 43.557 -3.678 -59.147 1.00 45.97 701 ARG A C 1
ATOM 5366 O O . ARG A 1 701 ? 43.620 -4.443 -60.106 1.00 45.97 701 ARG A O 1
ATOM 5373 N N . THR A 1 702 ? 44.612 -3.436 -58.371 1.00 46.16 702 THR A N 1
ATOM 5374 C CA . THR A 1 702 ? 45.959 -3.994 -58.584 1.00 46.16 702 THR A CA 1
ATOM 5375 C C . THR A 1 702 ? 46.414 -4.901 -57.436 1.00 46.16 702 THR A C 1
ATOM 5377 O O . THR A 1 702 ? 47.394 -4.596 -56.773 1.00 46.16 702 THR A O 1
ATOM 5380 N N . GLU A 1 703 ? 45.701 -6.012 -57.204 1.00 44.34 703 GLU A N 1
ATOM 5381 C CA . GLU A 1 703 ? 46.278 -7.343 -56.904 1.00 44.34 703 GLU A CA 1
ATOM 5382 C C . GLU A 1 703 ? 45.170 -8.388 -56.661 1.00 44.34 703 GLU A C 1
ATOM 5384 O O . GLU A 1 703 ? 44.430 -8.331 -55.678 1.00 44.34 703 GLU A O 1
ATOM 5389 N N . VAL A 1 704 ? 45.073 -9.406 -57.525 1.00 45.12 704 VAL A N 1
ATOM 5390 C CA . VAL A 1 704 ? 44.106 -10.506 -57.350 1.00 45.12 704 VAL A CA 1
ATOM 5391 C C . VAL A 1 704 ? 44.655 -11.537 -56.358 1.00 45.12 704 VAL A C 1
ATOM 5393 O O . VAL A 1 704 ? 45.229 -12.559 -56.741 1.00 45.12 704 VAL A O 1
ATOM 5396 N N . LYS A 1 705 ? 44.453 -11.300 -55.058 1.00 51.94 705 LYS A N 1
ATOM 5397 C CA . LYS A 1 705 ? 44.662 -12.340 -54.035 1.00 51.94 705 LYS A CA 1
ATOM 5398 C C . LYS A 1 705 ? 43.581 -13.420 -54.166 1.00 51.94 705 LYS A C 1
ATOM 5400 O O . LYS A 1 705 ? 42.392 -13.123 -54.258 1.00 51.94 705 LYS A O 1
ATOM 5405 N N . LYS A 1 706 ? 44.003 -14.692 -54.205 1.00 51.16 706 LYS A N 1
ATOM 5406 C CA . LYS A 1 706 ? 43.112 -15.854 -54.391 1.00 51.16 706 LYS A CA 1
ATOM 5407 C C . LYS A 1 706 ? 42.018 -15.890 -53.306 1.00 51.16 706 LYS A C 1
ATOM 5409 O O . LYS A 1 706 ? 42.335 -15.661 -52.138 1.00 51.16 706 LYS A O 1
ATOM 5414 N N . PRO A 1 707 ? 40.760 -16.240 -53.640 1.00 54.72 707 PRO A N 1
ATOM 5415 C CA . PRO A 1 707 ? 39.683 -16.301 -52.655 1.00 54.72 707 PRO A CA 1
ATOM 5416 C C . PRO A 1 707 ? 39.950 -17.389 -51.604 1.00 54.72 707 PRO A C 1
ATOM 5418 O O . PRO A 1 707 ? 40.190 -18.553 -51.938 1.00 54.72 707 PRO A O 1
ATOM 5421 N N . HIS A 1 708 ? 39.869 -17.020 -50.324 1.00 63.06 708 HIS A N 1
ATOM 5422 C CA . HIS A 1 708 ? 40.004 -17.957 -49.208 1.00 63.06 708 HIS A CA 1
ATOM 5423 C C . HIS A 1 708 ? 38.836 -18.959 -49.211 1.00 63.06 708 HIS A C 1
ATOM 5425 O O . HIS A 1 708 ? 37.710 -18.614 -48.855 1.00 63.06 708 HIS A O 1
ATOM 5431 N N . ARG A 1 709 ? 39.111 -20.231 -49.539 1.00 72.50 709 ARG A N 1
ATOM 5432 C CA . ARG A 1 709 ? 38.115 -21.327 -49.486 1.00 72.50 709 ARG A CA 1
ATOM 5433 C C . ARG A 1 709 ? 37.532 -21.578 -48.083 1.00 72.50 709 ARG A C 1
ATOM 5435 O O . ARG A 1 709 ? 36.538 -22.277 -47.963 1.00 72.50 709 ARG A O 1
ATOM 5442 N N . LEU A 1 710 ? 38.136 -21.010 -47.037 1.00 80.44 710 LEU A N 1
ATOM 5443 C CA . LEU A 1 710 ? 37.763 -21.220 -45.637 1.00 80.44 710 LEU A CA 1
ATOM 5444 C C . LEU A 1 710 ? 36.402 -20.600 -45.262 1.00 80.44 710 LEU A C 1
ATOM 5446 O O . LEU A 1 710 ? 35.614 -21.240 -44.572 1.00 80.44 710 LEU A O 1
ATOM 5450 N N . LEU A 1 711 ? 36.107 -19.382 -45.736 1.00 83.69 711 LEU A N 1
ATOM 5451 C CA . LEU A 1 711 ? 34.892 -18.642 -45.369 1.00 83.69 711 LEU A CA 1
ATOM 5452 C C . LEU A 1 711 ? 33.579 -19.378 -45.728 1.00 83.69 711 LEU A C 1
ATOM 5454 O O . LEU A 1 711 ? 32.746 -19.528 -44.834 1.00 83.69 711 LEU A O 1
ATOM 5458 N N . PRO A 1 712 ? 33.361 -19.880 -46.966 1.00 85.94 712 PRO A N 1
ATOM 5459 C CA . PRO A 1 712 ? 32.132 -20.616 -47.280 1.00 85.94 712 PRO A CA 1
ATOM 5460 C C . PRO A 1 712 ? 31.993 -21.916 -46.474 1.00 85.94 712 PRO A C 1
ATOM 5462 O O . PRO A 1 712 ? 30.886 -22.247 -46.059 1.00 85.94 712 PRO A O 1
ATOM 5465 N N . CYS A 1 713 ? 33.092 -22.625 -46.183 1.00 88.75 713 CYS A N 1
ATOM 5466 C CA . CYS A 1 713 ? 33.045 -23.847 -45.371 1.00 88.75 713 CYS A CA 1
ATOM 5467 C C . CYS A 1 713 ? 32.549 -23.578 -43.940 1.00 88.75 713 CYS A C 1
ATOM 5469 O O . CYS A 1 713 ? 31.763 -24.363 -43.415 1.00 88.75 713 CYS A O 1
ATOM 5471 N N . ILE A 1 714 ? 32.959 -22.458 -43.330 1.00 90.75 714 ILE A N 1
ATOM 5472 C CA . ILE A 1 714 ? 32.492 -22.048 -41.995 1.00 90.75 714 ILE A CA 1
ATOM 5473 C C . ILE A 1 714 ? 30.977 -21.796 -42.005 1.00 90.75 714 ILE A C 1
ATOM 5475 O O . ILE A 1 714 ? 30.265 -22.310 -41.145 1.00 90.75 714 ILE A O 1
ATOM 5479 N N . PHE A 1 715 ? 30.463 -21.059 -42.993 1.00 91.81 715 PHE A N 1
ATOM 5480 C CA . PHE A 1 715 ? 29.031 -20.750 -43.070 1.00 91.81 715 PHE A CA 1
ATOM 5481 C C . PHE A 1 715 ? 28.160 -21.976 -43.376 1.00 91.81 715 PHE A C 1
ATOM 5483 O O . PHE A 1 715 ? 27.079 -22.107 -42.803 1.00 91.81 715 PHE A O 1
ATOM 5490 N N . VAL A 1 716 ? 28.644 -22.921 -44.191 1.00 92.69 716 VAL A N 1
ATOM 5491 C CA . VAL A 1 716 ? 27.971 -24.219 -44.382 1.00 92.69 716 VAL A CA 1
ATOM 5492 C C . VAL A 1 716 ? 27.932 -25.015 -43.073 1.00 92.69 716 VAL A C 1
ATOM 5494 O O . VAL A 1 716 ? 26.875 -25.532 -42.716 1.00 92.69 716 VAL A O 1
ATOM 5497 N N . ALA A 1 717 ? 29.033 -25.064 -42.314 1.00 92.94 717 ALA A N 1
ATOM 5498 C CA . ALA A 1 717 ? 29.062 -25.743 -41.016 1.00 92.94 717 ALA A CA 1
ATOM 5499 C C . ALA A 1 717 ? 28.087 -25.114 -40.001 1.00 92.94 717 ALA A C 1
ATOM 5501 O O . ALA A 1 717 ? 27.369 -25.844 -39.321 1.00 92.94 717 ALA A O 1
ATOM 5502 N N . ILE A 1 718 ? 27.996 -23.779 -39.945 1.00 93.69 718 ILE A N 1
ATOM 5503 C CA . ILE A 1 718 ? 27.018 -23.060 -39.106 1.00 93.69 718 ILE A CA 1
ATOM 5504 C C . ILE A 1 718 ? 25.578 -23.417 -39.507 1.00 93.69 718 ILE A C 1
ATOM 5506 O O . ILE A 1 718 ? 24.762 -23.719 -38.637 1.00 93.69 718 ILE A O 1
ATOM 5510 N N . GLY A 1 719 ? 25.269 -23.435 -40.809 1.00 93.50 719 GLY A N 1
ATOM 5511 C CA . GLY A 1 719 ? 23.942 -23.815 -41.306 1.00 93.50 719 GLY A CA 1
ATOM 5512 C C . GLY A 1 719 ? 23.554 -25.253 -40.944 1.00 93.50 719 GLY A C 1
ATOM 5513 O O . GLY A 1 719 ? 22.439 -25.489 -40.482 1.00 93.50 719 GLY A O 1
ATOM 5514 N N . VAL A 1 720 ? 24.484 -26.204 -41.081 1.00 94.62 720 VAL A N 1
ATOM 5515 C CA . VAL A 1 720 ? 24.265 -27.609 -40.687 1.00 94.62 720 VAL A CA 1
ATOM 5516 C C . VAL A 1 720 ? 24.063 -27.738 -39.175 1.00 94.62 720 VAL A C 1
ATOM 5518 O O . VAL A 1 720 ? 23.118 -28.397 -38.750 1.00 94.62 720 VAL A O 1
ATOM 5521 N N . LEU A 1 721 ? 24.887 -27.076 -38.354 1.00 94.38 721 LEU A N 1
ATOM 5522 C CA . LEU A 1 721 ? 24.736 -27.092 -36.893 1.00 94.38 721 LEU A CA 1
ATOM 5523 C C . LEU A 1 721 ? 23.382 -26.519 -36.446 1.00 94.38 721 LEU A C 1
ATOM 5525 O O . LEU A 1 721 ? 22.728 -27.110 -35.588 1.00 94.38 721 LEU A O 1
ATOM 5529 N N . MET A 1 722 ? 22.932 -25.420 -37.060 1.00 91.38 722 MET A N 1
ATOM 5530 C CA . MET A 1 722 ? 21.624 -24.818 -36.780 1.00 91.38 722 MET A CA 1
ATOM 5531 C C . MET A 1 722 ? 20.466 -25.748 -37.182 1.00 91.38 722 MET A C 1
ATOM 5533 O O . MET A 1 722 ? 19.533 -25.943 -36.405 1.00 91.38 722 MET A O 1
ATOM 5537 N N . ALA A 1 723 ? 20.540 -26.380 -38.358 1.00 92.62 723 ALA A N 1
ATOM 5538 C CA . ALA A 1 723 ? 19.529 -27.342 -38.800 1.00 92.62 723 ALA A CA 1
ATOM 5539 C C . ALA A 1 723 ? 19.465 -28.584 -37.888 1.00 92.62 723 ALA A C 1
ATOM 5541 O O . ALA A 1 723 ? 18.372 -29.041 -37.550 1.00 92.62 723 ALA A O 1
ATOM 5542 N N . CYS A 1 724 ? 20.616 -29.098 -37.441 1.00 94.19 724 CYS A N 1
ATOM 5543 C CA . CYS A 1 724 ? 20.686 -30.198 -36.477 1.00 94.19 724 CYS A CA 1
ATOM 5544 C C . CYS A 1 724 ? 20.107 -29.809 -35.109 1.00 94.19 724 CYS A C 1
ATOM 5546 O O . CYS A 1 724 ? 19.378 -30.602 -34.520 1.00 94.19 724 CYS A O 1
ATOM 5548 N N . PHE A 1 725 ? 20.380 -28.596 -34.614 1.00 91.50 725 PHE A N 1
ATOM 5549 C CA . PHE A 1 725 ? 19.810 -28.103 -33.355 1.00 91.50 725 PHE A CA 1
ATOM 5550 C C . PHE A 1 725 ? 18.274 -28.071 -33.399 1.00 91.50 725 PHE A C 1
ATOM 5552 O O . PHE A 1 725 ? 17.627 -28.634 -32.519 1.00 91.50 725 PHE A O 1
ATOM 5559 N N . LEU A 1 726 ? 17.692 -27.497 -34.455 1.00 90.75 726 LEU A N 1
ATOM 5560 C CA . LEU A 1 726 ? 16.235 -27.439 -34.633 1.00 90.75 726 LEU A CA 1
ATOM 5561 C C . LEU A 1 726 ? 15.600 -28.829 -34.791 1.00 90.75 726 LEU A C 1
ATOM 5563 O O . LEU A 1 726 ? 14.482 -29.045 -34.329 1.00 90.75 726 LEU A O 1
ATOM 5567 N N . LEU A 1 727 ? 16.324 -29.780 -35.395 1.00 92.56 727 LEU A N 1
ATOM 5568 C CA . LEU A 1 727 ? 15.878 -31.170 -35.526 1.00 92.56 727 LEU A CA 1
ATOM 5569 C C . LEU A 1 727 ? 15.863 -31.900 -34.178 1.00 92.56 727 LEU A C 1
ATOM 5571 O O . LEU A 1 727 ? 14.911 -32.619 -33.891 1.00 92.56 727 LEU A O 1
ATOM 5575 N N . ILE A 1 728 ? 16.877 -31.681 -33.337 1.00 92.81 728 ILE A N 1
ATOM 5576 C CA . ILE A 1 728 ? 16.935 -32.223 -31.969 1.00 92.81 728 ILE A CA 1
ATOM 5577 C C . ILE A 1 728 ? 15.811 -31.639 -31.100 1.00 92.81 728 ILE A C 1
ATOM 5579 O O . ILE A 1 728 ? 15.225 -32.359 -30.299 1.00 92.81 728 ILE A O 1
ATOM 5583 N N . GLN A 1 729 ? 15.479 -30.359 -31.289 1.00 87.69 729 GLN A N 1
ATOM 5584 C CA . GLN A 1 729 ? 14.365 -29.684 -30.612 1.00 87.69 729 GLN A CA 1
ATOM 5585 C C . GLN A 1 729 ? 12.981 -30.003 -31.217 1.00 87.69 729 GLN A C 1
ATOM 5587 O O . GLN A 1 729 ? 11.979 -29.467 -30.751 1.00 87.69 729 GLN A O 1
ATOM 5592 N N . ALA A 1 730 ? 12.910 -30.847 -32.257 1.00 91.50 730 ALA A N 1
ATOM 5593 C CA . ALA A 1 730 ? 11.684 -31.182 -32.990 1.00 91.50 730 ALA A CA 1
ATOM 5594 C C . ALA A 1 730 ? 10.857 -29.948 -33.430 1.00 91.50 730 ALA A C 1
ATOM 5596 O O . ALA A 1 730 ? 9.625 -29.988 -33.463 1.00 91.50 730 ALA A O 1
ATOM 5597 N N . CYS A 1 731 ? 11.529 -28.838 -33.758 1.00 86.00 731 CYS A N 1
ATOM 5598 C CA . CYS A 1 731 ? 10.863 -27.574 -34.063 1.00 86.00 731 CYS A CA 1
ATOM 5599 C C . CYS A 1 731 ? 9.991 -27.663 -35.333 1.00 86.00 731 CYS A C 1
ATOM 5601 O O . CYS A 1 731 ? 10.340 -28.376 -36.280 1.00 86.00 731 CYS A O 1
ATOM 5603 N N . PRO A 1 732 ? 8.904 -26.872 -35.432 1.00 85.00 732 PRO A N 1
ATOM 5604 C CA . PRO A 1 732 ? 8.147 -26.733 -36.672 1.00 85.00 732 PRO A CA 1
ATOM 5605 C C . PRO A 1 732 ? 9.029 -26.262 -37.837 1.00 85.00 732 PRO A C 1
ATOM 5607 O O . PRO A 1 732 ? 9.944 -25.456 -37.659 1.00 85.00 732 PRO A O 1
ATOM 5610 N N . TRP A 1 733 ? 8.712 -26.698 -39.061 1.00 85.44 733 TRP A N 1
ATOM 5611 C CA . TRP A 1 733 ? 9.493 -26.374 -40.267 1.00 85.44 733 TRP A CA 1
ATOM 5612 C C . TRP A 1 733 ? 9.679 -24.861 -40.500 1.00 85.44 733 TRP A C 1
ATOM 5614 O O . TRP A 1 733 ? 10.676 -24.439 -41.083 1.00 85.44 733 TRP A O 1
ATOM 5624 N N . THR A 1 734 ? 8.761 -24.027 -40.001 1.00 81.75 734 THR A N 1
ATOM 5625 C CA . THR A 1 734 ? 8.848 -22.561 -40.065 1.00 81.75 734 THR A CA 1
ATOM 5626 C C . THR A 1 734 ? 10.063 -22.003 -39.317 1.00 81.75 734 THR A C 1
ATOM 5628 O O . THR A 1 734 ? 10.637 -21.009 -39.758 1.00 81.75 734 THR A O 1
ATOM 5631 N N . TYR A 1 735 ? 10.525 -22.652 -38.241 1.00 83.94 735 TYR A N 1
ATOM 5632 C CA . TYR A 1 735 ? 11.678 -22.188 -37.453 1.00 83.94 735 TYR A CA 1
ATOM 5633 C C . TYR A 1 735 ? 12.974 -22.329 -38.264 1.00 83.94 735 TYR A C 1
ATOM 5635 O O . TYR A 1 735 ? 13.836 -21.455 -38.217 1.00 83.94 735 TYR A O 1
ATOM 5643 N N . TYR A 1 736 ? 13.075 -23.363 -39.106 1.00 88.50 736 TYR A N 1
ATOM 5644 C CA . TYR A 1 736 ? 14.203 -23.543 -40.024 1.00 88.50 736 TYR A CA 1
ATOM 5645 C C . TYR A 1 736 ? 14.308 -22.396 -41.031 1.00 88.50 736 TYR A C 1
ATOM 5647 O O . TYR A 1 736 ? 15.416 -21.964 -41.341 1.00 88.50 736 TYR A O 1
ATOM 5655 N N . VAL A 1 737 ? 13.177 -21.857 -41.503 1.00 85.00 737 VAL A N 1
ATOM 5656 C CA . VAL A 1 737 ? 13.171 -20.696 -42.408 1.00 85.00 737 VAL A CA 1
ATOM 5657 C C . VAL A 1 737 ? 13.775 -19.476 -41.706 1.00 85.00 737 VAL A C 1
ATOM 5659 O O . VAL A 1 737 ? 14.710 -18.873 -42.231 1.00 85.00 737 VAL A O 1
ATOM 5662 N N . TYR A 1 738 ? 13.305 -19.144 -40.500 1.00 84.12 738 TYR A N 1
ATOM 5663 C CA . TYR A 1 738 ? 13.794 -17.978 -39.754 1.00 84.12 738 TYR A CA 1
ATOM 5664 C C . TYR A 1 738 ? 15.250 -18.105 -39.289 1.00 84.12 738 TYR A C 1
ATOM 5666 O O . TYR A 1 738 ? 15.975 -17.108 -39.292 1.00 84.12 738 TYR A O 1
ATOM 5674 N N . CYS A 1 739 ? 15.688 -19.303 -38.899 1.00 88.50 739 CYS A N 1
ATOM 5675 C CA . CYS A 1 739 ? 17.023 -19.535 -38.341 1.00 88.50 739 CYS A CA 1
ATOM 5676 C C . CYS A 1 739 ? 18.113 -19.808 -39.379 1.00 88.50 739 CYS A C 1
ATOM 5678 O O . CYS A 1 739 ? 19.279 -19.506 -39.119 1.00 88.50 739 CYS A O 1
ATOM 5680 N N . LEU A 1 740 ? 17.771 -20.333 -40.559 1.00 91.12 740 LEU A N 1
ATOM 5681 C CA . LEU A 1 740 ? 18.752 -20.552 -41.627 1.00 91.12 740 LEU A CA 1
ATOM 5682 C C . LEU A 1 740 ? 18.903 -19.340 -42.555 1.00 91.12 740 LEU A C 1
ATOM 5684 O O . LEU A 1 740 ? 19.987 -19.156 -43.102 1.00 91.12 740 LEU A O 1
ATOM 5688 N N . LEU A 1 741 ? 17.882 -18.484 -42.701 1.00 86.75 741 LEU A N 1
ATOM 5689 C CA . LEU A 1 741 ? 17.920 -17.304 -43.583 1.00 86.75 741 LEU A CA 1
ATOM 5690 C C . LEU A 1 741 ? 19.080 -16.315 -43.308 1.00 86.75 741 LEU A C 1
ATOM 5692 O O . LEU A 1 741 ? 19.672 -15.841 -44.281 1.00 86.75 741 LEU A O 1
ATOM 5696 N N . PRO A 1 742 ? 19.479 -16.007 -42.054 1.00 91.56 742 PRO A N 1
ATOM 5697 C CA . PRO A 1 742 ? 20.602 -15.101 -41.803 1.00 91.56 742 PRO A CA 1
ATOM 5698 C C . PRO A 1 742 ? 21.954 -15.650 -42.286 1.00 91.56 742 PRO A C 1
ATOM 5700 O O . PRO A 1 742 ? 22.837 -14.870 -42.640 1.00 91.56 742 PRO A O 1
ATOM 5703 N N . VAL A 1 743 ? 22.130 -16.976 -42.333 1.00 92.06 743 VAL A N 1
ATOM 5704 C CA . VAL A 1 743 ? 23.414 -17.633 -42.642 1.00 92.06 743 VAL A CA 1
ATOM 5705 C C . VAL A 1 743 ? 23.948 -17.271 -44.046 1.00 92.06 743 VAL A C 1
ATOM 5707 O O . VAL A 1 743 ? 25.059 -16.739 -44.125 1.00 92.06 743 VAL A O 1
ATOM 5710 N N . PRO A 1 744 ? 23.213 -17.470 -45.163 1.00 89.00 744 PRO A N 1
ATOM 5711 C CA . PRO A 1 744 ? 23.684 -17.070 -46.491 1.00 89.00 744 PRO A CA 1
ATOM 5712 C C . PRO A 1 744 ? 23.778 -15.546 -46.664 1.00 89.00 744 PRO A C 1
ATOM 5714 O O . PRO A 1 744 ? 24.634 -15.076 -47.415 1.00 89.00 744 PRO A O 1
ATOM 5717 N N . ILE A 1 745 ? 22.946 -14.768 -45.961 1.00 88.19 745 ILE A N 1
ATOM 5718 C CA . ILE A 1 745 ? 22.965 -13.300 -46.028 1.00 88.19 745 ILE A CA 1
ATOM 5719 C C . ILE A 1 745 ? 24.263 -12.756 -45.415 1.00 88.19 745 ILE A C 1
ATOM 5721 O O . ILE A 1 745 ? 24.978 -11.990 -46.061 1.00 88.19 745 ILE A O 1
ATOM 5725 N N . TRP A 1 746 ? 24.633 -13.197 -44.210 1.00 92.12 746 TRP A N 1
ATOM 5726 C CA . TRP A 1 746 ? 25.881 -12.771 -43.566 1.00 92.12 746 TRP A CA 1
ATOM 5727 C C . TRP A 1 746 ? 27.134 -13.295 -44.277 1.00 92.12 746 TRP A C 1
ATOM 5729 O O . TRP A 1 746 ? 28.143 -12.589 -44.324 1.00 92.12 746 TRP A O 1
ATOM 5739 N N . TYR A 1 747 ? 27.065 -14.464 -44.922 1.00 91.75 747 TYR A N 1
ATOM 5740 C CA . TYR A 1 747 ? 28.106 -14.895 -45.860 1.00 91.75 747 TYR A CA 1
ATOM 5741 C C . TYR A 1 747 ? 28.281 -13.895 -47.020 1.00 91.75 747 TYR A C 1
ATOM 5743 O O . TYR A 1 747 ? 29.412 -13.542 -47.361 1.00 91.75 747 TYR A O 1
ATOM 5751 N N . ALA A 1 748 ? 27.183 -13.401 -47.603 1.00 85.62 748 ALA A N 1
ATOM 5752 C CA . ALA A 1 748 ? 27.225 -12.428 -48.694 1.00 85.62 748 ALA A CA 1
ATOM 5753 C C . ALA A 1 748 ? 27.784 -11.059 -48.254 1.00 85.62 748 ALA A C 1
ATOM 5755 O O . ALA A 1 748 ? 28.556 -10.461 -49.004 1.00 85.62 748 ALA A O 1
ATOM 5756 N N . VAL A 1 749 ? 27.479 -10.608 -47.028 1.00 86.62 749 VAL A N 1
ATOM 5757 C CA . VAL A 1 749 ? 28.088 -9.413 -46.404 1.00 86.62 749 VAL A CA 1
ATOM 5758 C C . VAL A 1 749 ? 29.602 -9.585 -46.246 1.00 86.62 749 VAL A C 1
ATOM 5760 O O . VAL A 1 749 ? 30.378 -8.781 -46.762 1.00 86.62 749 VAL A O 1
ATOM 5763 N N . LEU A 1 750 ? 30.046 -10.651 -45.570 1.00 87.12 750 LEU A N 1
ATOM 5764 C CA . LEU A 1 750 ? 31.467 -10.856 -45.257 1.00 87.12 750 LEU A CA 1
ATOM 5765 C C . LEU A 1 750 ? 32.324 -11.192 -46.484 1.00 87.12 750 LEU A C 1
ATOM 5767 O O . LEU A 1 750 ? 33.539 -10.995 -46.458 1.00 87.12 750 LEU A O 1
ATOM 5771 N N . ARG A 1 751 ? 31.721 -11.661 -47.581 1.00 84.19 751 ARG A N 1
ATOM 5772 C CA . ARG A 1 751 ? 32.420 -11.842 -48.861 1.00 84.19 751 ARG A CA 1
ATOM 5773 C C . ARG A 1 751 ? 32.951 -10.519 -49.430 1.00 84.19 751 ARG A C 1
ATOM 5775 O O . ARG A 1 751 ? 33.986 -10.530 -50.092 1.00 84.19 751 ARG A O 1
ATOM 5782 N N . GLU A 1 752 ? 32.283 -9.400 -49.158 1.00 80.75 752 GLU A N 1
ATOM 5783 C CA . GLU A 1 752 ? 32.649 -8.059 -49.640 1.00 80.75 752 GLU A CA 1
ATOM 5784 C C . GLU A 1 752 ? 33.551 -7.296 -48.644 1.00 80.75 752 GLU A C 1
ATOM 5786 O O . GLU A 1 752 ? 33.610 -6.067 -48.656 1.00 80.75 752 GLU A O 1
ATOM 5791 N N . TYR A 1 753 ? 34.291 -8.017 -47.789 1.00 80.19 753 TYR A N 1
ATOM 5792 C CA . TYR A 1 753 ? 35.131 -7.461 -46.717 1.00 80.19 753 TYR A CA 1
ATOM 5793 C C . TYR A 1 753 ? 36.090 -6.339 -47.155 1.00 80.19 753 TYR A C 1
ATOM 5795 O O . TYR A 1 753 ? 36.302 -5.402 -46.394 1.00 80.19 753 TYR A O 1
ATOM 5803 N N . GLN A 1 754 ? 36.620 -6.377 -48.382 1.00 76.44 754 GLN A N 1
ATOM 5804 C CA . GLN A 1 754 ? 37.472 -5.299 -48.911 1.00 76.44 754 GLN A CA 1
ATOM 5805 C C . GLN A 1 754 ? 36.726 -3.956 -48.989 1.00 76.44 754 GLN A C 1
ATOM 5807 O O . GLN A 1 754 ? 37.258 -2.942 -48.555 1.00 76.44 754 GLN A O 1
ATOM 5812 N N . VAL A 1 755 ? 35.459 -3.954 -49.424 1.00 76.81 755 VAL A N 1
ATOM 5813 C CA . VAL A 1 755 ? 34.618 -2.742 -49.461 1.00 76.81 755 VAL A CA 1
ATOM 5814 C C . VAL A 1 755 ? 34.354 -2.217 -48.046 1.00 76.81 755 VAL A C 1
ATOM 5816 O O . VAL A 1 755 ? 34.305 -1.009 -47.837 1.00 76.81 755 VAL A O 1
ATOM 5819 N N . ILE A 1 756 ? 34.234 -3.114 -47.058 1.00 76.38 756 ILE A N 1
ATOM 5820 C CA . ILE A 1 756 ? 34.101 -2.747 -45.639 1.00 76.38 756 ILE A CA 1
ATOM 5821 C C . ILE A 1 756 ? 35.398 -2.096 -45.129 1.00 76.38 756 ILE A C 1
ATOM 5823 O O . ILE A 1 756 ? 35.337 -1.074 -44.448 1.00 76.38 756 ILE A O 1
ATOM 5827 N N . GLN A 1 757 ? 36.569 -2.648 -45.469 1.00 76.81 757 GLN A N 1
ATOM 5828 C CA . GLN A 1 757 ? 37.864 -2.065 -45.100 1.00 76.81 757 GLN A CA 1
ATOM 5829 C C . GLN A 1 757 ? 38.067 -0.679 -45.727 1.00 76.81 757 GLN A C 1
ATOM 5831 O O . GLN A 1 757 ? 38.420 0.254 -45.007 1.00 76.81 757 GLN A O 1
ATOM 5836 N N . ASP A 1 758 ? 37.786 -0.528 -47.024 1.00 72.75 758 ASP A N 1
ATOM 5837 C CA . ASP A 1 758 ? 37.894 0.750 -47.740 1.00 72.75 758 ASP A CA 1
ATOM 5838 C C . ASP A 1 758 ? 36.924 1.802 -47.167 1.00 72.75 758 ASP A C 1
ATOM 5840 O O . ASP A 1 758 ? 37.289 2.969 -47.008 1.00 72.75 758 ASP A O 1
ATOM 5844 N N . LEU A 1 759 ? 35.705 1.390 -46.791 1.00 72.69 759 LEU A N 1
ATOM 5845 C CA . LEU A 1 759 ? 34.718 2.250 -46.130 1.00 72.69 759 LEU A CA 1
ATOM 5846 C C . LEU A 1 759 ? 35.207 2.729 -44.760 1.00 72.69 759 LEU A C 1
ATOM 5848 O O . LEU A 1 759 ? 35.152 3.925 -44.480 1.00 72.69 759 LEU A O 1
ATOM 5852 N N . VAL A 1 760 ? 35.711 1.824 -43.916 1.00 73.62 760 VAL A N 1
ATOM 5853 C CA . VAL A 1 760 ? 36.245 2.178 -42.590 1.00 73.62 760 VAL A CA 1
ATOM 5854 C C . VAL A 1 760 ? 37.474 3.082 -42.719 1.00 73.62 760 VAL A C 1
ATOM 5856 O O . VAL A 1 760 ? 37.563 4.085 -42.013 1.00 73.62 760 VAL A O 1
ATOM 5859 N N . ALA A 1 761 ? 38.384 2.790 -43.652 1.00 75.50 761 ALA A N 1
ATOM 5860 C CA . ALA A 1 761 ? 39.541 3.638 -43.927 1.00 75.50 761 ALA A CA 1
ATOM 5861 C C . ALA A 1 761 ? 39.123 5.043 -44.393 1.00 75.50 761 ALA A C 1
ATOM 5863 O O . ALA A 1 761 ? 39.658 6.032 -43.898 1.00 75.50 761 ALA A O 1
ATOM 5864 N N . SER A 1 762 ? 38.128 5.147 -45.280 1.00 68.19 762 SER A N 1
ATOM 5865 C CA . SER A 1 762 ? 37.589 6.436 -45.725 1.00 68.19 762 SER A CA 1
ATOM 5866 C C . SER A 1 762 ? 36.929 7.207 -44.575 1.00 68.19 762 SER A C 1
ATOM 5868 O O . SER A 1 762 ? 37.249 8.379 -44.378 1.00 68.19 762 SER A O 1
ATOM 5870 N N . LEU A 1 763 ? 36.094 6.557 -43.757 1.00 66.19 763 LEU A N 1
ATOM 5871 C CA . LEU A 1 763 ? 35.453 7.176 -42.588 1.00 66.19 763 LEU A CA 1
ATOM 5872 C C . LEU A 1 763 ? 36.471 7.725 -41.574 1.00 66.19 763 LEU A C 1
ATOM 5874 O O . LEU A 1 763 ? 36.252 8.801 -41.021 1.00 66.19 763 LEU A O 1
ATOM 5878 N N . LEU A 1 764 ? 37.606 7.044 -41.384 1.00 69.06 764 LEU A N 1
ATOM 5879 C CA . LEU A 1 764 ? 38.703 7.497 -40.517 1.00 69.06 764 LEU A CA 1
ATOM 5880 C C . LEU A 1 764 ? 39.470 8.722 -41.055 1.00 69.06 764 LEU A C 1
ATOM 5882 O O . LEU A 1 764 ? 40.215 9.338 -40.295 1.00 69.06 764 LEU A O 1
ATOM 5886 N N . THR A 1 765 ? 39.298 9.097 -42.330 1.00 70.38 765 THR A N 1
ATOM 5887 C CA . THR A 1 765 ? 39.902 10.321 -42.902 1.00 70.38 765 THR A CA 1
ATOM 5888 C C . THR A 1 765 ? 39.027 11.570 -42.773 1.00 70.38 765 THR A C 1
ATOM 5890 O O . THR A 1 765 ? 39.521 12.677 -42.986 1.00 70.38 765 THR A O 1
ATOM 5893 N N . PHE A 1 766 ? 37.749 11.432 -42.402 1.00 62.44 766 PHE A N 1
ATOM 5894 C CA . PHE A 1 766 ? 36.880 12.587 -42.173 1.00 62.44 766 PHE A CA 1
ATOM 5895 C C . PHE A 1 766 ? 37.167 13.247 -40.814 1.00 62.44 766 PHE A C 1
ATOM 5897 O O . PHE A 1 766 ? 37.439 12.553 -39.831 1.00 62.44 766 PHE A O 1
ATOM 5904 N N . PRO A 1 767 ? 37.064 14.586 -40.706 1.00 71.62 767 PRO A N 1
ATOM 5905 C CA . PRO A 1 767 ? 37.208 15.269 -39.428 1.00 71.62 767 PRO A CA 1
ATOM 5906 C C . PRO A 1 767 ? 36.129 14.791 -38.450 1.00 71.62 767 PRO A C 1
ATOM 5908 O O . PRO A 1 767 ? 34.935 14.811 -38.763 1.00 71.62 767 PRO A O 1
ATOM 5911 N N . LEU A 1 768 ? 36.554 14.406 -37.242 1.00 70.69 768 LEU A N 1
ATOM 5912 C CA . LEU A 1 768 ? 35.703 13.788 -36.217 1.00 70.69 768 LEU A CA 1
ATOM 5913 C C . LEU A 1 768 ? 34.419 14.591 -35.936 1.00 70.69 768 LEU A C 1
ATOM 5915 O O . LEU A 1 768 ? 33.367 14.003 -35.711 1.00 70.69 768 LEU A O 1
ATOM 5919 N N . SER A 1 769 ? 34.479 15.924 -36.025 1.00 69.50 769 SER A N 1
ATOM 5920 C CA . SER A 1 769 ? 33.324 16.816 -35.866 1.00 69.50 769 SER A CA 1
ATOM 5921 C C . SER A 1 769 ? 32.186 16.538 -36.854 1.00 69.50 769 SER A C 1
ATOM 5923 O O . SER A 1 769 ? 31.025 16.584 -36.461 1.00 69.50 769 SER A O 1
ATOM 5925 N N . HIS A 1 770 ? 32.492 16.213 -38.113 1.00 67.62 770 HIS A N 1
ATOM 5926 C CA . HIS A 1 770 ? 31.479 15.953 -39.141 1.00 67.62 770 HIS A CA 1
ATOM 5927 C C . HIS A 1 770 ? 30.873 14.556 -38.985 1.00 67.62 770 HIS A C 1
ATOM 5929 O O . HIS A 1 770 ? 29.662 14.395 -39.131 1.00 67.62 770 HIS A O 1
ATOM 5935 N N . VAL A 1 771 ? 31.691 13.563 -38.620 1.00 66.62 771 VAL A N 1
ATOM 5936 C CA . VAL A 1 771 ? 31.225 12.199 -38.316 1.00 66.62 771 VAL A CA 1
ATOM 5937 C C . VAL A 1 771 ? 30.304 12.210 -37.092 1.00 66.62 771 VAL A C 1
ATOM 5939 O O . VAL A 1 771 ? 29.221 11.626 -37.134 1.00 66.62 771 VAL A O 1
ATOM 5942 N N . VAL A 1 772 ? 30.682 12.934 -36.031 1.00 70.62 772 VAL A N 1
ATOM 5943 C CA . VAL A 1 772 ? 29.855 13.116 -34.827 1.00 70.62 772 VAL A CA 1
ATOM 5944 C C . VAL A 1 772 ? 28.572 13.888 -35.144 1.00 70.62 772 VAL A C 1
ATOM 5946 O O . VAL A 1 772 ? 27.502 13.447 -34.736 1.00 70.62 772 VAL A O 1
ATOM 5949 N N . ALA A 1 773 ? 28.632 14.977 -35.919 1.00 70.25 773 ALA A N 1
ATOM 5950 C CA . ALA A 1 773 ? 27.443 15.745 -36.297 1.00 70.25 773 ALA A CA 1
ATOM 5951 C C . ALA A 1 773 ? 26.445 14.923 -37.135 1.00 70.25 773 ALA A C 1
ATOM 5953 O O . ALA A 1 773 ? 25.256 14.905 -36.822 1.00 70.25 773 ALA A O 1
ATOM 5954 N N . CYS A 1 774 ? 26.914 14.188 -38.150 1.00 62.97 774 CYS A N 1
ATOM 5955 C CA . CYS A 1 774 ? 26.046 13.317 -38.952 1.00 62.97 774 CYS A CA 1
ATOM 5956 C C . CYS A 1 774 ? 25.457 12.173 -38.112 1.00 62.97 774 CYS A C 1
ATOM 5958 O O . CYS A 1 774 ? 24.280 11.850 -38.261 1.00 62.97 774 CYS A O 1
ATOM 5960 N N . SER A 1 775 ? 26.245 11.601 -37.194 1.00 63.78 775 SER A N 1
ATOM 5961 C CA . SER A 1 775 ? 25.770 10.556 -36.277 1.00 63.78 775 SER A CA 1
ATOM 5962 C C . SER A 1 775 ? 24.710 11.087 -35.310 1.00 63.78 775 SER A C 1
ATOM 5964 O O . SER A 1 775 ? 23.700 10.423 -35.108 1.00 63.78 775 SER A O 1
ATOM 5966 N N . LEU A 1 776 ? 24.882 12.296 -34.763 1.00 69.56 776 LEU A N 1
ATOM 5967 C CA . LEU A 1 776 ? 23.885 12.950 -33.908 1.00 69.56 776 LEU A CA 1
ATOM 5968 C C . LEU A 1 776 ? 22.580 13.230 -34.662 1.00 69.56 776 LEU A C 1
ATOM 5970 O O . LEU A 1 776 ? 21.513 12.917 -34.147 1.00 69.56 776 LEU A O 1
ATOM 5974 N N . VAL A 1 777 ? 22.646 13.752 -35.892 1.00 68.69 777 VAL A N 1
ATOM 5975 C CA . VAL A 1 777 ? 21.448 13.974 -36.726 1.00 68.69 777 VAL A CA 1
ATOM 5976 C C . VAL A 1 777 ? 20.734 12.654 -37.036 1.00 68.69 777 VAL A C 1
ATOM 5978 O O . VAL A 1 777 ? 19.507 12.598 -36.984 1.00 68.69 777 VAL A O 1
ATOM 5981 N N . PHE A 1 778 ? 21.479 11.580 -37.308 1.00 63.78 778 PHE A N 1
ATOM 5982 C CA . PHE A 1 778 ? 20.909 10.255 -37.559 1.00 63.78 778 PHE A CA 1
ATOM 5983 C C . PHE A 1 778 ? 20.276 9.637 -36.302 1.00 63.78 778 PHE A C 1
ATOM 5985 O O . PHE A 1 778 ? 19.169 9.109 -36.384 1.00 63.78 778 PHE A O 1
ATOM 5992 N N . ILE A 1 779 ? 20.926 9.759 -35.138 1.00 68.25 779 ILE A N 1
ATOM 5993 C CA . ILE A 1 779 ? 20.390 9.311 -33.844 1.00 68.25 779 ILE A CA 1
ATOM 5994 C C . ILE A 1 779 ? 19.123 10.094 -33.497 1.00 68.25 779 ILE A C 1
ATOM 5996 O O . ILE A 1 779 ? 18.095 9.475 -33.264 1.00 68.25 779 ILE A O 1
ATOM 6000 N N . VAL A 1 780 ? 19.143 11.430 -33.547 1.00 68.56 780 VAL A N 1
ATOM 6001 C CA . VAL A 1 780 ? 17.951 12.261 -33.287 1.00 68.56 780 VAL A CA 1
ATOM 6002 C C . VAL A 1 780 ? 16.827 11.939 -34.277 1.00 68.56 780 VAL A C 1
ATOM 6004 O O . VAL A 1 780 ? 15.670 11.850 -33.878 1.00 68.56 780 VAL A O 1
ATOM 6007 N N . GLY A 1 781 ? 17.151 11.702 -35.552 1.00 60.41 781 GLY A N 1
ATOM 6008 C CA . GLY A 1 781 ? 16.183 11.250 -36.552 1.00 60.41 781 GLY A CA 1
ATOM 6009 C C . GLY A 1 781 ? 15.540 9.909 -36.189 1.00 60.41 781 GLY A C 1
ATOM 6010 O O . GLY A 1 781 ? 14.316 9.795 -36.225 1.00 60.41 781 GLY A O 1
ATOM 6011 N N . ILE A 1 782 ? 16.338 8.910 -35.797 1.00 60.31 782 ILE A N 1
ATOM 6012 C CA . ILE A 1 782 ? 15.838 7.601 -35.353 1.00 60.31 782 ILE A CA 1
ATOM 6013 C C . ILE A 1 782 ? 15.032 7.721 -34.059 1.00 60.31 782 ILE A C 1
ATOM 6015 O O . ILE A 1 782 ? 13.948 7.157 -33.997 1.00 60.31 782 ILE A O 1
ATOM 6019 N N . GLU A 1 783 ? 15.497 8.470 -33.061 1.00 64.19 783 GLU A N 1
ATOM 6020 C CA . GLU A 1 783 ? 14.785 8.651 -31.792 1.00 64.19 783 GLU A CA 1
ATOM 6021 C C . GLU A 1 783 ? 13.435 9.346 -32.002 1.00 64.19 783 GLU A C 1
ATOM 6023 O O . GLU A 1 783 ? 12.429 8.886 -31.475 1.00 64.19 783 GLU A O 1
ATOM 6028 N N . VAL A 1 784 ? 13.350 10.377 -32.854 1.00 59.00 784 VAL A N 1
ATOM 6029 C CA . VAL A 1 784 ? 12.064 11.002 -33.224 1.00 59.00 784 VAL A CA 1
ATOM 6030 C C . VAL A 1 784 ? 11.138 10.008 -33.939 1.00 59.00 784 VAL A C 1
ATOM 6032 O O . VAL A 1 784 ? 9.931 9.997 -33.684 1.00 59.00 784 VAL A O 1
ATOM 6035 N N . LEU A 1 785 ? 11.680 9.140 -34.800 1.00 54.25 785 LEU A N 1
ATOM 6036 C CA . LEU A 1 785 ? 10.906 8.093 -35.472 1.00 54.25 785 LEU A CA 1
ATOM 6037 C C . LEU A 1 785 ? 10.430 7.012 -34.485 1.00 54.25 785 LEU A C 1
ATOM 6039 O O . LEU A 1 785 ? 9.254 6.656 -34.521 1.00 54.25 785 LEU A O 1
ATOM 6043 N N . VAL A 1 786 ? 11.280 6.552 -33.562 1.00 58.31 786 VAL A N 1
ATOM 6044 C CA . VAL A 1 786 ? 10.928 5.617 -32.475 1.00 58.31 786 VAL A CA 1
ATOM 6045 C C . VAL A 1 786 ? 9.865 6.233 -31.563 1.00 58.31 786 VAL A C 1
ATOM 6047 O O . VAL A 1 786 ? 8.837 5.608 -31.300 1.00 58.31 786 VAL A O 1
ATOM 6050 N N . PHE A 1 787 ? 10.044 7.488 -31.156 1.00 54.91 787 PHE A N 1
ATOM 6051 C CA . PHE A 1 787 ? 9.097 8.235 -30.330 1.00 54.91 787 PHE A CA 1
ATOM 6052 C C . PHE A 1 787 ? 7.733 8.409 -31.020 1.00 54.91 787 PHE A C 1
ATOM 6054 O O . PHE A 1 787 ? 6.693 8.381 -30.358 1.00 54.91 787 PHE A O 1
ATOM 6061 N N . SER A 1 788 ? 7.705 8.492 -32.355 1.00 53.03 788 SER A N 1
ATOM 6062 C CA . SER A 1 788 ? 6.457 8.584 -33.123 1.00 53.03 788 SER A CA 1
ATOM 6063 C C . SER A 1 788 ? 5.580 7.322 -33.083 1.00 53.03 788 SER A C 1
ATOM 6065 O O . SER A 1 788 ? 4.363 7.442 -33.242 1.00 53.03 788 SER A O 1
ATOM 6067 N N . PHE A 1 789 ? 6.146 6.141 -32.785 1.00 44.25 789 PHE A N 1
ATOM 6068 C CA . PHE A 1 789 ? 5.355 4.925 -32.531 1.00 44.25 789 PHE A CA 1
ATOM 6069 C C . PHE A 1 789 ? 4.563 5.008 -31.218 1.00 44.25 789 PHE A C 1
ATOM 6071 O O . PHE A 1 789 ? 3.480 4.432 -31.124 1.00 44.25 789 PHE A O 1
ATOM 6078 N N . PHE A 1 790 ? 5.072 5.741 -30.223 1.00 48.06 790 PHE A N 1
ATOM 6079 C CA . PHE A 1 790 ? 4.385 5.978 -28.950 1.00 48.06 790 PHE A CA 1
ATOM 6080 C C . PHE A 1 790 ? 3.437 7.184 -29.027 1.00 48.06 790 PHE A C 1
ATOM 6082 O O . PHE A 1 790 ? 2.343 7.154 -28.466 1.00 48.06 790 PHE A O 1
ATOM 6089 N N . TYR A 1 791 ? 3.825 8.230 -29.765 1.00 50.31 791 TYR A N 1
ATOM 6090 C CA . TYR A 1 791 ? 3.118 9.510 -29.815 1.00 50.31 791 TYR A CA 1
ATOM 6091 C C . TYR A 1 791 ? 2.841 9.951 -31.258 1.00 50.31 791 TYR A C 1
ATOM 6093 O O . TYR A 1 791 ? 3.550 10.780 -31.834 1.00 50.31 791 TYR A O 1
ATOM 6101 N N . ARG A 1 792 ? 1.749 9.427 -31.838 1.00 47.75 792 ARG A N 1
ATOM 6102 C CA . ARG A 1 792 ? 1.370 9.639 -33.253 1.00 47.75 792 ARG A CA 1
ATOM 6103 C C . ARG A 1 792 ? 1.279 11.119 -33.675 1.00 47.75 792 ARG A C 1
ATOM 6105 O O . ARG A 1 792 ? 1.492 11.425 -34.843 1.00 47.75 792 ARG A O 1
ATOM 6112 N N . TYR A 1 793 ? 1.024 12.056 -32.753 1.00 50.53 793 TYR A N 1
ATOM 6113 C CA . TYR A 1 793 ? 0.979 13.496 -33.058 1.00 50.53 793 TYR A CA 1
ATOM 6114 C C . TYR A 1 793 ? 2.344 14.101 -33.447 1.00 50.53 793 TYR A C 1
ATOM 6116 O O . TYR A 1 793 ? 2.394 15.187 -34.026 1.00 50.53 793 TYR A O 1
ATOM 6124 N N . MET A 1 794 ? 3.458 13.413 -33.176 1.00 55.00 794 MET A N 1
ATOM 6125 C CA . MET A 1 794 ? 4.793 13.865 -33.587 1.00 55.00 794 MET A CA 1
ATOM 6126 C C . MET A 1 794 ? 4.992 13.744 -35.106 1.00 55.00 794 MET A C 1
ATOM 6128 O O . MET A 1 794 ? 5.617 14.615 -35.712 1.00 55.00 794 MET A O 1
ATOM 6132 N N . LEU A 1 795 ? 4.355 12.753 -35.746 1.00 51.72 795 LEU A N 1
ATOM 6133 C CA . LEU A 1 795 ? 4.234 12.699 -37.208 1.00 51.72 795 LEU A CA 1
ATOM 6134 C C . LEU A 1 795 ? 3.430 13.895 -37.728 1.00 51.72 795 LEU A C 1
ATOM 6136 O O . LEU A 1 795 ? 3.800 14.470 -38.746 1.00 51.72 795 LEU A O 1
ATOM 6140 N N . THR A 1 796 ? 2.391 14.333 -37.010 1.00 49.84 796 THR A N 1
ATOM 6141 C CA . THR A 1 796 ? 1.614 15.530 -37.366 1.00 49.84 796 THR A CA 1
ATOM 6142 C C . THR A 1 796 ? 2.467 16.797 -37.331 1.00 49.84 796 THR A C 1
ATOM 6144 O O . THR A 1 796 ? 2.341 17.616 -38.231 1.00 49.84 796 THR A O 1
ATOM 6147 N N . ALA A 1 797 ? 3.377 16.958 -36.364 1.00 54.78 797 ALA A N 1
ATOM 6148 C CA . ALA A 1 797 ? 4.303 18.096 -36.341 1.00 54.78 797 ALA A CA 1
ATOM 6149 C C . ALA A 1 797 ? 5.249 18.093 -37.559 1.00 54.78 797 ALA A C 1
ATOM 6151 O O . ALA A 1 797 ? 5.376 19.112 -38.241 1.00 54.78 797 ALA A O 1
ATOM 6152 N N . GLY A 1 798 ? 5.838 16.937 -37.893 1.00 52.53 798 GLY A N 1
ATOM 6153 C CA . GLY A 1 798 ? 6.649 16.777 -39.106 1.00 52.53 798 GLY A CA 1
ATOM 6154 C C . GLY A 1 798 ? 5.854 17.056 -40.387 1.00 52.53 798 GLY A C 1
ATOM 6155 O O . GLY A 1 798 ? 6.312 17.798 -41.253 1.00 52.53 798 GLY A O 1
ATOM 6156 N N . LEU A 1 799 ? 4.627 16.536 -40.478 1.00 48.94 799 LEU A N 1
ATOM 6157 C CA . LEU A 1 799 ? 3.712 16.763 -41.598 1.00 48.94 799 LEU A CA 1
ATOM 6158 C C . LEU A 1 799 ? 3.203 18.211 -41.676 1.00 48.94 799 LEU A C 1
ATOM 6160 O O . LEU A 1 799 ? 2.970 18.679 -42.781 1.00 48.94 799 LEU A O 1
ATOM 6164 N N . ILE A 1 800 ? 3.071 18.944 -40.564 1.00 53.34 800 ILE A N 1
ATOM 6165 C CA . ILE A 1 800 ? 2.718 20.377 -40.553 1.00 53.34 800 ILE A CA 1
ATOM 6166 C C . ILE A 1 800 ? 3.883 21.223 -41.071 1.00 53.34 800 ILE A C 1
ATOM 6168 O O . ILE A 1 800 ? 3.660 22.107 -41.894 1.00 53.34 800 ILE A O 1
ATOM 6172 N N . VAL A 1 801 ? 5.123 20.931 -40.664 1.00 54.59 801 VAL A N 1
ATOM 6173 C CA . VAL A 1 801 ? 6.318 21.582 -41.235 1.00 54.59 801 VAL A CA 1
ATOM 6174 C C . VAL A 1 801 ? 6.402 21.306 -42.742 1.00 54.59 801 VAL A C 1
ATOM 6176 O O . VAL A 1 801 ? 6.612 22.225 -43.534 1.00 54.59 801 VAL A O 1
ATOM 6179 N N . PHE A 1 802 ? 6.140 20.062 -43.154 1.00 48.16 802 PHE A N 1
ATOM 6180 C CA . PHE A 1 802 ? 6.126 19.657 -44.562 1.00 48.16 802 PHE A CA 1
ATOM 6181 C C . PHE A 1 802 ? 4.950 20.252 -45.361 1.00 48.16 802 PHE A C 1
ATOM 6183 O O . PHE A 1 802 ? 5.100 20.557 -46.540 1.00 48.16 802 PHE A O 1
ATOM 6190 N N . ALA A 1 803 ? 3.786 20.445 -44.734 1.00 45.28 803 ALA A N 1
ATOM 6191 C CA . ALA A 1 803 ? 2.596 21.038 -45.347 1.00 45.28 803 ALA A CA 1
ATOM 6192 C C . ALA A 1 803 ? 2.613 22.573 -45.341 1.00 45.28 803 ALA A C 1
ATOM 6194 O O . ALA A 1 803 ? 1.924 23.175 -46.157 1.00 45.28 803 ALA A O 1
ATOM 6195 N N . GLY A 1 804 ? 3.398 23.208 -44.465 1.00 42.44 804 GLY A N 1
ATOM 6196 C CA . GLY A 1 804 ? 3.654 24.651 -44.464 1.00 42.44 804 GLY A CA 1
ATOM 6197 C C . GLY A 1 804 ? 4.618 25.084 -45.573 1.00 42.44 804 GLY A C 1
ATOM 6198 O O . GLY A 1 804 ? 4.468 26.167 -46.134 1.00 42.44 804 GLY A O 1
ATOM 6199 N N . TRP A 1 805 ? 5.567 24.218 -45.936 1.00 41.59 805 TRP A N 1
ATOM 6200 C CA . TRP A 1 805 ? 6.602 24.487 -46.940 1.00 41.59 805 TRP A CA 1
ATOM 6201 C C . TRP A 1 805 ? 6.060 24.923 -48.328 1.00 41.59 805 TRP A C 1
ATOM 6203 O O . TRP A 1 805 ? 6.563 25.914 -48.859 1.00 41.59 805 TRP A O 1
ATOM 6213 N N . PRO A 1 806 ? 4.988 24.323 -48.895 1.00 42.28 806 PRO A N 1
ATOM 6214 C CA . PRO A 1 806 ? 4.374 24.790 -50.145 1.00 42.28 806 PRO A CA 1
ATOM 6215 C C . PRO A 1 806 ? 3.752 26.195 -50.091 1.00 42.28 806 PRO A C 1
ATOM 6217 O O . PRO A 1 806 ? 3.640 26.841 -51.131 1.00 42.28 806 PRO A O 1
ATOM 6220 N N . PHE A 1 807 ? 3.354 26.700 -48.914 1.00 44.69 807 PHE A N 1
ATOM 6221 C CA . PHE A 1 807 ? 2.740 28.034 -48.788 1.00 44.69 807 PHE A CA 1
ATOM 6222 C C . PHE A 1 807 ? 3.742 29.189 -48.968 1.00 44.69 807 PHE A C 1
ATOM 6224 O O . PHE A 1 807 ? 3.331 30.343 -49.080 1.00 44.69 807 PHE A O 1
ATOM 6231 N N . LEU A 1 808 ? 5.044 28.888 -49.042 1.00 45.38 808 LEU A N 1
ATOM 6232 C CA . LEU A 1 808 ? 6.111 29.846 -49.351 1.00 45.38 808 LEU A CA 1
ATOM 6233 C C . LEU A 1 808 ? 6.410 29.966 -50.858 1.00 45.38 808 LEU A C 1
ATOM 6235 O O . LEU A 1 808 ? 7.247 30.779 -51.247 1.00 45.38 808 LEU A O 1
ATOM 6239 N N . THR A 1 809 ? 5.728 29.200 -51.716 1.00 41.44 809 THR A N 1
ATOM 6240 C CA . THR A 1 809 ? 5.968 29.180 -53.170 1.00 41.44 809 THR A CA 1
ATOM 6241 C C . THR A 1 809 ? 4.678 29.329 -53.972 1.00 41.44 809 THR A C 1
ATOM 6243 O O . THR A 1 809 ? 3.721 28.577 -53.796 1.00 41.44 809 THR A O 1
ATOM 6246 N N . GLN A 1 810 ? 4.651 30.285 -54.905 1.00 37.06 810 GLN A N 1
ATOM 6247 C CA . GLN A 1 810 ? 3.528 30.471 -55.825 1.00 37.06 810 GLN A CA 1
ATOM 6248 C C . GLN A 1 810 ? 3.475 29.342 -56.862 1.00 37.06 810 GLN A C 1
ATOM 6250 O O . GLN A 1 810 ? 4.163 29.439 -57.871 1.00 37.06 810 GLN A O 1
ATOM 6255 N N . LEU A 1 811 ? 2.625 28.328 -56.660 1.00 37.75 811 LEU A N 1
ATOM 6256 C CA . LEU A 1 811 ? 1.966 27.576 -57.744 1.00 37.75 811 LEU A CA 1
ATOM 6257 C C . LEU A 1 811 ? 0.913 26.600 -57.190 1.00 37.75 811 LEU A C 1
ATOM 6259 O O . LEU A 1 811 ? 1.201 25.459 -56.838 1.00 37.75 811 LEU A O 1
ATOM 6263 N N . TRP A 1 812 ? -0.352 27.026 -57.192 1.00 37.66 812 TRP A N 1
ATOM 6264 C CA . TRP A 1 812 ? -1.486 26.104 -57.109 1.00 37.66 812 TRP A CA 1
ATOM 6265 C C . TRP A 1 812 ? -2.591 26.538 -58.066 1.00 37.66 812 TRP A C 1
ATOM 6267 O O . TRP A 1 812 ? -3.273 27.524 -57.807 1.00 37.66 812 TRP A O 1
ATOM 6277 N N . ALA A 1 813 ? -2.760 25.796 -59.167 1.00 35.34 813 ALA A N 1
ATOM 6278 C CA . ALA A 1 813 ? -4.054 25.522 -59.804 1.00 35.34 813 ALA A CA 1
ATOM 6279 C C . ALA A 1 813 ? -3.885 24.705 -61.100 1.00 35.34 813 ALA A C 1
ATOM 6281 O O . ALA A 1 813 ? -3.503 25.255 -62.132 1.00 35.34 813 ALA A O 1
ATOM 6282 N N . ARG A 1 814 ? -4.327 23.438 -61.095 1.00 37.28 814 ARG A N 1
ATOM 6283 C CA . ARG A 1 814 ? -5.527 22.963 -61.835 1.00 37.28 814 ARG A CA 1
ATOM 6284 C C . ARG A 1 814 ? -5.648 21.431 -61.788 1.00 37.28 814 ARG A C 1
ATOM 6286 O O . ARG A 1 814 ? -4.652 20.730 -61.842 1.00 37.28 814 ARG A O 1
ATOM 6293 N N . ALA A 1 815 ? -6.900 20.953 -61.745 1.00 40.62 815 ALA A N 1
ATOM 6294 C CA . ALA A 1 815 ? -7.333 19.544 -61.806 1.00 40.62 815 ALA A CA 1
ATOM 6295 C C . ALA A 1 815 ? -6.733 18.618 -60.713 1.00 40.62 815 ALA A C 1
ATOM 6297 O O . ALA A 1 815 ? -5.643 18.086 -60.858 1.00 40.62 815 ALA A O 1
ATOM 6298 N N . LYS A 1 816 ? -7.437 18.296 -59.617 1.00 42.72 816 LYS A N 1
ATOM 6299 C CA . LYS A 1 816 ? -8.610 17.386 -59.625 1.00 42.72 816 LYS A CA 1
ATOM 6300 C C . LYS A 1 816 ? -9.457 17.465 -58.327 1.00 42.72 816 LYS A C 1
ATOM 6302 O O . LYS A 1 816 ? -9.831 16.449 -57.754 1.00 42.72 816 LYS A O 1
ATOM 6307 N N . MET A 1 817 ? -9.806 18.667 -57.862 1.00 46.53 817 MET A N 1
ATOM 6308 C CA . MET A 1 817 ? -10.595 18.827 -56.621 1.00 46.53 817 MET A CA 1
ATOM 6309 C C . MET A 1 817 ? -12.045 18.304 -56.702 1.00 46.53 817 MET A C 1
ATOM 6311 O O . MET A 1 817 ? -12.563 17.824 -55.698 1.00 46.53 817 MET A O 1
ATOM 6315 N N . LEU A 1 818 ? -12.705 18.353 -57.871 1.00 45.31 818 LEU A N 1
ATOM 6316 C CA . LEU A 1 818 ? -14.143 18.038 -57.966 1.00 45.31 818 LEU A CA 1
ATOM 6317 C C . LEU A 1 818 ? -14.500 16.596 -57.569 1.00 45.31 818 LEU A C 1
ATOM 6319 O O . LEU A 1 818 ? -15.499 16.397 -56.889 1.00 45.31 818 LEU A O 1
ATOM 6323 N N . SER A 1 819 ? -13.695 15.598 -57.954 1.00 47.44 819 SER A N 1
ATOM 6324 C CA . SER A 1 819 ? -14.003 14.192 -57.640 1.00 47.44 819 SER A CA 1
ATOM 6325 C C . SER A 1 819 ? -13.877 13.903 -56.144 1.00 47.44 819 SER A C 1
ATOM 6327 O O . SER A 1 819 ? -14.732 13.234 -55.574 1.00 47.44 819 SER A O 1
ATOM 6329 N N . THR A 1 820 ? -12.831 14.425 -55.498 1.00 50.06 820 THR A N 1
ATOM 6330 C CA . THR A 1 820 ? -12.560 14.187 -54.074 1.00 50.06 820 THR A CA 1
ATOM 6331 C C . THR A 1 820 ? -13.590 14.876 -53.184 1.00 50.06 820 THR A C 1
ATOM 6333 O O . THR A 1 820 ? -14.077 14.270 -52.232 1.00 50.06 820 THR A O 1
ATOM 6336 N N . VAL A 1 821 ? -13.973 16.115 -53.519 1.00 56.12 821 VAL A N 1
ATOM 6337 C CA . VAL A 1 821 ? -15.020 16.858 -52.797 1.00 56.12 821 VAL A CA 1
ATOM 6338 C C . VAL A 1 821 ? -16.374 16.146 -52.909 1.00 56.12 821 VAL A C 1
ATOM 6340 O O . VAL A 1 821 ? -17.098 16.060 -51.918 1.00 56.12 821 VAL A O 1
ATOM 6343 N N . PHE A 1 822 ? -16.694 15.563 -54.070 1.00 55.62 822 PHE A N 1
ATOM 6344 C CA . PHE A 1 822 ? -17.928 14.793 -54.249 1.00 55.62 822 PHE A CA 1
ATOM 6345 C C . PHE A 1 822 ? -17.926 13.499 -53.415 1.00 55.62 822 PHE A C 1
ATOM 6347 O O . PHE A 1 822 ? -18.893 13.235 -52.700 1.00 55.62 822 PHE A O 1
ATOM 6354 N N . SER A 1 823 ? -16.819 12.744 -53.397 1.00 54.12 823 SER A N 1
ATOM 6355 C CA . SER A 1 823 ? -16.678 11.560 -52.531 1.00 54.12 823 SER A CA 1
ATOM 6356 C C . SER A 1 823 ? -16.774 11.904 -51.037 1.00 54.12 823 SER A C 1
ATOM 6358 O O . SER A 1 823 ? -17.465 11.208 -50.294 1.00 54.12 823 SER A O 1
ATOM 6360 N N . MET A 1 824 ? -16.141 12.997 -50.589 1.00 58.50 824 MET A N 1
ATOM 6361 C CA . MET A 1 824 ? -16.244 13.469 -49.199 1.00 58.50 824 MET A CA 1
ATOM 6362 C C . MET A 1 824 ? -17.687 13.833 -48.817 1.00 58.50 824 MET A C 1
ATOM 6364 O O . MET A 1 824 ? -18.128 13.499 -47.719 1.00 58.50 824 MET A O 1
ATOM 6368 N N . TYR A 1 825 ? -18.443 14.465 -49.721 1.00 64.88 825 TYR A N 1
ATOM 6369 C CA . TYR A 1 825 ? -19.849 14.813 -49.492 1.00 64.88 825 TYR A CA 1
ATOM 6370 C C . TYR A 1 825 ? -20.759 13.573 -49.381 1.00 64.88 825 TYR A C 1
ATOM 6372 O O . TYR A 1 825 ? -21.648 13.524 -48.523 1.00 64.88 825 TYR A O 1
ATOM 6380 N N . VAL A 1 826 ? -20.511 12.533 -50.186 1.00 59.81 826 VAL A N 1
ATOM 6381 C CA . VAL A 1 826 ? -21.232 11.249 -50.091 1.00 59.81 826 VAL A CA 1
ATOM 6382 C C . VAL A 1 826 ? -20.924 10.533 -48.769 1.00 59.81 826 VAL A C 1
ATOM 6384 O O . VAL A 1 826 ? -21.850 10.062 -48.107 1.00 59.81 826 VAL A O 1
ATOM 6387 N N . VAL A 1 827 ? -19.663 10.504 -48.323 1.00 58.78 827 VAL A N 1
ATOM 6388 C CA . VAL A 1 827 ? -19.292 9.908 -47.022 1.00 58.78 827 VAL A CA 1
ATOM 6389 C C . VAL A 1 827 ? -19.900 10.697 -45.854 1.00 58.78 827 VAL A C 1
ATOM 6391 O O . VAL A 1 827 ? -20.508 10.100 -44.966 1.00 58.78 827 VAL A O 1
ATOM 6394 N N . TYR A 1 828 ? -19.820 12.032 -45.878 1.00 67.25 828 TYR A N 1
ATOM 6395 C CA . TYR A 1 828 ? -20.389 12.897 -44.837 1.00 67.25 828 TYR A CA 1
ATOM 6396 C C . TYR A 1 828 ? -21.915 12.751 -44.715 1.00 67.25 828 TYR A C 1
ATOM 6398 O O . TYR A 1 828 ? -22.430 12.538 -43.616 1.00 67.25 828 TYR A O 1
ATOM 6406 N N . SER A 1 829 ? -22.645 12.804 -45.835 1.00 65.94 829 SER A N 1
ATOM 6407 C CA . SER A 1 829 ? -24.108 12.639 -45.836 1.00 65.94 829 SER A CA 1
ATOM 6408 C C . SER A 1 829 ? -24.539 11.237 -45.387 1.00 65.94 829 SER A C 1
ATOM 6410 O O . SER A 1 829 ? -25.489 11.110 -44.613 1.00 65.94 829 SER A O 1
ATOM 6412 N N . THR A 1 830 ? -23.804 10.194 -45.787 1.00 59.78 830 THR A N 1
ATOM 6413 C CA . THR A 1 830 ? -24.062 8.810 -45.354 1.00 59.78 830 THR A CA 1
ATOM 6414 C C . THR A 1 830 ? -23.833 8.643 -43.850 1.00 59.78 830 THR A C 1
ATOM 6416 O O . THR A 1 830 ? -24.690 8.100 -43.155 1.00 59.78 830 THR A O 1
ATOM 6419 N N . HIS A 1 831 ? -22.729 9.173 -43.313 1.00 60.97 831 HIS A N 1
ATOM 6420 C CA . HIS A 1 831 ? -22.444 9.138 -41.876 1.00 60.97 831 HIS A CA 1
ATOM 6421 C C . HIS A 1 831 ? -23.505 9.895 -41.055 1.00 60.97 831 HIS A C 1
ATOM 6423 O O . HIS A 1 831 ? -23.968 9.399 -40.027 1.00 60.97 831 HIS A O 1
ATOM 6429 N N . HIS A 1 832 ? -23.951 11.062 -41.532 1.00 64.94 832 HIS A N 1
ATOM 6430 C CA . HIS A 1 832 ? -24.964 11.863 -40.843 1.00 64.94 832 HIS A CA 1
ATOM 6431 C C . HIS A 1 832 ? -26.364 11.215 -40.852 1.00 64.94 832 HIS A C 1
ATOM 6433 O O . HIS A 1 832 ? -27.075 11.290 -39.850 1.00 64.94 832 HIS A O 1
ATOM 6439 N N . SER A 1 833 ? -26.748 10.534 -41.940 1.00 62.88 833 SER A N 1
ATOM 6440 C CA . SER A 1 833 ? -28.024 9.800 -42.029 1.00 62.88 833 SER A CA 1
ATOM 6441 C C . SER A 1 833 ? -28.025 8.522 -41.169 1.00 62.88 833 SER A C 1
ATOM 6443 O O . SER A 1 833 ? -29.009 8.226 -40.486 1.00 62.88 833 SER A O 1
ATOM 6445 N N . LEU A 1 834 ? -26.883 7.825 -41.081 1.00 54.44 834 LEU A N 1
ATOM 6446 C CA . LEU A 1 834 ? -26.700 6.688 -40.168 1.00 54.44 834 LEU A CA 1
ATOM 6447 C C . LEU A 1 834 ? -26.741 7.104 -38.688 1.00 54.44 834 LEU A C 1
ATOM 6449 O O . LEU A 1 834 ? -27.380 6.421 -37.888 1.00 54.44 834 LEU A O 1
ATOM 6453 N N . LEU A 1 835 ? -26.144 8.246 -38.320 1.00 54.25 835 LEU A N 1
ATOM 6454 C CA . LEU A 1 835 ? -26.249 8.814 -36.965 1.00 54.25 835 LEU A CA 1
ATOM 6455 C C . LEU A 1 835 ? -27.697 9.149 -36.567 1.00 54.25 835 LEU A C 1
ATOM 6457 O O . LEU A 1 835 ? -28.054 9.023 -35.396 1.00 54.25 835 LEU A O 1
ATOM 6461 N N . LYS A 1 836 ? -28.539 9.527 -37.535 1.00 62.38 836 LYS A N 1
ATOM 6462 C CA . LYS A 1 836 ? -29.982 9.764 -37.350 1.00 62.38 836 LYS A CA 1
ATOM 6463 C C . LYS A 1 836 ? -30.844 8.495 -37.420 1.00 62.38 836 LYS A C 1
ATOM 6465 O O . LYS A 1 836 ? -32.042 8.573 -37.170 1.00 62.38 836 LYS A O 1
ATOM 6470 N N . LYS A 1 837 ? -30.243 7.327 -37.689 1.00 49.16 837 LYS A N 1
ATOM 6471 C CA . LYS A 1 837 ? -30.905 6.016 -37.869 1.00 49.16 837 LYS A CA 1
ATOM 6472 C C . LYS A 1 837 ? -31.892 5.946 -39.051 1.00 49.16 837 LYS A C 1
ATOM 6474 O O . LYS A 1 837 ? -32.791 5.112 -39.044 1.00 49.16 837 LYS A O 1
ATOM 6479 N N . GLU A 1 838 ? -31.708 6.771 -40.082 1.00 57.22 838 GLU A N 1
ATOM 6480 C CA . GLU A 1 838 ? -32.637 6.880 -41.227 1.00 57.22 838 GLU A CA 1
ATOM 6481 C C . GLU A 1 838 ? -32.348 5.882 -42.376 1.00 57.22 838 GLU A C 1
ATOM 6483 O O . GLU A 1 838 ? -33.137 5.766 -43.311 1.00 57.22 838 GLU A O 1
ATOM 6488 N N . GLY A 1 839 ? -31.244 5.126 -42.307 1.00 63.22 839 GLY A N 1
ATOM 6489 C CA . GLY A 1 839 ? -30.810 4.181 -43.352 1.00 63.22 839 GLY A CA 1
ATOM 6490 C C . GLY A 1 839 ? -29.891 4.813 -44.410 1.00 63.22 839 GLY A C 1
ATOM 6491 O O . GLY A 1 839 ? -29.409 5.925 -44.228 1.00 63.22 839 GLY A O 1
ATOM 6492 N N . LEU A 1 840 ? -29.593 4.100 -45.509 1.00 60.75 840 LEU A N 1
ATOM 6493 C CA . LEU A 1 840 ? -28.786 4.645 -46.618 1.00 60.75 840 LEU A CA 1
ATOM 6494 C C . LEU A 1 840 ? -29.673 5.246 -47.726 1.00 60.75 840 LEU A C 1
ATOM 6496 O O . LEU A 1 840 ? -30.383 4.484 -48.391 1.00 60.75 840 LEU A O 1
ATOM 6500 N N . PRO A 1 841 ? -29.573 6.558 -48.025 1.00 71.94 841 PRO A N 1
ATOM 6501 C CA . PRO A 1 841 ? -30.326 7.186 -49.112 1.00 71.94 841 PRO A CA 1
ATOM 6502 C C . PRO A 1 841 ? -30.037 6.560 -50.484 1.00 71.94 841 PRO A C 1
ATOM 6504 O O . PRO A 1 841 ? -28.879 6.365 -50.857 1.00 71.94 841 PRO A O 1
ATOM 6507 N N . LEU A 1 842 ? -31.084 6.309 -51.278 1.00 69.88 842 LEU A N 1
ATOM 6508 C CA . LEU A 1 842 ? -30.984 5.653 -52.593 1.00 69.88 842 LEU A CA 1
ATOM 6509 C C . LEU A 1 842 ? -30.029 6.377 -53.564 1.00 69.88 842 LEU A C 1
ATOM 6511 O O . LEU A 1 842 ? -29.279 5.732 -54.293 1.00 69.88 842 LEU A O 1
ATOM 6515 N N . MET A 1 843 ? -30.005 7.715 -53.537 1.00 69.06 843 MET A N 1
ATOM 6516 C CA . MET A 1 843 ? -29.108 8.515 -54.383 1.00 69.06 843 MET A CA 1
ATOM 6517 C C . MET A 1 843 ? -27.626 8.274 -54.064 1.00 69.06 843 MET A C 1
ATOM 6519 O O . MET A 1 843 ? -26.815 8.191 -54.986 1.00 69.06 843 MET A O 1
ATOM 6523 N N . ASN A 1 844 ? -27.272 8.085 -52.788 1.00 68.50 844 ASN A N 1
ATOM 6524 C CA . ASN A 1 844 ? -25.894 7.791 -52.389 1.00 68.50 844 ASN A CA 1
ATOM 6525 C C . ASN A 1 844 ? -25.461 6.421 -52.929 1.00 68.50 844 ASN A C 1
ATOM 6527 O O . ASN A 1 844 ? -24.346 6.286 -53.423 1.00 68.50 844 ASN A O 1
ATOM 6531 N N . GLN A 1 845 ? -26.364 5.433 -52.931 1.00 65.88 845 GLN A N 1
ATOM 6532 C CA . GLN A 1 845 ? -26.092 4.106 -53.489 1.00 65.88 845 GLN A CA 1
ATOM 6533 C C . GLN A 1 845 ? -25.808 4.180 -55.002 1.00 65.88 845 GLN A C 1
ATOM 6535 O O . GLN A 1 845 ? -24.795 3.655 -55.464 1.00 65.88 845 GLN A O 1
ATOM 6540 N N . ILE A 1 846 ? -26.653 4.881 -55.771 1.00 74.50 846 ILE A N 1
ATOM 6541 C CA . ILE A 1 846 ? -26.490 5.040 -57.231 1.00 74.50 846 ILE A CA 1
ATOM 6542 C C . ILE A 1 846 ? -25.158 5.732 -57.571 1.00 74.50 846 ILE A C 1
ATOM 6544 O O . ILE A 1 846 ? -24.417 5.264 -58.440 1.00 74.50 846 ILE A O 1
ATOM 6548 N N . VAL A 1 847 ? -24.821 6.816 -56.863 1.00 67.06 847 VAL A N 1
ATOM 6549 C CA . VAL A 1 847 ? -23.571 7.570 -57.068 1.00 67.06 847 VAL A CA 1
ATOM 6550 C C . VAL A 1 847 ? -22.334 6.727 -56.738 1.00 67.06 847 VAL A C 1
ATOM 6552 O O . VAL A 1 847 ? -21.359 6.753 -57.498 1.00 67.06 847 VAL A O 1
ATOM 6555 N N . SER A 1 848 ? -22.363 5.946 -55.654 1.00 61.09 848 SER A N 1
ATOM 6556 C CA . SER A 1 848 ? -21.255 5.065 -55.268 1.00 61.09 848 SER A CA 1
ATOM 6557 C C . SER A 1 848 ? -20.966 3.997 -56.328 1.00 61.09 848 SER A C 1
ATOM 6559 O O . SER A 1 848 ? -19.814 3.848 -56.740 1.00 61.09 848 SER A O 1
ATOM 6561 N N . TRP A 1 849 ? -21.992 3.307 -56.840 1.00 67.56 849 TRP A N 1
ATOM 6562 C CA . TRP A 1 849 ? -21.810 2.280 -57.876 1.00 67.56 849 TRP A CA 1
ATOM 6563 C C . TRP A 1 849 ? -21.319 2.857 -59.214 1.00 67.56 849 TRP A C 1
ATOM 6565 O O . TRP A 1 849 ? -20.422 2.283 -59.834 1.00 67.56 849 TRP A O 1
ATOM 6575 N N . ALA A 1 850 ? -21.823 4.023 -59.636 1.00 66.88 850 ALA A N 1
ATOM 6576 C CA . ALA A 1 850 ? -21.349 4.696 -60.852 1.00 66.88 850 ALA A CA 1
ATOM 6577 C C . ALA A 1 850 ? -19.879 5.161 -60.743 1.00 66.88 850 ALA A C 1
ATOM 6579 O O . ALA A 1 850 ? -19.110 5.078 -61.708 1.00 66.88 850 ALA A O 1
ATOM 6580 N N . THR A 1 851 ? -19.463 5.608 -59.555 1.00 65.06 851 THR A N 1
ATOM 6581 C CA . THR A 1 851 ? -18.076 6.023 -59.277 1.00 65.06 851 THR A CA 1
ATOM 6582 C C . THR A 1 851 ? -17.119 4.824 -59.268 1.00 65.06 851 THR A C 1
ATOM 6584 O O . THR A 1 851 ? -16.018 4.909 -59.811 1.00 65.06 851 THR A O 1
ATOM 6587 N N . LEU A 1 852 ? -17.552 3.683 -58.720 1.00 64.75 852 LEU A N 1
ATOM 6588 C CA . LEU A 1 852 ? -16.784 2.433 -58.715 1.00 64.75 852 LEU A CA 1
ATOM 6589 C C . LEU A 1 852 ? -16.607 1.835 -60.123 1.00 64.75 852 LEU A C 1
ATOM 6591 O O . LEU A 1 852 ? -15.527 1.360 -60.462 1.00 64.75 852 LEU A O 1
ATOM 6595 N N . ALA A 1 853 ? -17.647 1.871 -60.961 1.00 65.75 853 ALA A N 1
ATOM 6596 C CA . ALA A 1 853 ? -17.573 1.336 -62.323 1.00 65.75 853 ALA A CA 1
ATOM 6597 C C . ALA A 1 853 ? -16.679 2.187 -63.247 1.00 65.75 853 ALA A C 1
ATOM 6599 O O . ALA A 1 853 ? -15.950 1.652 -64.082 1.00 65.75 853 ALA A O 1
ATOM 6600 N N . SER A 1 854 ? -16.715 3.514 -63.092 1.00 61.09 854 SER A N 1
ATOM 6601 C CA . SER A 1 854 ? -15.924 4.435 -63.919 1.00 61.09 854 SER A CA 1
ATOM 6602 C C . SER A 1 854 ? -14.437 4.464 -63.549 1.00 61.09 854 SER A C 1
ATOM 6604 O O . SER A 1 854 ? -13.602 4.652 -64.438 1.00 61.09 854 SER A O 1
ATOM 6606 N N . SER A 1 855 ? -14.075 4.221 -62.283 1.00 63.47 855 SER A N 1
ATOM 6607 C CA . SER A 1 855 ? -12.675 4.253 -61.835 1.00 63.47 855 SER A CA 1
ATOM 6608 C C . SER A 1 855 ? -11.797 3.201 -62.532 1.00 63.47 855 SER A C 1
ATOM 6610 O O . SER A 1 855 ? -10.664 3.503 -62.910 1.00 63.47 855 SER A O 1
ATOM 6612 N N . LEU A 1 856 ? -12.341 2.010 -62.809 1.00 60.06 856 LEU A N 1
ATOM 6613 C CA . LEU A 1 856 ? -11.630 0.882 -63.428 1.00 60.06 856 LEU A CA 1
ATOM 6614 C C . LEU A 1 856 ? -11.207 1.117 -64.893 1.00 60.06 856 LEU A C 1
ATOM 6616 O O . LEU A 1 856 ? -10.303 0.442 -65.384 1.00 60.06 856 LEU A O 1
ATOM 6620 N N . VAL A 1 857 ? -11.827 2.069 -65.600 1.00 56.78 857 VAL A N 1
ATOM 6621 C CA . VAL A 1 857 ? -11.585 2.313 -67.039 1.00 56.78 857 VAL A CA 1
ATOM 6622 C C . VAL A 1 857 ? -10.472 3.348 -67.279 1.00 56.78 857 VAL A C 1
ATOM 6624 O O . VAL A 1 857 ? -9.766 3.293 -68.288 1.00 56.78 857 VAL A O 1
ATOM 6627 N N . VAL A 1 858 ? -10.268 4.276 -66.339 1.00 58.34 858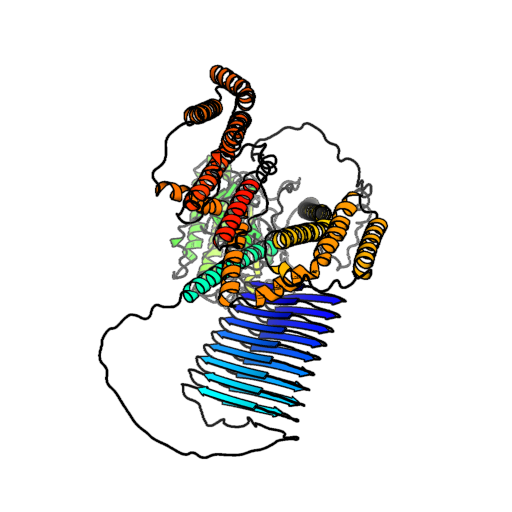 VAL A N 1
ATOM 6628 C CA . VAL A 1 858 ? -9.380 5.448 -66.494 1.00 58.34 858 VAL A CA 1
ATOM 6629 C C . VAL A 1 858 ? -7.902 5.107 -66.794 1.00 58.34 858 VAL A C 1
ATOM 6631 O O . VAL A 1 858 ? -7.321 5.776 -67.654 1.00 58.34 858 VAL A O 1
ATOM 6634 N N . PRO A 1 859 ? -7.262 4.083 -66.185 1.00 57.41 859 PRO A N 1
ATOM 6635 C CA . PRO A 1 859 ? -5.854 3.769 -66.459 1.00 57.41 859 PRO A CA 1
ATOM 6636 C C . PRO A 1 859 ? -5.577 3.366 -67.909 1.00 57.41 859 PRO A C 1
ATOM 6638 O O . PRO A 1 859 ? -4.543 3.741 -68.466 1.00 57.41 859 PRO A O 1
ATOM 6641 N N . PHE A 1 860 ? -6.507 2.640 -68.536 1.00 54.72 860 PHE A N 1
ATOM 6642 C CA . PHE A 1 860 ? -6.348 2.096 -69.887 1.00 54.72 860 PHE A CA 1
ATOM 6643 C C . PHE A 1 860 ? -6.373 3.170 -70.982 1.00 54.72 860 PHE A C 1
ATOM 6645 O O . PHE A 1 860 ? -5.808 2.961 -72.052 1.00 54.72 860 PHE A O 1
ATOM 6652 N N . LEU A 1 861 ? -6.961 4.334 -70.695 1.00 54.41 861 LEU A N 1
ATOM 6653 C CA . LEU A 1 861 ? -7.055 5.475 -71.612 1.00 54.41 861 LEU A CA 1
ATOM 6654 C C . LEU A 1 861 ? -5.939 6.518 -71.397 1.00 54.41 861 LEU A C 1
ATOM 6656 O O . LEU A 1 861 ? -5.997 7.611 -71.958 1.00 54.41 861 LEU A O 1
ATOM 6660 N N . SER A 1 862 ? -4.934 6.216 -70.564 1.00 55.69 862 SER A N 1
ATOM 6661 C CA . SER A 1 862 ? -3.918 7.186 -70.137 1.00 55.69 862 SER A CA 1
ATOM 6662 C C . SER A 1 862 ? -2.538 7.005 -70.786 1.00 55.69 862 SER A C 1
ATOM 6664 O O . SER A 1 862 ? -2.088 5.893 -71.075 1.00 55.69 862 SER A O 1
ATOM 6666 N N . SER A 1 863 ? -1.869 8.145 -71.001 1.00 59.69 863 SER A N 1
ATOM 6667 C CA . SER A 1 863 ? -0.537 8.290 -71.611 1.00 59.69 863 SER A CA 1
ATOM 6668 C C . SER A 1 863 ? 0.513 7.330 -71.037 1.00 59.69 863 SER A C 1
ATOM 6670 O O . SER A 1 863 ? 0.489 7.002 -69.853 1.00 59.69 863 SER A O 1
ATOM 6672 N N . THR A 1 864 ? 1.467 6.894 -71.866 1.00 59.81 864 THR A N 1
ATOM 6673 C CA . THR A 1 864 ? 2.606 6.040 -71.470 1.00 59.81 864 THR A CA 1
ATOM 6674 C C . THR A 1 864 ? 3.766 6.802 -70.822 1.00 59.81 864 THR A C 1
ATOM 6676 O O . THR A 1 864 ? 4.695 6.166 -70.318 1.00 59.81 864 THR A O 1
ATOM 6679 N N . ALA A 1 865 ? 3.721 8.140 -70.794 1.00 56.00 865 ALA A N 1
ATOM 6680 C CA . ALA A 1 865 ? 4.679 8.952 -70.046 1.00 56.00 865 ALA A CA 1
ATOM 6681 C C . ALA A 1 865 ? 4.611 8.588 -68.553 1.00 56.00 865 ALA A C 1
ATOM 6683 O O . ALA A 1 865 ? 3.529 8.628 -67.957 1.00 56.00 865 ALA A O 1
ATOM 6684 N N . LEU A 1 866 ? 5.757 8.232 -67.959 1.00 58.72 866 LEU A N 1
ATOM 6685 C CA . LEU A 1 866 ? 5.854 7.592 -66.639 1.00 58.72 866 LEU A CA 1
ATOM 6686 C C . LEU A 1 866 ? 5.051 8.345 -65.568 1.00 58.72 866 LEU A C 1
ATOM 6688 O O . LEU A 1 866 ? 4.230 7.764 -64.859 1.00 58.72 866 LEU A O 1
ATOM 6692 N N . PHE A 1 867 ? 5.229 9.662 -65.545 1.00 57.31 867 PHE A N 1
ATOM 6693 C CA . PHE A 1 867 ? 4.569 10.584 -64.634 1.00 57.31 867 PHE A CA 1
ATOM 6694 C C . PHE A 1 867 ? 3.036 10.602 -64.784 1.00 57.31 867 PHE A C 1
ATOM 6696 O O . PHE A 1 867 ? 2.309 10.358 -63.823 1.00 57.31 867 PHE A O 1
ATOM 6703 N N . GLN A 1 868 ? 2.526 10.809 -66.005 1.00 56.78 868 GLN A N 1
ATOM 6704 C CA . GLN A 1 868 ? 1.081 10.852 -66.272 1.00 56.78 868 GLN A CA 1
ATOM 6705 C C . GLN A 1 868 ? 0.405 9.498 -66.005 1.00 56.78 868 GLN A C 1
ATOM 6707 O O . GLN A 1 868 ? -0.731 9.460 -65.523 1.00 56.78 868 GLN A O 1
ATOM 6712 N N . ARG A 1 869 ? 1.106 8.390 -66.279 1.00 61.97 869 ARG A N 1
ATOM 6713 C CA . ARG A 1 869 ? 0.598 7.030 -66.071 1.00 61.97 869 ARG A CA 1
ATOM 6714 C C . ARG A 1 869 ? 0.481 6.678 -64.592 1.00 61.97 869 ARG A C 1
ATOM 6716 O O . ARG A 1 869 ? -0.570 6.197 -64.175 1.00 61.97 869 ARG A O 1
ATOM 6723 N N . LEU A 1 870 ? 1.510 6.969 -63.793 1.00 59.75 870 LEU A N 1
ATOM 6724 C CA . LEU A 1 870 ? 1.483 6.754 -62.342 1.00 59.75 870 LEU A CA 1
ATOM 6725 C C . LEU A 1 870 ? 0.388 7.596 -61.671 1.00 59.75 870 LEU A C 1
ATOM 6727 O O . LEU A 1 870 ? -0.381 7.061 -60.872 1.00 59.75 870 LEU A O 1
ATOM 6731 N N . SER A 1 871 ? 0.235 8.868 -62.060 1.00 59.28 871 SER A N 1
ATOM 6732 C CA . SER A 1 871 ? -0.876 9.704 -61.584 1.00 59.28 871 SER A CA 1
ATOM 6733 C C . SER A 1 871 ? -2.243 9.122 -61.957 1.00 59.28 871 SER A C 1
ATOM 6735 O O . SER A 1 871 ? -3.145 9.097 -61.122 1.00 59.28 871 SER A O 1
ATOM 6737 N N . SER A 1 872 ? -2.414 8.636 -63.191 1.00 59.66 872 SER A N 1
ATOM 6738 C CA . SER A 1 872 ? -3.669 8.020 -63.645 1.00 59.66 872 SER A CA 1
ATOM 6739 C C . SER A 1 872 ? -4.031 6.767 -62.839 1.00 59.66 872 SER A C 1
ATOM 6741 O O . SER A 1 872 ? -5.154 6.651 -62.348 1.00 59.66 872 SER A O 1
ATOM 6743 N N . ILE A 1 873 ? -3.059 5.872 -62.627 1.00 64.69 873 ILE A N 1
ATOM 6744 C CA . ILE A 1 873 ? -3.227 4.641 -61.841 1.00 64.69 873 ILE A CA 1
ATOM 6745 C C . ILE A 1 873 ? -3.599 4.975 -60.391 1.00 64.69 873 ILE A C 1
ATOM 6747 O O . ILE A 1 873 ? -4.604 4.470 -59.893 1.00 64.69 873 ILE A O 1
ATOM 6751 N N . LEU A 1 874 ? -2.869 5.882 -59.734 1.00 60.97 874 LEU A N 1
ATOM 6752 C CA . LEU A 1 874 ? -3.179 6.307 -58.365 1.00 60.97 874 LEU A CA 1
ATOM 6753 C C . LEU A 1 874 ? -4.622 6.833 -58.248 1.00 60.97 874 LEU A C 1
ATOM 6755 O O . LEU A 1 874 ? -5.391 6.388 -57.397 1.00 60.97 874 LEU A O 1
ATOM 6759 N N . LEU A 1 875 ? -5.014 7.737 -59.149 1.00 60.47 875 LEU A N 1
ATOM 6760 C CA . LEU A 1 875 ? -6.340 8.362 -59.145 1.00 60.47 875 LEU A CA 1
ATOM 6761 C C . LEU A 1 875 ? -7.483 7.410 -59.537 1.00 60.47 875 LEU A C 1
ATOM 6763 O O . LEU A 1 875 ? -8.635 7.725 -59.254 1.00 60.47 875 LEU A O 1
ATOM 6767 N N . SER A 1 876 ? -7.182 6.253 -60.134 1.00 62.38 876 SER A N 1
ATOM 6768 C CA . SER A 1 876 ? -8.161 5.186 -60.389 1.00 62.38 876 SER A CA 1
ATOM 6769 C C . SER A 1 876 ? -8.417 4.284 -59.177 1.00 62.38 876 SER A C 1
ATOM 6771 O O . SER A 1 876 ? -9.533 3.812 -58.982 1.00 62.38 876 SER A O 1
ATOM 6773 N N . LEU A 1 877 ? -7.408 4.067 -58.328 1.00 61.22 877 LEU A N 1
ATOM 6774 C CA . LEU A 1 877 ? -7.502 3.143 -57.193 1.00 61.22 877 LEU A CA 1
ATOM 6775 C C . LEU A 1 877 ? -8.078 3.817 -55.936 1.00 61.22 877 LEU A C 1
ATOM 6777 O O . LEU A 1 877 ? -8.762 3.169 -55.143 1.00 61.22 877 LEU A O 1
ATOM 6781 N N . MET A 1 878 ? -7.853 5.125 -55.768 1.00 62.16 878 MET A N 1
ATOM 6782 C CA . MET A 1 878 ? -8.316 5.875 -54.591 1.00 62.16 878 MET A CA 1
ATOM 6783 C C . MET A 1 878 ? -9.851 5.923 -54.414 1.00 62.16 878 MET A C 1
ATOM 6785 O O . MET A 1 878 ? -10.292 5.718 -53.286 1.00 62.16 878 MET A O 1
ATOM 6789 N N . PRO A 1 879 ? -10.700 6.137 -55.446 1.00 60.03 879 PRO A N 1
ATOM 6790 C CA . PRO A 1 879 ? -12.158 6.144 -55.265 1.00 60.03 879 PRO A CA 1
ATOM 6791 C C . PRO A 1 879 ? -12.705 4.793 -54.789 1.00 60.03 879 PRO A C 1
ATOM 6793 O O . PRO A 1 879 ? -13.558 4.752 -53.908 1.00 60.03 879 PRO A O 1
ATOM 6796 N N . THR A 1 880 ? -12.167 3.693 -55.322 1.00 61.62 880 THR A N 1
ATOM 6797 C CA . THR A 1 880 ? -12.512 2.323 -54.919 1.00 61.62 880 THR A CA 1
ATOM 6798 C C . THR A 1 880 ? -12.161 2.070 -53.451 1.00 61.62 880 THR A C 1
ATOM 6800 O O . THR A 1 880 ? -12.982 1.550 -52.702 1.00 61.62 880 THR A O 1
ATOM 6803 N N . TYR A 1 881 ? -10.972 2.501 -53.019 1.00 60.28 881 TYR A N 1
ATOM 6804 C CA . TYR A 1 881 ? -10.527 2.401 -51.627 1.00 60.28 881 TYR A CA 1
ATOM 6805 C C . TYR A 1 881 ? -11.374 3.261 -50.668 1.00 60.28 881 TYR A C 1
ATOM 6807 O O . TYR A 1 881 ? -11.769 2.795 -49.602 1.00 60.28 881 TYR A O 1
ATOM 6815 N N . LEU A 1 882 ? -11.717 4.492 -51.068 1.00 58.75 882 LEU A N 1
ATOM 6816 C CA . LEU A 1 882 ? -12.560 5.404 -50.283 1.00 58.75 882 LEU A CA 1
ATOM 6817 C C . LEU A 1 882 ? -13.999 4.894 -50.112 1.00 58.75 882 LEU A C 1
ATOM 6819 O O . LEU A 1 882 ? -14.578 5.084 -49.049 1.00 58.75 882 LEU A O 1
ATOM 6823 N N . LEU A 1 883 ? -14.574 4.244 -51.129 1.00 57.12 883 LEU A N 1
ATOM 6824 C CA . LEU A 1 883 ? -15.936 3.690 -51.076 1.00 57.12 883 LEU A CA 1
ATOM 6825 C C . LEU A 1 883 ? -16.050 2.408 -50.235 1.00 57.12 883 LEU A C 1
ATOM 6827 O O . LEU A 1 883 ? -17.145 2.075 -49.789 1.00 57.12 883 LEU A O 1
ATOM 6831 N N . LEU A 1 884 ? -14.940 1.696 -50.024 1.00 54.41 884 LEU A N 1
ATOM 6832 C CA . LEU A 1 884 ? -14.871 0.482 -49.202 1.00 54.41 884 LEU A CA 1
ATOM 6833 C C . LEU A 1 884 ? -14.544 0.763 -47.725 1.00 54.41 884 LEU A C 1
ATOM 6835 O O . LEU A 1 884 ? -14.562 -0.164 -46.918 1.00 54.41 884 LEU A O 1
ATOM 6839 N N . SER A 1 885 ? -14.250 2.015 -47.361 1.00 53.19 885 SER A N 1
ATOM 6840 C CA . SER A 1 885 ? -13.904 2.395 -45.991 1.00 53.19 885 SER A CA 1
ATOM 6841 C C . SER A 1 885 ? -15.041 3.130 -45.288 1.00 53.19 885 SER A C 1
ATOM 6843 O O . SER A 1 885 ? -15.621 4.080 -45.810 1.00 53.19 885 SER A O 1
ATOM 6845 N N . THR A 1 886 ? -15.322 2.723 -44.052 1.00 43.97 886 THR A N 1
ATOM 6846 C CA . THR A 1 886 ? -16.332 3.343 -43.183 1.00 43.97 886 THR A CA 1
ATOM 6847 C C . THR A 1 886 ? -15.780 4.496 -42.335 1.00 43.97 886 THR A C 1
ATOM 6849 O O . THR A 1 886 ? -16.500 5.014 -41.482 1.00 43.97 886 THR A O 1
ATOM 6852 N N . GLY A 1 887 ? -14.511 4.881 -42.523 1.00 48.50 887 GLY A N 1
ATOM 6853 C CA . GLY A 1 887 ? -13.806 5.854 -41.685 1.00 48.50 887 GLY A CA 1
ATOM 6854 C C . GLY A 1 887 ? -13.025 6.907 -42.474 1.00 48.50 887 GLY A C 1
ATOM 6855 O O . GLY A 1 887 ? -12.566 6.682 -43.594 1.00 48.50 887 GLY A O 1
ATOM 6856 N N . TYR A 1 888 ? -12.829 8.070 -41.848 1.00 46.22 888 TYR A N 1
ATOM 6857 C CA . TYR A 1 888 ? -12.118 9.229 -42.417 1.00 46.22 888 TYR A CA 1
ATOM 6858 C C . TYR A 1 888 ? -10.642 8.925 -42.753 1.00 46.22 888 TYR A C 1
ATOM 6860 O O . TYR A 1 888 ? -10.037 9.599 -43.584 1.00 46.22 888 TYR A O 1
ATOM 6868 N N . GLU A 1 889 ? -10.082 7.880 -42.140 1.00 50.94 889 GLU A N 1
ATOM 6869 C CA . GLU A 1 889 ? -8.721 7.364 -42.335 1.00 50.94 889 GLU A CA 1
ATOM 6870 C C . GLU A 1 889 ? -8.396 7.029 -43.798 1.00 50.94 889 GLU A C 1
ATOM 6872 O O . GLU A 1 889 ? -7.249 7.163 -44.217 1.00 50.94 889 GLU A O 1
ATOM 6877 N N . ALA A 1 890 ? -9.387 6.681 -44.629 1.00 51.78 890 ALA A N 1
ATOM 6878 C CA . ALA A 1 890 ? -9.133 6.398 -46.044 1.00 51.78 890 ALA A CA 1
ATOM 6879 C C . ALA A 1 890 ? -8.686 7.626 -46.866 1.00 51.78 890 ALA A C 1
ATOM 6881 O O . ALA A 1 890 ? -8.203 7.475 -47.989 1.00 51.78 890 ALA A O 1
ATOM 6882 N N . LEU A 1 891 ? -8.773 8.836 -46.301 1.00 52.34 891 LEU A N 1
ATOM 6883 C CA . LEU A 1 891 ? -8.187 10.053 -46.871 1.00 52.34 891 LEU A CA 1
ATOM 6884 C C . LEU A 1 891 ? -6.661 10.131 -46.683 1.00 52.34 891 LEU A C 1
ATOM 6886 O O . LEU A 1 891 ? -5.995 10.852 -47.429 1.00 52.34 891 LEU A O 1
ATOM 6890 N N . PHE A 1 892 ? -6.086 9.393 -45.727 1.00 55.19 892 PHE A N 1
ATOM 6891 C CA . PHE A 1 892 ? -4.657 9.455 -45.411 1.00 55.19 892 PHE A CA 1
ATOM 6892 C C . PHE A 1 892 ? -3.753 9.017 -46.582 1.00 55.19 892 PHE A C 1
ATOM 6894 O O . PHE A 1 892 ? -2.868 9.797 -46.940 1.00 55.19 892 PHE A O 1
ATOM 6901 N N . PRO A 1 893 ? -3.983 7.877 -47.276 1.00 54.34 893 PRO A N 1
ATOM 6902 C CA . PRO A 1 893 ? -3.170 7.496 -48.435 1.00 54.34 893 PRO A CA 1
ATOM 6903 C C . PRO A 1 893 ? -3.253 8.496 -49.595 1.00 54.34 893 PRO A C 1
ATOM 6905 O O . PRO A 1 893 ? -2.268 8.691 -50.309 1.00 54.34 893 PRO A O 1
ATOM 6908 N N . LEU A 1 894 ? -4.399 9.166 -49.765 1.00 55.00 894 LEU A N 1
ATOM 6909 C CA . LEU A 1 894 ? -4.585 10.206 -50.778 1.00 55.00 894 LEU A CA 1
ATOM 6910 C C . LEU A 1 894 ? -3.728 11.442 -50.463 1.00 55.00 894 LEU A C 1
ATOM 6912 O O . LEU A 1 894 ? -2.989 11.911 -51.328 1.00 55.00 894 LEU A O 1
ATOM 6916 N N . VAL A 1 895 ? -3.785 11.939 -49.223 1.00 55.91 895 VAL A N 1
ATOM 6917 C CA . VAL A 1 895 ? -2.977 13.085 -48.770 1.00 55.91 895 VAL A CA 1
ATOM 6918 C C . VAL A 1 895 ? -1.481 12.755 -48.809 1.00 55.91 895 VAL A C 1
ATOM 6920 O O . VAL A 1 895 ? -0.699 13.548 -49.334 1.00 55.91 895 VAL A O 1
ATOM 6923 N N . LEU A 1 896 ? -1.085 11.564 -48.350 1.00 59.72 896 LEU A N 1
ATOM 6924 C CA . LEU A 1 896 ? 0.302 11.092 -48.379 1.00 59.72 896 LEU A CA 1
ATOM 6925 C C . LEU A 1 896 ? 0.857 10.999 -49.808 1.00 59.72 896 LEU A C 1
ATOM 6927 O O . LEU A 1 896 ? 1.972 11.449 -50.072 1.00 59.72 896 LEU A O 1
ATOM 6931 N N . SER A 1 897 ? 0.066 10.476 -50.747 1.00 59.22 897 SER A N 1
ATOM 6932 C CA . SER A 1 897 ? 0.479 10.368 -52.151 1.00 59.22 897 SER A CA 1
ATOM 6933 C C . SER A 1 897 ? 0.612 11.742 -52.817 1.00 59.22 897 SER A C 1
ATOM 6935 O O . SER A 1 897 ? 1.550 11.962 -53.582 1.00 59.22 897 SER A O 1
ATOM 6937 N N . CYS A 1 898 ? -0.272 12.693 -52.493 1.00 56.00 898 CYS A N 1
ATOM 6938 C CA . CYS A 1 898 ? -0.141 14.086 -52.930 1.00 56.00 898 CYS A CA 1
ATOM 6939 C C . CYS A 1 898 ? 1.117 14.763 -52.351 1.00 56.00 898 CYS A C 1
ATOM 6941 O O . CYS A 1 898 ? 1.799 15.485 -53.075 1.00 56.00 898 CYS A O 1
ATOM 6943 N N . LEU A 1 899 ? 1.461 14.505 -51.083 1.00 55.34 899 LEU A N 1
ATOM 6944 C CA . LEU A 1 899 ? 2.680 15.027 -50.448 1.00 55.34 899 LEU A CA 1
ATOM 6945 C C . LEU A 1 899 ? 3.958 14.466 -51.093 1.00 55.34 899 LEU A C 1
ATOM 6947 O O . LEU A 1 899 ? 4.858 15.240 -51.419 1.00 55.34 899 LEU A O 1
ATOM 6951 N N . MET A 1 900 ? 4.020 13.153 -51.351 1.00 60.44 900 MET A N 1
ATOM 6952 C CA . MET A 1 900 ? 5.134 12.541 -52.094 1.00 60.44 900 MET A CA 1
ATOM 6953 C C . MET A 1 900 ? 5.272 13.122 -53.505 1.00 60.44 900 MET A C 1
ATOM 6955 O O . MET A 1 900 ? 6.380 13.384 -53.965 1.00 60.44 900 MET A O 1
ATOM 6959 N N . PHE A 1 901 ? 4.149 13.339 -54.191 1.00 58.28 901 PHE A N 1
ATOM 6960 C CA . PHE A 1 901 ? 4.111 13.893 -55.543 1.00 58.28 901 PHE A CA 1
ATOM 6961 C C . PHE A 1 901 ? 4.635 15.335 -55.598 1.00 58.28 901 PHE A C 1
ATOM 6963 O O . PHE A 1 901 ? 5.456 15.650 -56.459 1.00 58.28 901 PHE A O 1
ATOM 6970 N N . VAL A 1 902 ? 4.222 16.189 -54.653 1.00 56.50 902 VAL A N 1
ATOM 6971 C CA . VAL A 1 902 ? 4.760 17.554 -54.512 1.00 56.50 902 VAL A CA 1
ATOM 6972 C C . VAL A 1 902 ? 6.259 17.512 -54.209 1.00 56.50 902 VAL A C 1
ATOM 6974 O O . VAL A 1 902 ? 7.021 18.202 -54.878 1.00 56.50 902 VAL A O 1
ATOM 6977 N N . TRP A 1 903 ? 6.703 16.661 -53.277 1.00 62.81 903 TRP A N 1
ATOM 6978 C CA . TRP A 1 903 ? 8.125 16.521 -52.942 1.00 62.81 903 TRP A CA 1
ATOM 6979 C C . TRP A 1 903 ? 8.992 16.120 -54.147 1.00 62.81 903 TRP A C 1
ATOM 6981 O O . TRP A 1 903 ? 10.006 16.768 -54.405 1.00 62.81 903 TRP A O 1
ATOM 6991 N N . ILE A 1 904 ? 8.573 15.112 -54.923 1.00 60.44 904 ILE A N 1
ATOM 6992 C CA . ILE A 1 904 ? 9.292 14.669 -56.132 1.00 60.44 904 ILE A CA 1
ATOM 6993 C C . ILE A 1 904 ? 9.410 15.809 -57.154 1.00 60.44 904 ILE A C 1
ATOM 6995 O O . ILE A 1 904 ? 10.471 15.986 -57.748 1.00 60.44 904 ILE A O 1
ATOM 6999 N N . HIS A 1 905 ? 8.350 16.602 -57.341 1.00 54.53 905 HIS A N 1
ATOM 7000 C CA . HIS A 1 905 ? 8.378 17.738 -58.264 1.00 54.53 905 HIS A CA 1
ATOM 7001 C C . HIS A 1 905 ? 9.278 18.882 -57.785 1.00 54.53 905 HIS A C 1
ATOM 7003 O O . HIS A 1 905 ? 10.037 19.427 -58.583 1.00 54.53 905 HIS A O 1
ATOM 7009 N N . MET A 1 906 ? 9.240 19.223 -56.493 1.00 56.66 906 MET A N 1
ATOM 7010 C CA . MET A 1 906 ? 10.129 20.247 -55.934 1.00 56.66 906 MET A CA 1
ATOM 7011 C C . MET A 1 906 ? 11.603 19.863 -56.099 1.00 56.66 906 MET A C 1
ATOM 7013 O O . MET A 1 906 ? 12.431 20.717 -56.409 1.00 56.66 906 MET A O 1
ATOM 7017 N N . GLU A 1 907 ? 11.924 18.575 -55.948 1.00 61.66 907 GLU A N 1
ATOM 7018 C CA . GLU A 1 907 ? 13.287 18.065 -56.105 1.00 61.66 907 GLU A CA 1
ATOM 7019 C C . GLU A 1 907 ? 13.752 18.001 -57.580 1.00 61.66 907 GLU A C 1
ATOM 7021 O O . GLU A 1 907 ? 14.953 17.954 -57.848 1.00 61.66 907 GLU A O 1
ATOM 7026 N N . GLU A 1 908 ? 12.828 18.042 -58.551 1.00 56.16 908 GLU A N 1
ATOM 7027 C CA . GLU A 1 908 ? 13.142 18.220 -59.980 1.00 56.16 908 GLU A CA 1
ATOM 7028 C C . GLU A 1 908 ? 13.496 19.683 -60.314 1.00 56.16 908 GLU A C 1
ATOM 7030 O O . GLU A 1 908 ? 14.349 19.927 -61.172 1.00 56.16 908 GLU A O 1
ATOM 7035 N N . GLU A 1 909 ? 12.876 20.666 -59.650 1.00 53.78 909 GLU A N 1
ATOM 7036 C CA . GLU A 1 909 ? 13.155 22.091 -59.892 1.00 53.78 909 GLU A CA 1
ATOM 7037 C C . GLU A 1 909 ? 14.422 22.587 -59.180 1.00 53.78 909 GLU A C 1
ATOM 7039 O O . GLU A 1 909 ? 15.204 23.323 -59.787 1.00 53.78 909 GLU A O 1
ATOM 7044 N N . THR A 1 910 ? 14.715 22.131 -57.954 1.00 51.53 910 THR A N 1
ATOM 7045 C CA . THR A 1 910 ? 15.998 22.439 -57.277 1.00 51.53 910 THR A CA 1
ATOM 7046 C C . THR A 1 910 ? 17.215 21.933 -58.058 1.00 51.53 910 THR A C 1
ATOM 7048 O O . THR A 1 910 ? 18.288 22.533 -57.989 1.00 51.53 910 THR A O 1
ATOM 7051 N N . LEU A 1 911 ? 17.053 20.873 -58.857 1.00 52.94 911 LEU A N 1
ATOM 7052 C CA . LEU A 1 911 ? 18.089 20.339 -59.746 1.00 52.94 911 LEU A CA 1
ATOM 7053 C C . LEU A 1 911 ? 18.333 21.169 -61.024 1.00 52.94 911 LEU A C 1
ATOM 7055 O O . LEU A 1 911 ? 19.306 20.889 -61.724 1.00 52.94 911 LEU A O 1
ATOM 7059 N N . GLN A 1 912 ? 17.506 22.174 -61.340 1.00 45.41 912 GLN A N 1
ATOM 7060 C CA . GLN A 1 912 ? 17.610 22.980 -62.573 1.00 45.41 912 GLN A CA 1
ATOM 7061 C C . GLN A 1 912 ? 18.458 24.264 -62.436 1.00 45.41 912 GLN A C 1
ATOM 7063 O O . GLN A 1 912 ? 18.409 25.126 -63.315 1.00 45.41 912 GLN A O 1
ATOM 7068 N N . GLN A 1 913 ? 19.269 24.411 -61.379 1.00 41.59 913 GLN A N 1
ATOM 7069 C CA . GLN A 1 913 ? 20.202 25.545 -61.287 1.00 41.59 913 GLN A CA 1
ATOM 7070 C C . GLN A 1 913 ? 21.283 25.511 -62.397 1.00 41.59 913 GLN A C 1
ATOM 7072 O O . GLN A 1 913 ? 21.734 24.436 -62.806 1.00 41.59 913 GLN A O 1
ATOM 7077 N N . PRO A 1 914 ? 21.691 26.679 -62.936 1.00 43.25 914 PRO A N 1
ATOM 7078 C CA . PRO A 1 914 ? 22.361 26.751 -64.233 1.00 43.25 914 PRO A CA 1
ATOM 7079 C C . PRO A 1 914 ? 23.845 26.362 -64.160 1.00 43.25 914 PRO A C 1
ATOM 7081 O O . PRO A 1 914 ? 24.663 27.103 -63.620 1.00 43.25 914 PRO A O 1
ATOM 7084 N N . GLY A 1 915 ? 24.218 25.234 -64.775 1.00 45.31 915 GLY A N 1
ATOM 7085 C CA . GLY A 1 915 ? 25.637 24.877 -64.923 1.00 45.31 915 GLY A CA 1
ATOM 7086 C C . GLY A 1 915 ? 25.967 23.543 -65.599 1.00 45.31 915 GLY A C 1
ATOM 7087 O O . GLY A 1 915 ? 27.055 23.418 -66.156 1.00 45.31 915 GLY A O 1
ATOM 7088 N N . VAL A 1 916 ? 25.067 22.551 -65.600 1.00 40.88 916 VAL A N 1
ATOM 7089 C CA . VAL A 1 916 ? 25.365 21.211 -66.150 1.00 40.88 916 VAL A CA 1
ATOM 7090 C C . VAL A 1 916 ? 24.442 20.868 -67.317 1.00 40.88 916 VAL A C 1
ATOM 7092 O O . VAL A 1 916 ? 23.249 20.629 -67.147 1.00 40.88 916 VAL A O 1
ATOM 7095 N N . SER A 1 917 ? 25.020 20.830 -68.518 1.00 40.19 917 SER A N 1
ATOM 7096 C CA . SER A 1 917 ? 24.342 20.391 -69.739 1.00 40.19 917 SER A CA 1
ATOM 7097 C C . SER A 1 917 ? 24.007 18.893 -69.685 1.00 40.19 917 SER A C 1
ATOM 7099 O O . SER A 1 917 ? 24.842 18.087 -69.282 1.00 40.19 917 SER A O 1
ATOM 7101 N N . CYS A 1 918 ? 22.810 18.538 -70.167 1.00 48.53 918 CYS A N 1
ATOM 7102 C CA . CYS A 1 918 ? 22.240 17.185 -70.256 1.00 48.53 918 CYS A CA 1
ATOM 7103 C C . CYS A 1 918 ? 21.735 16.546 -68.941 1.00 48.53 918 CYS A C 1
ATOM 7105 O O . CYS A 1 918 ? 22.390 15.685 -68.359 1.00 48.53 918 CYS A O 1
ATOM 7107 N N . LYS A 1 919 ? 20.482 16.858 -68.567 1.00 46.06 919 LYS A N 1
ATOM 7108 C CA . LYS A 1 919 ? 19.535 15.896 -67.962 1.00 46.06 919 LYS A CA 1
ATOM 7109 C C . LYS A 1 919 ? 18.130 16.116 -68.538 1.00 46.06 919 LYS A C 1
ATOM 7111 O O . LYS A 1 919 ? 17.684 17.253 -68.664 1.00 46.06 919 LYS A O 1
ATOM 7116 N N . GLN A 1 920 ? 17.450 15.037 -68.930 1.00 50.44 920 GLN A N 1
ATOM 7117 C CA . GLN A 1 920 ? 16.079 15.086 -69.458 1.00 50.44 920 GLN A CA 1
ATOM 7118 C C . GLN A 1 920 ? 15.074 15.454 -68.354 1.00 50.44 920 GLN A C 1
ATOM 7120 O O . GLN A 1 920 ? 15.183 14.952 -67.238 1.00 50.44 920 GLN A O 1
ATOM 7125 N N . LYS A 1 921 ? 14.059 16.271 -68.682 1.00 51.00 921 LYS A N 1
ATOM 7126 C CA . LYS A 1 921 ? 12.906 16.517 -67.792 1.00 51.00 921 LYS A CA 1
ATOM 7127 C C . LYS A 1 921 ? 12.178 15.205 -67.495 1.00 51.00 921 LYS A C 1
ATOM 7129 O O . LYS A 1 921 ? 11.920 14.431 -68.424 1.00 51.00 921 LYS A O 1
ATOM 7134 N N . LEU A 1 922 ? 11.772 14.991 -66.246 1.00 48.25 922 LEU A N 1
ATOM 7135 C CA . LEU A 1 922 ? 11.132 13.761 -65.767 1.00 48.25 922 LEU A CA 1
ATOM 7136 C C . LEU A 1 922 ? 9.857 13.433 -66.567 1.00 48.25 922 LEU A C 1
ATOM 7138 O O . LEU A 1 922 ? 9.606 12.279 -66.912 1.00 48.25 922 LEU A O 1
ATOM 7142 N N . GLY A 1 923 ? 9.106 14.466 -66.966 1.00 48.03 923 GLY A N 1
ATOM 7143 C CA . GLY A 1 923 ? 7.917 14.346 -67.819 1.00 48.03 923 GLY A CA 1
ATOM 7144 C C . GLY A 1 923 ? 8.163 13.807 -69.240 1.00 48.03 923 GLY A C 1
ATOM 7145 O O . GLY A 1 923 ? 7.196 13.467 -69.918 1.00 48.03 923 GLY A O 1
ATOM 7146 N N . SER A 1 924 ? 9.420 13.703 -69.692 1.00 46.84 924 SER A N 1
ATOM 7147 C CA . SER A 1 924 ? 9.791 13.105 -70.989 1.00 46.84 924 SER A CA 1
ATOM 7148 C C . SER A 1 924 ? 10.202 11.629 -70.905 1.00 46.84 924 SER A C 1
ATOM 7150 O O . SER A 1 924 ? 10.360 10.978 -71.938 1.00 46.84 924 SER A O 1
ATOM 7152 N N . ILE A 1 925 ? 10.334 11.071 -69.695 1.00 53.72 925 ILE A N 1
ATOM 7153 C CA . ILE A 1 925 ? 10.721 9.671 -69.499 1.00 53.72 925 ILE A CA 1
ATOM 7154 C C . ILE A 1 925 ? 9.520 8.760 -69.792 1.00 53.72 925 ILE A C 1
ATOM 7156 O O . ILE A 1 925 ? 8.502 8.766 -69.092 1.00 53.72 925 ILE A O 1
ATOM 7160 N N . GLN A 1 926 ? 9.647 7.949 -70.839 1.00 51.56 926 GLN A N 1
ATOM 7161 C CA . GLN A 1 926 ? 8.731 6.847 -71.125 1.00 51.56 926 GLN A CA 1
ATOM 7162 C C . GLN A 1 926 ? 9.174 5.588 -70.372 1.00 51.56 926 GLN A C 1
ATOM 7164 O O . GLN A 1 926 ? 10.368 5.326 -70.245 1.00 51.56 926 GLN A O 1
ATOM 7169 N N . PHE A 1 927 ? 8.208 4.767 -69.945 1.00 50.38 927 PHE A N 1
ATOM 7170 C CA . PHE A 1 927 ? 8.438 3.476 -69.265 1.00 50.38 927 PHE A CA 1
ATOM 7171 C C . PHE A 1 927 ? 9.288 2.460 -70.065 1.00 50.38 927 PHE A C 1
ATOM 7173 O O . PHE A 1 927 ? 9.638 1.408 -69.543 1.00 50.38 927 PHE A O 1
ATOM 7180 N N . THR A 1 928 ? 9.581 2.755 -71.332 1.00 46.78 928 THR A N 1
ATOM 7181 C CA . THR A 1 928 ? 10.290 1.915 -72.307 1.00 46.78 928 THR A CA 1
ATOM 7182 C C . THR A 1 928 ? 11.749 2.319 -72.553 1.00 46.78 928 THR A C 1
ATOM 7184 O O . THR A 1 928 ? 12.411 1.682 -73.369 1.00 46.78 928 THR A O 1
ATOM 7187 N N . CYS A 1 929 ? 12.265 3.373 -71.909 1.00 44.09 929 CYS A N 1
ATOM 7188 C CA . CYS A 1 929 ? 13.631 3.854 -72.141 1.00 44.09 929 CYS A CA 1
ATOM 7189 C C . CYS A 1 929 ? 14.650 3.186 -71.197 1.00 44.09 929 CYS A C 1
ATOM 7191 O O . CYS A 1 929 ? 14.489 3.244 -69.980 1.00 44.09 929 CYS A O 1
ATOM 7193 N N . ASN A 1 930 ? 15.721 2.606 -71.752 1.00 44.25 930 ASN A N 1
ATOM 7194 C CA . ASN A 1 930 ? 16.866 2.118 -70.975 1.00 44.25 930 ASN A CA 1
ATOM 7195 C C . ASN A 1 930 ? 17.819 3.276 -70.643 1.00 44.25 930 ASN A C 1
ATOM 7197 O O . ASN A 1 930 ? 18.326 3.942 -71.545 1.00 44.25 930 ASN A O 1
ATOM 7201 N N . THR A 1 931 ? 18.101 3.489 -69.358 1.00 46.03 931 THR A N 1
ATOM 7202 C CA . THR A 1 931 ? 19.024 4.528 -68.879 1.00 46.03 931 THR A CA 1
ATOM 7203 C C . THR A 1 931 ? 20.482 4.071 -68.950 1.00 46.03 931 THR A C 1
ATOM 7205 O O . THR A 1 931 ? 20.839 3.034 -68.394 1.00 46.03 931 THR A O 1
ATOM 7208 N N . ASP A 1 932 ? 21.339 4.868 -69.588 1.00 40.06 932 ASP A N 1
ATOM 7209 C CA . ASP A 1 932 ? 22.753 4.538 -69.795 1.00 40.06 932 ASP A CA 1
ATOM 7210 C C . ASP A 1 932 ? 23.614 4.924 -68.570 1.00 40.06 932 ASP A C 1
ATOM 7212 O O . ASP A 1 932 ? 23.661 6.088 -68.159 1.00 40.06 932 ASP A O 1
ATOM 7216 N N . ILE A 1 933 ? 24.290 3.952 -67.947 1.00 47.16 933 ILE A N 1
ATOM 7217 C CA . ILE A 1 933 ? 24.899 4.075 -66.599 1.00 47.16 933 ILE A CA 1
ATOM 7218 C C . ILE A 1 933 ? 26.343 4.628 -66.672 1.00 47.16 933 ILE A C 1
ATOM 7220 O O . ILE A 1 933 ? 27.244 4.204 -65.949 1.00 47.16 933 ILE A O 1
ATOM 7224 N N . ALA A 1 934 ? 26.595 5.577 -67.578 1.00 38.19 934 ALA A N 1
ATOM 7225 C CA . ALA A 1 934 ? 27.945 6.060 -67.894 1.00 38.19 934 ALA A CA 1
ATOM 7226 C C . ALA A 1 934 ? 28.380 7.336 -67.136 1.00 38.19 934 ALA A C 1
ATOM 7228 O O . ALA A 1 934 ? 29.556 7.695 -67.175 1.00 38.19 934 ALA A O 1
ATOM 7229 N N . GLN A 1 935 ? 27.469 8.031 -66.442 1.00 42.62 935 GLN A N 1
ATOM 7230 C CA . GLN A 1 935 ? 27.754 9.309 -65.765 1.00 42.62 935 GLN A CA 1
ATOM 7231 C C . GLN A 1 935 ? 27.571 9.228 -64.239 1.00 42.62 935 GLN A C 1
ATOM 7233 O O . GLN A 1 935 ? 26.524 9.594 -63.702 1.00 42.62 935 GLN A O 1
ATOM 7238 N N . LEU A 1 936 ? 28.611 8.786 -63.520 1.00 45.62 936 LEU A N 1
ATOM 7239 C CA . LEU A 1 936 ? 28.657 8.888 -62.055 1.00 45.62 936 LEU A CA 1
ATOM 7240 C C . LEU A 1 936 ? 28.973 10.329 -61.603 1.00 45.62 936 LEU A C 1
ATOM 7242 O O . LEU A 1 936 ? 30.043 10.862 -61.897 1.00 45.62 936 LEU A O 1
ATOM 7246 N N . ARG A 1 937 ? 28.056 10.930 -60.833 1.00 49.97 937 ARG A N 1
ATOM 7247 C CA . ARG A 1 937 ? 28.263 12.156 -60.031 1.00 49.97 937 ARG A CA 1
ATOM 7248 C C . ARG A 1 937 ? 28.889 11.771 -58.677 1.00 49.97 937 ARG A C 1
ATOM 7250 O O . ARG A 1 937 ? 28.647 10.667 -58.197 1.00 49.97 937 ARG A O 1
ATOM 7257 N N . LEU A 1 938 ? 29.664 12.662 -58.047 1.00 49.09 938 LEU A N 1
ATOM 7258 C CA . LEU A 1 938 ? 30.032 12.497 -56.631 1.00 49.09 938 LEU A CA 1
ATOM 7259 C C . LEU A 1 938 ? 28.783 12.561 -55.734 1.00 49.09 938 LEU A C 1
ATOM 7261 O O . LEU A 1 938 ? 27.873 13.337 -56.019 1.00 49.09 938 LEU A O 1
ATOM 7265 N N . LEU A 1 939 ? 28.778 11.789 -54.639 1.00 50.50 939 LEU A N 1
ATOM 7266 C CA . LEU A 1 939 ? 27.769 11.924 -53.585 1.00 50.50 939 LEU A CA 1
ATOM 7267 C C . LEU A 1 939 ? 27.810 13.339 -53.000 1.00 50.50 939 LEU A C 1
ATOM 7269 O O . LEU A 1 939 ? 28.876 13.826 -52.616 1.00 50.50 939 LEU A O 1
ATOM 7273 N N . ASP A 1 940 ? 26.642 13.956 -52.907 1.00 53.19 940 ASP A N 1
ATOM 7274 C CA . ASP A 1 940 ? 26.445 15.304 -52.385 1.00 53.19 940 ASP A CA 1
ATOM 7275 C C . ASP A 1 940 ? 25.729 15.238 -51.017 1.00 53.19 940 ASP A C 1
ATOM 7277 O O . ASP A 1 940 ? 24.897 14.344 -50.824 1.00 53.19 940 ASP A O 1
ATOM 7281 N N . PRO A 1 941 ? 25.971 16.158 -50.061 1.00 51.25 941 PRO A N 1
ATOM 7282 C CA . PRO A 1 941 ? 25.078 16.379 -48.917 1.00 51.25 941 PRO A CA 1
ATOM 7283 C C . PRO A 1 941 ? 23.573 16.363 -49.258 1.00 51.25 941 PRO A C 1
ATOM 7285 O O . PRO A 1 941 ? 22.767 15.852 -48.475 1.00 51.25 941 PRO A O 1
ATOM 7288 N N . ASP A 1 942 ? 23.190 16.843 -50.445 1.00 53.16 942 ASP A N 1
ATOM 7289 C CA . ASP A 1 942 ? 21.811 16.771 -50.951 1.00 53.16 942 ASP A CA 1
ATOM 7290 C C . ASP A 1 942 ? 21.259 15.339 -51.100 1.00 53.16 942 ASP A C 1
ATOM 7292 O O . ASP A 1 942 ? 20.054 15.115 -50.962 1.00 53.16 942 ASP A O 1
ATOM 7296 N N . ASP A 1 943 ? 22.106 14.343 -51.357 1.00 58.78 943 ASP A N 1
ATOM 7297 C CA . ASP A 1 943 ? 21.665 12.955 -51.524 1.00 58.78 943 ASP A CA 1
ATOM 7298 C C . ASP A 1 943 ? 21.339 12.297 -50.170 1.00 58.78 943 ASP A C 1
ATOM 7300 O O . ASP A 1 943 ? 20.421 11.475 -50.084 1.00 58.78 943 ASP A O 1
ATOM 7304 N N . ILE A 1 944 ? 21.995 12.733 -49.086 1.00 56.41 944 ILE A N 1
ATOM 7305 C CA . ILE A 1 944 ? 21.643 12.354 -47.704 1.00 56.41 944 ILE A CA 1
ATOM 7306 C C . ILE A 1 944 ? 20.256 12.912 -47.354 1.00 56.41 944 ILE A C 1
ATOM 7308 O O . ILE A 1 944 ? 19.401 12.187 -46.839 1.00 56.41 944 ILE A O 1
ATOM 7312 N N . ARG A 1 945 ? 19.999 14.180 -47.706 1.00 63.25 945 ARG A N 1
ATOM 7313 C CA . ARG A 1 945 ? 18.695 14.845 -47.539 1.00 63.25 945 ARG A CA 1
ATOM 7314 C C . ARG A 1 945 ? 17.579 14.097 -48.283 1.00 63.25 945 ARG A C 1
ATOM 7316 O O . ARG A 1 945 ? 16.520 13.846 -47.708 1.00 63.25 945 ARG A O 1
ATOM 7323 N N . ARG A 1 946 ? 17.823 13.676 -49.530 1.00 63.00 946 ARG A N 1
ATOM 7324 C CA . ARG A 1 946 ? 16.878 12.866 -50.328 1.00 63.00 946 ARG A CA 1
ATOM 7325 C C . ARG A 1 946 ? 16.599 11.496 -49.710 1.00 63.00 946 ARG A C 1
ATOM 7327 O O . ARG A 1 946 ? 15.437 11.099 -49.623 1.00 63.00 946 ARG A O 1
ATOM 7334 N N . ALA A 1 947 ? 17.637 10.790 -49.262 1.00 58.75 947 ALA A N 1
ATOM 7335 C CA . ALA A 1 947 ? 17.497 9.481 -48.624 1.00 58.75 947 ALA A CA 1
ATOM 7336 C C . ALA A 1 947 ? 16.689 9.556 -47.314 1.00 58.75 947 ALA A C 1
ATOM 7338 O O . ALA A 1 947 ? 15.839 8.696 -47.070 1.00 58.75 947 ALA A O 1
ATOM 7339 N N . PHE A 1 948 ? 16.904 10.608 -46.516 1.00 60.75 948 PHE A N 1
ATOM 7340 C CA . PHE A 1 948 ? 16.149 10.878 -45.291 1.00 60.75 948 PHE A CA 1
ATOM 7341 C C . PHE A 1 948 ? 14.653 11.092 -45.568 1.00 60.75 948 PHE A C 1
ATOM 7343 O O . PHE A 1 948 ? 13.816 10.409 -44.975 1.00 60.75 948 PHE A O 1
ATOM 7350 N N . PHE A 1 949 ? 14.298 11.969 -46.515 1.00 58.66 949 PHE A N 1
ATOM 7351 C CA . PHE A 1 949 ? 12.891 12.210 -46.859 1.00 58.66 949 PHE A CA 1
ATOM 7352 C C . PHE A 1 949 ? 12.202 10.981 -47.467 1.00 58.66 949 PHE A C 1
ATOM 7354 O O . PHE A 1 949 ? 11.045 10.710 -47.147 1.00 58.66 949 PHE A O 1
ATOM 7361 N N . LEU A 1 950 ? 12.913 10.179 -48.267 1.00 62.31 950 LEU A N 1
ATOM 7362 C CA . LEU A 1 950 ? 12.379 8.917 -48.780 1.00 62.31 950 LEU A CA 1
ATOM 7363 C C . LEU A 1 950 ? 12.060 7.922 -47.645 1.00 62.31 950 LEU A C 1
ATOM 7365 O O . LEU A 1 950 ? 10.994 7.306 -47.654 1.00 62.31 950 LEU A O 1
ATOM 7369 N N . HIS A 1 951 ? 12.943 7.794 -46.646 1.00 57.62 951 HIS A N 1
ATOM 7370 C CA . HIS A 1 951 ? 12.692 6.963 -45.460 1.00 57.62 951 HIS A CA 1
ATOM 7371 C C . HIS A 1 951 ? 11.520 7.478 -44.615 1.00 57.62 951 HIS A C 1
ATOM 7373 O O . HIS A 1 951 ? 10.699 6.679 -44.164 1.00 57.62 951 HIS A O 1
ATOM 7379 N N . PHE A 1 952 ? 11.401 8.799 -44.446 1.00 60.00 952 PHE A N 1
ATOM 7380 C CA . PHE A 1 952 ? 10.265 9.418 -43.761 1.00 60.00 952 PHE A CA 1
ATOM 7381 C C . PHE A 1 952 ? 8.931 9.031 -44.422 1.00 60.00 952 PHE A C 1
ATOM 7383 O O . PHE A 1 952 ? 8.020 8.574 -43.733 1.00 60.00 952 PHE A O 1
ATOM 7390 N N . PHE A 1 953 ? 8.826 9.106 -45.754 1.00 58.12 953 PHE A N 1
ATOM 7391 C CA . PHE A 1 953 ? 7.605 8.704 -46.463 1.00 58.12 953 PHE A CA 1
ATOM 7392 C C . PHE A 1 953 ? 7.265 7.211 -46.322 1.00 58.12 953 PHE A C 1
ATOM 7394 O O . PHE A 1 953 ? 6.089 6.874 -46.160 1.00 58.12 953 PHE A O 1
ATOM 7401 N N . PHE A 1 954 ? 8.260 6.315 -46.327 1.00 60.72 954 PHE A N 1
ATOM 7402 C CA . PHE A 1 954 ? 8.021 4.889 -46.064 1.00 60.72 954 PHE A CA 1
ATOM 7403 C C . PHE A 1 954 ? 7.521 4.632 -44.633 1.00 60.72 954 PHE A C 1
ATOM 7405 O O . PHE A 1 954 ? 6.577 3.866 -44.445 1.00 60.72 954 PHE A O 1
ATOM 7412 N N . LEU A 1 955 ? 8.081 5.317 -43.633 1.00 52.25 955 LEU A N 1
ATOM 7413 C CA . LEU A 1 955 ? 7.667 5.154 -42.236 1.00 52.25 955 LEU A CA 1
ATOM 7414 C C . LEU A 1 955 ? 6.275 5.737 -41.958 1.00 52.25 955 LEU A C 1
ATOM 7416 O O . LEU A 1 955 ? 5.488 5.107 -41.251 1.00 52.25 955 LEU A O 1
ATOM 7420 N N . VAL A 1 956 ? 5.922 6.877 -42.564 1.00 54.72 956 VAL A N 1
ATOM 7421 C CA . VAL A 1 956 ? 4.559 7.444 -42.502 1.00 54.72 956 VAL A CA 1
ATOM 7422 C C . VAL A 1 956 ? 3.536 6.470 -43.109 1.00 54.72 956 VAL A C 1
ATOM 7424 O O . VAL A 1 956 ? 2.479 6.242 -42.523 1.00 54.72 956 VAL A O 1
ATOM 7427 N N . LYS A 1 957 ? 3.859 5.836 -44.245 1.00 53.75 957 LYS A N 1
ATOM 7428 C CA . LYS A 1 957 ? 3.010 4.814 -44.883 1.00 53.75 957 LYS A CA 1
ATOM 7429 C C . LYS A 1 957 ? 2.769 3.607 -43.967 1.00 53.75 957 LYS A C 1
ATOM 7431 O O . LYS A 1 957 ? 1.622 3.193 -43.800 1.00 53.75 957 LYS A O 1
ATOM 7436 N N . ASP A 1 958 ? 3.829 3.027 -43.406 1.00 48.53 958 ASP A N 1
ATOM 7437 C CA . ASP A 1 958 ? 3.717 1.757 -42.677 1.00 48.53 958 ASP A CA 1
ATOM 7438 C C . ASP A 1 958 ? 3.118 1.943 -41.267 1.00 48.53 958 ASP A C 1
ATOM 7440 O O . ASP A 1 958 ? 2.319 1.114 -40.827 1.00 48.53 958 ASP A O 1
ATOM 7444 N N . SER A 1 959 ? 3.400 3.069 -40.597 1.00 47.03 959 SER A N 1
ATOM 7445 C CA . SER A 1 959 ? 2.801 3.409 -39.292 1.00 47.03 959 SER A CA 1
ATOM 7446 C C . SER A 1 959 ? 1.330 3.843 -39.376 1.00 47.03 959 SER A C 1
ATOM 7448 O O . SER A 1 959 ? 0.574 3.610 -38.434 1.00 47.03 959 SER A O 1
ATOM 7450 N N . GLY A 1 960 ? 0.894 4.414 -40.505 1.00 47.62 960 GLY A N 1
ATOM 7451 C CA . GLY A 1 960 ? -0.492 4.847 -40.715 1.00 47.62 960 GLY A CA 1
ATOM 7452 C C . GLY A 1 960 ? -1.476 3.760 -41.169 1.00 47.62 960 GLY A C 1
ATOM 7453 O O . GLY A 1 960 ? -2.658 4.059 -41.297 1.00 47.62 960 GLY A O 1
ATOM 7454 N N . SER A 1 961 ? -1.024 2.527 -41.446 1.00 48.12 961 SER A N 1
ATOM 7455 C CA . SER A 1 961 ? -1.857 1.501 -42.109 1.00 48.12 961 SER A CA 1
ATOM 7456 C C . SER A 1 961 ? -2.049 0.181 -41.350 1.00 48.12 961 SER A C 1
ATOM 7458 O O . SER A 1 961 ? -2.948 -0.573 -41.721 1.00 48.12 961 SER A O 1
ATOM 7460 N N . TRP A 1 962 ? -1.222 -0.152 -40.351 1.00 36.41 962 TRP A N 1
ATOM 7461 C CA . TRP A 1 962 ? -1.133 -1.540 -39.849 1.00 36.41 962 TRP A CA 1
ATOM 7462 C C . TRP A 1 962 ? -1.612 -1.796 -38.413 1.00 36.41 962 TRP A C 1
ATOM 7464 O O . TRP A 1 962 ? -1.751 -2.959 -38.039 1.00 36.41 962 TRP A O 1
ATOM 7474 N N . LEU A 1 963 ? -1.881 -0.765 -37.603 1.00 40.31 963 LEU A N 1
ATOM 7475 C CA . LEU A 1 963 ? -2.069 -0.934 -36.149 1.00 40.31 963 LEU A CA 1
ATOM 7476 C C . LEU A 1 963 ? -3.512 -0.837 -35.619 1.00 40.31 963 LEU A C 1
ATOM 7478 O O . LEU A 1 963 ? -3.756 -1.304 -34.506 1.00 40.31 963 LEU A O 1
ATOM 7482 N N . ASP A 1 964 ? -4.473 -0.339 -36.406 1.00 36.44 964 ASP A N 1
ATOM 7483 C CA . ASP A 1 964 ? -5.862 -0.140 -35.937 1.00 36.44 964 ASP A CA 1
ATOM 7484 C C . ASP A 1 964 ? -6.870 -1.186 -36.467 1.00 36.44 964 ASP A C 1
ATOM 7486 O O . ASP A 1 964 ? -7.994 -1.279 -35.970 1.00 36.44 964 ASP A O 1
ATOM 7490 N N . ILE A 1 965 ? -6.460 -2.050 -37.409 1.00 39.47 965 ILE A N 1
ATOM 7491 C CA . ILE A 1 965 ? -7.298 -3.147 -37.941 1.00 39.47 965 ILE A CA 1
ATOM 7492 C C . ILE A 1 965 ? -7.360 -4.346 -36.968 1.00 39.47 965 ILE A C 1
ATOM 7494 O O . ILE A 1 965 ? -8.362 -5.053 -36.921 1.00 39.47 965 ILE A O 1
ATOM 7498 N N . GLY A 1 966 ? -6.312 -4.580 -36.166 1.00 34.84 966 GLY A N 1
ATOM 7499 C CA . GLY A 1 966 ? -6.223 -5.747 -35.271 1.00 34.84 966 GLY A CA 1
ATOM 7500 C C . GLY A 1 966 ? -6.789 -5.558 -33.856 1.00 34.84 966 GLY A C 1
ATOM 7501 O O . GLY A 1 966 ? -7.031 -6.540 -33.161 1.00 34.84 966 GLY A O 1
ATOM 7502 N N . THR A 1 967 ? -6.981 -4.316 -33.406 1.00 32.97 967 THR A N 1
ATOM 7503 C CA . THR A 1 967 ? -7.229 -3.959 -31.989 1.00 32.97 967 THR A CA 1
ATOM 7504 C C . THR A 1 967 ? -8.627 -3.389 -31.725 1.00 32.97 967 THR A C 1
ATOM 7506 O O . THR A 1 967 ? -9.116 -3.410 -30.593 1.00 32.97 967 THR A O 1
ATOM 7509 N N . SER A 1 968 ? -9.305 -2.913 -32.770 1.00 30.33 968 SER A N 1
ATOM 7510 C CA . SER A 1 968 ? -10.647 -2.321 -32.699 1.00 30.33 968 SER A CA 1
ATOM 7511 C C . SER A 1 968 ? -11.788 -3.353 -32.711 1.00 30.33 968 SER A C 1
ATOM 7513 O O . SER A 1 968 ? -12.913 -3.025 -32.335 1.00 30.33 968 SER A O 1
ATOM 7515 N N . ALA A 1 969 ? -11.505 -4.612 -33.072 1.00 31.33 969 ALA A N 1
ATOM 7516 C CA . ALA A 1 969 ? -12.494 -5.693 -33.158 1.00 31.33 969 ALA A CA 1
ATOM 7517 C C . ALA A 1 969 ? -12.785 -6.422 -31.825 1.00 31.33 969 ALA A C 1
ATOM 7519 O O . ALA A 1 969 ? -13.741 -7.190 -31.755 1.00 31.33 969 ALA A O 1
ATOM 7520 N N . THR A 1 970 ? -11.988 -6.207 -30.771 1.00 33.06 970 THR A N 1
ATOM 7521 C CA . THR A 1 970 ? -12.040 -6.995 -29.517 1.00 33.06 970 THR A CA 1
ATOM 7522 C C . THR A 1 970 ? -12.316 -6.186 -28.244 1.00 33.06 970 THR A C 1
ATOM 7524 O O . THR A 1 970 ? -12.380 -6.767 -27.165 1.00 33.06 970 THR A O 1
ATOM 7527 N N . SER A 1 971 ? -12.512 -4.865 -28.333 1.00 28.30 971 SER A N 1
ATOM 7528 C CA . SER A 1 971 ? -12.565 -3.963 -27.162 1.00 28.30 971 SER A CA 1
ATOM 7529 C C . SER A 1 971 ? -13.878 -3.181 -26.972 1.00 28.30 971 SER A C 1
ATOM 7531 O O . SER A 1 971 ? -13.947 -2.293 -26.122 1.00 28.30 971 SER A O 1
ATOM 7533 N N . ARG A 1 972 ? -14.957 -3.510 -27.704 1.00 30.05 972 ARG A N 1
ATOM 7534 C CA . ARG A 1 972 ? -16.299 -2.923 -27.495 1.00 30.05 972 ARG A CA 1
ATOM 7535 C C . ARG A 1 972 ? -17.350 -3.944 -27.051 1.00 30.05 972 ARG A C 1
ATOM 7537 O O . ARG A 1 972 ? -18.198 -4.359 -27.833 1.00 30.05 972 ARG A O 1
ATOM 7544 N N . THR A 1 973 ? -17.371 -4.223 -25.751 1.00 27.14 973 THR A N 1
ATOM 7545 C CA . THR A 1 973 ? -18.571 -4.679 -25.027 1.00 27.14 973 THR A CA 1
ATOM 7546 C C . THR A 1 973 ? -18.906 -3.659 -23.931 1.00 27.14 973 THR A C 1
ATOM 7548 O O . THR A 1 973 ? -18.059 -3.430 -23.065 1.00 27.14 973 THR A O 1
ATOM 7551 N N . PRO A 1 974 ? -20.091 -3.017 -23.934 1.00 34.56 974 PRO A N 1
ATOM 7552 C CA . PRO A 1 974 ? -20.481 -2.091 -22.871 1.00 34.56 974 PRO A CA 1
ATOM 7553 C C . PRO A 1 974 ? -20.778 -2.834 -21.562 1.00 34.56 974 PRO A C 1
ATOM 7555 O O . PRO A 1 974 ? -21.391 -3.900 -21.581 1.00 34.56 974 PRO A O 1
ATOM 7558 N N . LYS A 1 975 ? -20.428 -2.239 -20.415 1.00 31.97 975 LYS A N 1
ATOM 7559 C CA . LYS A 1 975 ? -20.978 -2.663 -19.118 1.00 31.97 975 LYS A CA 1
ATOM 7560 C C . LYS A 1 975 ? -22.449 -2.224 -19.031 1.00 31.97 975 LYS A C 1
ATOM 7562 O O . LYS A 1 975 ? -22.715 -1.031 -19.135 1.00 31.97 975 LYS A O 1
ATOM 7567 N N . GLY A 1 976 ? -23.367 -3.166 -18.788 1.00 34.91 976 GLY A N 1
ATOM 7568 C CA . GLY A 1 976 ? -24.745 -2.878 -18.354 1.00 34.91 976 GLY A CA 1
ATOM 7569 C C . GLY A 1 976 ? -25.873 -3.440 -19.231 1.00 34.91 976 GLY A C 1
ATOM 7570 O O . GLY A 1 976 ? -26.454 -2.703 -20.021 1.00 34.91 976 GLY A O 1
ATOM 7571 N N . ALA A 1 977 ? -26.236 -4.712 -19.026 1.00 26.53 977 ALA A N 1
ATOM 7572 C CA . ALA A 1 977 ? -27.567 -5.274 -19.309 1.00 26.53 977 ALA A CA 1
ATOM 7573 C C . ALA A 1 977 ? -27.740 -6.625 -18.579 1.00 26.53 977 ALA A C 1
ATOM 7575 O O . ALA A 1 977 ? -26.809 -7.428 -18.552 1.00 26.53 977 ALA A O 1
ATOM 7576 N N . HIS A 1 978 ? -28.918 -6.892 -18.003 1.00 31.64 978 HIS A N 1
ATOM 7577 C CA . HIS A 1 978 ? -29.243 -8.183 -17.376 1.00 31.64 978 HIS A CA 1
ATOM 7578 C C . HIS A 1 978 ? -29.817 -9.194 -18.390 1.00 31.64 978 HIS A C 1
ATOM 7580 O O . HIS A 1 978 ? -30.805 -8.879 -19.046 1.00 31.64 978 HIS A O 1
ATOM 7586 N N . ALA A 1 979 ? -29.286 -10.430 -18.363 1.00 27.77 979 ALA A N 1
ATOM 7587 C CA . ALA A 1 979 ? -29.886 -11.697 -18.841 1.00 27.77 979 ALA A CA 1
ATOM 7588 C C . ALA A 1 979 ? -30.208 -11.842 -20.362 1.00 27.77 979 ALA A C 1
ATOM 7590 O O . ALA A 1 979 ? -30.269 -10.840 -21.072 1.00 27.77 979 ALA A O 1
ATOM 7591 N N . PRO A 1 980 ? -30.455 -13.068 -20.899 1.00 34.66 980 PRO A N 1
ATOM 7592 C CA . PRO A 1 980 ? -30.406 -14.404 -20.283 1.00 34.66 980 PRO A CA 1
ATOM 7593 C C . PRO A 1 980 ? -29.453 -15.416 -20.986 1.00 34.66 980 PRO A C 1
ATOM 7595 O O . PRO A 1 980 ? -28.722 -15.097 -21.916 1.00 34.66 980 PRO A O 1
ATOM 7598 N N . VAL A 1 981 ? -29.495 -16.666 -20.510 1.00 38.78 981 VAL A N 1
ATOM 7599 C CA . VAL A 1 981 ? -28.769 -17.873 -20.967 1.00 38.78 981 VAL A CA 1
ATOM 7600 C C . VAL A 1 981 ? -28.961 -18.212 -22.461 1.00 38.78 981 VAL A C 1
ATOM 7602 O O . VAL A 1 981 ? -30.093 -18.215 -22.940 1.00 38.78 981 VAL A O 1
ATOM 7605 N N . GLY A 1 982 ? -27.900 -18.665 -23.154 1.00 25.42 982 GLY A N 1
ATOM 7606 C CA . GLY A 1 982 ? -28.038 -19.430 -24.408 1.00 25.42 982 GLY A CA 1
ATOM 7607 C C . GLY A 1 982 ? -26.753 -19.654 -25.229 1.00 25.42 982 GLY A C 1
ATOM 7608 O O . GLY A 1 982 ? -26.212 -18.702 -25.770 1.00 25.42 982 GLY A O 1
ATOM 7609 N N . MET A 1 983 ? -26.360 -20.928 -25.409 1.00 25.09 983 MET A N 1
ATOM 7610 C CA . MET A 1 983 ? -25.239 -21.445 -26.234 1.00 25.09 983 MET A CA 1
ATOM 7611 C C . MET A 1 983 ? -23.806 -21.009 -25.826 1.00 25.09 983 MET A C 1
ATOM 7613 O O . MET A 1 983 ? -23.535 -19.851 -25.560 1.00 25.09 983 MET A O 1
ATOM 7617 N N . GLY A 1 984 ? -22.793 -21.882 -25.801 1.00 31.55 984 GLY A N 1
ATOM 7618 C CA . GLY A 1 984 ? -22.794 -23.304 -26.160 1.00 31.55 984 GLY A CA 1
ATOM 7619 C C . GLY A 1 984 ? -21.485 -23.769 -26.802 1.00 31.55 984 GLY A C 1
ATOM 7620 O O . GLY A 1 984 ? -21.520 -24.279 -27.916 1.00 31.55 984 GLY A O 1
ATOM 7621 N N . LEU A 1 985 ? -20.341 -23.612 -26.125 1.00 27.89 985 LEU A N 1
ATOM 7622 C CA . LEU A 1 985 ? -19.068 -24.217 -26.541 1.00 27.89 985 LEU A CA 1
ATOM 7623 C C . LEU A 1 985 ? -18.437 -24.976 -25.371 1.00 27.89 985 LEU A C 1
ATOM 7625 O O . LEU A 1 985 ? -18.059 -24.406 -24.351 1.00 27.89 985 LEU A O 1
ATOM 7629 N N . THR A 1 986 ? -18.373 -26.296 -25.518 1.00 29.50 986 THR A N 1
ATOM 7630 C CA . THR A 1 986 ? -17.941 -27.236 -24.484 1.00 29.50 986 THR A CA 1
ATOM 7631 C C . THR A 1 986 ? -16.426 -27.253 -24.313 1.00 29.50 986 THR A C 1
ATOM 7633 O O . THR A 1 986 ? -15.723 -27.888 -25.097 1.00 29.50 986 THR A O 1
ATOM 7636 N N . LEU A 1 987 ? -15.944 -26.692 -23.205 1.00 27.58 987 LEU A N 1
ATOM 7637 C CA . LEU A 1 987 ? -14.658 -27.051 -22.593 1.00 27.58 987 LEU A CA 1
ATOM 7638 C C . LEU A 1 987 ? -14.886 -28.053 -21.445 1.00 27.58 987 LEU A C 1
ATOM 7640 O O . LEU A 1 987 ? -14.413 -27.899 -20.326 1.00 27.58 987 LEU A O 1
ATOM 7644 N N . SER A 1 988 ? -15.658 -29.106 -21.739 1.00 28.27 988 SER A N 1
ATOM 7645 C CA . SER A 1 988 ? -15.876 -30.242 -20.840 1.00 28.27 988 SER A CA 1
ATOM 7646 C C . SER A 1 988 ? -14.983 -31.403 -21.271 1.00 28.27 988 SER A C 1
ATOM 7648 O O . SER A 1 988 ? -15.363 -32.184 -22.146 1.00 28.27 988 SER A O 1
ATOM 7650 N N . LYS A 1 989 ? -13.771 -31.444 -20.697 1.00 29.44 989 LYS A N 1
ATOM 7651 C CA . LYS A 1 989 ? -12.891 -32.613 -20.473 1.00 29.44 989 LYS A CA 1
ATOM 7652 C C . LYS A 1 989 ? -11.461 -32.142 -20.201 1.00 29.44 989 LYS A C 1
ATOM 7654 O O . LYS A 1 989 ? -10.694 -31.947 -21.135 1.00 29.44 989 LYS A O 1
ATOM 7659 N N . VAL A 1 990 ? -11.139 -32.001 -18.919 1.00 28.92 990 VAL A N 1
ATOM 7660 C CA . VAL A 1 990 ? -9.855 -32.269 -18.235 1.00 28.92 990 VAL A CA 1
ATOM 7661 C C . VAL A 1 990 ? -10.032 -31.709 -16.815 1.00 28.92 990 VAL A C 1
ATOM 7663 O O . VAL A 1 990 ? -10.580 -30.625 -16.663 1.00 28.92 990 VAL A O 1
ATOM 7666 N N . ILE A 1 991 ? -9.613 -32.466 -15.793 1.00 26.80 991 ILE A N 1
ATOM 7667 C CA . ILE A 1 991 ? -9.900 -32.240 -14.356 1.00 26.80 991 ILE A CA 1
ATOM 7668 C C . ILE A 1 991 ? -11.341 -32.625 -13.946 1.00 26.80 991 ILE A C 1
ATOM 7670 O O . ILE A 1 991 ? -12.161 -31.808 -13.540 1.00 26.80 991 ILE A O 1
ATOM 7674 N N . THR A 1 992 ? -11.629 -33.928 -13.985 1.00 24.73 992 THR A N 1
ATOM 7675 C CA . THR A 1 992 ? -12.517 -34.563 -12.996 1.00 24.73 992 THR A CA 1
ATOM 7676 C C . THR A 1 992 ? -11.692 -34.869 -11.745 1.00 24.73 992 THR A C 1
ATOM 7678 O O . THR A 1 992 ? -10.813 -35.731 -11.799 1.00 24.73 992 THR A O 1
ATOM 7681 N N . VAL A 1 993 ? -11.966 -34.190 -10.628 1.00 30.92 993 VAL A N 1
ATOM 7682 C CA . VAL A 1 993 ? -11.512 -34.620 -9.291 1.00 30.92 993 VAL A CA 1
ATOM 7683 C C . VAL A 1 993 ? -12.686 -35.309 -8.600 1.00 30.92 993 VAL A C 1
ATOM 7685 O O . VAL A 1 993 ? -13.323 -34.761 -7.704 1.00 30.92 993 VAL A O 1
ATOM 7688 N N . ASP A 1 994 ? -12.993 -36.524 -9.050 1.00 29.97 994 ASP A N 1
ATOM 7689 C CA . ASP A 1 994 ? -13.842 -37.441 -8.291 1.00 29.97 994 ASP A CA 1
ATOM 7690 C C . ASP A 1 994 ? -13.036 -37.933 -7.082 1.00 29.97 994 ASP A C 1
ATOM 7692 O O . ASP A 1 994 ? -12.061 -38.667 -7.254 1.00 29.97 994 ASP A O 1
ATOM 7696 N N . GLY A 1 995 ? -13.392 -37.524 -5.857 1.00 31.66 995 GLY A N 1
ATOM 7697 C CA . GLY A 1 995 ? -12.622 -37.987 -4.692 1.00 31.66 995 GLY A CA 1
ATOM 7698 C C . GLY A 1 995 ? -12.856 -37.382 -3.307 1.00 31.66 995 GLY A C 1
ATOM 7699 O O . GLY A 1 995 ? -12.180 -37.822 -2.384 1.00 31.66 995 GLY A O 1
ATOM 7700 N N . LEU A 1 996 ? -13.777 -36.431 -3.098 1.00 30.89 996 LEU A N 1
ATOM 7701 C CA . LEU A 1 996 ? -14.080 -35.905 -1.752 1.00 30.89 996 LEU A CA 1
ATOM 7702 C C . LEU A 1 996 ? -15.588 -35.887 -1.463 1.00 30.89 996 LEU A C 1
ATOM 7704 O O . LEU A 1 996 ? -16.239 -34.846 -1.453 1.00 30.89 996 LEU A O 1
ATOM 7708 N N . ASN A 1 997 ? -16.146 -37.071 -1.190 1.00 28.03 997 ASN A N 1
ATOM 7709 C CA . ASN A 1 997 ? -17.503 -37.204 -0.655 1.00 28.03 997 ASN A CA 1
ATOM 7710 C C . ASN A 1 997 ? -17.551 -36.738 0.811 1.00 28.03 997 ASN A C 1
ATOM 7712 O O . ASN A 1 997 ? -16.939 -37.355 1.686 1.00 28.03 997 ASN A O 1
ATOM 7716 N N . GLY A 1 998 ? -18.347 -35.702 1.089 1.00 32.78 998 GLY A N 1
ATOM 7717 C CA . GLY A 1 998 ? -18.457 -35.021 2.390 1.00 32.78 998 GLY A CA 1
ATOM 7718 C C . GLY A 1 998 ? -19.051 -35.816 3.565 1.00 32.78 998 GLY A C 1
ATOM 7719 O O . GLY A 1 998 ? -19.430 -35.211 4.559 1.00 32.78 998 GLY A O 1
ATOM 7720 N N . ASN A 1 999 ? -19.123 -37.150 3.492 1.00 31.91 999 ASN A N 1
ATOM 7721 C CA . ASN A 1 999 ? -19.698 -37.999 4.546 1.00 31.91 999 ASN A CA 1
ATOM 7722 C C . ASN A 1 999 ? -18.659 -38.712 5.432 1.00 31.91 999 ASN A C 1
ATOM 7724 O O . ASN A 1 999 ? -19.043 -39.325 6.424 1.00 31.91 999 ASN A O 1
ATOM 7728 N N . HIS A 1 1000 ? -17.356 -38.639 5.124 1.00 28.34 1000 HIS A N 1
ATOM 7729 C CA . HIS A 1 1000 ? -16.330 -39.360 5.899 1.00 28.34 1000 HIS A CA 1
ATOM 7730 C C . HIS A 1 1000 ? -15.705 -38.582 7.073 1.00 28.34 1000 HIS A C 1
ATOM 7732 O O . HIS A 1 1000 ? -15.083 -39.203 7.932 1.00 28.34 1000 HIS A O 1
ATOM 7738 N N . LEU A 1 1001 ? -15.913 -37.263 7.168 1.00 30.50 1001 LEU A N 1
ATOM 7739 C CA . LEU A 1 1001 ? -15.433 -36.436 8.292 1.00 30.50 1001 LEU A CA 1
ATOM 7740 C C . LEU A 1 1001 ? -16.368 -36.439 9.517 1.00 30.50 1001 LEU A C 1
ATOM 7742 O O . LEU A 1 1001 ? -15.948 -36.079 10.612 1.00 30.50 1001 LEU A O 1
ATOM 7746 N N . LEU A 1 1002 ? -17.608 -36.918 9.372 1.00 30.97 1002 LEU A N 1
ATOM 7747 C CA . LEU A 1 1002 ? -18.598 -36.996 10.459 1.00 30.97 1002 LEU A CA 1
ATOM 7748 C C . LEU A 1 1002 ? -18.390 -38.193 11.414 1.00 30.97 1002 LEU A C 1
ATOM 7750 O O . LEU A 1 1002 ? -19.127 -38.340 12.384 1.00 30.97 1002 LEU A O 1
ATOM 7754 N N . GLY A 1 1003 ? -17.404 -39.060 11.152 1.00 28.38 1003 GLY A N 1
ATOM 7755 C CA . GLY A 1 1003 ? -17.228 -40.340 11.853 1.00 28.38 1003 GLY A CA 1
ATOM 7756 C C . GLY A 1 1003 ? -16.245 -40.368 13.033 1.00 28.38 1003 GLY A C 1
ATOM 7757 O O . GLY A 1 1003 ? -16.119 -41.420 13.653 1.00 28.38 1003 GLY A O 1
ATOM 7758 N N . GLN A 1 1004 ? -15.522 -39.279 13.335 1.00 26.34 1004 GLN A N 1
ATOM 7759 C CA . GLN A 1 1004 ? -14.447 -39.291 14.352 1.00 26.34 1004 GLN A CA 1
ATOM 7760 C C . GLN A 1 1004 ? -14.497 -38.182 15.418 1.00 26.34 1004 GLN A C 1
ATOM 7762 O O . GLN A 1 1004 ? -13.611 -38.125 16.266 1.00 26.34 1004 GLN A O 1
ATOM 7767 N N . MET A 1 1005 ? -15.552 -37.365 15.479 1.00 27.59 1005 MET A N 1
ATOM 7768 C CA . MET A 1 1005 ? -15.770 -36.450 16.613 1.00 27.59 1005 MET A CA 1
ATOM 7769 C C . MET A 1 1005 ? -16.598 -37.114 17.724 1.00 27.59 1005 MET A C 1
ATOM 7771 O O . MET A 1 1005 ? -17.702 -36.688 18.057 1.00 27.59 1005 MET A O 1
ATOM 7775 N N . ALA A 1 1006 ? -16.039 -38.180 18.303 1.00 26.64 1006 ALA A N 1
ATOM 7776 C CA . ALA A 1 1006 ? -16.518 -38.754 19.557 1.00 26.64 1006 ALA A CA 1
ATOM 7777 C C . ALA A 1 1006 ? -15.857 -38.037 20.750 1.00 26.64 1006 ALA A C 1
ATOM 7779 O O . ALA A 1 1006 ? -14.651 -37.800 20.765 1.00 26.64 1006 ALA A O 1
ATOM 7780 N N . VAL A 1 1007 ? -16.665 -37.682 21.748 1.00 28.95 1007 VAL A N 1
ATOM 7781 C CA . VAL A 1 1007 ? -16.281 -36.841 22.892 1.00 28.95 1007 VAL A CA 1
ATOM 7782 C C . VAL A 1 1007 ? -15.212 -37.497 23.779 1.00 28.95 1007 VAL A C 1
ATOM 7784 O O . VAL A 1 1007 ? -15.402 -38.614 24.254 1.00 28.95 1007 VAL A O 1
ATOM 7787 N N . SER A 1 1008 ? -14.161 -36.742 24.119 1.00 22.81 1008 SER A N 1
ATOM 7788 C CA . SER A 1 1008 ? -13.330 -36.973 25.311 1.00 22.81 1008 SER A CA 1
ATOM 7789 C C . SER A 1 1008 ? -12.977 -35.632 25.977 1.00 22.81 1008 SER A C 1
ATOM 7791 O O . SER A 1 1008 ? -12.356 -34.788 25.329 1.00 22.81 1008 SER A O 1
ATOM 7793 N N . PRO A 1 1009 ? -13.373 -35.382 27.240 1.00 31.78 1009 PRO A N 1
ATOM 7794 C CA . PRO A 1 1009 ? -13.213 -34.080 27.881 1.00 31.78 1009 PRO A CA 1
ATOM 7795 C C . PRO A 1 1009 ? -11.937 -33.996 28.740 1.00 31.78 1009 PRO A C 1
ATOM 7797 O O . PRO A 1 1009 ? -12.038 -33.810 29.950 1.00 31.78 1009 PRO A O 1
ATOM 7800 N N . SER A 1 1010 ? -10.744 -34.115 28.141 1.00 27.84 1010 SER A N 1
ATOM 7801 C CA . SER A 1 1010 ? -9.473 -33.733 28.795 1.00 27.84 1010 SER A CA 1
ATOM 7802 C C . SER A 1 1010 ? -8.242 -33.870 27.881 1.00 27.84 1010 SER A C 1
ATOM 7804 O O . SER A 1 1010 ? -7.619 -34.926 27.884 1.00 27.84 1010 SER A O 1
ATOM 7806 N N . THR A 1 1011 ? -7.865 -32.798 27.175 1.00 26.75 1011 THR A N 1
ATOM 7807 C CA . THR A 1 1011 ? -6.474 -32.322 26.958 1.00 26.75 1011 THR A CA 1
ATOM 7808 C C . THR A 1 1011 ? -6.500 -31.063 26.086 1.00 26.75 1011 THR A C 1
ATOM 7810 O O . THR A 1 1011 ? -7.263 -30.988 25.128 1.00 26.75 1011 THR A O 1
ATOM 7813 N N . GLY A 1 1012 ? -5.681 -30.064 26.424 1.00 32.22 1012 GLY A N 1
ATOM 7814 C CA . GLY A 1 1012 ? -5.458 -28.887 25.578 1.00 32.22 1012 GLY A CA 1
ATOM 7815 C C . GLY A 1 1012 ? -4.329 -29.095 24.561 1.00 32.22 1012 GLY A C 1
ATOM 7816 O O . GLY A 1 1012 ? -3.654 -30.120 24.589 1.00 32.22 1012 GLY A O 1
ATOM 7817 N N . LEU A 1 1013 ? -4.101 -28.061 23.741 1.00 28.56 1013 LEU A N 1
ATOM 7818 C CA . LEU A 1 1013 ? -3.105 -27.954 22.661 1.00 28.56 1013 LEU A CA 1
ATOM 7819 C C . LEU A 1 1013 ? -3.291 -28.900 21.460 1.00 28.56 1013 LEU A C 1
ATOM 7821 O O . LEU A 1 1013 ? -2.793 -30.020 21.463 1.00 28.56 1013 LEU A O 1
ATOM 7825 N N . LEU A 1 1014 ? -3.891 -28.369 20.385 1.00 28.12 1014 LEU A N 1
ATOM 7826 C CA . LEU A 1 1014 ? -3.281 -28.267 19.041 1.00 28.12 1014 LEU A CA 1
ATOM 7827 C C . LEU A 1 1014 ? -4.297 -27.684 18.042 1.00 28.12 1014 LEU A C 1
ATOM 7829 O O . LEU A 1 1014 ? -5.052 -28.421 17.421 1.00 28.12 1014 LEU A O 1
ATOM 7833 N N . LEU A 1 1015 ? -4.311 -26.354 17.917 1.00 24.44 1015 LEU A N 1
ATOM 7834 C CA . LEU A 1 1015 ? -4.908 -25.592 16.808 1.00 24.44 1015 LEU A CA 1
ATOM 7835 C C . LEU A 1 1015 ? -4.362 -24.154 16.891 1.00 24.44 1015 LEU A C 1
ATOM 7837 O O . LEU A 1 1015 ? -4.988 -23.253 17.437 1.00 24.44 1015 LEU A O 1
ATOM 7841 N N . TRP A 1 1016 ? -3.119 -23.996 16.438 1.00 23.33 1016 TRP A N 1
ATOM 7842 C CA . TRP A 1 1016 ? -2.406 -22.723 16.285 1.00 23.33 1016 TRP A CA 1
ATOM 7843 C C . TRP A 1 1016 ? -1.624 -22.810 14.966 1.00 23.33 1016 TRP A C 1
ATOM 7845 O O . TRP A 1 1016 ? -0.422 -23.037 14.980 1.00 23.33 1016 TRP A O 1
ATOM 7855 N N . GLU A 1 1017 ? -2.365 -22.782 13.852 1.00 24.92 1017 GLU A N 1
ATOM 7856 C CA . GLU A 1 1017 ? -1.932 -22.543 12.456 1.00 24.92 1017 GLU A CA 1
ATOM 7857 C C . GLU A 1 1017 ? -3.128 -22.822 11.514 1.00 24.92 1017 GLU A C 1
ATOM 7859 O O . GLU A 1 1017 ? -3.159 -23.825 10.802 1.00 24.92 1017 GLU A O 1
ATOM 7864 N N . LEU A 1 1018 ? -4.148 -21.954 11.565 1.00 28.77 1018 LEU A N 1
ATOM 7865 C CA . LEU A 1 1018 ? -5.191 -21.759 10.543 1.00 28.77 1018 LEU A CA 1
ATOM 7866 C C . LEU A 1 1018 ? -5.672 -20.303 10.610 1.00 28.77 1018 LEU A C 1
ATOM 7868 O O . LEU A 1 1018 ? -5.895 -19.841 11.751 1.00 28.77 1018 LEU A O 1
#

InterPro domains:
  IPR002591 Type I phosphodiesterase/nucleotide pyrophosphatase/phosphate transferase [PF01663] (338-560)
  IPR007070 GPI ethanolamine phosphate transferase 1 [PTHR12250] (293-645)
  IPR017850 Alkaline-phosphatase-like, core domain superfamily [G3DSA:3.40.720.10] (323-613)
  IPR017850 Alkaline-phosphatase-like, core domain superfamily [SSF53649] (328-585)
  IPR017852 GPI ethanolamine phosphate transferase 1, C-terminal [PF04987] (657-818)
  IPR037671 GPI ethanolamine phosphate transferase 1, N-terminal [cd16020] (332-613)

Radius of gyration: 42.5 Å; chains: 1; bounding box: 114×92×120 Å

Sequence (1018 aa):
MYAVTVAVACTGHMHAGTVTVACTGFMYAVTVTVACTGRMHAIAVTVACTGRMYAVTVTVACTGHMHAGTVTVACTGFMYAGTVTVACTGFMYAVTVTVACTGRMHAVTVTVACTGRMHAVTVTVACTGLMHAVTVVVAYTGFMYVITVAVACTGRMHAVTVTVACTGRMHAVTVVVAYTGFMYAVTVAVACTGRMHAVTVTVACTGRMYAVTVTVACTGHMYAVTVVVVCTGFMDLEKQLRGVASICLLSRIPEFTELSFPDASETLAGPAPGHSITQCQVPPLFWSLILDMLLFFALGLLVHFVFFTSIFDIYFTSPLVHGMTPQFTPLPPPAKRLVLFVADGLRADALYELDEDGNSRAPFIRNVIMHEGSWGVSHTRVPTESRPGHVALIAGFYEDVSAVAKGWKENPVEFDSLFNESRYTWSWGSPDILPMFAKGASGDHVYTYSYDAQKEDFGAHDATKLDTWVFDKVKDFFDGARNNQSLFSKVNEEKVVFFLHLLGIDTNGHAHRPSSREYKDNIKKVDDGVKEIVSIFKHFYGDDGKTAFIFTSDHGMTDWGSHGAGHPSETLTPLVTWGAGIKGPQKVSTQQFDDEFLKEWRLENWKRRDVDQGTLPVDYLNNTGLFKAESMLTNAVQILEQFKVSLCEELINLALKGLSYYHTYDRFFLGISVALGFVGWTSYASLLILKSHSNLSRSARTEVKKPHRLLPCIFVAIGVLMACFLLIQACPWTYYVYCLLPVPIWYAVLREYQVIQDLVASLLTFPLSHVVACSLVFIVGIEVLVFSFFYRYMLTAGLIVFAGWPFLTQLWARAKMLSTVFSMYVVYSTHHSLLKKEGLPLMNQIVSWATLASSLVVPFLSSTALFQRLSSILLSLMPTYLLLSTGYEALFPLVLSCLMFVWIHMEEETLQQPGVSCKQKLGSIQFTCNTDIAQLRLLDPDDIRRAFFLHFFFLVKDSGSWLDIGTSATSRTPKGAHAPVGMGLTLSKVITVDGLNGNHLLGQMAVSPSTGLLLWEL

Foldseek 3Di:
DEEAEAEAEEEEEAAEEEAEAEEEEDYAEYAYAYAYEYAHAEYAYAYHYEYAYEEYHHEAHEEEEYAEYEAEHAYEEHYEEYEAEYAYEEHYEEYEYHYHYEYHYEEYEYYYAYEYAYEEYEYEHEYEEHYEEYYYEYHYEYHYEEYEYEYHYEYEYEEYEYEHAYEEEYEEYEYEHEYEYYYEEYEYEYEYEYAYEEYEYEYEYAEEYEYYAYEYEYQEYYHYYYYYYYYNYDYHPVVDDPRDNHYNDDDDDDDDDDDDDDDDDDDDDDDDDDDDDDDDDDDPVVVVVVVVVVVCVVVVVVVVVVVVVVCCVPVQDFLDQPDFDAFDQPDDDLFQEEEEEAAAQDFPLLQLFADPVRHGLQNLLVCCLVWFFAWAWEFAAFQLDQQQLLCCVWQVDGQRPCCVVVVLQERPDAGDTLCLVAQAEEEEAAPSHQVRSVVRRDDDRYHYDYDPNVLLDLQDPALLVRQVVQLVVLVVLLVVLVVDVVSVVSCPGGRYYYYYYHCRLLSCCQNPNCVDPRNSNSSSSNSVSVVVSVVSVCVSVVVPQRYKYKYKHSFHADRNSDGRDDDSRGGTMIIIIGTGFFDGWDFDPADDDPDPSCVSSVPRGTDHQYDDRLDDSLVGGPDDPVSSVSVRVSSVVSVVSSVVSVVVVVVVVVVVVVVVCVVCVCVVVLVVLQVLLVVLQVLLVVLVCCVQFPPLCVVVPPDDDDDDPPLVVVLVVVLVVQVVVCVVVVHDPVVNVSNNNSSVSNSSNVSSVVSVVSVVVVLVPDDPVVVVVVVVVVVVLVVLLVVCLVPVCSLVVVVVVLVVVCVVDDDDDDDDPPVVVVLVVLLVVQVVCVVVVNDRDPVSVVVLVVLLVVLVCQLVPWDQQPLRNVVSVVSSVLSVQSSPDNDPLSCQVVVLVVSVVVVVVVVQVVVPDPDDPDDDRSRPDGPPDDDDSPDRDDDDPVVVVVVSVVVSSVSSVVSSPPDCVPPVVPPDDDPDDDDDDDDDDDPPDDDDPPDDDPPPVVPPPDDDPDDDDDDDDD

Organism: Microtus ochrogaster (NCBI:txid79684)

pLDDT: mean 72.04, std 21.35, range [19.95, 98.81]

Secondary structure (DSSP, 8-state):
--EEEEEEEEEEEES-EEEEEEEEEEEEEEEEEEEEEEEEEEEEEEEEEEEEEEEEEEEEEEEEEEEEEEEEEEEEEEEEEEEEEEEEEEEEEEEEEEEEEE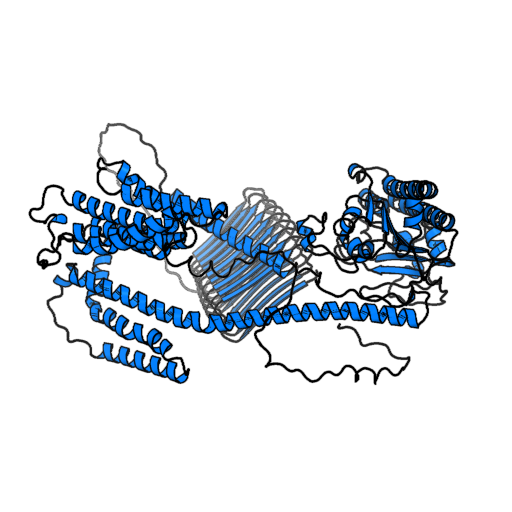EEEEEEEEEEEEEEEEEEEEEEEEEEEEEEEEEEEEEEEEEEEEEEEEEEEEEEEEEEEEEEEEEEEEEEEEEEEEEEEEEEEEEEEEEEEEEEEEEEEEEEESSEE--EEEEEEESSEEEEEEEEEEESS-B-GGG-----------S-----------------------------PPPTHHHHHHHHHHHHHHHHHHHHHHHHHHHHHHH---S---SPPP---SS--S-SEEEEEEETT--HHHHH-B-TTS-BSSHHHHHHHHHT-EEEEEE--SS--HHHHHHHHHHSS---GGGGGGTTSS-SS----TTTSSSEEEEEE-TTTTHHHHTTSSSTTEEEEE--GGG--TT-S--HHHHHHHHHHHHHHHHHHHH-HHHHHHHTSSSEEEEEEE-HHHHHHHHH-TTSHHHHHHHHHHHHHHHHHHHHHHHHTTT-S-EEEEEE-S----TTS--SS--HHHHEEEEEEEETTB----B-S----SSSHHHHTT-TTB-B--B-TTS--TTTB-S-HHHHHHHHHHHHHHHHHHHHHHHHHHHHHHHHHHHHHHHHTTHHHHHHHHHHHHHHHHHHHHHHHHHHH-GGGGGG-S--PPP-THHHHHHHHHHHHHHHHHHHTT--HHHHHHHHTHHHHHHHHHHTHHHHHHHHHHHTTS-HHHHHHHHHHHHHHHHHHHHHHH-THHHHHHHHHHHHGGGGS-----S-HHHHHHHHHHHHHHHHHHHTT----HHHHHHHHHHHHHHTTGGGGS-SBHHHHHHHHHHHHHHHHHHT-SSGGGGHHHHHHHHHHHHHHHHHHHTT-TT------GGG-BTTPPPPTT-PPPP-HHHHHHHHHHHHHHHHHHHTTSSSTTTTTSS---S--------------S-------TTSGGGS--------------